Protein 6JJM (pdb70)

Nearest PDB structures (foldseek):
  6jjm-assembly1_A  TM=1.002E+00  e=6.017E-97  Mumps orthorubulavirus
  4jf7-assembly1_A  TM=9.722E-01  e=9.827E-62  Simian virus 5 (strain W3)
  1z4w-assembly1_A  TM=9.722E-01  e=1.858E-61  Mammalian orthorubulavirus 5
  4jf7-assembly1_D  TM=9.700E-01  e=2.995E-61  Simian virus 5 (strain W3)
  4jf7-assembly1_C  TM=9.678E-01  e=2.372E-60  Simian virus 5 (strain W3)

Foldseek 3Di:
DDLFADPLFLVFFLAQQDAPLDAWFWDWFAFDDDPFPFDFDPFAAKDKDQKAKDQHSGKIKIKTKTGRHHPVDQQFIKMKIWMFYWDADPVGGTDTDTDDIDIGGDRFRWPLKAWEDDPQFIKIKTFGDDDDLLVLLVAQAEGWIKIWTAGNVGDIDMDTFDAAPRPQFFSYKGWQSYYWYDADQKTKTKMKGFTDCPGPVNVVQVQFAAADADPVDGDDDDPVVLSVLRSQLQQAVSSVGTRIFMWMFMDRNVCNVPDNTHIAGARNNAPGGQHRWYWGAHPNWIKIWGFPQFQAFWTWMWGKDWDDDDPRPIYMDIHTDQAAEFGFAWADCRFRVGSGRHHGRTGAAWHKAWSYDQQDPVGGSQQTKIWAWGQPGRHAQFFIWTFIAGRHYTNDIGTDDDGGWGWGHWDKGWTARNVVRWIKMWIFIFTQDSGGHRGDGGTGIITMDMRD/DDLFADPLFLVWFLAQLDAPLDAWFKDWFAFDDDPFPFDFFPFAAKDKDQKEKDQHSGKIKIKTKTGRGHPVDQQFIKMKIWMFYWDDDPVGGTDTDTLDIDIGHDRFRWPLKAWEDDVQFIKIKTFGDDDDLLVLLQAQAEGWIKIWTAGSVGDIDMDTFDAAPRPQFFSYKGWQSYYWYCAPQKTKTKMKGFTDCPGPVNVVQLLFAAADADPVDGDDDDPVVLSVLRSQQQQAVSSVGTRIFMWMFIDRNVCNVPDRTHTAGARNNAPGGQHRWYWGAHPNWIKIWGFPQFQAFWTWMWGKDWDDPPPSNIYMDTHTDQAAAFGFAWADCRFRVGSGRHHGRTGAAWHKAWSYDQQDPVGGSQQTKIWAWGQPGRHAQFFIWTFIAGRHYTNDIGTDDDGGWGWGHWDKGWTARNVVRWIKMWIFIFTQDSGGHRGDGGTGIITMDMRD

InterPro domains:
  IPR000665 Haemagglutinin/haemagglutinin-neuraminidase, paramyxovirus [PF00423] (28-579)
  IPR016285 Haemagglutinin-neuraminidase [PIRSF001072] (3-581)
  IPR016285 Haemagglutinin-neuraminidase [cd15469] (166-578)
  IPR036278 Sialidase superfamily [SSF50939] (133-581)

Structure (mmCIF, N/CA/C/O backbone):
data_6JJM
#
_entry.id   6JJM
#
_cell.length_a   137.257
_cell.length_b   137.257
_cell.length_c   178.009
_cell.angle_alpha   90.00
_cell.angle_beta   90.00
_cell.angle_gamma   120.00
#
_symmetry.space_group_name_H-M   'P 61'
#
loop_
_entity.id
_entity.type
_entity.pdbx_description
1 polymer 'HN protein'
2 branched 2-acetamido-2-deoxy-beta-D-glucopyranose-(1-4)-2-acetamido-2-deoxy-beta-D-glucopyranose
3 branched 'N-acetyl-alpha-neuraminic acid-(2-3)-[2-acetamido-2-deoxy-beta-D-glucopyranose-(1-4)]beta-D-galactopyranose-(1-4)-beta-D-glucopyranose'
4 non-polymer 2-acetamido-2-deoxy-beta-D-glucopyranose
5 non-polymer 'SULFATE ION'
6 water water
#
loop_
_atom_site.group_PDB
_atom_site.id
_atom_site.type_symbol
_atom_site.label_atom_id
_atom_site.label_alt_id
_atom_site.label_comp_id
_atom_site.label_asym_id
_atom_site.label_entity_id
_atom_site.label_seq_id
_atom_site.pdbx_PDB_ins_code
_atom_site.Cartn_x
_atom_site.Cartn_y
_atom_site.Cartn_z
_atom_site.occupancy
_atom_site.B_iso_or_equiv
_atom_site.auth_seq_id
_atom_site.auth_comp_id
_atom_site.auth_asym_id
_atom_site.auth_atom_id
_atom_site.pdbx_PDB_model_num
ATOM 1 N N . ILE A 1 30 ? 79.926 132.232 -7.581 1.00 74.38 132 ILE A N 1
ATOM 2 C CA . ILE A 1 30 ? 80.291 133.644 -7.583 1.00 72.30 132 ILE A CA 1
ATOM 3 C C . ILE A 1 30 ? 79.848 134.295 -8.887 1.00 67.57 132 ILE A C 1
ATOM 4 O O . ILE A 1 30 ? 80.358 133.963 -9.956 1.00 61.34 132 ILE A O 1
ATOM 9 N N . PRO A 1 31 ? 78.900 135.224 -8.802 1.00 67.80 133 PRO A N 1
ATOM 10 C CA . PRO A 1 31 ? 78.441 135.911 -10.011 1.00 60.96 133 PRO A CA 1
ATOM 11 C C . PRO A 1 31 ? 79.492 136.866 -10.551 1.00 55.33 133 PRO A C 1
ATOM 12 O O . PRO A 1 31 ? 80.344 137.382 -9.822 1.00 52.48 133 PRO A O 1
ATOM 16 N N . LEU A 1 32 ? 79.429 137.080 -11.865 1.00 50.74 134 LEU A N 1
ATOM 17 C CA . LEU A 1 32 ? 80.325 138.000 -12.563 1.00 49.29 134 LEU A CA 1
ATOM 18 C C . LEU A 1 32 ? 79.761 139.417 -12.433 1.00 48.08 134 LEU A C 1
ATOM 19 O O . LEU A 1 32 ? 79.311 140.043 -13.395 1.00 44.47 134 LEU A O 1
ATOM 24 N N . VAL A 1 33 ? 79.778 139.922 -11.197 1.00 45.61 135 VAL A N 1
ATOM 25 C CA . VAL A 1 33 ? 79.155 141.204 -10.876 1.00 42.27 135 VAL A CA 1
ATOM 26 C C . VAL A 1 33 ? 80.084 142.000 -9.966 1.00 40.54 135 VAL A C 1
ATOM 27 O O . VAL A 1 33 ? 80.447 141.531 -8.880 1.00 36.95 135 VAL A O 1
ATOM 31 N N . ASN A 1 34 ? 80.450 143.208 -10.399 1.00 32.48 136 ASN A N 1
ATOM 32 C CA . ASN A 1 34 ? 81.163 144.144 -9.539 1.00 29.99 136 ASN A CA 1
ATOM 33 C C . ASN A 1 34 ? 80.395 144.378 -8.245 1.00 36.07 136 ASN A C 1
ATOM 34 O O . ASN A 1 34 ? 79.169 144.245 -8.193 1.00 34.18 136 ASN A O 1
ATOM 39 N N . ASP A 1 35 ? 81.136 144.732 -7.197 1.00 34.51 137 ASP A N 1
ATOM 40 C CA . ASP A 1 35 ? 80.531 145.273 -5.988 1.00 34.68 137 ASP A CA 1
ATOM 41 C C . ASP A 1 35 ? 79.530 146.365 -6.355 1.00 33.12 137 ASP A C 1
ATOM 42 O O . ASP A 1 35 ? 79.796 147.210 -7.216 1.00 30.03 137 ASP A O 1
ATOM 47 N N . LEU A 1 36 ? 78.363 146.326 -5.706 1.00 39.01 138 LEU A N 1
ATOM 48 C CA . LEU A 1 36 ? 77.238 147.177 -6.082 1.00 40.59 138 LEU A CA 1
ATOM 49 C C . LEU A 1 36 ? 77.553 148.667 -6.014 1.00 43.23 138 LEU A C 1
ATOM 50 O O . LEU A 1 36 ? 76.881 149.457 -6.685 1.00 43.81 138 LEU A O 1
ATOM 55 N N . ARG A 1 37 ? 78.537 149.076 -5.212 1.00 38.91 139 ARG A N 1
ATOM 56 C CA . ARG A 1 37 ? 78.820 150.501 -5.078 1.00 39.26 139 ARG A CA 1
ATOM 57 C C . ARG A 1 37 ? 79.525 151.084 -6.295 1.00 37.14 139 ARG A C 1
ATOM 58 O O . ARG A 1 37 ? 79.716 152.304 -6.352 1.00 39.21 139 ARG A O 1
ATOM 66 N N . PHE A 1 38 ? 79.912 150.253 -7.267 1.00 32.60 140 PHE A N 1
ATOM 67 C CA . PHE A 1 38 ? 80.552 150.733 -8.481 1.00 38.04 140 PHE A CA 1
ATOM 68 C C . PHE A 1 38 ? 79.676 150.619 -9.719 1.00 38.41 140 PHE A C 1
ATOM 69 O O . PHE A 1 38 ? 79.983 151.257 -10.729 1.00 35.51 140 PHE A O 1
ATOM 77 N N . ILE A 1 39 ? 78.591 149.845 -9.657 1.00 37.93 141 ILE A N 1
ATOM 78 C CA . ILE A 1 39 ? 77.832 149.514 -10.860 1.00 41.92 141 ILE A CA 1
ATOM 79 C C . ILE A 1 39 ? 77.239 150.766 -11.496 1.00 43.11 141 ILE A C 1
ATOM 80 O O . ILE A 1 39 ? 77.262 150.925 -12.723 1.00 42.15 141 ILE A O 1
ATOM 85 N N . ASN A 1 40 ? 76.715 151.677 -10.684 1.00 38.41 142 ASN A N 1
ATOM 86 C CA . ASN A 1 40 ? 76.165 152.924 -11.195 1.00 37.94 142 ASN A CA 1
ATOM 87 C C . ASN A 1 40 ? 77.187 154.054 -11.227 1.00 37.81 142 ASN A C 1
ATOM 88 O O . ASN A 1 40 ? 76.804 155.214 -11.408 1.00 41.04 142 ASN A O 1
ATOM 93 N N . GLY A 1 41 ? 78.471 153.746 -11.063 1.00 36.93 143 GLY A N 1
ATOM 94 C CA . GLY A 1 41 ? 79.504 154.758 -11.161 1.00 34.68 143 GLY A CA 1
ATOM 95 C C . GLY A 1 41 ? 80.478 154.500 -12.292 1.00 38.99 143 GLY A C 1
ATOM 96 O O . GLY A 1 41 ? 81.554 155.104 -12.339 1.00 36.64 143 GLY A O 1
ATOM 97 N N . ILE A 1 42 ? 80.103 153.616 -13.216 1.00 38.18 144 ILE A N 1
ATOM 98 C CA . ILE A 1 42 ? 80.955 153.199 -14.325 1.00 36.53 144 ILE A CA 1
ATOM 99 C C . ILE A 1 42 ? 80.394 153.766 -15.623 1.00 39.52 144 ILE A C 1
ATOM 100 O O . ILE A 1 42 ? 79.173 153.795 -15.825 1.00 33.00 144 ILE A O 1
ATOM 105 N N . ASN A 1 43 ? 81.295 154.219 -16.503 1.00 33.46 145 ASN A N 1
ATOM 106 C CA . ASN A 1 43 ? 80.924 154.818 -17.787 1.00 35.63 145 ASN A CA 1
ATOM 107 C C . ASN A 1 43 ? 79.989 156.008 -17.593 1.00 38.39 145 ASN A C 1
ATOM 108 O O . ASN A 1 43 ? 79.013 156.191 -18.326 1.00 39.99 145 ASN A O 1
ATOM 113 N N . LYS A 1 44 ? 80.297 156.826 -16.594 1.00 36.43 146 LYS A N 1
ATOM 114 C CA . LYS A 1 44 ? 79.566 158.050 -16.319 1.00 40.63 146 LYS A CA 1
ATOM 115 C C . LYS A 1 44 ? 80.507 159.239 -16.449 1.00 38.66 146 LYS A C 1
ATOM 116 O O . LYS A 1 44 ? 81.717 159.118 -16.241 1.00 39.12 146 LYS A O 1
ATOM 122 N N . PHE A 1 45 ? 79.947 160.387 -16.819 1.00 38.54 147 PHE A N 1
ATOM 123 C CA . PHE A 1 45 ? 80.683 161.640 -16.725 1.00 41.05 147 PHE A CA 1
ATOM 124 C C . PHE A 1 45 ? 80.732 162.062 -15.262 1.00 40.65 147 PHE A C 1
ATOM 125 O O . PHE A 1 45 ? 79.693 162.351 -14.659 1.00 40.89 147 PHE A O 1
ATOM 133 N N . ILE A 1 46 ? 81.938 162.107 -14.699 1.00 37.15 148 ILE A N 1
ATOM 134 C CA . ILE A 1 46 ? 82.076 162.336 -13.264 1.00 42.14 148 ILE A CA 1
ATOM 135 C C . ILE A 1 46 ? 81.826 163.798 -12.905 1.00 42.87 148 ILE A C 1
ATOM 136 O O . ILE A 1 46 ? 81.294 164.095 -11.828 1.00 44.47 148 ILE A O 1
ATOM 141 N N . ILE A 1 47 ? 82.169 164.728 -13.790 1.00 42.19 149 ILE A N 1
ATOM 142 C CA . ILE A 1 47 ? 81.973 166.153 -13.550 1.00 43.95 149 ILE A CA 1
ATOM 143 C C . ILE A 1 47 ? 80.984 166.659 -14.588 1.00 52.03 149 ILE A C 1
ATOM 144 O O . ILE A 1 47 ? 81.295 166.708 -15.785 1.00 50.89 149 ILE A O 1
ATOM 149 N N . GLU A 1 48 ? 79.796 167.045 -14.129 1.00 50.65 150 GLU A N 1
ATOM 150 C CA . GLU A 1 48 ? 78.740 167.535 -15.003 1.00 54.93 150 GLU A CA 1
ATOM 151 C C . GLU A 1 48 ? 78.374 168.978 -14.680 1.00 56.25 150 GLU A C 1
ATOM 152 O O . GLU A 1 48 ? 77.274 169.426 -15.015 1.00 54.65 150 GLU A O 1
ATOM 158 N N . ASP A 1 49 ? 79.283 169.715 -14.030 1.00 60.94 151 ASP A N 1
ATOM 159 C CA . ASP A 1 49 ? 79.024 171.099 -13.651 1.00 67.62 151 ASP A CA 1
ATOM 160 C C . ASP A 1 49 ? 79.158 172.074 -14.805 1.00 60.71 151 ASP A C 1
ATOM 161 O O . ASP A 1 49 ? 78.588 173.167 -14.736 1.00 58.01 151 ASP A O 1
ATOM 166 N N . TYR A 1 50 ? 79.902 171.709 -15.846 1.00 53.77 152 TYR A N 1
ATOM 167 C CA . TYR A 1 50 ? 80.347 172.647 -16.873 1.00 56.72 152 TYR A CA 1
ATOM 168 C C . TYR A 1 50 ? 81.137 173.800 -16.258 1.00 58.44 152 TYR A C 1
ATOM 169 O O . TYR A 1 50 ? 81.307 174.848 -16.886 1.00 58.84 152 TYR A O 1
ATOM 178 N N . ALA A 1 51 ? 81.624 173.616 -15.033 1.00 57.51 153 ALA A N 1
ATOM 179 C CA . ALA A 1 51 ? 82.322 174.637 -14.269 1.00 56.65 153 ALA A CA 1
ATOM 180 C C . ALA A 1 51 ? 83.810 174.323 -14.189 1.00 56.84 153 ALA A C 1
ATOM 181 O O . ALA A 1 51 ? 84.259 173.222 -14.514 1.00 54.18 153 ALA A O 1
ATOM 183 N N . THR A 1 52 ? 84.573 175.312 -13.734 1.00 59.20 154 THR A N 1
ATOM 184 C CA . THR A 1 52 ? 86.006 175.142 -13.558 1.00 58.44 154 THR A CA 1
ATOM 185 C C . THR A 1 52 ? 86.298 174.348 -12.290 1.00 57.06 154 THR A C 1
ATOM 186 O O . THR A 1 52 ? 85.556 174.412 -11.305 1.00 56.46 154 THR A O 1
ATOM 190 N N . HIS A 1 53 ? 87.392 173.589 -12.323 1.00 52.67 155 HIS A N 1
ATOM 191 C CA . HIS A 1 53 ? 87.758 172.740 -11.199 1.00 55.13 155 HIS A CA 1
ATOM 192 C C . HIS A 1 53 ? 89.272 172.654 -11.076 1.00 55.52 155 HIS A C 1
ATOM 193 O O . HIS A 1 53 ? 90.002 172.812 -12.057 1.00 56.76 155 HIS A O 1
ATOM 200 N N . ASP A 1 54 ? 89.729 172.396 -9.854 1.00 58.26 156 ASP A N 1
ATOM 201 C CA . ASP A 1 54 ? 91.112 172.048 -9.570 1.00 54.12 156 ASP A CA 1
ATOM 202 C C . ASP A 1 54 ? 91.192 170.578 -9.184 1.00 50.44 156 ASP A C 1
ATOM 203 O O . ASP A 1 54 ? 90.225 169.995 -8.685 1.00 47.86 156 ASP A O 1
ATOM 208 N N . PHE A 1 55 ? 92.356 169.980 -9.415 1.00 44.47 157 PHE A N 1
ATOM 209 C CA . PHE A 1 55 ? 92.504 168.540 -9.303 1.00 48.81 157 PHE A CA 1
ATOM 210 C C . PHE A 1 55 ? 93.755 168.189 -8.515 1.00 49.95 157 PHE A C 1
ATOM 211 O O . PHE A 1 55 ? 94.768 168.892 -8.572 1.00 48.28 157 PHE A O 1
ATOM 219 N N . SER A 1 56 ? 93.664 167.088 -7.775 1.00 43.76 158 SER A N 1
ATOM 220 C CA . SER A 1 56 ? 94.803 166.482 -7.104 1.00 42.29 158 SER A CA 1
ATOM 221 C C . SER A 1 56 ? 94.762 164.983 -7.352 1.00 40.09 158 SER A C 1
ATOM 222 O O . SER A 1 56 ? 93.736 164.340 -7.111 1.00 44.39 158 SER A O 1
ATOM 225 N N . ILE A 1 57 ? 95.864 164.434 -7.851 1.00 42.82 159 ILE A N 1
ATOM 226 C CA . ILE A 1 57 ? 95.975 163.002 -8.105 1.00 42.86 159 ILE A CA 1
ATOM 227 C C . ILE A 1 57 ? 96.598 162.349 -6.880 1.00 41.77 159 ILE A C 1
ATOM 228 O O . ILE A 1 57 ? 97.696 162.726 -6.458 1.00 40.67 159 ILE A O 1
ATOM 233 N N . GLY A 1 58 ? 95.901 161.364 -6.310 1.00 43.64 160 GLY A N 1
ATOM 234 C CA . GLY A 1 58 ? 96.383 160.705 -5.116 1.00 47.60 160 GLY A CA 1
ATOM 235 C C . GLY A 1 58 ? 97.519 159.732 -5.387 1.00 46.99 160 GLY A C 1
ATOM 236 O O . GLY A 1 58 ? 97.834 159.390 -6.526 1.00 34.58 160 GLY A O 1
ATOM 237 N N . HIS A 1 59 ? 98.139 159.282 -4.298 1.00 46.09 161 HIS A N 1
ATOM 238 C CA . HIS A 1 59 ? 99.228 158.324 -4.393 1.00 42.88 161 HIS A CA 1
ATOM 239 C C . HIS A 1 59 ? 98.713 156.963 -4.865 1.00 39.50 161 HIS A C 1
ATOM 240 O O . HIS A 1 59 ? 97.544 156.626 -4.657 1.00 40.16 161 HIS A O 1
ATOM 247 N N . PRO A 1 60 ? 99.565 156.171 -5.515 1.00 38.48 162 PRO A N 1
ATOM 248 C CA . PRO A 1 60 ? 99.149 154.826 -5.937 1.00 35.45 162 PRO A CA 1
ATOM 249 C C . PRO A 1 60 ? 98.666 153.998 -4.754 1.00 40.69 162 PRO A C 1
ATOM 250 O O . PRO A 1 60 ? 99.309 153.948 -3.703 1.00 38.45 162 PRO A O 1
ATOM 254 N N . LEU A 1 61 ? 97.519 153.350 -4.934 1.00 40.40 163 LEU A N 1
ATOM 255 C CA . LEU A 1 61 ? 96.927 152.512 -3.901 1.00 41.66 163 LEU A CA 1
ATOM 256 C C . LEU A 1 61 ? 97.365 151.072 -4.123 1.00 43.32 163 LEU A C 1
ATOM 257 O O . LEU A 1 61 ? 97.254 150.550 -5.238 1.00 38.63 163 LEU A O 1
ATOM 262 N N . ASN A 1 62 ? 97.860 150.430 -3.067 1.00 39.00 164 ASN A N 1
ATOM 263 C CA . ASN A 1 62 ? 98.520 149.141 -3.219 1.00 37.33 164 ASN A CA 1
ATOM 264 C C . ASN A 1 62 ? 97.531 147.985 -3.164 1.00 38.23 164 ASN A C 1
ATOM 265 O O . ASN A 1 62 ? 96.620 147.955 -2.330 1.00 38.62 164 ASN A O 1
ATOM 270 N N . MET A 1 63 ? 97.750 147.021 -4.048 1.00 35.19 165 MET A N 1
ATOM 271 C CA . MET A 1 63 ? 96.952 145.808 -4.140 1.00 36.65 165 MET A CA 1
ATOM 272 C C . MET A 1 63 ? 97.746 144.803 -4.962 1.00 37.67 165 MET A C 1
ATOM 273 O O . MET A 1 63 ? 98.747 145.165 -5.595 1.00 36.56 165 MET A O 1
ATOM 278 N N . PRO A 1 64 ? 97.340 143.533 -4.969 1.00 33.87 166 PRO A N 1
ATOM 279 C CA . PRO A 1 64 ? 97.955 142.581 -5.908 1.00 30.57 166 PRO A CA 1
ATOM 280 C C . PRO A 1 64 ? 97.528 142.898 -7.335 1.00 32.79 166 PRO A C 1
ATOM 281 O O . PRO A 1 64 ? 96.341 142.855 -7.665 1.00 36.87 166 PRO A O 1
ATOM 285 N N . SER A 1 65 ? 98.507 143.229 -8.175 1.00 27.79 167 SER A N 1
ATOM 286 C CA . SER A 1 65 ? 98.231 143.589 -9.561 1.00 32.43 167 SER A CA 1
ATOM 287 C C . SER A 1 65 ? 97.478 142.477 -10.277 1.00 34.60 167 SER A C 1
ATOM 288 O O . SER A 1 65 ? 97.798 141.295 -10.128 1.00 31.69 167 SER A O 1
ATOM 291 N N . PHE A 1 66 ? 96.462 142.862 -11.051 1.00 32.65 168 PHE A N 1
ATOM 292 C CA . PHE A 1 66 ? 95.738 141.886 -11.852 1.00 29.50 168 PHE A CA 1
ATOM 293 C C . PHE A 1 66 ? 96.405 141.614 -13.194 1.00 32.37 168 PHE A C 1
ATOM 294 O O . PHE A 1 66 ? 95.924 140.756 -13.941 1.00 31.11 168 PHE A O 1
ATOM 302 N N . ILE A 1 67 ? 97.501 142.292 -13.506 1.00 31.48 169 ILE A N 1
ATOM 303 C CA . ILE A 1 67 ? 98.172 142.172 -14.796 1.00 31.04 169 ILE A CA 1
ATOM 304 C C . ILE A 1 67 ? 99.484 141.425 -14.577 1.00 32.88 169 ILE A C 1
ATOM 305 O O . ILE A 1 67 ? 100.364 141.925 -13.864 1.00 31.93 169 ILE A O 1
ATOM 310 N N . PRO A 1 68 ? 99.655 140.235 -15.147 1.00 32.25 170 PRO A N 1
ATOM 311 C CA . PRO A 1 68 ? 100.886 139.474 -14.904 1.00 29.97 170 PRO A CA 1
ATOM 312 C C . PRO A 1 68 ? 102.064 140.055 -15.669 1.00 30.21 170 PRO A C 1
ATOM 313 O O . PRO A 1 68 ? 101.918 140.542 -16.793 1.00 31.14 170 PRO A O 1
ATOM 317 N N . THR A 1 69 ? 103.239 139.991 -15.051 1.00 28.39 171 THR A N 1
ATOM 318 C CA . THR A 1 69 ? 104.478 140.353 -15.721 1.00 31.48 171 THR A CA 1
ATOM 319 C C . THR A 1 69 ? 105.043 139.142 -16.457 1.00 34.16 171 THR A C 1
ATOM 320 O O . THR A 1 69 ? 104.533 138.024 -16.355 1.00 32.10 171 THR A O 1
ATOM 324 N N . ALA A 1 70 ? 106.107 139.379 -17.218 1.00 29.38 172 ALA A N 1
ATOM 325 C CA . ALA A 1 70 ? 106.884 138.273 -17.746 1.00 33.85 172 ALA A CA 1
ATOM 326 C C . ALA A 1 70 ? 107.553 137.512 -16.601 1.00 35.15 172 ALA A C 1
ATOM 327 O O . ALA A 1 70 ? 107.612 137.977 -15.459 1.00 37.64 172 ALA A O 1
ATOM 329 N N . THR A 1 71 ? 108.067 136.324 -16.915 1.00 37.26 173 THR A N 1
ATOM 330 C CA . THR A 1 71 ? 108.825 135.525 -15.960 1.00 36.14 173 THR A CA 1
ATOM 331 C C . THR A 1 71 ? 110.283 135.381 -16.374 1.00 37.57 173 THR A C 1
ATOM 332 O O . THR A 1 71 ? 110.992 134.506 -15.863 1.00 34.94 173 THR A O 1
ATOM 336 N N . SER A 1 72 ? 110.739 136.214 -17.301 1.00 39.57 174 SER A N 1
ATOM 337 C CA . SER A 1 72 ? 112.100 136.181 -17.805 1.00 42.70 174 SER A CA 1
ATOM 338 C C . SER A 1 72 ? 112.596 137.608 -17.983 1.00 42.86 174 SER A C 1
ATOM 339 O O . SER A 1 72 ? 111.794 138.522 -18.211 1.00 45.43 174 SER A O 1
ATOM 342 N N . PRO A 1 73 ? 113.910 137.831 -17.880 1.00 57.38 175 PRO A N 1
ATOM 343 C CA . PRO A 1 73 ? 114.427 139.203 -17.996 1.00 64.11 175 PRO A CA 1
ATOM 344 C C . PRO A 1 73 ? 114.325 139.778 -19.396 1.00 67.91 175 PRO A C 1
ATOM 345 O O . PRO A 1 73 ? 114.365 141.006 -19.544 1.00 68.98 175 PRO A O 1
ATOM 349 N N . ASN A 1 74 ? 114.188 138.939 -20.427 1.00 68.20 176 ASN A N 1
ATOM 350 C CA . ASN A 1 74 ? 114.230 139.405 -21.808 1.00 74.88 176 ASN A CA 1
ATOM 351 C C . ASN A 1 74 ? 113.048 138.895 -22.625 1.00 75.71 176 ASN A C 1
ATOM 352 O O . ASN A 1 74 ? 113.138 138.823 -23.856 1.00 83.65 176 ASN A O 1
ATOM 357 N N . GLY A 1 75 ? 111.949 138.536 -21.971 1.00 66.06 177 GLY A N 1
ATOM 358 C CA . GLY A 1 75 ? 110.724 138.211 -22.669 1.00 71.19 177 GLY A CA 1
ATOM 359 C C . GLY A 1 75 ? 109.852 139.439 -22.862 1.00 74.74 177 GLY A C 1
ATOM 360 O O . GLY A 1 75 ? 109.840 140.349 -22.038 1.00 78.69 177 GLY A O 1
ATOM 361 N N . CYS A 1 76 ? 109.115 139.456 -23.968 1.00 67.71 178 CYS A N 1
ATOM 362 C CA . CYS A 1 76 ? 108.317 140.616 -24.337 1.00 62.80 178 CYS A CA 1
ATOM 363 C C . CYS A 1 76 ? 106.891 140.473 -23.820 1.00 54.77 178 CYS A C 1
ATOM 364 O O . CYS A 1 76 ? 106.243 139.441 -24.024 1.00 60.01 178 CYS A O 1
ATOM 367 N N . THR A 1 77 ? 106.410 141.518 -23.153 1.00 44.42 179 THR A N 1
ATOM 368 C CA . THR A 1 77 ? 105.043 141.578 -22.648 1.00 43.10 179 THR A CA 1
ATOM 369 C C . THR A 1 77 ? 104.513 142.967 -22.972 1.00 43.02 179 THR A C 1
ATOM 370 O O . THR A 1 77 ? 104.961 143.950 -22.371 1.00 35.58 179 THR A O 1
ATOM 374 N N . ARG A 1 78 ? 103.573 143.065 -23.917 1.00 31.36 180 ARG A N 1
ATOM 375 C CA . ARG A 1 78 ? 103.211 144.378 -24.444 1.00 30.99 180 ARG A CA 1
ATOM 376 C C . ARG A 1 78 ? 101.749 144.432 -24.874 1.00 33.47 180 ARG A C 1
ATOM 377 O O . ARG A 1 78 ? 101.042 143.421 -24.906 1.00 33.53 180 ARG A O 1
ATOM 385 N N . ILE A 1 79 ? 101.333 145.640 -25.258 1.00 33.68 181 ILE A N 1
ATOM 386 C CA . ILE A 1 79 ? 100.074 145.956 -25.940 1.00 36.10 181 ILE A CA 1
ATOM 387 C C . ILE A 1 79 ? 98.860 145.666 -25.059 1.00 30.80 181 ILE A C 1
ATOM 388 O O . ILE A 1 79 ? 98.099 144.723 -25.334 1.00 32.80 181 ILE A O 1
ATOM 393 N N . PRO A 1 80 ? 98.626 146.450 -24.007 1.00 30.16 182 PRO A N 1
ATOM 394 C CA . PRO A 1 80 ? 97.449 146.224 -23.162 1.00 31.43 182 PRO A CA 1
ATOM 395 C C . PRO A 1 80 ? 96.174 146.766 -23.784 1.00 33.51 182 PRO A C 1
ATOM 396 O O . PRO A 1 80 ? 96.169 147.786 -24.474 1.00 32.94 182 PRO A O 1
ATOM 400 N N . SER A 1 81 ? 95.081 146.054 -23.522 1.00 28.97 183 SER A N 1
ATOM 401 C CA . SER A 1 81 ? 93.738 146.502 -23.861 1.00 30.41 183 SER A CA 1
ATOM 402 C C . SER A 1 81 ? 92.849 146.225 -22.661 1.00 32.78 183 SER A C 1
ATOM 403 O O . SER A 1 81 ? 92.854 145.108 -22.137 1.00 32.98 183 SER A O 1
ATOM 406 N N . PHE A 1 82 ? 92.103 147.236 -22.214 1.00 29.65 184 PHE A N 1
ATOM 407 C CA . PHE A 1 82 ? 91.342 147.110 -20.977 1.00 29.10 184 PHE A CA 1
ATOM 408 C C . PHE A 1 82 ? 89.989 147.793 -21.103 1.00 32.80 184 PHE A C 1
ATOM 409 O O . PHE A 1 82 ? 89.894 148.916 -21.605 1.00 34.89 184 PHE A O 1
ATOM 417 N N . SER A 1 83 ? 88.945 147.110 -20.631 1.00 33.95 185 SER A N 1
ATOM 418 C CA . SER A 1 83 ? 87.603 147.678 -20.562 1.00 32.90 185 SER A CA 1
ATOM 419 C C . SER A 1 83 ? 86.966 147.350 -19.220 1.00 32.67 185 SER A C 1
ATOM 420 O O . SER A 1 83 ? 86.888 146.177 -18.842 1.00 29.11 185 SER A O 1
ATOM 423 N N . LEU A 1 84 ? 86.483 148.376 -18.520 1.00 31.26 186 LEU A N 1
ATOM 424 C CA . LEU A 1 84 ? 85.689 148.191 -17.310 1.00 29.30 186 LEU A CA 1
ATOM 425 C C . LEU A 1 84 ? 84.221 148.381 -17.678 1.00 32.96 186 LEU A C 1
ATOM 426 O O . LEU A 1 84 ? 83.776 149.505 -17.948 1.00 33.36 186 LEU A O 1
ATOM 431 N N . GLY A 1 85 ? 83.480 147.274 -17.711 1.00 32.46 187 GLY A N 1
ATOM 432 C CA . GLY A 1 85 ? 82.048 147.315 -17.911 1.00 31.20 187 GLY A CA 1
ATOM 433 C C . GLY A 1 85 ? 81.299 147.451 -16.600 1.00 34.07 187 GLY A C 1
ATOM 434 O O . GLY A 1 85 ? 81.873 147.413 -15.512 1.00 35.11 187 GLY A O 1
ATOM 435 N N . LYS A 1 86 ? 79.975 147.594 -16.729 1.00 34.85 188 LYS A N 1
ATOM 436 C CA . LYS A 1 86 ? 79.124 147.862 -15.576 1.00 41.96 188 LYS A CA 1
ATOM 437 C C . LYS A 1 86 ? 79.173 146.728 -14.556 1.00 45.62 188 LYS A C 1
ATOM 438 O O . LYS A 1 86 ? 79.155 146.974 -13.343 1.00 41.29 188 LYS A O 1
ATOM 444 N N . THR A 1 87 ? 79.246 145.480 -15.022 1.00 36.91 189 THR A N 1
ATOM 445 C CA . THR A 1 87 ? 79.250 144.332 -14.128 1.00 41.85 189 THR A CA 1
ATOM 446 C C . THR A 1 87 ? 80.605 143.656 -13.986 1.00 38.42 189 THR A C 1
ATOM 447 O O . THR A 1 87 ? 80.817 142.948 -12.996 1.00 40.07 189 THR A O 1
ATOM 451 N N . HIS A 1 88 ? 81.523 143.858 -14.926 1.00 35.02 190 HIS A N 1
ATOM 452 C CA . HIS A 1 88 ? 82.821 143.197 -14.869 1.00 35.57 190 HIS A CA 1
ATOM 453 C C . HIS A 1 88 ? 83.773 143.891 -15.831 1.00 33.66 190 HIS A C 1
ATOM 454 O O . HIS A 1 88 ? 83.357 144.678 -16.685 1.00 31.85 190 HIS A O 1
ATOM 461 N N . TRP A 1 89 ? 85.063 143.601 -15.672 1.00 29.96 191 TRP A N 1
ATOM 462 C CA . TRP A 1 89 ? 86.096 144.108 -16.565 1.00 29.62 191 TRP A CA 1
ATOM 463 C C . TRP A 1 89 ? 86.702 142.977 -17.390 1.00 29.41 191 TRP A C 1
ATOM 464 O O . TRP A 1 89 ? 86.621 141.800 -17.030 1.00 28.63 191 TRP A O 1
ATOM 475 N N . CYS A 1 90 ? 87.308 143.367 -18.520 1.00 28.02 192 CYS A N 1
ATOM 476 C CA . CYS A 1 90 ? 87.999 142.476 -19.448 1.00 27.42 192 CYS A CA 1
ATOM 477 C C . CYS A 1 90 ? 89.372 143.054 -19.764 1.00 27.96 192 CYS A C 1
ATOM 478 O O . CYS A 1 90 ? 89.517 144.271 -19.897 1.00 29.59 192 CYS A O 1
ATOM 481 N N . TYR A 1 91 ? 90.377 142.185 -19.906 1.00 31.32 193 TYR A N 1
ATOM 482 C CA . TYR A 1 91 ? 91.746 142.643 -20.118 1.00 28.76 193 TYR A CA 1
ATOM 483 C C . TYR A 1 91 ? 92.503 141.673 -21.017 1.00 28.90 193 TYR A C 1
ATOM 484 O O . TYR A 1 91 ? 92.243 140.466 -21.008 1.00 31.77 193 TYR A O 1
ATOM 493 N N . THR A 1 92 ? 93.463 142.207 -21.779 1.00 28.59 194 THR A N 1
ATOM 494 C CA . THR A 1 92 ? 94.332 141.343 -22.571 1.00 29.32 194 THR A CA 1
ATOM 495 C C . THR A 1 92 ? 95.645 142.054 -22.891 1.00 30.84 194 THR A C 1
ATOM 496 O O . THR A 1 92 ? 95.698 143.285 -22.967 1.00 29.20 194 THR A O 1
ATOM 500 N N . HIS A 1 93 ? 96.704 141.260 -23.074 1.00 34.61 195 HIS A N 1
ATOM 501 C CA . HIS A 1 93 ? 97.969 141.764 -23.603 1.00 31.39 195 HIS A CA 1
ATOM 502 C C . HIS A 1 93 ? 98.738 140.608 -24.235 1.00 32.80 195 HIS A C 1
ATOM 503 O O . HIS A 1 93 ? 98.373 139.439 -24.092 1.00 31.53 195 HIS A O 1
ATOM 510 N N . ASN A 1 94 ? 99.821 140.952 -24.927 1.00 33.17 196 ASN A N 1
ATOM 511 C CA . ASN A 1 94 ? 100.568 140.013 -25.755 1.00 36.87 196 ASN A CA 1
ATOM 512 C C . ASN A 1 94 ? 101.847 139.583 -25.046 1.00 39.79 196 ASN A C 1
ATOM 513 O O . ASN A 1 94 ? 102.497 140.388 -24.373 1.00 37.08 196 ASN A O 1
ATOM 518 N N . VAL A 1 95 ? 102.200 138.308 -25.198 1.00 40.05 197 VAL A N 1
ATOM 519 C CA . VAL A 1 95 ? 103.366 137.719 -24.545 1.00 38.14 197 VAL A CA 1
ATOM 520 C C . VAL A 1 95 ? 104.198 137.016 -25.607 1.00 40.65 197 VAL A C 1
ATOM 521 O O . VAL A 1 95 ? 103.689 136.142 -26.319 1.00 45.36 197 VAL A O 1
ATOM 525 N N . ILE A 1 96 ? 105.472 137.392 -25.712 1.00 41.99 198 ILE A N 1
ATOM 526 C CA . ILE A 1 96 ? 106.408 136.778 -26.649 1.00 47.65 198 ILE A CA 1
ATOM 527 C C . ILE A 1 96 ? 107.569 136.199 -25.852 1.00 54.82 198 ILE A C 1
ATOM 528 O O . ILE A 1 96 ? 108.105 136.862 -24.955 1.00 51.86 198 ILE A O 1
ATOM 533 N N . ASN A 1 97 ? 107.958 134.966 -26.182 1.00 55.90 199 ASN A N 1
ATOM 534 C CA . ASN A 1 97 ? 109.045 134.321 -25.456 1.00 61.35 199 ASN A CA 1
ATOM 535 C C . ASN A 1 97 ? 110.378 135.004 -25.737 1.00 76.37 199 ASN A C 1
ATOM 536 O O . ASN A 1 97 ? 111.258 135.029 -24.871 1.00 88.20 199 ASN A O 1
ATOM 541 N N . ALA A 1 98 ? 110.541 135.563 -26.929 1.00 76.29 200 ALA A N 1
ATOM 542 C CA . ALA A 1 98 ? 111.725 136.319 -27.303 1.00 82.65 200 ALA A CA 1
ATOM 543 C C . ALA A 1 98 ? 111.438 137.816 -27.173 1.00 88.79 200 ALA A C 1
ATOM 544 O O . ALA A 1 98 ? 110.391 138.232 -26.664 1.00 86.30 200 ALA A O 1
ATOM 546 N N . ASN A 1 99 ? 112.384 138.638 -27.624 1.00 97.67 201 ASN A N 1
ATOM 547 C CA . ASN A 1 99 ? 112.230 140.086 -27.582 1.00 103.66 201 ASN A CA 1
ATOM 548 C C . ASN A 1 99 ? 111.010 140.538 -28.383 1.00 104.89 201 ASN A C 1
ATOM 549 O O . ASN A 1 99 ? 110.445 139.793 -29.188 1.00 109.48 201 ASN A O 1
ATOM 554 N N . CYS A 1 100 ? 110.604 141.786 -28.138 1.00 98.53 202 CYS A N 1
ATOM 555 C CA . CYS A 1 100 ? 109.414 142.344 -28.778 1.00 94.54 202 CYS A CA 1
ATOM 556 C C . CYS A 1 100 ? 109.536 142.360 -30.296 1.00 98.03 202 CYS A C 1
ATOM 557 O O . CYS A 1 100 ? 108.569 142.064 -31.008 1.00 99.07 202 CYS A O 1
ATOM 560 N N . LYS A 1 101 ? 110.714 142.715 -30.811 1.00 102.46 203 LYS A N 1
ATOM 561 C CA . LYS A 1 101 ? 110.867 142.920 -32.249 1.00 105.30 203 LYS A CA 1
ATOM 562 C C . LYS A 1 101 ? 110.758 141.610 -33.022 1.00 111.66 203 LYS A C 1
ATOM 563 O O . LYS A 1 101 ? 110.235 141.588 -34.142 1.00 113.50 203 LYS A O 1
ATOM 569 N N . ASP A 1 102 ? 111.238 140.510 -32.442 1.00 117.83 204 ASP A N 1
ATOM 570 C CA . ASP A 1 102 ? 111.050 139.198 -33.052 1.00 121.75 204 ASP A CA 1
ATOM 571 C C . ASP A 1 102 ? 109.566 138.855 -33.122 1.00 114.18 204 ASP A C 1
ATOM 572 O O . ASP A 1 102 ? 108.772 139.248 -32.262 1.00 108.09 204 ASP A O 1
ATOM 577 N N . HIS A 1 103 ? 109.193 138.109 -34.167 1.00 112.32 205 HIS A N 1
ATOM 578 C CA . HIS A 1 103 ? 107.777 137.874 -34.419 1.00 106.82 205 HIS A CA 1
ATOM 579 C C . HIS A 1 103 ? 107.441 136.437 -34.816 1.00 106.60 205 HIS A C 1
ATOM 580 O O . HIS A 1 103 ? 106.396 136.211 -35.438 1.00 99.49 205 HIS A O 1
ATOM 587 N N . THR A 1 104 ? 108.289 135.457 -34.488 1.00 113.19 206 THR A N 1
ATOM 588 C CA . THR A 1 104 ? 107.959 134.074 -34.823 1.00 114.97 206 THR A CA 1
ATOM 589 C C . THR A 1 104 ? 106.716 133.621 -34.065 1.00 104.56 206 THR A C 1
ATOM 590 O O . THR A 1 104 ? 105.740 133.159 -34.667 1.00 103.29 206 THR A O 1
ATOM 594 N N . SER A 1 105 ? 106.730 133.753 -32.741 1.00 93.28 207 SER A N 1
ATOM 595 C CA . SER A 1 105 ? 105.669 133.245 -31.893 1.00 84.38 207 SER A CA 1
ATOM 596 C C . SER A 1 105 ? 105.196 134.340 -30.952 1.00 77.64 207 SER A C 1
ATOM 597 O O . SER A 1 105 ? 105.956 135.239 -30.581 1.00 79.50 207 SER A O 1
ATOM 600 N N . SER A 1 106 ? 103.929 134.248 -30.565 1.00 64.63 208 SER A N 1
ATOM 601 C CA . SER A 1 106 ? 103.390 135.109 -29.528 1.00 57.75 208 SER A CA 1
ATOM 602 C C . SER A 1 106 ? 102.207 134.396 -28.898 1.00 50.24 208 SER A C 1
ATOM 603 O O . SER A 1 106 ? 101.673 133.426 -29.446 1.00 48.95 208 SER A O 1
ATOM 606 N N . ASN A 1 107 ? 101.830 134.874 -27.720 1.00 33.14 209 ASN A N 1
ATOM 607 C CA . ASN A 1 107 ? 100.706 134.345 -26.968 1.00 34.00 209 ASN A CA 1
ATOM 608 C C . ASN A 1 107 ? 99.903 135.527 -26.454 1.00 31.59 209 ASN A C 1
ATOM 609 O O . ASN A 1 107 ? 100.418 136.640 -26.336 1.00 37.58 209 ASN A O 1
ATOM 614 N N . GLN A 1 108 ? 98.629 135.286 -26.160 1.00 29.99 210 GLN A N 1
ATOM 615 C CA . GLN A 1 108 ? 97.719 136.354 -25.758 1.00 33.06 210 GLN A CA 1
ATOM 616 C C . GLN A 1 108 ? 97.087 135.978 -24.424 1.00 32.78 210 GLN A C 1
ATOM 617 O O . GLN A 1 108 ? 96.326 135.007 -24.344 1.00 31.00 210 GLN A O 1
ATOM 623 N N . TYR A 1 109 ? 97.413 136.739 -23.381 1.00 28.89 211 TYR A N 1
ATOM 624 C CA . TYR A 1 109 ? 96.797 136.570 -22.071 1.00 28.84 211 TYR A CA 1
ATOM 625 C C . TYR A 1 109 ? 95.482 137.331 -22.029 1.00 31.42 211 TYR A C 1
ATOM 626 O O . TYR A 1 109 ? 95.435 138.515 -22.373 1.00 29.21 211 TYR A O 1
ATOM 635 N N . ILE A 1 110 ? 94.413 136.652 -21.623 1.00 29.63 212 ILE A N 1
ATOM 636 C CA . ILE A 1 110 ? 93.091 137.253 -21.518 1.00 30.92 212 ILE A CA 1
ATOM 637 C C . ILE A 1 110 ? 92.542 136.954 -20.133 1.00 29.18 212 ILE A C 1
ATOM 638 O O . ILE A 1 110 ? 92.659 135.825 -19.643 1.00 33.55 212 ILE A O 1
ATOM 643 N N . SER A 1 111 ? 91.945 137.960 -19.498 1.00 29.97 213 SER A N 1
ATOM 644 C CA . SER A 1 111 ? 91.335 137.755 -18.193 1.00 32.36 213 SER A CA 1
ATOM 645 C C . SER A 1 111 ? 90.082 138.607 -18.067 1.00 30.27 213 SER A C 1
ATOM 646 O O . SER A 1 111 ? 89.908 139.610 -18.763 1.00 30.14 213 SER A O 1
ATOM 649 N N . MET A 1 112 ? 89.209 138.183 -17.159 1.00 31.03 214 MET A N 1
ATOM 650 C CA . MET A 1 112 ? 88.010 138.923 -16.806 1.00 32.03 214 MET A CA 1
ATOM 651 C C . MET A 1 112 ? 87.842 138.839 -15.296 1.00 29.22 214 MET A C 1
ATOM 652 O O . MET A 1 112 ? 88.319 137.892 -14.661 1.00 29.30 214 MET A O 1
ATOM 657 N N . GLY A 1 113 ? 87.189 139.841 -14.721 1.00 28.29 215 GLY A N 1
ATOM 658 C CA . GLY A 1 113 ? 87.030 139.847 -13.281 1.00 29.70 215 GLY A CA 1
ATOM 659 C C . GLY A 1 113 ? 86.109 140.959 -12.835 1.00 31.39 215 GLY A C 1
ATOM 660 O O . GLY A 1 113 ? 85.389 141.554 -13.637 1.00 31.20 215 GLY A O 1
ATOM 661 N N . ILE A 1 114 ? 86.148 141.238 -11.529 1.00 32.38 216 ILE A N 1
ATOM 662 C CA . ILE A 1 114 ? 85.228 142.175 -10.903 1.00 30.30 216 ILE A CA 1
ATOM 663 C C . ILE A 1 114 ? 86.002 143.126 -9.995 1.00 32.71 216 ILE A C 1
ATOM 664 O O . ILE A 1 114 ? 87.171 142.911 -9.675 1.00 31.19 216 ILE A O 1
ATOM 669 N N . LEU A 1 115 ? 85.319 144.194 -9.587 1.00 32.43 217 LEU A N 1
ATOM 670 C CA . LEU A 1 115 ? 85.813 145.110 -8.566 1.00 36.41 217 LEU A CA 1
ATOM 671 C C . LEU A 1 115 ? 85.309 144.668 -7.198 1.00 33.69 217 LEU A C 1
ATOM 672 O O . LEU A 1 115 ? 84.108 144.442 -7.019 1.00 35.54 217 LEU A O 1
ATOM 677 N N . VAL A 1 116 ? 86.226 144.548 -6.237 1.00 31.16 218 VAL A N 1
ATOM 678 C CA . VAL A 1 116 ? 85.905 144.147 -4.870 1.00 33.88 218 VAL A CA 1
ATOM 679 C C . VAL A 1 116 ? 86.538 145.147 -3.910 1.00 37.15 218 VAL A C 1
ATOM 680 O O . VAL A 1 116 ? 87.742 145.414 -3.991 1.00 36.03 218 VAL A O 1
ATOM 684 N N . GLN A 1 117 ? 85.738 145.679 -2.989 1.00 34.33 219 GLN A N 1
ATOM 685 C CA . GLN A 1 117 ? 86.256 146.620 -2.006 1.00 36.76 219 GLN A CA 1
ATOM 686 C C . GLN A 1 117 ? 87.091 145.886 -0.964 1.00 35.12 219 GLN A C 1
ATOM 687 O O . GLN A 1 117 ? 86.699 144.822 -0.474 1.00 39.37 219 GLN A O 1
ATOM 693 N N . THR A 1 118 ? 88.249 146.443 -0.635 1.00 33.25 220 THR A N 1
ATOM 694 C CA . THR A 1 118 ? 89.124 145.875 0.379 1.00 32.79 220 THR A CA 1
ATOM 695 C C . THR A 1 118 ? 88.971 146.639 1.688 1.00 34.87 220 THR A C 1
ATOM 696 O O . THR A 1 118 ? 88.410 147.736 1.736 1.00 33.51 220 THR A O 1
ATOM 700 N N . ALA A 1 119 ? 89.494 146.046 2.764 1.00 33.65 221 ALA A N 1
ATOM 701 C CA . ALA A 1 119 ? 89.498 146.730 4.051 1.00 33.89 221 ALA A CA 1
ATOM 702 C C . ALA A 1 119 ? 90.457 147.910 4.073 1.00 36.07 221 ALA A C 1
ATOM 703 O O . ALA A 1 119 ? 90.410 148.706 5.014 1.00 37.11 221 ALA A O 1
ATOM 705 N N . SER A 1 120 ? 91.317 148.045 3.061 1.00 36.51 222 SER A N 1
ATOM 706 C CA . SER A 1 120 ? 92.190 149.206 2.963 1.00 42.67 222 SER A CA 1
ATOM 707 C C . SER A 1 120 ? 91.441 150.472 2.567 1.00 43.05 222 SER A C 1
ATOM 708 O O . SER A 1 120 ? 92.029 151.556 2.614 1.00 47.34 222 SER A O 1
ATOM 711 N N . GLY A 1 121 ? 90.172 150.363 2.186 1.00 38.17 223 GLY A N 1
ATOM 712 C CA . GLY A 1 121 ? 89.358 151.516 1.865 1.00 37.95 223 GLY A CA 1
ATOM 713 C C . GLY A 1 121 ? 89.211 151.812 0.392 1.00 39.84 223 GLY A C 1
ATOM 714 O O . GLY A 1 121 ? 88.652 152.859 0.043 1.00 37.80 223 GLY A O 1
ATOM 715 N N . TYR A 1 122 ? 89.686 150.930 -0.477 1.00 34.73 224 TYR A N 1
ATOM 716 C CA . TYR A 1 122 ? 89.604 151.118 -1.916 1.00 37.53 224 TYR A CA 1
ATOM 717 C C . TYR A 1 122 ? 89.443 149.752 -2.560 1.00 36.61 224 TYR A C 1
ATOM 718 O O . TYR A 1 122 ? 89.759 148.729 -1.940 1.00 38.38 224 TYR A O 1
ATOM 727 N N . PRO A 1 123 ? 88.942 149.694 -3.790 1.00 35.20 225 PRO A N 1
ATOM 728 C CA . PRO A 1 123 ? 88.729 148.397 -4.437 1.00 37.39 225 PRO A CA 1
ATOM 729 C C . PRO A 1 123 ? 90.007 147.825 -5.032 1.00 38.52 225 PRO A C 1
ATOM 730 O O . PRO A 1 123 ? 91.014 148.512 -5.221 1.00 34.43 225 PRO A O 1
ATOM 734 N N . MET A 1 124 ? 89.947 146.528 -5.318 1.00 32.34 226 MET A N 1
ATOM 735 C CA . MET A 1 124 ? 90.976 145.844 -6.082 1.00 35.88 226 MET A CA 1
ATOM 736 C C . MET A 1 124 ? 90.307 145.113 -7.238 1.00 36.48 226 MET A C 1
ATOM 737 O O . MET A 1 124 ? 89.105 144.836 -7.210 1.00 33.61 226 MET A O 1
ATOM 742 N N . PHE A 1 125 ? 91.095 144.824 -8.272 1.00 33.51 227 PHE A N 1
ATOM 743 C CA . PHE A 1 125 ? 90.610 144.097 -9.442 1.00 30.57 227 PHE A CA 1
ATOM 744 C C . PHE A 1 125 ? 90.824 142.608 -9.192 1.00 30.88 227 PHE A C 1
ATOM 745 O O . PHE A 1 125 ? 91.967 142.140 -9.147 1.00 27.66 227 PHE A O 1
ATOM 753 N N . LYS A 1 126 ? 89.730 141.864 -9.021 1.00 30.64 228 LYS A N 1
ATOM 754 C CA . LYS A 1 126 ? 89.790 140.442 -8.693 1.00 27.23 228 LYS A CA 1
ATOM 755 C C . LYS A 1 126 ? 89.574 139.623 -9.961 1.00 29.58 228 LYS A C 1
ATOM 756 O O . LYS A 1 126 ? 88.466 139.589 -10.505 1.00 30.46 228 LYS A O 1
ATOM 762 N N . THR A 1 127 ? 90.625 138.940 -10.409 1.00 29.37 229 THR A N 1
ATOM 763 C CA . THR A 1 127 ? 90.529 138.095 -11.594 1.00 26.61 229 THR A CA 1
ATOM 764 C C . THR A 1 127 ? 89.673 136.866 -11.304 1.00 31.47 229 THR A C 1
ATOM 765 O O . THR A 1 127 ? 89.912 136.145 -10.331 1.00 32.14 229 THR A O 1
ATOM 769 N N . LEU A 1 128 ? 88.671 136.625 -12.151 1.00 30.77 230 LEU A N 1
ATOM 770 C CA . LEU A 1 128 ? 87.804 135.463 -11.995 1.00 34.50 230 LEU A CA 1
ATOM 771 C C . LEU A 1 128 ? 88.005 134.395 -13.062 1.00 36.44 230 LEU A C 1
ATOM 772 O O . LEU A 1 128 ? 87.719 133.224 -12.803 1.00 34.58 230 LEU A O 1
ATOM 777 N N . LYS A 1 129 ? 88.487 134.760 -14.248 1.00 33.70 231 LYS A N 1
ATOM 778 C CA . LYS A 1 129 ? 88.752 133.797 -15.308 1.00 30.57 231 LYS A CA 1
ATOM 779 C C . LYS A 1 129 ? 89.995 134.220 -16.074 1.00 33.81 231 LYS A C 1
ATOM 780 O O . LYS A 1 129 ? 90.221 135.412 -16.293 1.00 30.70 231 LYS A O 1
ATOM 786 N N . ILE A 1 130 ? 90.789 133.237 -16.486 1.00 32.50 232 ILE A N 1
ATOM 787 C CA . ILE A 1 130 ? 92.000 133.468 -17.261 1.00 33.57 232 ILE A CA 1
ATOM 788 C C . ILE A 1 130 ? 91.962 132.572 -18.488 1.00 34.55 232 ILE A C 1
ATOM 789 O O . ILE A 1 130 ? 91.611 131.391 -18.396 1.00 31.22 232 ILE A O 1
ATOM 794 N N . GLN A 1 131 ? 92.327 133.134 -19.636 1.00 30.73 233 GLN A N 1
ATOM 795 C CA . GLN A 1 131 ? 92.565 132.359 -20.844 1.00 35.17 233 GLN A CA 1
ATOM 796 C C . GLN A 1 131 ? 93.906 132.795 -21.416 1.00 35.90 233 GLN A C 1
ATOM 797 O O . GLN A 1 131 ? 94.143 133.992 -21.603 1.00 41.20 233 GLN A O 1
ATOM 803 N N . TYR A 1 132 ? 94.781 131.832 -21.683 1.00 34.78 234 TYR A N 1
ATOM 804 C CA . TYR A 1 132 ? 96.093 132.091 -22.274 1.00 32.83 234 TYR A CA 1
ATOM 805 C C . TYR A 1 132 ? 96.117 131.422 -23.642 1.00 34.35 234 TYR A C 1
ATOM 806 O O . TYR A 1 132 ? 96.379 130.219 -23.744 1.00 33.13 234 TYR A O 1
ATOM 815 N N . LEU A 1 133 ? 95.834 132.198 -24.686 1.00 36.41 235 LEU A N 1
ATOM 816 C CA . LEU A 1 133 ? 95.814 131.669 -26.046 1.00 35.03 235 LEU A CA 1
ATOM 817 C C . LEU A 1 133 ? 97.243 131.416 -26.505 1.00 35.44 235 LEU A C 1
ATOM 818 O O . LEU A 1 133 ? 97.994 132.357 -26.782 1.00 36.07 235 LEU A O 1
ATOM 823 N N . SER A 1 134 ? 97.623 130.140 -26.581 1.00 37.38 236 SER A N 1
ATOM 824 C CA . SER A 1 134 ? 99.000 129.731 -26.866 1.00 36.02 236 SER A CA 1
ATOM 825 C C . SER A 1 134 ? 98.919 128.526 -27.805 1.00 39.32 236 SER A C 1
ATOM 826 O O . SER A 1 134 ? 98.999 127.373 -27.378 1.00 41.88 236 SER A O 1
ATOM 829 N N . ASP A 1 135 ? 98.742 128.798 -29.101 1.00 40.37 237 ASP A N 1
ATOM 830 C CA . ASP A 1 135 ? 98.565 127.733 -30.082 1.00 42.90 237 ASP A CA 1
ATOM 831 C C . ASP A 1 135 ? 99.413 127.937 -31.334 1.00 43.49 237 ASP A C 1
ATOM 832 O O . ASP A 1 135 ? 99.157 127.295 -32.358 1.00 43.16 237 ASP A O 1
ATOM 837 N N . GLY A 1 136 ? 100.424 128.800 -31.273 1.00 45.01 238 GLY A N 1
ATOM 838 C CA . GLY A 1 136 ? 101.278 129.055 -32.414 1.00 41.19 238 GLY A CA 1
ATOM 839 C C . GLY A 1 136 ? 100.777 130.100 -33.388 1.00 43.85 238 GLY A C 1
ATOM 840 O O . GLY A 1 136 ? 101.528 130.483 -34.293 1.00 47.16 238 GLY A O 1
ATOM 841 N N . LEU A 1 137 ? 99.544 130.583 -33.239 1.00 42.91 239 LEU A N 1
ATOM 842 C CA . LEU A 1 137 ? 99.044 131.676 -34.065 1.00 43.64 239 LEU A CA 1
ATOM 843 C C . LEU A 1 137 ? 99.428 133.007 -33.436 1.00 44.75 239 LEU A C 1
ATOM 844 O O . LEU A 1 137 ? 99.145 133.249 -32.257 1.00 39.92 239 LEU A O 1
ATOM 849 N N . ASN A 1 138 ? 100.073 133.864 -34.226 1.00 42.55 240 ASN A N 1
ATOM 850 C CA . ASN A 1 138 ? 100.551 135.163 -33.752 1.00 43.24 240 ASN A CA 1
ATOM 851 C C . ASN A 1 138 ? 99.428 136.197 -33.849 1.00 42.28 240 ASN A C 1
ATOM 852 O O . ASN A 1 138 ? 99.402 137.072 -34.716 1.00 40.92 240 ASN A O 1
ATOM 857 N N . ARG A 1 139 ? 98.480 136.076 -32.921 1.00 38.21 241 ARG A N 1
ATOM 858 C CA . ARG A 1 139 ? 97.450 137.096 -32.771 1.00 36.38 241 ARG A CA 1
ATOM 859 C C . ARG A 1 139 ? 98.083 138.386 -32.264 1.00 39.98 241 ARG A C 1
ATOM 860 O O . ARG A 1 139 ? 98.835 138.375 -31.286 1.00 39.50 241 ARG A O 1
ATOM 868 N N . LYS A 1 140 ? 97.783 139.499 -32.932 1.00 34.94 242 LYS A N 1
ATOM 869 C CA . LYS A 1 140 ? 98.505 140.742 -32.706 1.00 34.00 242 LYS A CA 1
ATOM 870 C C . LYS A 1 140 ? 97.549 141.927 -32.723 1.00 32.43 242 LYS A C 1
ATOM 871 O O . LYS A 1 140 ? 96.500 141.889 -33.374 1.00 32.74 242 LYS A O 1
ATOM 877 N N . SER A 1 141 ? 97.941 142.985 -32.000 1.00 35.61 243 SER A N 1
ATOM 878 C CA . SER A 1 141 ? 97.196 144.246 -31.907 1.00 35.87 243 SER A CA 1
ATOM 879 C C . SER A 1 141 ? 95.792 144.047 -31.348 1.00 35.09 243 SER A C 1
ATOM 880 O O . SER A 1 141 ? 94.877 144.810 -31.668 1.00 35.94 243 SER A O 1
ATOM 883 N N . CYS A 1 142 ? 95.617 143.043 -30.491 1.00 34.48 244 CYS A N 1
ATOM 884 C CA . CYS A 1 142 ? 94.283 142.635 -30.071 1.00 33.61 244 CYS A CA 1
ATOM 885 C C . CYS A 1 142 ? 93.595 143.713 -29.249 1.00 33.64 244 CYS A C 1
ATOM 886 O O . CYS A 1 142 ? 94.198 144.333 -28.368 1.00 34.52 244 CYS A O 1
ATOM 889 N N . SER A 1 143 ? 92.316 143.919 -29.542 1.00 31.77 245 SER A N 1
ATOM 890 C CA . SER A 1 143 ? 91.456 144.836 -28.813 1.00 32.56 245 SER A CA 1
ATOM 891 C C . SER A 1 143 ? 90.376 144.037 -28.094 1.00 35.01 245 SER A C 1
ATOM 892 O O . SER A 1 143 ? 89.790 143.114 -28.670 1.00 35.30 245 SER A O 1
ATOM 895 N N . ILE A 1 144 ? 90.119 144.382 -26.834 1.00 35.96 246 ILE A N 1
ATOM 896 C CA . ILE A 1 144 ? 89.182 143.636 -26.001 1.00 32.69 246 ILE A CA 1
ATOM 897 C C . ILE A 1 144 ? 87.927 144.473 -25.788 1.00 31.82 246 ILE A C 1
ATOM 898 O O . ILE A 1 144 ? 87.959 145.707 -25.837 1.00 32.91 246 ILE A O 1
ATOM 903 N N . ALA A 1 145 ? 86.810 143.790 -25.553 1.00 30.38 247 ALA A N 1
ATOM 904 C CA . ALA A 1 145 ? 85.557 144.455 -25.234 1.00 33.99 247 ALA A CA 1
ATOM 905 C C . ALA A 1 145 ? 84.797 143.639 -24.199 1.00 35.68 247 ALA A C 1
ATOM 906 O O . ALA A 1 145 ? 84.833 142.404 -24.223 1.00 33.59 247 ALA A O 1
ATOM 908 N N . THR A 1 146 ? 84.115 144.334 -23.292 1.00 34.52 248 THR A N 1
ATOM 909 C CA . THR A 1 146 ? 83.272 143.694 -22.290 1.00 33.11 248 THR A CA 1
ATOM 910 C C . THR A 1 146 ? 81.895 143.432 -22.891 1.00 35.14 248 THR A C 1
ATOM 911 O O . THR A 1 146 ? 81.239 144.360 -23.374 1.00 34.98 248 THR A O 1
ATOM 915 N N . VAL A 1 147 ? 81.459 142.177 -22.850 1.00 34.14 249 VAL A N 1
ATOM 916 C CA . VAL A 1 147 ? 80.192 141.761 -23.449 1.00 35.96 249 VAL A CA 1
ATOM 917 C C . VAL A 1 147 ? 79.402 140.992 -22.395 1.00 37.15 249 VAL A C 1
ATOM 918 O O . VAL A 1 147 ? 79.965 140.641 -21.347 1.00 38.55 249 VAL A O 1
ATOM 922 N N . PRO A 1 148 ? 78.101 140.728 -22.604 1.00 39.93 250 PRO A N 1
ATOM 923 C CA . PRO A 1 148 ? 77.348 139.931 -21.623 1.00 43.35 250 PRO A CA 1
ATOM 924 C C . PRO A 1 148 ? 78.006 138.598 -21.299 1.00 41.28 250 PRO A C 1
ATOM 925 O O . PRO A 1 148 ? 78.308 137.810 -22.202 1.00 39.12 250 PRO A O 1
ATOM 929 N N . ASP A 1 149 ? 78.262 138.370 -20.009 1.00 41.37 251 ASP A N 1
ATOM 930 C CA . ASP A 1 149 ? 78.793 137.121 -19.468 1.00 39.20 251 ASP A CA 1
ATOM 931 C C . ASP A 1 149 ? 80.228 136.827 -19.892 1.00 39.90 251 ASP A C 1
ATOM 932 O O . ASP A 1 149 ? 80.675 135.680 -19.783 1.00 40.67 251 ASP A O 1
ATOM 937 N N . GLY A 1 150 ? 80.987 137.822 -20.344 1.00 39.30 252 GLY A N 1
ATOM 938 C CA . GLY A 1 150 ? 82.366 137.537 -20.717 1.00 36.36 252 GLY A CA 1
ATOM 939 C C . GLY A 1 150 ? 83.020 138.666 -21.490 1.00 36.34 252 GLY A C 1
ATOM 940 O O . GLY A 1 150 ? 82.770 139.847 -21.227 1.00 36.45 252 GLY A O 1
ATOM 941 N N . CYS A 1 151 ? 83.887 138.280 -22.431 1.00 33.88 253 CYS A N 1
ATOM 942 C CA . CYS A 1 151 ? 84.689 139.219 -23.203 1.00 36.19 253 CYS A CA 1
ATOM 943 C C . CYS A 1 151 ? 84.674 138.825 -24.672 1.00 34.43 253 CYS A C 1
ATOM 944 O O . CYS A 1 151 ? 84.456 137.664 -25.027 1.00 34.43 253 CYS A O 1
ATOM 947 N N . ALA A 1 152 ? 84.911 139.820 -25.525 1.00 29.98 254 ALA A N 1
ATOM 948 C CA . ALA A 1 152 ? 85.095 139.617 -26.954 1.00 32.27 254 ALA A CA 1
ATOM 949 C C . ALA A 1 152 ? 86.401 140.275 -27.371 1.00 35.73 254 ALA A C 1
ATOM 950 O O . ALA A 1 152 ? 86.712 141.383 -26.925 1.00 38.80 254 ALA A O 1
ATOM 952 N N . MET A 1 153 ? 87.173 139.591 -28.212 1.00 33.43 255 MET A N 1
ATOM 953 C CA . MET A 1 153 ? 88.496 140.066 -28.591 1.00 31.69 255 MET A CA 1
ATOM 954 C C . MET A 1 153 ? 88.654 140.016 -30.102 1.00 37.76 255 MET A C 1
ATOM 955 O O . MET A 1 153 ? 88.334 139.003 -30.734 1.00 38.84 255 MET A O 1
ATOM 960 N N . TYR A 1 154 ? 89.140 141.114 -30.672 1.00 33.81 256 TYR A N 1
ATOM 961 C CA . TYR A 1 154 ? 89.396 141.237 -32.100 1.00 31.65 256 TYR A CA 1
ATOM 962 C C . TYR A 1 154 ? 90.904 141.316 -32.309 1.00 36.01 256 TYR A C 1
ATOM 963 O O . TYR A 1 154 ? 91.562 142.210 -31.767 1.00 36.38 256 TYR A O 1
ATOM 972 N N . CYS A 1 155 ? 91.448 140.356 -33.058 1.00 35.33 257 CYS A N 1
ATOM 973 C CA . CYS A 1 155 ? 92.868 140.289 -33.376 1.00 34.47 257 CYS A CA 1
ATOM 974 C C . CYS A 1 155 ? 93.037 140.116 -34.879 1.00 35.50 257 CYS A C 1
ATOM 975 O O . CYS A 1 155 ? 92.097 139.755 -35.593 1.00 37.73 257 CYS A O 1
ATOM 978 N N . TYR A 1 156 ? 94.256 140.356 -35.355 1.00 34.87 258 TYR A N 1
ATOM 979 C CA . TYR A 1 156 ? 94.679 139.835 -36.646 1.00 36.41 258 TYR A CA 1
ATOM 980 C C . TYR A 1 156 ? 95.843 138.878 -36.428 1.00 37.30 258 TYR A C 1
ATOM 981 O O . TYR A 1 156 ? 96.553 138.959 -35.422 1.00 36.81 258 TYR A O 1
ATOM 990 N N . VAL A 1 157 ? 96.007 137.941 -37.357 1.00 36.76 259 VAL A N 1
ATOM 991 C CA . VAL A 1 157 ? 97.098 136.974 -37.304 1.00 39.03 259 VAL A CA 1
ATOM 992 C C . VAL A 1 157 ? 98.250 137.528 -38.133 1.00 41.90 259 VAL A C 1
ATOM 993 O O . VAL A 1 157 ? 98.143 137.648 -39.356 1.00 44.21 259 VAL A O 1
ATOM 997 N N . SER A 1 158 ? 99.347 137.882 -37.468 1.00 43.28 260 SER A N 1
ATOM 998 C CA . SER A 1 158 ? 100.499 138.468 -38.143 1.00 43.48 260 SER A CA 1
ATOM 999 C C . SER A 1 158 ? 101.462 137.374 -38.582 1.00 44.63 260 SER A C 1
ATOM 1000 O O . SER A 1 158 ? 101.861 136.527 -37.777 1.00 42.66 260 SER A O 1
ATOM 1003 N N . THR A 1 159 ? 101.837 137.401 -39.861 1.00 44.75 261 THR A N 1
ATOM 1004 C CA . THR A 1 159 ? 102.783 136.447 -40.418 1.00 47.29 261 THR A CA 1
ATOM 1005 C C . THR A 1 159 ? 104.009 137.111 -41.025 1.00 49.46 261 THR A C 1
ATOM 1006 O O . THR A 1 159 ? 104.861 136.410 -41.585 1.00 44.03 261 THR A O 1
ATOM 1010 N N . GLN A 1 160 ? 104.125 138.433 -40.934 1.00 48.77 262 GLN A N 1
ATOM 1011 C CA . GLN A 1 160 ? 105.190 139.167 -41.605 1.00 49.49 262 GLN A CA 1
ATOM 1012 C C . GLN A 1 160 ? 105.268 140.560 -40.994 1.00 42.96 262 GLN A C 1
ATOM 1013 O O . GLN A 1 160 ? 104.527 140.894 -40.066 1.00 44.39 262 GLN A O 1
ATOM 1019 N N . LEU A 1 161 ? 106.178 141.373 -41.526 1.00 42.79 263 LEU A N 1
ATOM 1020 C CA . LEU A 1 161 ? 106.326 142.746 -41.064 1.00 44.12 263 LEU A CA 1
ATOM 1021 C C . LEU A 1 161 ? 105.075 143.561 -41.380 1.00 39.51 263 LEU A C 1
ATOM 1022 O O . LEU A 1 161 ? 104.376 143.314 -42.367 1.00 43.92 263 LEU A O 1
ATOM 1027 N N . GLU A 1 162 ? 104.792 144.542 -40.517 1.00 40.64 264 GLU A N 1
ATOM 1028 C CA . GLU A 1 162 ? 103.693 145.468 -40.780 1.00 37.02 264 GLU A CA 1
ATOM 1029 C C . GLU A 1 162 ? 103.878 146.169 -42.122 1.00 38.20 264 GLU A C 1
ATOM 1030 O O . GLU A 1 162 ? 102.918 146.328 -42.893 1.00 40.83 264 GLU A O 1
ATOM 1036 N N . THR A 1 163 ? 105.112 146.582 -42.425 1.00 41.10 265 THR A N 1
ATOM 1037 C CA . THR A 1 163 ? 105.384 147.213 -43.711 1.00 43.06 265 THR A CA 1
ATOM 1038 C C . THR A 1 163 ? 105.133 146.252 -44.865 1.00 49.65 265 THR A C 1
ATOM 1039 O O . THR A 1 163 ? 104.714 146.680 -45.948 1.00 49.12 265 THR A O 1
ATOM 1043 N N . ASP A 1 164 ? 105.392 144.957 -44.660 1.00 51.81 266 ASP A N 1
ATOM 1044 C CA . ASP A 1 164 ? 105.034 143.969 -45.672 1.00 52.58 266 ASP A CA 1
ATOM 1045 C C . ASP A 1 164 ? 103.521 143.867 -45.825 1.00 47.52 266 ASP A C 1
ATOM 1046 O O . ASP A 1 164 ? 103.019 143.672 -46.938 1.00 45.31 266 ASP A O 1
ATOM 1051 N N . ASP A 1 165 ? 102.783 143.977 -44.715 1.00 43.00 267 ASP A N 1
ATOM 1052 C CA . ASP A 1 165 ? 101.326 144.032 -44.792 1.00 42.71 267 ASP A CA 1
ATOM 1053 C C . ASP A 1 165 ? 100.872 145.169 -45.695 1.00 45.81 267 ASP A C 1
ATOM 1054 O O . ASP A 1 165 ? 100.040 144.976 -46.589 1.00 49.43 267 ASP A O 1
ATOM 1059 N N . TYR A 1 166 ? 101.409 146.372 -45.471 1.00 42.30 268 TYR A N 1
ATOM 1060 C CA . TYR A 1 166 ? 100.957 147.517 -46.257 1.00 42.21 268 TYR A CA 1
ATOM 1061 C C . TYR A 1 166 ? 101.434 147.436 -47.702 1.00 49.24 268 TYR A C 1
ATOM 1062 O O . TYR A 1 166 ? 100.746 147.924 -48.606 1.00 51.77 268 TYR A O 1
ATOM 1071 N N . ALA A 1 167 ? 102.596 146.828 -47.944 1.00 51.68 269 ALA A N 1
ATOM 1072 C CA . ALA A 1 167 ? 103.064 146.676 -49.318 1.00 52.48 269 ALA A CA 1
ATOM 1073 C C . ALA A 1 167 ? 102.227 145.662 -50.085 1.00 54.66 269 ALA A C 1
ATOM 1074 O O . ALA A 1 167 ? 102.125 145.748 -51.314 1.00 57.19 269 ALA A O 1
ATOM 1076 N N . GLY A 1 168 ? 101.619 144.709 -49.387 1.00 58.21 270 GLY A N 1
ATOM 1077 C CA . GLY A 1 168 ? 100.848 143.669 -50.028 1.00 59.41 270 GLY A CA 1
ATOM 1078 C C . GLY A 1 168 ? 99.523 144.177 -50.572 1.00 56.94 270 GLY A C 1
ATOM 1079 O O . GLY A 1 168 ? 99.210 145.369 -50.565 1.00 55.18 270 GLY A O 1
ATOM 1080 N N . SER A 1 169 ? 98.726 143.226 -51.057 1.00 57.39 271 SER A N 1
ATOM 1081 C CA . SER A 1 169 ? 97.454 143.532 -51.693 1.00 62.14 271 SER A CA 1
ATOM 1082 C C . SER A 1 169 ? 96.259 142.837 -51.055 1.00 62.84 271 SER A C 1
ATOM 1083 O O . SER A 1 169 ? 95.132 143.032 -51.524 1.00 64.22 271 SER A O 1
ATOM 1086 N N . SER A 1 170 ? 96.461 142.035 -50.005 1.00 63.33 272 SER A N 1
ATOM 1087 C CA . SER A 1 170 ? 95.372 141.280 -49.391 1.00 65.82 272 SER A CA 1
ATOM 1088 C C . SER A 1 170 ? 95.511 141.314 -47.873 1.00 55.45 272 SER A C 1
ATOM 1089 O O . SER A 1 170 ? 96.610 141.062 -47.347 1.00 55.78 272 SER A O 1
ATOM 1092 N N . PRO A 1 171 ? 94.431 141.605 -47.144 1.00 51.96 273 PRO A N 1
ATOM 1093 C CA . PRO A 1 171 ? 94.557 141.805 -45.702 1.00 45.13 273 PRO A CA 1
ATOM 1094 C C . PRO A 1 171 ? 94.877 140.501 -44.992 1.00 48.46 273 PRO A C 1
ATOM 1095 O O . PRO A 1 171 ? 94.531 139.411 -45.479 1.00 48.48 273 PRO A O 1
ATOM 1099 N N . PRO A 1 172 ? 95.535 140.564 -43.837 1.00 48.52 274 PRO A N 1
ATOM 1100 C CA . PRO A 1 172 ? 95.797 139.345 -43.061 1.00 48.50 274 PRO A CA 1
ATOM 1101 C C . PRO A 1 172 ? 94.516 138.790 -42.457 1.00 46.20 274 PRO A C 1
ATOM 1102 O O . PRO A 1 172 ? 93.454 139.415 -42.478 1.00 44.57 274 PRO A O 1
ATOM 1106 N N . THR A 1 173 ? 94.640 137.592 -41.892 1.00 42.18 275 THR A N 1
ATOM 1107 C CA . THR A 1 173 ? 93.499 136.935 -41.26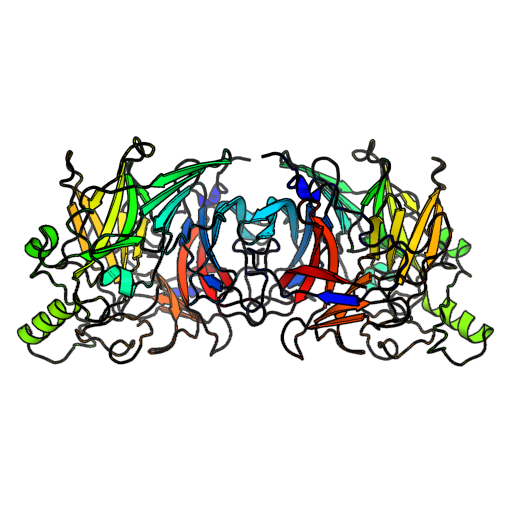8 1.00 42.48 275 THR A CA 1
ATOM 1108 C C . THR A 1 173 ? 92.963 137.766 -40.107 1.00 41.60 275 THR A C 1
ATOM 1109 O O . THR A 1 173 ? 93.721 138.210 -39.241 1.00 40.26 275 THR A O 1
ATOM 1113 N N . GLN A 1 174 ? 91.649 137.965 -40.088 1.00 39.46 276 GLN A N 1
ATOM 1114 C CA . GLN A 1 174 ? 90.968 138.682 -39.019 1.00 40.76 276 GLN A CA 1
ATOM 1115 C C . GLN A 1 174 ? 90.239 137.676 -38.138 1.00 43.69 276 GLN A C 1
ATOM 1116 O O . GLN A 1 174 ? 89.506 136.821 -38.646 1.00 40.13 276 GLN A O 1
ATOM 1122 N N . LYS A 1 175 ? 90.441 137.776 -36.824 1.00 37.28 277 LYS A N 1
ATOM 1123 C CA . LYS A 1 175 ? 89.898 136.813 -35.874 1.00 40.43 277 LYS A CA 1
ATOM 1124 C C . LYS A 1 175 ? 89.007 137.499 -34.848 1.00 39.92 277 LYS A C 1
ATOM 1125 O O . LYS A 1 175 ? 89.326 138.586 -34.355 1.00 39.03 277 LYS A O 1
ATOM 1131 N N . LEU A 1 176 ? 87.890 136.852 -34.527 1.00 41.76 278 LEU A N 1
ATOM 1132 C CA . LEU A 1 176 ? 86.999 137.285 -33.458 1.00 41.73 278 LEU A CA 1
ATOM 1133 C C . LEU A 1 176 ? 86.914 136.163 -32.434 1.00 39.86 278 LEU A C 1
ATOM 1134 O O . LEU A 1 176 ? 86.526 135.040 -32.773 1.00 37.15 278 LEU A O 1
ATOM 1139 N N . THR A 1 177 ? 87.285 136.464 -31.190 1.00 39.23 279 THR A N 1
ATOM 1140 C CA . THR A 1 177 ? 87.314 135.484 -30.111 1.00 3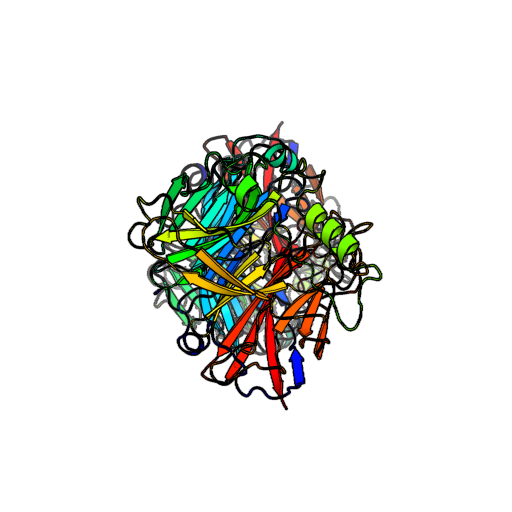7.16 279 THR A CA 1
ATOM 1141 C C . THR A 1 177 ? 86.313 135.883 -29.037 1.00 39.35 279 THR A C 1
ATOM 1142 O O . THR A 1 177 ? 86.341 137.018 -28.548 1.00 38.01 279 THR A O 1
ATOM 1146 N N . LEU A 1 178 ? 85.440 134.950 -28.669 1.00 39.58 280 LEU A N 1
ATOM 1147 C CA . LEU A 1 178 ? 84.475 135.145 -27.595 1.00 38.90 280 LEU A CA 1
ATOM 1148 C C . LEU A 1 178 ? 84.852 134.253 -26.421 1.00 42.48 280 LEU A C 1
ATOM 1149 O O . LEU A 1 178 ? 85.031 133.042 -26.589 1.00 40.45 280 LEU A O 1
ATOM 1154 N N . LEU A 1 179 ? 84.971 134.850 -25.237 1.00 39.34 281 LEU A N 1
ATOM 1155 C CA . LEU A 1 179 ? 85.348 134.126 -24.029 1.00 40.91 281 LEU A CA 1
ATOM 1156 C C . LEU A 1 179 ? 84.314 134.419 -22.955 1.00 40.64 281 LEU A C 1
ATOM 1157 O O . LEU A 1 179 ? 84.137 135.576 -22.561 1.00 40.74 281 LEU A O 1
ATOM 1162 N N . PHE A 1 180 ? 83.640 133.380 -22.479 1.00 43.52 282 PHE A N 1
ATOM 1163 C CA . PHE A 1 180 ? 82.502 133.547 -21.591 1.00 41.66 282 PHE A CA 1
ATOM 1164 C C . PHE A 1 180 ? 82.801 133.003 -20.200 1.00 43.52 282 PHE A C 1
ATOM 1165 O O . PHE A 1 180 ? 83.718 132.201 -19.998 1.00 40.69 282 PHE A O 1
ATOM 1173 N N . TYR A 1 181 ? 82.008 133.478 -19.234 1.00 45.42 283 TYR A N 1
ATOM 1174 C CA . TYR A 1 181 ? 82.215 133.114 -17.838 1.00 47.15 283 TYR A CA 1
ATOM 1175 C C . TYR A 1 181 ? 81.994 131.627 -17.588 1.00 50.07 283 TYR A C 1
ATOM 1176 O O . TYR A 1 181 ? 82.610 131.060 -16.680 1.00 48.51 283 TYR A O 1
ATOM 1185 N N . ASN A 1 182 ? 81.146 130.973 -18.377 1.00 50.34 284 ASN A N 1
ATOM 1186 C CA . ASN A 1 182 ? 80.966 129.532 -18.231 1.00 51.11 284 ASN A CA 1
ATOM 1187 C C . ASN A 1 182 ? 82.099 128.726 -18.851 1.00 50.84 284 ASN A C 1
ATOM 1188 O O . ASN A 1 182 ? 81.922 127.525 -19.086 1.00 51.93 284 ASN A O 1
ATOM 1193 N N . ASP A 1 183 ? 83.231 129.368 -19.141 1.00 46.42 285 ASP A N 1
ATOM 1194 C CA . ASP A 1 183 ? 84.447 128.732 -19.637 1.00 49.48 285 ASP A CA 1
ATOM 1195 C C . ASP A 1 183 ? 84.350 128.308 -21.101 1.00 49.42 285 ASP A C 1
ATOM 1196 O O . ASP A 1 183 ? 85.190 127.542 -21.582 1.00 50.96 285 ASP A O 1
ATOM 1201 N N . THR A 1 184 ? 83.345 128.794 -21.829 1.00 45.19 286 THR A N 1
ATOM 1202 C CA . THR A 1 184 ? 83.276 128.558 -23.264 1.00 50.03 286 THR A CA 1
ATOM 1203 C C . THR A 1 184 ? 84.155 129.573 -23.984 1.00 48.76 286 THR A C 1
ATOM 1204 O O . THR A 1 184 ? 84.128 130.765 -23.661 1.00 43.16 286 THR A O 1
ATOM 1208 N N . VAL A 1 185 ? 84.950 129.096 -24.942 1.00 46.18 287 VAL A N 1
ATOM 1209 C CA . VAL A 1 185 ? 85.776 129.945 -25.793 1.00 46.09 287 VAL A CA 1
ATOM 1210 C C . VAL A 1 185 ? 85.508 129.556 -27.239 1.00 44.66 287 VAL A C 1
ATOM 1211 O O . VAL A 1 185 ? 85.651 128.382 -27.603 1.00 43.09 287 VAL A O 1
ATOM 1215 N N . THR A 1 186 ? 85.106 130.530 -28.057 1.00 39.29 288 THR A N 1
ATOM 1216 C CA . THR A 1 186 ? 84.857 130.312 -29.477 1.00 43.06 288 THR A CA 1
ATOM 1217 C C . THR A 1 186 ? 85.594 131.374 -30.279 1.00 40.51 288 THR A C 1
ATOM 1218 O O . THR A 1 186 ? 85.560 132.558 -29.933 1.00 45.17 288 THR A O 1
ATOM 1222 N N . GLU A 1 187 ? 86.255 130.951 -31.352 1.00 40.09 289 GLU A N 1
ATOM 1223 C CA . GLU A 1 187 ? 86.998 131.862 -32.209 1.00 39.76 289 GLU A CA 1
ATOM 1224 C C . GLU A 1 187 ? 86.625 131.618 -33.663 1.00 41.11 289 GLU A C 1
ATOM 1225 O O . GLU A 1 187 ? 86.486 130.470 -34.093 1.00 40.51 289 GLU A O 1
ATOM 1231 N N . ARG A 1 188 ? 86.467 132.706 -34.418 1.00 40.51 290 ARG A N 1
ATOM 1232 C CA . ARG A 1 188 ? 86.087 132.638 -35.822 1.00 46.22 290 ARG A CA 1
ATOM 1233 C C . ARG A 1 188 ? 86.973 133.555 -36.650 1.00 45.27 290 ARG A C 1
ATOM 1234 O O . ARG A 1 188 ? 87.365 134.634 -36.197 1.00 43.95 290 ARG A O 1
ATOM 1242 N N . THR A 1 189 ? 87.273 133.123 -37.869 1.00 43.63 291 THR A N 1
ATOM 1243 C CA . THR A 1 189 ? 87.800 134.025 -38.879 1.00 47.81 291 THR A CA 1
ATOM 1244 C C . THR A 1 189 ? 86.642 134.807 -39.486 1.00 47.58 291 THR A C 1
ATOM 1245 O O . THR A 1 189 ? 85.617 134.223 -39.851 1.00 51.06 291 THR A O 1
ATOM 1249 N N . ILE A 1 190 ? 86.792 136.125 -39.578 1.00 44.07 292 ILE A N 1
ATOM 1250 C CA . ILE A 1 190 ? 85.751 136.967 -40.151 1.00 45.36 292 ILE A CA 1
ATOM 1251 C C . ILE A 1 190 ? 86.311 137.719 -41.349 1.00 47.28 292 ILE A C 1
ATOM 1252 O O . ILE A 1 190 ? 87.505 138.031 -41.415 1.00 48.36 292 ILE A O 1
ATOM 1257 N N . SER A 1 191 ? 85.427 138.010 -42.304 1.00 47.76 293 SER A N 1
ATOM 1258 C CA . SER A 1 191 ? 85.735 138.847 -43.463 1.00 49.86 293 SER A CA 1
ATOM 1259 C C . SER A 1 191 ? 84.653 139.914 -43.535 1.00 50.08 293 SER A C 1
ATOM 1260 O O . SER A 1 191 ? 83.671 139.773 -44.277 1.00 46.71 293 SER A O 1
ATOM 1263 N N . PRO A 1 192 ? 84.802 140.997 -42.773 1.00 50.21 294 PRO A N 1
ATOM 1264 C CA . PRO A 1 192 ? 83.727 141.992 -42.682 1.00 51.53 294 PRO A CA 1
ATOM 1265 C C . PRO A 1 192 ? 83.414 142.629 -44.027 1.00 56.13 294 PRO A C 1
ATOM 1266 O O . PRO A 1 192 ? 84.281 142.779 -44.891 1.00 56.65 294 PRO A O 1
ATOM 1270 N N . THR A 1 193 ? 82.142 142.990 -44.191 1.00 56.63 295 THR A N 1
ATOM 1271 C CA . THR A 1 193 ? 81.692 143.683 -45.390 1.00 59.35 295 THR A CA 1
ATOM 1272 C C . THR A 1 193 ? 82.500 144.958 -45.594 1.00 55.49 295 THR A C 1
ATOM 1273 O O . THR A 1 193 ? 82.652 145.767 -44.671 1.00 51.23 295 THR A O 1
ATOM 1277 N N . GLY A 1 194 ? 83.038 145.124 -46.802 1.00 49.63 296 GLY A N 1
ATOM 1278 C CA . GLY A 1 194 ? 83.855 146.268 -47.140 1.00 56.10 296 GLY A CA 1
ATOM 1279 C C . GLY A 1 194 ? 85.347 146.007 -47.147 1.00 57.02 296 GLY A C 1
ATOM 1280 O O . GLY A 1 194 ? 86.100 146.840 -47.666 1.00 61.94 296 GLY A O 1
ATOM 1281 N N . LEU A 1 195 ? 85.795 144.883 -46.585 1.00 56.61 297 LEU A N 1
ATOM 1282 C CA . LEU A 1 195 ? 87.226 144.608 -46.491 1.00 52.61 297 LEU A CA 1
ATOM 1283 C C . LEU A 1 195 ? 87.803 144.214 -47.847 1.00 56.45 297 LEU A C 1
ATOM 1284 O O . LEU A 1 195 ? 88.725 144.861 -48.357 1.00 55.68 297 LEU A O 1
ATOM 1289 N N . GLU A 1 196 ? 87.279 143.143 -48.440 1.00 60.04 298 GLU A N 1
ATOM 1290 C CA . GLU A 1 196 ? 87.870 142.584 -49.650 1.00 64.81 298 GLU A CA 1
ATOM 1291 C C . GLU A 1 196 ? 87.767 143.553 -50.820 1.00 58.46 298 GLU A C 1
ATOM 1292 O O . GLU A 1 196 ? 86.703 144.122 -51.083 1.00 57.50 298 GLU A O 1
ATOM 1298 N N . GLY A 1 197 ? 88.884 143.731 -51.525 1.00 56.54 299 GLY A N 1
ATOM 1299 C CA . GLY A 1 197 ? 88.958 144.607 -52.669 1.00 60.27 299 GLY A CA 1
ATOM 1300 C C . GLY A 1 197 ? 89.299 146.048 -52.358 1.00 58.81 299 GLY A C 1
ATOM 1301 O O . GLY A 1 197 ? 89.700 146.782 -53.267 1.00 59.62 299 GLY A O 1
ATOM 1302 N N . ASN A 1 198 ? 89.162 146.477 -51.103 1.00 52.02 300 ASN A N 1
ATOM 1303 C CA . ASN A 1 198 ? 89.404 147.866 -50.742 1.00 51.07 300 ASN A CA 1
ATOM 1304 C C . ASN A 1 198 ? 90.653 148.088 -49.903 1.00 49.82 300 ASN A C 1
ATOM 1305 O O . ASN A 1 198 ? 91.193 149.198 -49.922 1.00 49.77 300 ASN A O 1
ATOM 1310 N N . TRP A 1 199 ? 91.130 147.077 -49.185 1.00 51.77 301 TRP A N 1
ATOM 1311 C CA . TRP A 1 199 ? 92.189 147.251 -48.201 1.00 46.40 301 TRP A CA 1
ATOM 1312 C C . TRP A 1 199 ? 93.392 146.379 -48.527 1.00 49.90 301 TRP A C 1
ATOM 1313 O O . TRP A 1 199 ? 93.246 145.208 -48.890 1.00 49.93 301 TRP A O 1
ATOM 1324 N N . ALA A 1 200 ? 94.585 146.962 -48.384 1.00 45.89 302 ALA A N 1
ATOM 1325 C CA . ALA A 1 200 ? 95.805 146.164 -48.378 1.00 49.06 302 ALA A CA 1
ATOM 1326 C C . ALA A 1 200 ? 95.957 145.407 -47.065 1.00 50.02 302 ALA A C 1
ATOM 1327 O O . ALA A 1 200 ? 96.403 144.253 -47.052 1.00 48.84 302 ALA A O 1
ATOM 1329 N N . THR A 1 201 ? 95.594 146.039 -45.951 1.00 44.50 303 THR A N 1
ATOM 1330 C CA . THR A 1 201 ? 95.703 145.412 -44.642 1.00 43.72 303 THR A CA 1
ATOM 1331 C C . THR A 1 201 ? 94.728 146.084 -43.688 1.00 42.91 303 THR A C 1
ATOM 1332 O O . THR A 1 201 ? 94.285 147.212 -43.915 1.00 42.23 303 THR A O 1
ATOM 1336 N N . LEU A 1 202 ? 94.399 145.364 -42.618 1.00 40.53 304 LEU A N 1
ATOM 1337 C CA . LEU A 1 202 ? 93.544 145.880 -41.557 1.00 41.07 304 LEU A CA 1
ATOM 1338 C C . LEU A 1 202 ? 93.926 145.185 -40.262 1.00 39.85 304 LEU A C 1
ATOM 1339 O O . LEU A 1 202 ? 94.105 143.963 -40.245 1.00 41.86 304 LEU A O 1
ATOM 1344 N N . VAL A 1 203 ? 94.067 145.961 -39.192 1.00 35.71 305 VAL A N 1
ATOM 1345 C CA . VAL A 1 203 ? 94.390 145.421 -37.872 1.00 31.84 305 VAL A CA 1
ATOM 1346 C C . VAL A 1 203 ? 93.489 146.090 -36.846 1.00 36.04 305 VAL A C 1
ATOM 1347 O O . VAL A 1 203 ? 92.919 147.159 -37.104 1.00 36.40 305 VAL A O 1
ATOM 1351 N N . PRO A 1 204 ? 93.320 145.468 -35.677 1.00 33.21 306 PRO A N 1
ATOM 1352 C CA . PRO A 1 204 ? 92.557 146.120 -34.607 1.00 30.48 306 PRO A CA 1
ATOM 1353 C C . PRO A 1 204 ? 93.322 147.294 -34.015 1.00 34.33 306 PRO A C 1
ATOM 1354 O O . PRO A 1 204 ? 94.547 147.399 -34.119 1.00 33.06 306 PRO A O 1
ATOM 1358 N N . GLY A 1 205 ? 92.567 148.187 -33.376 1.00 30.49 307 GLY A N 1
ATOM 1359 C CA . GLY A 1 205 ? 93.079 149.435 -32.849 1.00 32.43 307 GLY A CA 1
ATOM 1360 C C . GLY A 1 205 ? 93.747 149.378 -31.494 1.00 32.73 307 GLY A C 1
ATOM 1361 O O . GLY A 1 205 ? 94.100 150.439 -30.969 1.00 32.62 307 GLY A O 1
ATOM 1362 N N . VAL A 1 206 ? 93.885 148.183 -30.904 1.00 32.87 308 VAL A N 1
ATOM 1363 C CA . VAL A 1 206 ? 94.540 147.942 -29.616 1.00 30.94 308 VAL A CA 1
ATOM 1364 C C . VAL A 1 206 ? 93.666 148.412 -28.458 1.00 35.89 308 VAL A C 1
ATOM 1365 O O . VAL A 1 206 ? 93.372 147.639 -27.540 1.00 30.99 308 VAL A O 1
ATOM 1369 N N . GLY A 1 207 ? 93.250 149.675 -28.484 1.00 33.32 309 GLY A N 1
ATOM 1370 C CA . GLY A 1 207 ? 92.352 150.162 -27.453 1.00 32.92 309 GLY A CA 1
ATOM 1371 C C . GLY A 1 207 ? 91.051 149.382 -27.432 1.00 32.40 309 GLY A C 1
ATOM 1372 O O . GLY A 1 207 ? 90.636 148.791 -28.432 1.00 31.46 309 GLY A O 1
ATOM 1373 N N . SER A 1 208 ? 90.413 149.364 -26.264 1.00 29.34 310 SER A N 1
ATOM 1374 C CA . SER A 1 208 ? 89.229 148.538 -26.069 1.00 29.49 310 SER A CA 1
ATOM 1375 C C . SER A 1 208 ? 88.088 148.968 -26.988 1.00 29.20 310 SER A C 1
ATOM 1376 O O . SER A 1 208 ? 87.953 150.141 -27.348 1.00 30.65 310 SER A O 1
ATOM 1379 N N . GLY A 1 209 ? 87.259 147.994 -27.365 1.00 27.09 311 GLY A N 1
ATOM 1380 C CA . GLY A 1 209 ? 85.997 148.256 -28.026 1.00 27.23 311 GLY A CA 1
ATOM 1381 C C . GLY A 1 209 ? 84.851 148.342 -27.032 1.00 34.07 311 GLY A C 1
ATOM 1382 O O . GLY A 1 209 ? 85.043 148.400 -25.816 1.00 32.18 311 GLY A O 1
ATOM 1383 N N . ILE A 1 210 ? 83.628 148.339 -27.566 1.00 34.47 312 ILE A N 1
ATOM 1384 C CA . ILE A 1 210 ? 82.451 148.609 -26.749 1.00 35.23 312 ILE A CA 1
ATOM 1385 C C . ILE A 1 210 ? 81.272 147.784 -27.249 1.00 38.29 312 ILE A C 1
ATOM 1386 O O . ILE A 1 210 ? 81.163 147.469 -28.438 1.00 38.05 312 ILE A O 1
ATOM 1391 N N . TYR A 1 211 ? 80.395 147.419 -26.318 1.00 39.93 313 TYR A N 1
ATOM 1392 C CA . TYR A 1 211 ? 79.116 146.781 -26.611 1.00 43.56 313 TYR A CA 1
ATOM 1393 C C . TYR A 1 211 ? 78.019 147.802 -26.354 1.00 45.78 313 TYR A C 1
ATOM 1394 O O . TYR A 1 211 ? 77.935 148.360 -25.255 1.00 48.52 313 TYR A O 1
ATOM 1403 N N . PHE A 1 212 ? 77.193 148.056 -27.365 1.00 45.16 314 PHE A N 1
ATOM 1404 C CA . PHE A 1 212 ? 76.289 149.202 -27.326 1.00 54.13 314 PHE A CA 1
ATOM 1405 C C . PHE A 1 212 ? 75.144 148.973 -28.298 1.00 53.52 314 PHE A C 1
ATOM 1406 O O . PHE A 1 212 ? 75.378 148.831 -29.502 1.00 49.57 314 PHE A O 1
ATOM 1414 N N . GLU A 1 213 ? 73.917 148.927 -27.779 1.00 60.57 315 GLU A N 1
ATOM 1415 C CA . GLU A 1 213 ? 72.704 148.818 -28.593 1.00 62.84 315 GLU A CA 1
ATOM 1416 C C . GLU A 1 213 ? 72.785 147.645 -29.571 1.00 59.92 315 GLU A C 1
ATOM 1417 O O . GLU A 1 213 ? 72.646 147.804 -30.784 1.00 63.17 315 GLU A O 1
ATOM 1423 N N . ASN A 1 214 ? 73.030 146.454 -29.020 1.00 56.49 316 ASN A N 1
ATOM 1424 C CA . ASN A 1 214 ? 73.124 145.215 -29.794 1.00 55.69 316 ASN A CA 1
ATOM 1425 C C . ASN A 1 214 ? 74.280 145.244 -30.798 1.00 48.73 316 ASN A C 1
ATOM 1426 O O . ASN A 1 214 ? 74.344 144.421 -31.717 1.00 47.60 316 ASN A O 1
ATOM 1431 N N . LYS A 1 215 ? 75.234 146.153 -30.628 1.00 46.30 317 LYS A N 1
ATOM 1432 C CA . LYS A 1 215 ? 76.391 146.222 -31.506 1.00 42.23 317 LYS A CA 1
ATOM 1433 C C . LYS A 1 215 ? 77.674 146.040 -30.711 1.00 45.40 317 LYS A C 1
ATOM 1434 O O . LYS A 1 215 ? 77.831 146.593 -29.617 1.00 38.39 317 LYS A O 1
ATOM 1440 N N . LEU A 1 216 ? 78.575 145.240 -31.264 1.00 44.88 318 LEU A N 1
ATOM 1441 C CA . LEU A 1 216 ? 79.945 145.140 -30.790 1.00 40.44 318 LEU A CA 1
ATOM 1442 C C . LEU A 1 216 ? 80.806 145.969 -31.736 1.00 44.37 318 LEU A C 1
ATOM 1443 O O . LEU A 1 216 ? 80.806 145.725 -32.949 1.00 44.05 318 LEU A O 1
ATOM 1448 N N . ILE A 1 217 ? 81.515 146.959 -31.195 1.00 37.91 319 ILE A N 1
ATOM 1449 C CA . ILE A 1 217 ? 82.228 147.943 -32.005 1.00 35.45 319 ILE A CA 1
ATOM 1450 C C . ILE A 1 217 ? 83.678 148.001 -31.546 1.00 38.16 319 ILE A C 1
ATOM 1451 O O . ILE A 1 217 ? 83.949 148.333 -30.387 1.00 36.92 319 ILE A O 1
ATOM 1456 N N . PHE A 1 218 ? 84.612 147.689 -32.458 1.00 34.25 320 PHE A N 1
ATOM 1457 C CA . PHE A 1 218 ? 86.045 147.748 -32.195 1.00 36.32 320 PHE A CA 1
ATOM 1458 C C . PHE A 1 218 ? 86.700 148.850 -33.023 1.00 37.95 320 PHE A C 1
ATOM 1459 O O . PHE A 1 218 ? 86.303 149.094 -34.167 1.00 35.81 320 PHE A O 1
ATOM 1467 N N . PRO A 1 219 ? 87.722 149.516 -32.489 1.00 32.61 321 PRO A N 1
ATOM 1468 C CA . PRO A 1 219 ? 88.556 150.370 -33.337 1.00 32.92 321 PRO A CA 1
ATOM 1469 C C . PRO A 1 219 ? 89.435 149.521 -34.240 1.00 32.04 321 PRO A C 1
ATOM 1470 O O . PRO A 1 219 ? 89.820 148.402 -33.894 1.00 36.43 321 PRO A O 1
ATOM 1474 N N . ALA A 1 220 ? 89.758 150.071 -35.407 1.00 32.57 322 ALA A N 1
ATOM 1475 C CA . ALA A 1 220 ? 90.628 149.390 -36.353 1.00 34.40 322 ALA A CA 1
ATOM 1476 C C . ALA A 1 220 ? 91.327 150.427 -37.221 1.00 36.84 322 ALA A C 1
ATOM 1477 O O . ALA A 1 220 ? 90.961 151.605 -37.234 1.00 35.99 322 ALA A O 1
ATOM 1479 N N . TYR A 1 221 ? 92.353 149.975 -37.943 1.00 32.98 323 TYR A N 1
ATOM 1480 C CA . TYR A 1 221 ? 93.035 150.826 -38.910 1.00 34.14 323 TYR A CA 1
ATOM 1481 C C . TYR A 1 221 ? 93.829 149.954 -39.873 1.00 36.15 323 TYR A C 1
ATOM 1482 O O . TYR A 1 221 ? 94.124 148.790 -39.591 1.00 38.42 323 TYR A O 1
ATOM 1491 N N . GLY A 1 222 ? 94.162 150.535 -41.017 1.00 39.49 324 GLY A N 1
ATOM 1492 C CA . GLY A 1 222 ? 94.883 149.796 -42.034 1.00 39.65 324 GLY A CA 1
ATOM 1493 C C . GLY A 1 222 ? 95.175 150.661 -43.237 1.00 43.43 324 GLY A C 1
ATOM 1494 O O . GLY A 1 222 ? 95.109 151.890 -43.170 1.00 46.02 324 GLY A O 1
ATOM 1495 N N . GLY A 1 223 ? 95.503 149.998 -44.345 1.00 40.95 325 GLY A N 1
ATOM 1496 C CA . GLY A 1 223 ? 95.808 150.681 -45.586 1.00 42.49 325 GLY A CA 1
ATOM 1497 C C . GLY A 1 223 ? 94.787 150.429 -46.677 1.00 47.93 325 GLY A C 1
ATOM 1498 O O . GLY A 1 223 ? 94.521 149.276 -47.031 1.00 48.89 325 GLY A O 1
ATOM 1499 N N . VAL A 1 224 ? 94.208 151.498 -47.215 1.00 47.14 326 VAL A N 1
ATOM 1500 C CA . VAL A 1 224 ? 93.239 151.401 -48.301 1.00 45.03 326 VAL A CA 1
ATOM 1501 C C . VAL A 1 224 ? 93.975 151.483 -49.630 1.00 52.04 326 VAL A C 1
ATOM 1502 O O . VAL A 1 224 ? 94.854 152.333 -49.813 1.00 51.75 326 VAL A O 1
ATOM 1506 N N . LEU A 1 225 ? 93.624 150.595 -50.553 1.00 51.12 327 LEU A N 1
ATOM 1507 C CA . LEU A 1 225 ? 94.205 150.620 -51.892 1.00 57.21 327 LEU A CA 1
ATOM 1508 C C . LEU A 1 225 ? 93.734 151.870 -52.623 1.00 58.86 327 LEU A C 1
ATOM 1509 O O . LEU A 1 225 ? 92.523 152.041 -52.817 1.00 55.76 327 LEU A O 1
ATOM 1514 N N . PRO A 1 226 ? 94.637 152.765 -53.033 1.00 64.08 328 PRO A N 1
ATOM 1515 C CA . PRO A 1 226 ? 94.194 154.035 -53.636 1.00 66.53 328 PRO A CA 1
ATOM 1516 C C . PRO A 1 226 ? 93.278 153.878 -54.839 1.00 63.25 328 PRO A C 1
ATOM 1517 O O . PRO A 1 226 ? 92.380 154.709 -55.026 1.00 62.49 328 PRO A O 1
ATOM 1521 N N . ASN A 1 227 ? 93.465 152.845 -55.658 1.00 64.21 329 ASN A N 1
ATOM 1522 C CA . ASN A 1 227 ? 92.670 152.677 -56.869 1.00 70.14 329 ASN A CA 1
ATOM 1523 C C . ASN A 1 227 ? 91.382 151.895 -56.645 1.00 68.73 329 ASN A C 1
ATOM 1524 O O . ASN A 1 227 ? 90.617 151.708 -57.596 1.00 69.89 329 ASN A O 1
ATOM 1529 N N . SER A 1 228 ? 91.121 151.439 -55.425 1.00 67.27 330 SER A N 1
ATOM 1530 C CA . SER A 1 228 ? 89.911 150.682 -55.147 1.00 63.76 330 SER A CA 1
ATOM 1531 C C . SER A 1 228 ? 88.697 151.608 -55.094 1.00 63.88 330 SER A C 1
ATOM 1532 O O . SER A 1 228 ? 88.807 152.832 -55.184 1.00 64.54 330 SER A O 1
ATOM 1535 N N . THR A 1 229 ? 87.520 150.994 -54.952 1.00 62.54 331 THR A N 1
ATOM 1536 C CA . THR A 1 229 ? 86.282 151.757 -54.816 1.00 64.79 331 THR A CA 1
ATOM 1537 C C . THR A 1 229 ? 86.364 152.749 -53.660 1.00 62.48 331 THR A C 1
ATOM 1538 O O . THR A 1 229 ? 86.127 153.949 -53.837 1.00 62.92 331 THR A O 1
ATOM 1542 N N . LEU A 1 230 ? 86.695 152.258 -52.463 1.00 56.20 332 LEU A N 1
ATOM 1543 C CA . LEU A 1 230 ? 86.803 153.135 -51.300 1.00 54.75 332 LEU A CA 1
ATOM 1544 C C . LEU A 1 230 ? 87.897 154.180 -51.491 1.00 54.12 332 LEU A C 1
ATOM 1545 O O . LEU A 1 230 ? 87.725 155.346 -51.114 1.00 54.26 332 LEU A O 1
ATOM 1550 N N . GLY A 1 231 ? 89.031 153.778 -52.070 1.00 54.90 333 GLY A N 1
ATOM 1551 C CA . GLY A 1 231 ? 90.123 154.717 -52.276 1.00 55.48 333 GLY A CA 1
ATOM 1552 C C . GLY A 1 231 ? 89.760 155.863 -53.201 1.00 59.96 333 GLY A C 1
ATOM 1553 O O . GLY A 1 231 ? 90.156 157.008 -52.970 1.00 61.54 333 GLY A O 1
ATOM 1554 N N . VAL A 1 232 ? 88.999 155.574 -54.259 1.00 61.43 334 VAL A N 1
ATOM 1555 C CA . VAL A 1 232 ? 88.625 156.622 -55.205 1.00 63.47 334 VAL A CA 1
ATOM 1556 C C . VAL A 1 232 ? 87.633 157.590 -54.571 1.00 63.70 334 VAL A C 1
ATOM 1557 O O . VAL A 1 232 ? 87.734 158.810 -54.755 1.00 65.12 334 VAL A O 1
ATOM 1561 N N . LYS A 1 233 ? 86.662 157.068 -53.816 1.00 63.72 335 LYS A N 1
ATOM 1562 C CA . LYS A 1 233 ? 85.647 157.927 -53.212 1.00 72.31 335 LYS A CA 1
ATOM 1563 C C . LYS A 1 233 ? 86.259 158.906 -52.217 1.00 71.95 335 LYS A C 1
ATOM 1564 O O . LYS A 1 233 ? 85.804 160.050 -52.098 1.00 76.97 335 LYS A O 1
ATOM 1570 N N . SER A 1 234 ? 87.293 158.478 -51.496 1.00 64.91 336 SER A N 1
ATOM 1571 C CA . SER A 1 234 ? 87.888 159.269 -50.429 1.00 58.23 336 SER A CA 1
ATOM 1572 C C . SER A 1 234 ? 89.203 159.922 -50.835 1.00 56.97 336 SER A C 1
ATOM 1573 O O . SER A 1 234 ? 89.945 160.384 -49.963 1.00 56.80 336 SER A O 1
ATOM 1576 N N . ALA A 1 235 ? 89.503 159.975 -52.136 1.00 57.90 337 ALA A N 1
ATOM 1577 C CA . ALA A 1 235 ? 90.835 160.375 -52.582 1.00 59.04 337 ALA A CA 1
ATOM 1578 C C . ALA A 1 235 ? 91.194 161.790 -52.145 1.00 60.28 337 ALA A C 1
ATOM 1579 O O . ALA A 1 235 ? 92.367 162.076 -51.883 1.00 63.33 337 ALA A O 1
ATOM 1581 N N . ARG A 1 236 ? 90.213 162.686 -52.063 1.00 57.16 338 ARG A N 1
ATOM 1582 C CA . ARG A 1 236 ? 90.482 164.087 -51.773 1.00 56.27 338 ARG A CA 1
ATOM 1583 C C . ARG A 1 236 ? 90.261 164.458 -50.310 1.00 54.35 338 ARG A C 1
ATOM 1584 O O . ARG A 1 236 ? 90.440 165.626 -49.951 1.00 52.17 338 ARG A O 1
ATOM 1592 N N . GLU A 1 237 ? 89.892 163.503 -49.460 1.00 49.34 339 GLU A N 1
ATOM 1593 C CA . GLU A 1 237 ? 89.515 163.806 -48.085 1.00 51.32 339 GLU A CA 1
ATOM 1594 C C . GLU A 1 237 ? 90.738 164.056 -47.211 1.00 52.21 339 GLU A C 1
ATOM 1595 O O . GLU A 1 237 ? 91.725 163.317 -47.272 1.00 52.80 339 GLU A O 1
ATOM 1601 N N . PHE A 1 238 ? 90.659 165.093 -46.377 1.00 50.18 340 PHE A N 1
ATOM 1602 C CA . PHE A 1 238 ? 91.729 165.396 -45.434 1.00 48.29 340 PHE A CA 1
ATOM 1603 C C . PHE A 1 238 ? 91.172 166.242 -44.298 1.00 47.78 340 PHE A C 1
ATOM 1604 O O . PHE A 1 238 ? 90.146 166.913 -44.440 1.00 48.28 340 PHE A O 1
ATOM 1612 N N . PHE A 1 239 ? 91.884 166.217 -43.173 1.00 42.23 341 PHE A N 1
ATOM 1613 C CA . PHE A 1 239 ? 91.541 166.993 -41.989 1.00 48.36 341 PHE A CA 1
ATOM 1614 C C . PHE A 1 239 ? 92.818 167.632 -41.470 1.00 48.76 341 PHE A C 1
ATOM 1615 O O . PHE A 1 239 ? 93.827 166.944 -41.295 1.00 51.05 341 PHE A O 1
ATOM 1623 N N . ARG A 1 240 ? 92.786 168.946 -41.253 1.00 45.03 342 ARG A N 1
ATOM 1624 C CA . ARG A 1 240 ? 93.957 169.694 -40.800 1.00 48.52 342 ARG A CA 1
ATOM 1625 C C . ARG A 1 240 ? 93.606 170.484 -39.548 1.00 48.55 342 ARG A C 1
ATOM 1626 O O . ARG A 1 240 ? 93.158 171.636 -39.628 1.00 49.37 342 ARG A O 1
ATOM 1634 N N . PRO A 1 241 ? 93.780 169.889 -38.371 1.00 44.17 343 PRO A N 1
ATOM 1635 C CA . PRO A 1 241 ? 93.590 170.645 -37.130 1.00 46.49 343 PRO A CA 1
ATOM 1636 C C . PRO A 1 241 ? 94.652 171.722 -36.980 1.00 46.29 343 PRO A C 1
ATOM 1637 O O . PRO A 1 241 ? 95.797 171.568 -37.412 1.00 43.87 343 PRO A O 1
ATOM 1641 N N . VAL A 1 242 ? 94.255 172.833 -36.366 1.00 49.73 344 VAL A N 1
ATOM 1642 C CA . VAL A 1 242 ? 95.144 173.964 -36.135 1.00 53.19 344 VAL A CA 1
ATOM 1643 C C . VAL A 1 242 ? 95.079 174.347 -34.665 1.00 54.87 344 VAL A C 1
ATOM 1644 O O . VAL A 1 242 ? 93.987 174.511 -34.109 1.00 54.56 344 VAL A O 1
ATOM 1648 N N . ASN A 1 243 ? 96.245 174.469 -34.033 1.00 49.39 345 ASN A N 1
ATOM 1649 C CA . ASN A 1 243 ? 96.331 175.023 -32.690 1.00 50.95 345 ASN A CA 1
ATOM 1650 C C . ASN A 1 243 ? 96.428 176.538 -32.823 1.00 51.99 345 ASN A C 1
ATOM 1651 O O . ASN A 1 243 ? 97.475 177.041 -33.258 1.00 51.98 345 ASN A O 1
ATOM 1656 N N . PRO A 1 244 ? 95.384 177.298 -32.475 1.00 53.86 346 PRO A N 1
ATOM 1657 C CA . PRO A 1 244 ? 95.437 178.755 -32.687 1.00 55.22 346 PRO A CA 1
ATOM 1658 C C . PRO A 1 244 ? 96.517 179.443 -31.878 1.00 57.64 346 PRO A C 1
ATOM 1659 O O . PRO A 1 244 ? 96.909 180.565 -32.219 1.00 58.94 346 PRO A O 1
ATOM 1663 N N . TYR A 1 245 ? 97.002 178.810 -30.813 1.00 58.68 347 TYR A N 1
ATOM 1664 C CA . TYR A 1 245 ? 98.105 179.359 -30.037 1.00 59.82 347 TYR A CA 1
ATOM 1665 C C . TYR A 1 245 ? 99.464 179.011 -30.629 1.00 57.63 347 TYR A C 1
ATOM 1666 O O . TYR A 1 245 ? 100.442 179.703 -30.335 1.00 65.04 347 TYR A O 1
ATOM 1675 N N . ASN A 1 246 ? 99.549 177.952 -31.434 1.00 56.35 348 ASN A N 1
ATOM 1676 C CA . ASN A 1 246 ? 100.802 177.519 -32.055 1.00 54.97 348 ASN A CA 1
ATOM 1677 C C . ASN A 1 246 ? 100.537 177.133 -33.506 1.00 52.96 348 ASN A C 1
ATOM 1678 O O . ASN A 1 246 ? 100.548 175.950 -33.863 1.00 54.62 348 ASN A O 1
ATOM 1683 N N . PRO A 1 247 ? 100.306 178.114 -34.377 1.00 51.87 349 PRO A N 1
ATOM 1684 C CA . PRO A 1 247 ? 99.955 177.798 -35.766 1.00 58.71 349 PRO A CA 1
ATOM 1685 C C . PRO A 1 247 ? 101.166 177.425 -36.605 1.00 63.68 349 PRO A C 1
ATOM 1686 O O . PRO A 1 247 ? 102.291 177.853 -36.345 1.00 61.75 349 PRO A O 1
ATOM 1690 N N . CYS A 1 248 ? 100.907 176.625 -37.638 1.00 68.76 350 CYS A N 1
ATOM 1691 C CA . CYS A 1 248 ? 101.916 176.302 -38.638 1.00 70.97 350 CYS A CA 1
ATOM 1692 C C . CYS A 1 248 ? 101.990 177.393 -39.703 1.00 69.56 350 CYS A C 1
ATOM 1693 O O . CYS A 1 248 ? 100.966 177.916 -40.152 1.00 69.09 350 CYS A O 1
ATOM 1696 N N . SER A 1 249 ? 103.214 177.739 -40.101 1.00 67.89 351 SER A N 1
ATOM 1697 C CA . SER A 1 249 ? 103.437 178.790 -41.085 1.00 64.53 351 SER A CA 1
ATOM 1698 C C . SER A 1 249 ? 103.170 178.287 -42.499 1.00 66.42 351 SER A C 1
ATOM 1699 O O . SER A 1 249 ? 103.589 177.185 -42.869 1.00 65.69 351 SER A O 1
ATOM 1702 N N . GLY A 1 250 ? 102.446 179.088 -43.280 1.00 68.09 352 GLY A N 1
ATOM 1703 C CA . GLY A 1 250 ? 102.224 178.789 -44.675 1.00 66.20 352 GLY A CA 1
ATOM 1704 C C . GLY A 1 250 ? 100.855 179.213 -45.166 1.00 64.35 352 GLY A C 1
ATOM 1705 O O . GLY A 1 250 ? 99.943 179.486 -44.379 1.00 61.42 352 GLY A O 1
ATOM 1706 N N . PRO A 1 251 ? 100.688 179.280 -46.484 1.00 67.28 353 PRO A N 1
ATOM 1707 C CA . PRO A 1 251 ? 99.365 179.581 -47.039 1.00 69.03 353 PRO A CA 1
ATOM 1708 C C . PRO A 1 251 ? 98.417 178.407 -46.852 1.00 66.45 353 PRO A C 1
ATOM 1709 O O . PRO A 1 251 ? 98.832 177.243 -46.772 1.00 68.32 353 PRO A O 1
ATOM 1713 N N . GLN A 1 252 ? 97.124 178.737 -46.770 1.00 66.56 354 GLN A N 1
ATOM 1714 C CA . GLN A 1 252 ? 96.102 177.731 -46.495 1.00 71.59 354 GLN A CA 1
ATOM 1715 C C . GLN A 1 252 ? 96.161 176.589 -47.502 1.00 67.79 354 GLN A C 1
ATOM 1716 O O . GLN A 1 252 ? 96.051 175.416 -47.127 1.00 64.79 354 GLN A O 1
ATOM 1722 N N . GLN A 1 253 ? 96.351 176.911 -48.782 1.00 63.54 355 GLN A N 1
ATOM 1723 C CA . GLN A 1 253 ? 96.306 175.888 -49.823 1.00 68.33 355 GLN A CA 1
ATOM 1724 C C . GLN A 1 253 ? 97.492 174.936 -49.718 1.00 68.75 355 GLN A C 1
ATOM 1725 O O . GLN A 1 253 ? 97.333 173.716 -49.859 1.00 68.10 355 GLN A O 1
ATOM 1731 N N . ASP A 1 254 ? 98.687 175.473 -49.462 1.00 67.64 356 ASP A N 1
ATOM 1732 C CA . ASP A 1 254 ? 99.858 174.618 -49.298 1.00 65.36 356 ASP A CA 1
ATOM 1733 C C . ASP A 1 254 ? 99.723 173.731 -48.067 1.00 57.38 356 ASP A C 1
ATOM 1734 O O . ASP A 1 254 ? 100.042 172.534 -48.118 1.00 59.62 356 ASP A O 1
ATOM 1739 N N . LEU A 1 255 ? 99.245 174.295 -46.952 1.00 57.78 357 LEU A N 1
ATOM 1740 C CA . LEU A 1 255 ? 99.057 173.481 -45.754 1.00 57.80 357 LEU A CA 1
ATOM 1741 C C . LEU A 1 255 ? 98.021 172.386 -45.988 1.00 55.11 357 LEU A C 1
ATOM 1742 O O . LEU A 1 255 ? 98.180 171.257 -45.506 1.00 48.41 357 LEU A O 1
ATOM 1747 N N . ASP A 1 256 ? 96.962 172.693 -46.742 1.00 55.56 358 ASP A N 1
ATOM 1748 C CA . ASP A 1 256 ? 95.945 171.689 -47.044 1.00 56.42 358 ASP A CA 1
ATOM 1749 C C . ASP A 1 256 ? 96.503 170.573 -47.921 1.00 55.37 358 ASP A C 1
ATOM 1750 O O . ASP A 1 256 ? 96.213 169.391 -47.692 1.00 53.51 358 ASP A O 1
ATOM 1755 N N . GLN A 1 257 ? 97.296 170.929 -48.934 1.00 55.28 359 GLN A N 1
ATOM 1756 C CA . GLN A 1 257 ? 97.906 169.911 -49.787 1.00 54.42 359 GLN A CA 1
ATOM 1757 C C . GLN A 1 257 ? 98.838 169.008 -48.985 1.00 55.77 359 GLN A C 1
ATOM 1758 O O . GLN A 1 257 ? 98.844 167.780 -49.163 1.00 54.14 359 GLN A O 1
ATOM 1764 N N . ARG A 1 258 ? 99.619 169.601 -48.080 1.00 52.62 360 ARG A N 1
ATOM 1765 C CA . ARG A 1 258 ? 100.507 168.812 -47.231 1.00 51.99 360 ARG A CA 1
ATOM 1766 C C . ARG A 1 258 ? 99.713 167.890 -46.309 1.00 51.45 360 ARG A C 1
ATOM 1767 O O . ARG A 1 258 ? 100.075 166.719 -46.123 1.00 51.90 360 ARG A O 1
ATOM 1775 N N . ALA A 1 259 ? 98.607 168.390 -45.750 1.00 45.99 361 ALA A N 1
ATOM 1776 C CA . ALA A 1 259 ? 97.780 167.565 -44.875 1.00 50.35 361 ALA A CA 1
ATOM 1777 C C . ALA A 1 259 ? 97.167 166.396 -45.632 1.00 48.14 361 ALA A C 1
ATOM 1778 O O . ALA A 1 259 ? 97.095 165.278 -45.109 1.00 51.99 361 ALA A O 1
ATOM 1780 N N . LEU A 1 260 ? 96.721 166.633 -46.867 1.00 48.74 362 LEU A N 1
ATOM 1781 C CA . LEU A 1 260 ? 96.207 165.538 -47.685 1.00 47.37 362 LEU A CA 1
ATOM 1782 C C . LEU A 1 260 ? 97.291 164.502 -47.957 1.00 47.16 362 LEU A C 1
ATOM 1783 O O . LEU A 1 260 ? 97.066 163.296 -47.798 1.00 44.37 362 LEU A O 1
ATOM 1788 N N . ARG A 1 261 ? 98.483 164.955 -48.355 1.00 49.96 363 ARG A N 1
ATOM 1789 C CA . ARG A 1 261 ? 99.554 164.007 -48.651 1.00 54.30 363 ARG A CA 1
ATOM 1790 C C . ARG A 1 261 ? 99.979 163.223 -47.413 1.00 49.36 363 ARG A C 1
ATOM 1791 O O . ARG A 1 261 ? 100.491 162.105 -47.537 1.00 51.23 363 ARG A O 1
ATOM 1799 N N . SER A 1 262 ? 99.780 163.782 -46.216 1.00 46.81 364 SER A N 1
ATOM 1800 C CA . SER A 1 262 ? 100.205 163.089 -45.002 1.00 44.81 364 SER A CA 1
ATOM 1801 C C . SER A 1 262 ? 99.457 161.779 -44.764 1.00 47.92 364 SER A C 1
ATOM 1802 O O . SER A 1 262 ? 99.896 160.982 -43.927 1.00 47.25 364 SER A O 1
ATOM 1805 N N . TYR A 1 263 ? 98.351 161.534 -45.469 1.00 50.85 365 TYR A N 1
ATOM 1806 C CA . TYR A 1 263 ? 97.611 160.286 -45.324 1.00 49.77 365 TYR A CA 1
ATOM 1807 C C . TYR A 1 263 ? 98.242 159.120 -46.074 1.00 46.53 365 TYR A C 1
ATOM 1808 O O . TYR A 1 263 ? 97.804 157.980 -45.883 1.00 46.00 365 TYR A O 1
ATOM 1817 N N . PHE A 1 264 ? 99.244 159.371 -46.920 1.00 44.59 366 PHE A N 1
ATOM 1818 C CA . PHE A 1 264 ? 99.837 158.354 -47.788 1.00 48.43 366 PHE A CA 1
ATOM 1819 C C . PHE A 1 264 ? 101.338 158.256 -47.532 1.00 49.79 366 PHE A C 1
ATOM 1820 O O . PHE A 1 264 ? 102.144 158.576 -48.417 1.00 53.18 366 PHE A O 1
ATOM 1828 N N . PRO A 1 265 ? 101.754 157.799 -46.350 1.00 49.64 367 PRO A N 1
ATOM 1829 C CA . PRO A 1 265 ? 103.192 157.744 -46.063 1.00 48.63 367 PRO A CA 1
ATOM 1830 C C . PRO A 1 265 ? 103.884 156.665 -46.879 1.00 47.00 367 PRO A C 1
ATOM 1831 O O . PRO A 1 265 ? 103.374 155.554 -47.034 1.00 43.99 367 PRO A O 1
ATOM 1835 N N . SER A 1 266 ? 105.061 157.009 -47.411 1.00 49.83 368 SER A N 1
ATOM 1836 C CA . SER A 1 266 ? 105.867 156.026 -48.127 1.00 55.25 368 SER A CA 1
ATOM 1837 C C . SER A 1 266 ? 106.294 154.874 -47.228 1.00 55.78 368 SER A C 1
ATOM 1838 O O . SER A 1 266 ? 106.594 153.786 -47.732 1.00 56.43 368 SER A O 1
ATOM 1841 N N . TYR A 1 267 ? 106.338 155.091 -45.912 1.00 54.21 369 TYR A N 1
ATOM 1842 C CA . TYR A 1 267 ? 106.650 154.003 -44.994 1.00 56.35 369 TYR A CA 1
ATOM 1843 C C . TYR A 1 267 ? 105.646 152.865 -45.120 1.00 54.50 369 TYR A C 1
ATOM 1844 O O . TYR A 1 267 ? 106.008 151.695 -44.949 1.00 51.59 369 TYR A O 1
ATOM 1853 N N . PHE A 1 268 ? 104.386 153.185 -45.409 1.00 52.04 370 PHE A N 1
ATOM 1854 C CA . PHE A 1 268 ? 103.339 152.193 -45.623 1.00 50.34 370 PHE A CA 1
ATOM 1855 C C . PHE A 1 268 ? 102.959 152.088 -47.099 1.00 50.19 370 PHE A C 1
ATOM 1856 O O . PHE A 1 268 ? 101.794 151.887 -47.446 1.00 51.00 370 PHE A O 1
ATOM 1864 N N . SER A 1 269 ? 103.949 152.242 -47.983 1.00 50.50 371 SER A N 1
ATOM 1865 C CA . SER A 1 269 ? 103.794 152.005 -49.422 1.00 55.93 371 SER A CA 1
ATOM 1866 C C . SER A 1 269 ? 102.774 152.943 -50.065 1.00 54.90 371 SER A C 1
ATOM 1867 O O . SER A 1 269 ? 102.165 152.605 -51.084 1.00 56.49 371 SER A O 1
ATOM 1870 N N . ASN A 1 270 ? 102.577 154.122 -49.473 1.00 52.62 372 ASN A N 1
ATOM 1871 C CA . ASN A 1 270 ? 101.695 155.163 -50.001 1.00 50.65 372 ASN A CA 1
ATOM 1872 C C . ASN A 1 270 ? 100.239 154.719 -50.093 1.00 49.49 372 ASN A C 1
ATOM 1873 O O . ASN A 1 270 ? 99.453 155.316 -50.836 1.00 52.68 372 ASN A O 1
ATOM 1878 N N . ARG A 1 271 ? 99.853 153.675 -49.366 1.00 50.23 373 ARG A N 1
ATOM 1879 C CA . ARG A 1 271 ? 98.436 153.418 -49.167 1.00 52.40 373 ARG A CA 1
ATOM 1880 C C . ARG A 1 271 ? 97.804 154.589 -48.420 1.00 50.41 373 ARG A C 1
ATOM 1881 O O . ARG A 1 271 ? 98.481 155.364 -47.738 1.00 48.46 373 ARG A O 1
ATOM 1889 N N . ARG A 1 272 ? 96.487 154.717 -48.546 1.00 51.63 374 ARG A N 1
ATOM 1890 C CA . ARG A 1 272 ? 95.754 155.633 -47.680 1.00 47.03 374 ARG A CA 1
ATOM 1891 C C . ARG A 1 272 ? 95.574 154.945 -46.333 1.00 46.84 374 ARG A C 1
ATOM 1892 O O . ARG A 1 272 ? 94.826 153.968 -46.225 1.00 46.61 374 ARG A O 1
ATOM 1900 N N . VAL A 1 273 ? 96.260 155.443 -45.310 1.00 43.30 375 VAL A N 1
ATOM 1901 C CA . VAL A 1 273 ? 96.184 154.844 -43.982 1.00 40.68 375 VAL A CA 1
ATOM 1902 C C . VAL A 1 273 ? 94.946 155.394 -43.287 1.00 44.59 375 VAL A C 1
ATOM 1903 O O . VAL A 1 273 ? 94.798 156.610 -43.131 1.00 42.24 375 VAL A O 1
ATOM 1907 N N . GLN A 1 274 ? 94.062 154.496 -42.855 1.00 44.01 376 GLN A N 1
ATOM 1908 C CA . GLN A 1 274 ? 92.674 154.838 -42.585 1.00 41.62 376 GLN A CA 1
ATOM 1909 C C . GLN A 1 274 ? 92.207 154.190 -41.291 1.00 42.43 376 GLN A C 1
ATOM 1910 O O . GLN A 1 274 ? 92.399 152.987 -41.095 1.00 37.98 376 GLN A O 1
ATOM 1916 N N . SER A 1 275 ? 91.598 154.986 -40.414 1.00 38.92 377 SER A N 1
ATOM 1917 C CA . SER A 1 275 ? 90.896 154.436 -39.265 1.00 36.58 377 SER A CA 1
ATOM 1918 C C . SER A 1 275 ? 89.528 153.921 -39.692 1.00 38.93 377 SER A C 1
ATOM 1919 O O . SER A 1 275 ? 88.911 154.438 -40.627 1.00 38.43 377 SER A O 1
ATOM 1922 N N . ALA A 1 276 ? 89.048 152.902 -38.988 1.00 37.39 378 ALA A N 1
ATOM 1923 C CA . ALA A 1 276 ? 87.746 152.328 -39.295 1.00 39.89 378 ALA A CA 1
ATOM 1924 C C . ALA A 1 276 ? 87.203 151.664 -38.040 1.00 39.78 378 ALA A C 1
ATOM 1925 O O . ALA A 1 276 ? 87.909 151.500 -37.042 1.00 37.92 378 ALA A O 1
ATOM 1927 N N . PHE A 1 277 ? 85.935 151.272 -38.108 1.00 36.59 379 PHE A N 1
ATOM 1928 C CA . PHE A 1 277 ? 85.251 150.638 -36.992 1.00 40.49 379 PHE A CA 1
ATOM 1929 C C . PHE A 1 277 ? 84.709 149.287 -37.430 1.00 40.32 379 PHE A C 1
ATOM 1930 O O . PHE A 1 277 ? 83.984 149.197 -38.426 1.00 39.38 379 PHE A O 1
ATOM 1938 N N . LEU A 1 278 ? 85.074 148.243 -36.694 1.00 38.68 380 LEU A N 1
ATOM 1939 C CA . LEU A 1 278 ? 84.513 146.917 -36.898 1.00 39.49 380 LEU A CA 1
ATOM 1940 C C . LEU A 1 278 ? 83.220 146.829 -36.098 1.00 41.44 380 LEU A C 1
ATOM 1941 O O . LEU A 1 278 ? 83.243 146.920 -34.868 1.00 40.09 380 LEU A O 1
ATOM 1946 N N . VAL A 1 279 ? 82.098 146.672 -36.794 1.00 41.10 381 VAL A N 1
ATOM 1947 C CA . VAL A 1 279 ? 80.778 146.669 -36.172 1.00 42.71 381 VAL A CA 1
ATOM 1948 C C . VAL A 1 279 ? 80.146 145.303 -36.396 1.00 45.33 381 VAL A C 1
ATOM 1949 O O . VAL A 1 279 ? 79.985 144.869 -37.544 1.00 39.88 381 VAL A O 1
ATOM 1953 N N . CYS A 1 280 ? 79.779 144.633 -35.303 1.00 39.35 382 CYS A N 1
ATOM 1954 C CA . CYS A 1 280 ? 79.185 143.304 -35.341 1.00 40.74 382 CYS A CA 1
ATOM 1955 C C . CYS A 1 280 ? 77.837 143.323 -34.633 1.00 43.71 382 CYS A C 1
ATOM 1956 O O . CYS A 1 280 ? 77.694 143.928 -33.565 1.00 41.89 382 CYS A O 1
ATOM 1959 N N . ALA A 1 281 ? 76.851 142.655 -35.229 1.00 42.82 383 ALA A N 1
ATOM 1960 C CA . ALA A 1 281 ? 75.555 142.464 -34.587 1.00 44.21 383 ALA A CA 1
ATOM 1961 C C . ALA A 1 281 ? 75.685 141.384 -33.520 1.00 46.58 383 ALA A C 1
ATOM 1962 O O . ALA A 1 281 ? 75.968 140.223 -33.839 1.00 45.11 383 ALA A O 1
ATOM 1964 N N . TRP A 1 282 ? 75.484 141.765 -32.254 1.00 48.46 384 TRP A N 1
ATOM 1965 C CA . TRP A 1 282 ? 75.694 140.825 -31.156 1.00 48.44 384 TRP A CA 1
ATOM 1966 C C . TRP A 1 282 ? 74.739 139.640 -31.238 1.00 51.26 384 TRP A C 1
ATOM 1967 O O . TRP A 1 282 ? 75.127 138.502 -30.951 1.00 51.24 384 TRP A O 1
ATOM 1978 N N . ASN A 1 283 ? 73.483 139.884 -31.620 1.00 58.69 385 ASN A N 1
ATOM 1979 C CA . ASN A 1 283 ? 72.513 138.799 -31.716 1.00 63.81 385 ASN A CA 1
ATOM 1980 C C . ASN A 1 283 ? 72.848 137.802 -32.817 1.00 62.32 385 ASN A C 1
ATOM 1981 O O . ASN A 1 283 ? 72.268 136.712 -32.837 1.00 64.20 385 ASN A O 1
ATOM 1986 N N . GLN A 1 284 ? 73.763 138.146 -33.726 1.00 57.55 386 GLN A N 1
ATOM 1987 C CA . GLN A 1 284 ? 74.224 137.237 -34.769 1.00 56.93 386 GLN A CA 1
ATOM 1988 C C . GLN A 1 284 ? 75.710 136.926 -34.630 1.00 50.32 386 GLN A C 1
ATOM 1989 O O . GLN A 1 284 ? 76.348 136.535 -35.612 1.00 48.19 386 GLN A O 1
ATOM 1995 N N . ILE A 1 285 ? 76.270 137.083 -33.427 1.00 45.79 387 ILE A N 1
ATOM 1996 C CA . ILE A 1 285 ? 77.723 137.092 -33.258 1.00 50.04 387 ILE A CA 1
ATOM 1997 C C . ILE A 1 285 ? 78.357 135.769 -33.676 1.00 51.16 387 ILE A C 1
ATOM 1998 O O . ILE A 1 285 ? 79.535 135.731 -34.049 1.00 50.62 387 ILE A O 1
ATOM 2003 N N . LEU A 1 286 ? 77.605 134.669 -33.625 1.00 50.94 388 LEU A N 1
ATOM 2004 C CA . LEU A 1 286 ? 78.167 133.375 -33.993 1.00 53.83 388 LEU A CA 1
ATOM 2005 C C . LEU A 1 286 ? 78.257 133.167 -35.499 1.00 55.60 388 LEU A C 1
ATOM 2006 O O . LEU A 1 286 ? 79.004 132.287 -35.941 1.00 55.94 388 LEU A O 1
ATOM 2011 N N . VAL A 1 287 ? 77.523 133.942 -36.294 1.00 55.20 389 VAL A N 1
ATOM 2012 C CA . VAL A 1 287 ? 77.491 133.725 -37.738 1.00 55.88 389 VAL A CA 1
ATOM 2013 C C . VAL A 1 287 ? 77.827 134.964 -38.549 1.00 58.61 389 VAL A C 1
ATOM 2014 O O . VAL A 1 287 ? 78.255 134.834 -39.711 1.00 61.95 389 VAL A O 1
ATOM 2018 N N . THR A 1 288 ? 77.658 136.173 -38.022 1.00 54.05 390 THR A N 1
ATOM 2019 C CA . THR A 1 288 ? 77.857 137.362 -38.835 1.00 55.41 390 THR A CA 1
ATOM 2020 C C . THR A 1 288 ? 79.329 137.538 -39.187 1.00 56.67 390 THR A C 1
ATOM 2021 O O . THR A 1 288 ? 80.227 137.117 -38.452 1.00 63.11 390 THR A O 1
ATOM 2025 N N . ASN A 1 289 ? 79.570 138.157 -40.337 1.00 57.23 391 ASN A N 1
ATOM 2026 C CA . ASN A 1 289 ? 80.918 138.536 -40.727 1.00 55.95 391 ASN A CA 1
ATOM 2027 C C . ASN A 1 289 ? 81.286 139.936 -40.270 1.00 53.44 391 ASN A C 1
ATOM 2028 O O . ASN A 1 289 ? 82.436 140.344 -40.460 1.00 54.68 391 ASN A O 1
ATOM 2033 N N . CYS A 1 290 ? 80.334 140.671 -39.687 1.00 50.50 392 CYS A N 1
ATOM 2034 C CA . CYS A 1 290 ? 80.512 142.057 -39.262 1.00 48.14 392 CYS A CA 1
ATOM 2035 C C . CYS A 1 290 ? 80.684 142.960 -40.474 1.00 48.88 392 CYS A C 1
ATOM 2036 O O . CYS A 1 290 ? 80.603 142.501 -41.620 1.00 49.41 392 CYS A O 1
ATOM 2039 N N . GLU A 1 291 ? 80.910 144.247 -40.230 1.00 42.50 393 GLU A N 1
ATOM 2040 C CA . GLU A 1 291 ? 81.026 145.209 -41.313 1.00 44.98 393 GLU A CA 1
ATOM 2041 C C . GLU A 1 291 ? 82.006 146.302 -40.910 1.00 44.75 393 GLU A C 1
ATOM 2042 O O . GLU A 1 291 ? 82.132 146.646 -39.729 1.00 42.84 393 GLU A O 1
ATOM 2048 N N . LEU A 1 292 ? 82.719 146.825 -41.904 1.00 43.33 394 LEU A N 1
ATOM 2049 C CA . LEU A 1 292 ? 83.621 147.952 -41.707 1.00 44.34 394 LEU A CA 1
ATOM 2050 C C . LEU A 1 292 ? 82.852 149.244 -41.938 1.00 47.57 394 LEU A C 1
ATOM 2051 O O . LEU A 1 292 ? 82.261 149.438 -43.005 1.00 47.41 394 LEU A O 1
ATOM 2056 N N . VAL A 1 293 ? 82.853 150.121 -40.942 1.00 46.18 395 VAL A N 1
ATOM 2057 C CA . VAL A 1 293 ? 82.279 151.454 -41.070 1.00 45.35 395 VAL A CA 1
ATOM 2058 C C . VAL A 1 293 ? 83.436 152.437 -41.104 1.00 46.14 395 VAL A C 1
ATOM 2059 O O . VAL A 1 293 ? 84.189 152.555 -40.130 1.00 42.98 395 VAL A O 1
ATOM 2063 N N . VAL A 1 294 ? 83.578 153.136 -42.221 1.00 45.70 396 VAL A N 1
ATOM 2064 C CA . VAL A 1 294 ? 84.754 153.946 -42.512 1.00 45.99 396 VAL A CA 1
ATOM 2065 C C . VAL A 1 294 ? 84.361 155.414 -42.400 1.00 48.09 396 VAL A C 1
ATOM 2066 O O . VAL A 1 294 ? 83.465 155.870 -43.124 1.00 47.22 396 VAL A O 1
ATOM 2070 N N . PRO A 1 295 ? 84.994 156.183 -41.525 1.00 43.69 397 PRO A N 1
ATOM 2071 C CA . PRO A 1 295 ? 84.677 157.606 -41.421 1.00 43.29 397 PRO A CA 1
ATOM 2072 C C . PRO A 1 295 ? 85.309 158.411 -42.545 1.00 46.21 397 PRO A C 1
ATOM 2073 O O . PRO A 1 295 ? 86.274 157.996 -43.188 1.00 51.33 397 PRO A O 1
ATOM 2077 N N . SER A 1 296 ? 84.731 159.586 -42.775 1.00 45.24 398 SER A N 1
ATOM 2078 C CA . SER A 1 296 ? 85.307 160.525 -43.726 1.00 46.87 398 SER A CA 1
ATOM 2079 C C . SER A 1 296 ? 86.616 161.075 -43.180 1.00 46.02 398 SER A C 1
ATOM 2080 O O . SER A 1 296 ? 86.699 161.469 -42.013 1.00 46.36 398 SER A O 1
ATOM 2083 N N . ASN A 1 297 ? 87.642 161.108 -44.024 1.00 44.79 399 ASN A N 1
ATOM 2084 C CA . ASN A 1 297 ? 88.908 161.693 -43.609 1.00 46.26 399 ASN A CA 1
ATOM 2085 C C . ASN A 1 297 ? 88.873 163.215 -43.589 1.00 48.34 399 ASN A C 1
ATOM 2086 O O . ASN A 1 297 ? 89.884 163.835 -43.247 1.00 45.91 399 ASN A O 1
ATOM 2091 N N . ASN A 1 298 ? 87.742 163.828 -43.950 1.00 48.71 400 ASN A N 1
ATOM 2092 C CA . ASN A 1 298 ? 87.530 165.237 -43.640 1.00 52.08 400 ASN A CA 1
ATOM 2093 C C . ASN A 1 298 ? 87.363 165.473 -42.147 1.00 48.67 400 ASN A C 1
ATOM 2094 O O . ASN A 1 298 ? 87.497 166.614 -41.692 1.00 50.58 400 ASN A O 1
ATOM 2099 N N . GLN A 1 299 ? 87.071 164.425 -41.379 1.00 45.31 401 GLN A N 1
ATOM 2100 C CA . GLN A 1 299 ? 86.787 164.550 -39.959 1.00 43.13 401 GLN A CA 1
ATOM 2101 C C . GLN A 1 299 ? 87.823 163.875 -39.072 1.00 46.77 401 GLN A C 1
ATOM 2102 O O . GLN A 1 299 ? 87.698 163.942 -37.846 1.00 44.57 401 GLN A O 1
ATOM 2108 N N . THR A 1 300 ? 88.836 163.227 -39.645 1.00 47.08 402 THR A N 1
ATOM 2109 C CA . THR A 1 300 ? 89.793 162.471 -38.849 1.00 45.38 402 THR A CA 1
ATOM 2110 C C . THR A 1 300 ? 91.149 162.459 -39.531 1.00 44.64 402 THR A C 1
ATOM 2111 O O . THR A 1 300 ? 91.266 162.645 -40.747 1.00 44.49 402 THR A O 1
ATOM 2115 N N . LEU A 1 301 ? 92.177 162.240 -38.718 1.00 39.88 403 LEU A N 1
ATOM 2116 C CA . LEU A 1 301 ? 93.544 162.194 -39.198 1.00 40.36 403 LEU A CA 1
ATOM 2117 C C . LEU A 1 301 ? 93.875 160.794 -39.699 1.00 41.02 403 LEU A C 1
ATOM 2118 O O . LEU A 1 301 ? 93.046 159.879 -39.662 1.00 39.02 403 LEU A O 1
ATOM 2123 N N . MET A 1 302 ? 95.109 160.641 -40.181 1.00 37.98 404 MET A N 1
ATOM 2124 C CA . MET A 1 302 ? 95.605 159.363 -40.672 1.00 39.05 404 MET A CA 1
ATOM 2125 C C . MET A 1 302 ? 95.284 158.234 -39.700 1.00 39.09 404 MET A C 1
ATOM 2126 O O . MET A 1 302 ? 95.372 158.397 -38.480 1.00 40.28 404 MET A O 1
ATOM 2131 N N . GLY A 1 303 ? 94.883 157.094 -40.258 1.00 37.95 405 GLY A N 1
ATOM 2132 C CA . GLY A 1 303 ? 94.537 155.923 -39.477 1.00 33.70 405 GLY A CA 1
ATOM 2133 C C . GLY A 1 303 ? 95.586 155.530 -38.459 1.00 35.75 405 GLY A C 1
ATOM 2134 O O . GLY A 1 303 ? 96.789 155.673 -38.700 1.00 38.92 405 GLY A O 1
ATOM 2135 N N . ALA A 1 304 ? 95.138 155.041 -37.310 1.00 33.68 406 ALA A N 1
ATOM 2136 C CA . ALA A 1 304 ? 96.041 154.728 -36.210 1.00 35.27 406 ALA A CA 1
ATOM 2137 C C . ALA A 1 304 ? 95.283 153.876 -35.206 1.00 34.39 406 ALA A C 1
ATOM 2138 O O . ALA A 1 304 ? 94.078 153.646 -35.344 1.00 34.58 406 ALA A O 1
ATOM 2140 N N . GLU A 1 305 ? 96.011 153.404 -34.195 1.00 34.93 407 GLU A N 1
ATOM 2141 C CA . GLU A 1 305 ? 95.392 152.772 -33.043 1.00 32.04 407 GLU A CA 1
ATOM 2142 C C . GLU A 1 305 ? 94.368 153.726 -32.429 1.00 35.03 407 GLU A C 1
ATOM 2143 O O . GLU A 1 305 ? 94.407 154.942 -32.630 1.00 31.20 407 GLU A O 1
ATOM 2149 N N . GLY A 1 306 ? 93.432 153.149 -31.686 1.00 33.47 408 GLY A N 1
ATOM 2150 C CA . GLY A 1 306 ? 92.411 153.966 -31.066 1.00 30.76 408 GLY A CA 1
ATOM 2151 C C . GLY A 1 306 ? 91.610 153.176 -30.062 1.00 29.60 408 GLY A C 1
ATOM 2152 O O . GLY A 1 306 ? 91.922 152.025 -29.765 1.00 30.01 408 GLY A O 1
ATOM 2153 N N . ARG A 1 307 ? 90.563 153.815 -29.549 1.00 29.34 409 ARG A N 1
ATOM 2154 C CA . ARG A 1 307 ? 89.714 153.232 -28.520 1.00 31.54 409 ARG A CA 1
ATOM 2155 C C . ARG A 1 307 ? 88.310 153.792 -28.680 1.00 29.53 409 ARG A C 1
ATOM 2156 O O . ARG A 1 307 ? 88.142 154.970 -29.006 1.00 33.92 409 ARG A O 1
ATOM 2164 N N . VAL A 1 308 ? 87.307 152.942 -28.472 1.00 31.39 410 VAL A N 1
ATOM 2165 C CA . VAL A 1 308 ? 85.910 153.357 -28.497 1.00 30.10 410 VAL A CA 1
ATOM 2166 C C . VAL A 1 308 ? 85.381 153.363 -27.071 1.00 34.00 410 VAL A C 1
ATOM 2167 O O . VAL A 1 308 ? 85.461 152.349 -26.365 1.00 34.60 410 VAL A O 1
ATOM 2171 N N . LEU A 1 309 ? 84.831 154.501 -26.654 1.00 33.19 411 LEU A N 1
ATOM 2172 C CA . LEU A 1 309 ? 84.273 154.674 -25.323 1.00 35.20 411 LEU A CA 1
ATOM 2173 C C . LEU A 1 309 ? 82.767 154.897 -25.401 1.00 35.89 411 LEU A C 1
ATOM 2174 O O . LEU A 1 309 ? 82.245 155.409 -26.395 1.00 37.51 411 LEU A O 1
ATOM 2179 N N . LEU A 1 310 ? 82.070 154.506 -24.335 1.00 34.85 412 LEU A N 1
ATOM 2180 C CA . LEU A 1 310 ? 80.642 154.774 -24.185 1.00 37.40 412 LEU A CA 1
ATOM 2181 C C . LEU A 1 310 ? 80.426 155.348 -22.793 1.00 40.10 412 LEU A C 1
ATOM 2182 O O . LEU A 1 310 ? 80.518 154.619 -21.801 1.00 40.82 412 LEU A O 1
ATOM 2187 N N . ILE A 1 311 ? 80.152 156.648 -22.719 1.00 41.07 413 ILE A N 1
ATOM 2188 C CA . ILE A 1 311 ? 79.972 157.348 -21.454 1.00 42.72 413 ILE A CA 1
ATOM 2189 C C . ILE A 1 311 ? 78.674 158.141 -21.522 1.00 44.14 413 ILE A C 1
ATOM 2190 O O . ILE A 1 311 ? 78.467 158.921 -22.459 1.00 41.09 413 ILE A O 1
ATOM 2195 N N . ASN A 1 312 ? 77.801 157.937 -20.530 1.00 45.25 414 ASN A N 1
ATOM 2196 C CA . ASN A 1 312 ? 76.462 158.533 -20.520 1.00 46.45 414 ASN A CA 1
ATOM 2197 C C . ASN A 1 312 ? 75.735 158.284 -21.840 1.00 47.64 414 ASN A C 1
ATOM 2198 O O . ASN A 1 312 ? 75.050 159.160 -22.369 1.00 49.36 414 ASN A O 1
ATOM 2203 N N . ASN A 1 313 ? 75.890 157.072 -22.375 1.00 52.86 415 ASN A N 1
ATOM 2204 C CA . ASN A 1 313 ? 75.283 156.681 -23.649 1.00 63.96 415 ASN A CA 1
ATOM 2205 C C . ASN A 1 313 ? 75.701 157.597 -24.794 1.00 58.53 415 ASN A C 1
ATOM 2206 O O . ASN A 1 313 ? 74.929 157.837 -25.726 1.00 60.74 415 ASN A O 1
ATOM 2211 N N . ARG A 1 314 ? 76.934 158.095 -24.738 1.00 50.24 416 ARG A N 1
ATOM 2212 C CA . ARG A 1 314 ? 77.511 158.914 -25.795 1.00 52.45 416 ARG A CA 1
ATOM 2213 C C . ARG A 1 314 ? 78.829 158.276 -26.213 1.00 43.74 416 ARG A C 1
ATOM 2214 O O . ARG A 1 314 ? 79.686 158.003 -25.365 1.00 37.09 416 ARG A O 1
ATOM 2222 N N . LEU A 1 315 ? 78.994 158.044 -27.515 1.00 43.80 417 LEU A N 1
ATOM 2223 C CA . LEU A 1 315 ? 80.160 157.332 -28.023 1.00 43.10 417 LEU A CA 1
ATOM 2224 C C . LEU A 1 315 ? 81.302 158.294 -28.324 1.00 38.54 417 LEU A C 1
ATOM 2225 O O . LEU A 1 315 ? 81.091 159.393 -28.848 1.00 40.82 417 LEU A O 1
ATOM 2230 N N . LEU A 1 316 ? 82.517 157.868 -27.985 1.00 34.23 418 LEU A N 1
ATOM 2231 C CA . LEU A 1 316 ? 83.725 158.638 -28.232 1.00 35.50 418 LEU A CA 1
ATOM 2232 C C . LEU A 1 316 ? 84.779 157.738 -28.857 1.00 38.23 418 LEU A C 1
ATOM 2233 O O . LEU A 1 316 ? 84.786 156.521 -28.646 1.00 38.22 418 LEU A O 1
ATOM 2238 N N . TYR A 1 317 ? 85.673 158.353 -29.626 1.00 37.35 419 TYR A N 1
ATOM 2239 C CA . TYR A 1 317 ? 86.776 157.650 -30.269 1.00 34.07 419 TYR A CA 1
ATOM 2240 C C . TYR A 1 317 ? 88.071 158.376 -29.947 1.00 35.02 419 TYR A C 1
ATOM 2241 O O . TYR A 1 317 ? 88.236 159.546 -30.311 1.00 38.57 419 TYR A O 1
ATOM 2250 N N . TYR A 1 318 ? 88.974 157.696 -29.246 1.00 33.50 420 TYR A N 1
ATOM 2251 C CA . TYR A 1 318 ? 90.347 158.161 -29.118 1.00 32.58 420 TYR A CA 1
ATOM 2252 C C . TYR A 1 318 ? 91.140 157.680 -30.320 1.00 31.65 420 TYR A C 1
ATOM 2253 O O . TYR A 1 318 ? 90.982 156.540 -30.758 1.00 34.13 420 TYR A O 1
ATOM 2262 N N . GLN A 1 319 ? 91.973 158.558 -30.867 1.00 32.88 421 GLN A N 1
ATOM 2263 C CA . GLN A 1 319 ? 92.836 158.215 -31.989 1.00 30.70 421 GLN A CA 1
ATOM 2264 C C . GLN A 1 319 ? 94.278 158.504 -31.600 1.00 35.66 421 GLN A C 1
ATOM 2265 O O . GLN A 1 319 ? 94.607 159.634 -31.222 1.00 37.85 421 GLN A O 1
ATOM 2271 N N . ARG A 1 320 ? 95.131 157.486 -31.676 1.00 32.40 422 ARG A N 1
ATOM 2272 C CA . ARG A 1 320 ? 96.552 157.700 -31.443 1.00 32.47 422 ARG A CA 1
ATOM 2273 C C . ARG A 1 320 ? 97.085 158.727 -32.433 1.00 31.92 422 ARG A C 1
ATOM 2274 O O . ARG A 1 320 ? 96.709 158.736 -33.608 1.00 30.25 422 ARG A O 1
ATOM 2282 N N . SER A 1 321 ? 97.957 159.610 -31.948 1.00 33.74 423 SER A N 1
ATOM 2283 C CA . SER A 1 321 ? 98.543 160.649 -32.793 1.00 34.89 423 SER A CA 1
ATOM 2284 C C . SER A 1 321 ? 99.765 160.102 -33.534 1.00 35.80 423 SER A C 1
ATOM 2285 O O . SER A 1 321 ? 100.901 160.544 -33.358 1.00 39.50 423 SER A O 1
ATOM 2288 N N . THR A 1 322 ? 99.500 159.107 -34.383 1.00 36.96 424 THR A N 1
ATOM 2289 C CA . THR A 1 322 ? 100.554 158.519 -35.197 1.00 33.55 424 THR A CA 1
ATOM 2290 C C . THR A 1 322 ? 100.997 159.464 -36.303 1.00 36.14 424 THR A C 1
ATOM 2291 O O . THR A 1 322 ? 102.133 159.360 -36.777 1.00 36.82 424 THR A O 1
ATOM 2295 N N . SER A 1 323 ? 100.150 160.416 -36.679 1.00 38.56 425 SER A N 1
ATOM 2296 C CA . SER A 1 323 ? 100.444 161.356 -37.749 1.00 41.47 425 SER A CA 1
ATOM 2297 C C . SER A 1 323 ? 101.092 162.622 -37.175 1.00 37.76 425 SER A C 1
ATOM 2298 O O . SER A 1 323 ? 101.546 162.659 -36.031 1.00 41.77 425 SER A O 1
ATOM 2301 N N . TRP A 1 324 ? 101.169 163.664 -38.005 1.00 42.30 426 TRP A N 1
ATOM 2302 C CA . TRP A 1 324 ? 101.915 164.880 -37.674 1.00 41.31 426 TRP A CA 1
ATOM 2303 C C . TRP A 1 324 ? 101.323 165.655 -36.492 1.00 42.53 426 TRP A C 1
ATOM 2304 O O . TRP A 1 324 ? 102.043 166.415 -35.833 1.00 43.80 426 TRP A O 1
ATOM 2315 N N . TRP A 1 325 ? 100.026 165.516 -36.217 1.00 38.40 427 TRP A N 1
ATOM 2316 C CA . TRP A 1 325 ? 99.396 166.314 -35.155 1.00 38.93 427 TRP A CA 1
ATOM 2317 C C . TRP A 1 325 ? 99.733 165.727 -33.786 1.00 41.84 427 TRP A C 1
ATOM 2318 O O . TRP A 1 325 ? 99.318 164.602 -33.487 1.00 38.62 427 TRP A O 1
ATOM 2329 N N . PRO A 1 326 ? 100.448 166.452 -32.924 1.00 42.69 428 PRO A N 1
ATOM 2330 C CA . PRO A 1 326 ? 100.997 165.849 -31.702 1.00 42.24 428 PRO A CA 1
ATOM 2331 C C . PRO A 1 326 ? 100.111 165.938 -30.469 1.00 40.85 428 PRO A C 1
ATOM 2332 O O . PRO A 1 326 ? 100.516 165.442 -29.413 1.00 37.10 428 PRO A O 1
ATOM 2336 N N . TYR A 1 327 ? 98.938 166.553 -30.557 1.00 41.73 429 TYR A N 1
ATOM 2337 C CA . TYR A 1 327 ? 98.089 166.728 -29.389 1.00 38.40 429 TYR A CA 1
ATOM 2338 C C . TYR A 1 327 ? 97.096 165.572 -29.266 1.00 39.25 429 TYR A C 1
ATOM 2339 O O . TYR A 1 327 ? 96.965 164.729 -30.156 1.00 35.53 429 TYR A O 1
ATOM 2348 N N . GLU A 1 328 ? 96.398 165.533 -28.132 1.00 40.50 430 GLU A N 1
ATOM 2349 C CA . GLU A 1 328 ? 95.515 164.412 -27.825 1.00 37.19 430 GLU A CA 1
ATOM 2350 C C . GLU A 1 328 ? 94.262 164.462 -28.691 1.00 38.57 430 GLU A C 1
ATOM 2351 O O . GLU A 1 328 ? 93.573 165.485 -28.746 1.00 35.12 430 GLU A O 1
ATOM 2357 N N . LEU A 1 329 ? 93.957 163.346 -29.356 1.00 35.11 431 LEU A N 1
ATOM 2358 C CA . LEU A 1 329 ? 92.853 163.262 -30.310 1.00 37.06 431 LEU A CA 1
ATOM 2359 C C . LEU A 1 329 ? 91.697 162.482 -29.692 1.00 36.89 431 LEU A C 1
ATOM 2360 O O . LEU A 1 329 ? 91.822 161.280 -29.430 1.00 33.09 431 LEU A O 1
ATOM 2365 N N . LEU A 1 330 ? 90.579 163.164 -29.458 1.00 37.79 432 LEU A N 1
ATOM 2366 C CA . LEU A 1 330 ? 89.351 162.537 -28.984 1.00 37.03 432 LEU A CA 1
ATOM 2367 C C . LEU A 1 330 ? 88.188 163.082 -29.800 1.00 37.22 432 LEU A C 1
ATOM 2368 O O . LEU A 1 330 ? 88.040 164.301 -29.926 1.00 39.32 432 LEU A O 1
ATOM 2373 N N . TYR A 1 331 ? 87.358 162.188 -30.340 1.00 35.95 433 TYR A N 1
ATOM 2374 C CA . TYR A 1 331 ? 86.241 162.566 -31.195 1.00 38.46 433 TYR A CA 1
ATOM 2375 C C . TYR A 1 331 ? 84.923 162.129 -30.571 1.00 41.04 433 TYR A C 1
ATOM 2376 O O . TYR A 1 331 ? 84.826 161.041 -29.997 1.00 38.87 433 TYR A O 1
ATOM 2385 N N . GLU A 1 332 ? 83.912 162.985 -30.692 1.00 41.35 434 GLU A N 1
ATOM 2386 C CA . GLU A 1 332 ? 82.530 162.586 -30.455 1.00 42.26 434 GLU A CA 1
ATOM 2387 C C . GLU A 1 332 ? 82.000 161.938 -31.730 1.00 41.62 434 GLU A C 1
ATOM 2388 O O . GLU A 1 332 ? 82.045 162.553 -32.800 1.00 41.52 434 GLU A O 1
ATOM 2394 N N . ILE A 1 333 ? 81.518 160.698 -31.633 1.00 41.35 435 ILE A N 1
ATOM 2395 C CA . ILE A 1 333 ? 81.139 159.936 -32.817 1.00 43.55 435 ILE A CA 1
ATOM 2396 C C . ILE A 1 333 ? 79.706 159.443 -32.677 1.00 45.56 435 ILE A C 1
ATOM 2397 O O . ILE A 1 333 ? 79.210 159.224 -31.569 1.00 48.37 435 ILE A O 1
ATOM 2402 N N . SER A 1 334 ? 79.042 159.255 -33.817 1.00 45.47 436 SER A N 1
ATOM 2403 C CA . SER A 1 334 ? 77.707 158.675 -33.835 1.00 49.66 436 SER A CA 1
ATOM 2404 C C . SER A 1 334 ? 77.530 157.884 -35.120 1.00 49.72 436 SER A C 1
ATOM 2405 O O . SER A 1 334 ? 77.980 158.308 -36.187 1.00 55.08 436 SER A O 1
ATOM 2408 N N . PHE A 1 335 ? 76.869 156.740 -35.007 1.00 44.51 437 PHE A N 1
ATOM 2409 C CA . PHE A 1 335 ? 76.644 155.853 -36.135 1.00 45.55 437 PHE A CA 1
ATOM 2410 C C . PHE A 1 335 ? 75.224 156.000 -36.660 1.00 52.65 437 PHE A C 1
ATOM 2411 O O . PHE A 1 335 ? 74.278 156.253 -35.908 1.00 54.93 437 PHE A O 1
ATOM 2419 N N . THR A 1 336 ? 75.089 155.835 -37.967 1.00 52.32 438 THR A N 1
ATOM 2420 C CA . THR A 1 336 ? 73.798 155.697 -38.625 1.00 56.90 438 THR A CA 1
ATOM 2421 C C . THR A 1 336 ? 73.777 154.291 -39.205 1.00 62.09 438 THR A C 1
ATOM 2422 O O . THR A 1 336 ? 74.482 154.009 -40.180 1.00 63.01 438 THR A O 1
ATOM 2426 N N . PHE A 1 337 ? 72.984 153.407 -38.608 1.00 72.52 439 PHE A N 1
ATOM 2427 C CA . PHE A 1 337 ? 72.886 152.031 -39.074 1.00 78.15 439 PHE A CA 1
ATOM 2428 C C . PHE A 1 337 ? 71.685 151.889 -39.998 1.00 91.44 439 PHE A C 1
ATOM 2429 O O . PHE A 1 337 ? 70.540 152.092 -39.579 1.00 92.57 439 PHE A O 1
ATOM 2437 N N . THR A 1 338 ? 71.960 151.547 -41.253 1.00 102.96 440 THR A N 1
ATOM 2438 C CA . THR A 1 338 ? 70.944 151.259 -42.252 1.00 113.77 440 THR A CA 1
ATOM 2439 C C . THR A 1 338 ? 71.049 149.785 -42.618 1.00 117.70 440 THR A C 1
ATOM 2440 O O . THR A 1 338 ? 72.151 149.232 -42.701 1.00 117.31 440 THR A O 1
ATOM 2444 N N . ASN A 1 339 ? 69.891 149.165 -42.831 1.00 117.84 441 ASN A N 1
ATOM 2445 C CA . ASN A 1 339 ? 69.696 147.727 -43.011 1.00 117.75 441 ASN A CA 1
ATOM 2446 C C . ASN A 1 339 ? 70.760 146.919 -43.759 1.00 118.74 441 ASN A C 1
ATOM 2447 O O . ASN A 1 339 ? 71.072 145.800 -43.339 1.00 117.22 441 ASN A O 1
ATOM 2452 N N . SER A 1 340 ? 71.340 147.444 -44.845 1.00 121.68 442 SER A N 1
ATOM 2453 C CA . SER A 1 340 ? 72.144 146.616 -45.756 1.00 121.76 442 SER A CA 1
ATOM 2454 C C . SER A 1 340 ? 73.551 147.184 -45.989 1.00 119.65 442 SER A C 1
ATOM 2455 O O . SER A 1 340 ? 73.872 147.637 -47.089 1.00 120.77 442 SER A O 1
ATOM 2458 N N . GLY A 1 341 ? 74.385 147.159 -44.951 1.00 115.90 443 GLY A N 1
ATOM 2459 C CA . GLY A 1 341 ? 75.780 147.537 -45.114 1.00 111.42 443 GLY A CA 1
ATOM 2460 C C . GLY A 1 341 ? 76.028 148.943 -45.602 1.00 107.69 443 GLY A C 1
ATOM 2461 O O . GLY A 1 341 ? 77.121 149.236 -46.094 1.00 108.35 443 GLY A O 1
ATOM 2462 N N . GLN A 1 342 ? 75.044 149.828 -45.476 1.00 101.78 444 GLN A N 1
ATOM 2463 C CA . GLN A 1 342 ? 75.215 151.230 -45.814 1.00 92.29 444 GLN A CA 1
ATOM 2464 C C . GLN A 1 342 ? 75.400 152.074 -44.565 1.00 81.55 444 GLN A C 1
ATOM 2465 O O . GLN A 1 342 ? 75.120 153.278 -44.580 1.00 79.07 444 GLN A O 1
ATOM 2471 N N . SER A 1 343 ? 75.864 151.452 -43.485 1.00 73.13 445 SER A N 1
ATOM 2472 C CA . SER A 1 343 ? 76.121 152.160 -42.244 1.00 67.51 445 SER A CA 1
ATOM 2473 C C . SER A 1 343 ? 77.159 153.254 -42.454 1.00 64.13 445 SER A C 1
ATOM 2474 O O . SER A 1 343 ? 78.073 153.132 -43.274 1.00 63.57 445 SER A O 1
ATOM 2477 N N . SER A 1 344 ? 77.014 154.330 -41.692 1.00 56.51 446 SER A N 1
ATOM 2478 C CA . SER A 1 344 ? 77.934 155.450 -41.742 1.00 55.44 446 SER A CA 1
ATOM 2479 C C . SER A 1 344 ? 78.286 155.848 -40.319 1.00 53.96 446 SER A C 1
ATOM 2480 O O . SER A 1 344 ? 77.616 155.458 -39.359 1.00 54.27 446 SER A O 1
ATOM 2483 N N . VAL A 1 345 ? 79.351 156.627 -40.189 1.00 50.39 447 VAL A N 1
ATOM 2484 C CA . VAL A 1 345 ? 79.746 157.183 -38.903 1.00 47.23 447 VAL A CA 1
ATOM 2485 C C . VAL A 1 345 ? 80.090 158.652 -39.105 1.00 48.39 447 VAL A C 1
ATOM 2486 O O . VAL A 1 345 ? 80.654 159.038 -40.135 1.00 48.41 447 VAL A O 1
ATOM 2490 N N . ASN A 1 346 ? 79.709 159.476 -38.138 1.00 48.52 448 ASN A N 1
ATOM 2491 C CA . ASN A 1 346 ? 80.026 160.894 -38.139 1.00 51.37 448 ASN A CA 1
ATOM 2492 C C . ASN A 1 346 ? 80.869 161.194 -36.910 1.00 50.19 448 ASN A C 1
ATOM 2493 O O . ASN A 1 346 ? 80.582 160.697 -35.818 1.00 51.84 448 ASN A O 1
ATOM 2498 N N . MET A 1 347 ? 81.920 161.989 -37.088 1.00 43.90 449 MET A N 1
ATOM 2499 C CA . MET A 1 347 ? 82.843 162.272 -36.002 1.00 47.10 449 MET A CA 1
ATOM 2500 C C . MET A 1 347 ? 83.056 163.770 -35.867 1.00 48.27 449 MET A C 1
ATOM 2501 O O . MET A 1 347 ? 83.066 164.502 -36.863 1.00 49.98 449 MET A O 1
ATOM 2506 N N . SER A 1 348 ? 83.223 164.214 -34.622 1.00 43.44 450 SER A N 1
ATOM 2507 C CA . SER A 1 348 ? 83.346 165.629 -34.288 1.00 48.39 450 SER A CA 1
ATOM 2508 C C . SER A 1 348 ? 84.525 165.797 -33.338 1.00 47.60 450 SER A C 1
ATOM 2509 O O . SER A 1 348 ? 84.441 165.426 -32.162 1.00 44.89 450 SER A O 1
ATOM 2512 N N . TRP A 1 349 ? 85.615 166.352 -33.859 1.00 4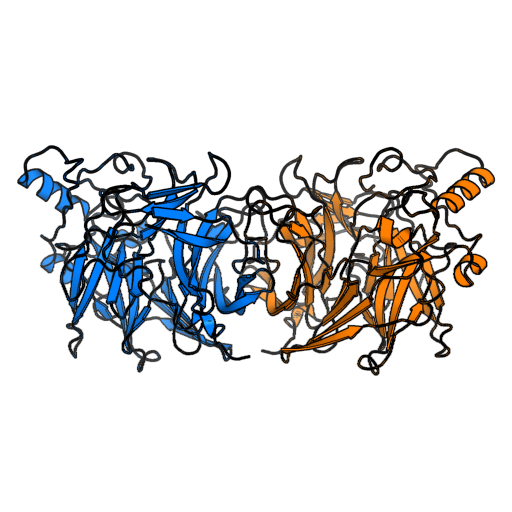5.13 451 TRP A N 1
ATOM 2513 C CA . TRP A 1 349 ? 86.834 166.557 -33.088 1.00 44.93 451 TRP A CA 1
ATOM 2514 C C . TRP A 1 349 ? 86.582 167.468 -31.890 1.00 47.10 451 TRP A C 1
ATOM 2515 O O . TRP A 1 349 ? 85.989 168.542 -32.024 1.00 49.88 451 TRP A O 1
ATOM 2526 N N . ILE A 1 350 ? 87.027 167.029 -30.716 1.00 44.62 452 ILE A N 1
ATOM 2527 C CA . ILE A 1 350 ? 87.089 167.892 -29.538 1.00 43.68 452 ILE A CA 1
ATOM 2528 C C . ILE A 1 350 ? 88.393 168.678 -29.610 1.00 43.69 452 ILE A C 1
ATOM 2529 O O . ILE A 1 350 ? 89.475 168.073 -29.633 1.00 46.19 452 ILE A O 1
ATOM 2534 N N . PRO A 1 351 ? 88.349 170.014 -29.664 1.00 45.66 453 PRO A N 1
ATOM 2535 C CA . PRO A 1 351 ? 89.582 170.780 -29.906 1.00 47.52 453 PRO A CA 1
ATOM 2536 C C . PRO A 1 351 ? 90.502 170.839 -28.692 1.00 44.72 453 PRO A C 1
ATOM 2537 O O . PRO A 1 351 ? 90.334 171.692 -27.814 1.00 44.96 453 PRO A O 1
ATOM 2541 N N . ILE A 1 352 ? 91.503 169.960 -28.659 1.00 44.50 454 ILE A N 1
ATOM 2542 C CA . ILE A 1 352 ? 92.416 169.818 -27.528 1.00 41.01 454 ILE A CA 1
ATOM 2543 C C . ILE A 1 352 ? 93.812 170.237 -27.974 1.00 41.51 454 ILE A C 1
ATOM 2544 O O . ILE A 1 352 ? 94.298 169.784 -29.018 1.00 41.21 454 ILE A O 1
ATOM 2549 N N . TYR A 1 353 ? 94.460 171.098 -27.174 1.00 45.48 455 TYR A N 1
ATOM 2550 C CA . TYR A 1 353 ? 95.768 171.657 -27.506 1.00 54.41 455 TYR A CA 1
ATOM 2551 C C . TYR A 1 353 ? 96.754 171.577 -26.344 1.00 55.94 455 TYR A C 1
ATOM 2552 O O . TYR A 1 353 ? 97.692 172.383 -26.290 1.00 60.07 455 TYR A O 1
ATOM 2561 N N . SER A 1 354 ? 96.561 170.655 -25.399 1.00 49.55 456 SER A N 1
ATOM 2562 C CA . SER A 1 354 ? 97.249 170.782 -24.111 1.00 49.80 456 SER A CA 1
ATOM 2563 C C . SER A 1 354 ? 98.691 170.281 -24.158 1.00 54.69 456 SER A C 1
ATOM 2564 O O . SER A 1 354 ? 99.632 171.077 -24.163 1.00 66.08 456 SER A O 1
ATOM 2567 N N . PHE A 1 355 ? 98.885 168.969 -24.226 1.00 47.19 457 PHE A N 1
ATOM 2568 C CA . PHE A 1 355 ? 100.214 168.377 -24.163 1.00 43.52 457 PHE A CA 1
ATOM 2569 C C . PHE A 1 355 ? 100.478 167.592 -25.440 1.00 41.05 457 PHE A C 1
ATOM 2570 O O . PHE A 1 355 ? 99.556 167.271 -26.197 1.00 41.49 457 PHE A O 1
ATOM 2578 N N . THR A 1 356 ? 101.751 167.286 -25.673 1.00 40.24 458 THR A N 1
ATOM 2579 C CA . THR A 1 356 ? 102.190 166.607 -26.882 1.00 43.33 458 THR A CA 1
ATOM 2580 C C . THR A 1 356 ? 102.755 165.230 -26.552 1.00 45.25 458 THR A C 1
ATOM 2581 O O . THR A 1 356 ? 103.244 164.986 -25.446 1.00 45.07 458 THR A O 1
ATOM 2585 N N . ARG A 1 357 ? 102.682 164.319 -27.546 1.00 41.36 459 ARG A N 1
ATOM 2586 C CA . ARG A 1 357 ? 103.247 162.989 -27.396 1.00 34.88 459 ARG A CA 1
ATOM 2587 C C . ARG A 1 357 ? 104.627 162.924 -28.044 1.00 38.44 459 ARG A C 1
ATOM 2588 O O . ARG A 1 357 ? 104.912 163.669 -28.986 1.00 40.99 459 ARG A O 1
ATOM 2596 N N . PRO A 1 358 ? 105.514 162.056 -27.561 1.00 37.49 460 PRO A N 1
ATOM 2597 C CA . PRO A 1 358 ? 106.851 161.973 -28.158 1.00 37.14 460 PRO A CA 1
ATOM 2598 C C . PRO A 1 358 ? 106.816 161.336 -29.538 1.00 38.91 460 PRO A C 1
ATOM 2599 O O . PRO A 1 358 ? 105.983 160.475 -29.836 1.00 37.77 460 PRO A O 1
ATOM 2603 N N . GLY A 1 359 ? 107.740 161.782 -30.385 1.00 43.91 461 GLY A N 1
ATOM 2604 C CA . GLY A 1 359 ? 107.886 161.252 -31.729 1.00 45.46 461 GLY A CA 1
ATOM 2605 C C . GLY A 1 359 ? 109.296 161.475 -32.228 1.00 48.01 461 GLY A C 1
ATOM 2606 O O . GLY A 1 359 ? 110.098 162.175 -31.606 1.00 48.30 461 GLY A O 1
ATOM 2607 N N . SER A 1 360 ? 109.586 160.878 -33.379 1.00 49.18 462 SER A N 1
ATOM 2608 C CA . SER A 1 360 ? 110.926 160.896 -33.946 1.00 52.48 462 SER A CA 1
ATOM 2609 C C . SER A 1 360 ? 111.014 161.863 -35.123 1.00 54.34 462 SER A C 1
ATOM 2610 O O . SER A 1 360 ? 110.045 162.067 -35.860 1.00 56.67 462 SER A O 1
ATOM 2613 N N . GLY A 1 361 ? 112.193 162.460 -35.280 1.00 56.53 463 GLY A N 1
ATOM 2614 C CA . GLY A 1 361 ? 112.515 163.224 -36.479 1.00 53.61 463 GLY A CA 1
ATOM 2615 C C . GLY A 1 361 ? 111.598 164.414 -36.693 1.00 51.86 463 GLY A C 1
ATOM 2616 O O . GLY A 1 361 ? 111.475 165.299 -35.838 1.00 53.34 463 GLY A O 1
ATOM 2617 N N . ASN A 1 362 ? 110.960 164.456 -37.864 1.00 51.89 464 ASN A N 1
ATOM 2618 C CA . ASN A 1 362 ? 110.008 165.505 -38.207 1.00 50.45 464 ASN A CA 1
ATOM 2619 C C . ASN A 1 362 ? 108.662 165.331 -37.518 1.00 47.00 464 ASN A C 1
ATOM 2620 O O . ASN A 1 362 ? 107.756 166.137 -37.753 1.00 45.27 464 ASN A O 1
ATOM 2625 N N . CYS A 1 363 ? 108.507 164.302 -36.688 1.00 41.71 465 CYS A N 1
ATOM 2626 C CA . CYS A 1 363 ? 107.223 163.961 -36.091 1.00 44.00 465 CYS A CA 1
ATOM 2627 C C . CYS A 1 363 ? 107.274 164.007 -34.568 1.00 42.95 465 CYS A C 1
ATOM 2628 O O . CYS A 1 363 ? 106.500 163.327 -33.892 1.00 37.52 465 CYS A O 1
ATOM 2631 N N . SER A 1 364 ? 108.177 164.814 -34.015 1.00 46.92 466 SER A N 1
ATOM 2632 C CA . SER A 1 364 ? 108.287 164.936 -32.571 1.00 47.90 466 SER A CA 1
ATOM 2633 C C . SER A 1 364 ? 107.104 165.731 -32.022 1.00 48.23 466 SER A C 1
ATOM 2634 O O . SER A 1 364 ? 106.257 166.244 -32.762 1.00 47.25 466 SER A O 1
ATOM 2637 N N . GLY A 1 365 ? 107.042 165.829 -30.695 1.00 45.14 467 GLY A N 1
ATOM 2638 C CA . GLY A 1 365 ? 106.004 166.619 -30.061 1.00 44.45 467 GLY A CA 1
ATOM 2639 C C . GLY A 1 365 ? 106.079 168.097 -30.374 1.00 48.05 467 GLY A C 1
ATOM 2640 O O . GLY A 1 365 ? 105.111 168.819 -30.107 1.00 47.74 467 GLY A O 1
ATOM 2641 N N . GLU A 1 366 ? 107.192 168.563 -30.936 1.00 45.50 468 GLU A N 1
ATOM 2642 C CA . GLU A 1 366 ? 107.348 169.966 -31.282 1.00 52.18 468 GLU A CA 1
ATOM 2643 C C . GLU A 1 366 ? 106.815 170.298 -32.669 1.00 49.85 468 GLU A C 1
ATOM 2644 O O . GLU A 1 366 ? 106.639 171.480 -32.981 1.00 51.35 468 GLU A O 1
ATOM 2650 N N . ASN A 1 367 ? 106.546 169.295 -33.502 1.00 51.01 469 ASN A N 1
ATOM 2651 C CA . ASN A 1 367 ? 106.026 169.525 -34.843 1.00 56.25 469 ASN A CA 1
ATOM 2652 C C . ASN A 1 367 ? 104.509 169.641 -34.798 1.00 50.72 469 ASN A C 1
ATOM 2653 O O . ASN A 1 367 ? 103.835 168.783 -34.224 1.00 49.89 469 ASN A O 1
ATOM 2658 N N . VAL A 1 368 ? 103.977 170.693 -35.417 1.00 53.10 470 VAL A N 1
ATOM 2659 C CA . VAL A 1 368 ? 102.533 170.888 -35.504 1.00 57.68 470 VAL A CA 1
ATOM 2660 C C . VAL A 1 368 ? 102.144 171.152 -36.953 1.00 51.72 470 VAL A C 1
ATOM 2661 O O . VAL A 1 368 ? 101.044 171.642 -37.233 1.00 50.71 470 VAL A O 1
ATOM 2665 N N . CYS A 1 369 ? 103.042 170.815 -37.885 1.00 51.98 471 CYS A N 1
ATOM 2666 C CA . CYS A 1 369 ? 102.856 171.081 -39.302 1.00 56.18 471 CYS A CA 1
ATOM 2667 C C . CYS A 1 369 ? 102.575 169.796 -40.069 1.00 51.28 471 CYS A C 1
ATOM 2668 O O . CYS A 1 369 ? 103.162 168.751 -39.764 1.00 51.37 471 CYS A O 1
ATOM 2671 N N . PRO A 1 370 ? 101.690 169.841 -41.063 1.00 53.72 472 PRO A N 1
ATOM 2672 C CA . PRO A 1 370 ? 101.347 168.621 -41.811 1.00 53.05 472 PRO A CA 1
ATOM 2673 C C . PRO A 1 370 ? 102.545 168.067 -42.567 1.00 51.65 472 PRO A C 1
ATOM 2674 O O . PRO A 1 370 ? 103.104 168.724 -43.448 1.00 48.48 472 PRO A O 1
ATOM 2678 N N . THR A 1 371 ? 102.925 166.836 -42.221 1.00 53.10 473 THR A N 1
ATOM 2679 C CA . THR A 1 371 ? 103.969 166.092 -42.914 1.00 56.74 473 THR A CA 1
ATOM 2680 C C . THR A 1 371 ? 103.641 164.609 -42.816 1.00 50.24 473 THR A C 1
ATOM 2681 O O . THR A 1 371 ? 102.816 164.187 -42.002 1.00 44.80 473 THR A O 1
ATOM 2685 N N . ALA A 1 372 ? 104.301 163.819 -43.659 1.00 48.45 474 ALA A N 1
ATOM 2686 C CA . ALA A 1 372 ? 104.091 162.375 -43.671 1.00 48.86 474 ALA A CA 1
ATOM 2687 C C . ALA A 1 372 ? 104.732 161.766 -42.429 1.00 46.73 474 ALA A C 1
ATOM 2688 O O . ALA A 1 372 ? 105.962 161.713 -42.319 1.00 50.48 474 ALA A O 1
ATOM 2690 N N . CYS A 1 373 ? 103.905 161.302 -41.492 1.00 42.99 475 CYS A N 1
ATOM 2691 C CA . CYS A 1 373 ? 104.377 160.797 -40.210 1.00 45.82 475 CYS A CA 1
ATOM 2692 C C . CYS A 1 373 ? 103.784 159.428 -39.913 1.00 44.98 475 CYS A C 1
ATOM 2693 O O . CYS A 1 373 ? 102.577 159.224 -40.068 1.00 42.45 475 CYS A O 1
ATOM 2696 N N . VAL A 1 374 ? 104.639 158.498 -39.497 1.00 42.36 476 VAL A N 1
ATOM 2697 C CA . VAL A 1 374 ? 104.235 157.275 -38.809 1.00 41.63 476 VAL A CA 1
ATOM 2698 C C . VAL A 1 374 ? 105.067 157.248 -37.534 1.00 43.65 476 VAL A C 1
ATOM 2699 O O . VAL A 1 374 ? 106.223 156.815 -37.547 1.00 42.41 476 VAL A O 1
ATOM 2703 N N . SER A 1 375 ? 104.485 157.696 -36.431 1.00 36.94 477 SER A N 1
ATOM 2704 C CA . SER A 1 375 ? 105.243 157.988 -35.219 1.00 41.33 477 SER A CA 1
ATOM 2705 C C . SER A 1 375 ? 104.280 157.966 -34.037 1.00 38.70 477 SER A C 1
ATOM 2706 O O . SER A 1 375 ? 103.210 157.351 -34.100 1.00 38.03 477 SER A O 1
ATOM 2709 N N . GLY A 1 376 ? 104.700 158.552 -32.928 1.00 41.99 478 GLY A N 1
ATOM 2710 C CA . GLY A 1 376 ? 103.805 158.705 -31.796 1.00 33.59 478 GLY A CA 1
ATOM 2711 C C . GLY A 1 376 ? 103.828 157.477 -30.909 1.00 39.54 478 GLY A C 1
ATOM 2712 O O . GLY A 1 376 ? 104.731 156.636 -30.970 1.00 35.22 478 GLY A O 1
ATOM 2713 N N . VAL A 1 377 ? 102.777 157.361 -30.095 1.00 36.47 479 VAL A N 1
ATOM 2714 C CA . VAL A 1 377 ? 102.646 156.295 -29.107 1.00 34.28 479 VAL A CA 1
ATOM 2715 C C . VAL A 1 377 ? 101.215 156.307 -28.583 1.00 36.03 479 VAL A C 1
ATOM 2716 O O . VAL A 1 377 ? 100.561 157.356 -28.562 1.00 33.53 479 VAL A O 1
ATOM 2720 N N . TYR A 1 378 ? 100.704 155.144 -28.177 1.00 34.84 480 TYR A N 1
ATOM 2721 C CA . TYR A 1 378 ? 99.337 155.049 -27.669 1.00 32.79 480 TYR A CA 1
ATOM 2722 C C . TYR A 1 378 ? 99.264 155.620 -26.256 1.00 36.15 480 TYR A C 1
ATOM 2723 O O . TYR A 1 378 ? 99.895 155.091 -25.333 1.00 33.68 480 TYR A O 1
ATOM 2732 N N . LEU A 1 379 ? 98.476 156.685 -26.084 1.00 32.94 481 LEU A N 1
ATOM 2733 C CA . LEU A 1 379 ? 98.259 157.307 -24.775 1.00 31.96 481 LEU A CA 1
ATOM 2734 C C . LEU A 1 379 ? 96.813 157.804 -24.758 1.00 32.82 481 LEU A C 1
ATOM 2735 O O . LEU A 1 379 ? 96.530 158.920 -25.205 1.00 33.51 481 LEU A O 1
ATOM 2740 N N . ASP A 1 380 ? 95.894 156.965 -24.217 1.00 29.55 482 ASP A N 1
ATOM 2741 C CA . ASP A 1 380 ? 94.506 157.366 -24.397 1.00 33.59 482 ASP A CA 1
ATOM 2742 C C . ASP A 1 380 ? 94.009 158.196 -23.219 1.00 36.99 482 ASP A C 1
ATOM 2743 O O . ASP A 1 380 ? 94.609 158.188 -22.141 1.00 37.10 482 ASP A O 1
ATOM 2748 N N . PRO A 1 381 ? 92.940 158.976 -23.412 1.00 33.04 483 PRO A N 1
ATOM 2749 C CA . PRO A 1 381 ? 92.426 159.800 -22.311 1.00 33.16 483 PRO A CA 1
ATOM 2750 C C . PRO A 1 381 ? 91.139 159.254 -21.716 1.00 33.85 483 PRO A C 1
ATOM 2751 O O . PRO A 1 381 ? 90.425 158.481 -22.359 1.00 39.22 483 PRO A O 1
ATOM 2755 N N . TRP A 1 382 ? 90.791 159.703 -20.521 1.00 34.49 484 TRP A N 1
ATOM 2756 C CA . TRP A 1 382 ? 89.471 159.411 -19.970 1.00 30.66 484 TRP A CA 1
ATOM 2757 C C . TRP A 1 382 ? 88.776 160.732 -19.721 1.00 33.21 484 TRP A C 1
ATOM 2758 O O . TRP A 1 382 ? 89.245 161.526 -18.885 1.00 34.81 484 TRP A O 1
ATOM 2769 N N . PRO A 1 383 ? 87.676 161.025 -20.418 1.00 34.89 485 PRO A N 1
ATOM 2770 C CA . PRO A 1 383 ? 87.005 162.315 -20.226 1.00 34.33 485 PRO A CA 1
ATOM 2771 C C . PRO A 1 383 ? 86.215 162.316 -18.927 1.00 32.68 485 PRO A C 1
ATOM 2772 O O . PRO A 1 383 ? 85.413 161.416 -18.666 1.00 34.31 485 PRO A O 1
ATOM 2776 N N . LEU A 1 384 ? 86.464 163.333 -18.107 1.00 37.41 486 LEU A N 1
ATOM 2777 C CA . LEU A 1 384 ? 85.761 163.510 -16.844 1.00 39.90 486 LEU A CA 1
ATOM 2778 C C . LEU A 1 384 ? 84.479 164.313 -16.999 1.00 42.84 486 LEU A C 1
ATOM 2779 O O . LEU A 1 384 ? 83.625 164.282 -16.107 1.00 41.05 486 LEU A O 1
ATOM 2784 N N . THR A 1 385 ? 84.336 165.023 -18.111 1.00 42.93 487 THR A N 1
ATOM 2785 C CA . THR A 1 385 ? 83.245 165.929 -18.415 1.00 43.86 487 THR A CA 1
ATOM 2786 C C . THR A 1 385 ? 82.733 165.652 -19.818 1.00 43.81 487 THR A C 1
ATOM 2787 O O . THR A 1 385 ? 83.493 165.196 -20.676 1.00 42.58 487 THR A O 1
ATOM 2791 N N . PRO A 1 386 ? 81.458 165.918 -20.085 1.00 42.09 488 PRO A N 1
ATOM 2792 C CA . PRO A 1 386 ? 81.009 165.979 -21.478 1.00 41.07 488 PRO A CA 1
ATOM 2793 C C . PRO A 1 386 ? 81.602 167.200 -22.163 1.00 44.13 488 PRO A C 1
ATOM 2794 O O . PRO A 1 386 ? 81.964 168.190 -21.523 1.00 44.85 488 PRO A O 1
ATOM 2798 N N . TYR A 1 387 ? 81.716 167.120 -23.485 1.00 45.38 489 TYR A N 1
ATOM 2799 C CA . TYR A 1 387 ? 82.076 168.297 -24.263 1.00 45.55 489 TYR A CA 1
ATOM 2800 C C . TYR A 1 387 ? 80.853 168.914 -24.924 1.00 54.42 489 TYR A C 1
ATOM 2801 O O . TYR A 1 387 ? 80.551 170.088 -24.703 1.00 60.11 489 TYR A O 1
ATOM 2810 N N . SER A 1 388 ? 80.118 168.125 -25.696 1.00 51.72 490 SER A N 1
ATOM 2811 C CA . SER A 1 388 ? 78.843 168.543 -26.251 1.00 52.22 490 SER A CA 1
ATOM 2812 C C . SER A 1 388 ? 77.731 167.970 -25.386 1.00 56.07 490 SER A C 1
ATOM 2813 O O . SER A 1 388 ? 77.731 166.773 -25.079 1.00 54.61 490 SER A O 1
ATOM 2816 N N . HIS A 1 389 ? 76.806 168.826 -24.974 1.00 57.89 491 HIS A N 1
ATOM 2817 C CA . HIS A 1 389 ? 75.655 168.393 -24.204 1.00 61.72 491 HIS A CA 1
ATOM 2818 C C . HIS A 1 389 ? 74.409 169.051 -24.775 1.00 71.03 491 HIS A C 1
ATOM 2819 O O . HIS A 1 389 ? 74.479 169.912 -25.655 1.00 74.84 491 HIS A O 1
ATOM 2826 N N . GLN A 1 390 ? 73.258 168.608 -24.268 1.00 76.22 492 GLN A N 1
ATOM 2827 C CA . GLN A 1 390 ? 71.972 169.056 -24.792 1.00 80.18 492 GLN A CA 1
ATOM 2828 C C . GLN A 1 390 ? 71.861 170.578 -24.785 1.00 80.49 492 GLN A C 1
ATOM 2829 O O . GLN A 1 390 ? 71.272 171.171 -25.696 1.00 78.94 492 GLN A O 1
ATOM 2835 N N . SER A 1 391 ? 72.435 171.227 -23.769 1.00 85.00 493 SER A N 1
ATOM 2836 C CA . SER A 1 391 ? 72.336 172.676 -23.640 1.00 87.28 493 SER A CA 1
ATOM 2837 C C . SER A 1 391 ? 73.319 173.414 -24.542 1.00 84.94 493 SER A C 1
ATOM 2838 O O . SER A 1 391 ? 73.043 174.545 -24.954 1.00 87.90 493 SER A O 1
ATOM 2841 N N . GLY A 1 392 ? 74.454 172.801 -24.866 1.00 81.12 494 GLY A N 1
ATOM 2842 C CA . GLY A 1 392 ? 75.492 173.516 -25.595 1.00 76.32 494 GLY A CA 1
ATOM 2843 C C . GLY A 1 392 ? 76.810 172.771 -25.561 1.00 70.12 494 GLY A C 1
ATOM 2844 O O . GLY A 1 392 ? 76.844 171.536 -25.583 1.00 69.66 494 GLY A O 1
ATOM 2845 N N . ILE A 1 393 ? 77.895 173.538 -25.515 1.00 63.44 495 ILE A N 1
ATOM 2846 C CA . ILE A 1 393 ? 79.248 173.002 -25.575 1.00 60.08 495 ILE A CA 1
ATOM 2847 C C . ILE A 1 393 ? 79.992 173.434 -24.320 1.00 58.75 495 ILE A C 1
ATOM 2848 O O . ILE A 1 393 ? 80.019 174.623 -23.983 1.00 57.74 495 ILE A O 1
ATOM 2853 N N . ASN A 1 394 ? 80.599 172.466 -23.634 1.00 54.34 496 ASN A N 1
ATOM 2854 C CA . ASN A 1 394 ? 81.279 172.701 -22.361 1.00 56.65 496 ASN A CA 1
ATOM 2855 C C . ASN A 1 394 ? 82.735 173.069 -22.618 1.00 54.20 496 ASN A C 1
ATOM 2856 O O . ASN A 1 394 ? 83.564 172.202 -22.902 1.00 52.37 496 ASN A O 1
ATOM 2861 N N . ARG A 1 395 ? 83.051 174.362 -22.501 1.00 55.32 497 ARG A N 1
ATOM 2862 C CA . ARG A 1 395 ? 84.439 174.814 -22.578 1.00 59.40 497 ARG A CA 1
ATOM 2863 C C . ARG A 1 395 ? 85.254 174.375 -21.373 1.00 53.46 497 ARG A C 1
ATOM 2864 O O . ARG A 1 395 ? 86.477 174.238 -21.481 1.00 50.29 497 ARG A O 1
ATOM 2872 N N . ASN A 1 396 ? 84.612 174.084 -20.244 1.00 52.16 498 ASN A N 1
ATOM 2873 C CA . ASN A 1 396 ? 85.330 173.544 -19.087 1.00 50.41 498 ASN A CA 1
ATOM 2874 C C . ASN A 1 396 ? 85.390 172.021 -19.205 1.00 51.41 498 ASN A C 1
ATOM 2875 O O . ASN A 1 396 ? 84.821 171.268 -18.415 1.00 48.27 498 ASN A O 1
ATOM 2880 N N . PHE A 1 397 ? 86.137 171.581 -20.211 1.00 48.48 499 PHE A N 1
ATOM 2881 C CA . PHE A 1 397 ? 86.322 170.169 -20.505 1.00 41.46 499 PHE A CA 1
ATOM 2882 C C . PHE A 1 397 ? 87.581 169.689 -19.802 1.00 40.16 499 PHE A C 1
ATOM 2883 O O . PHE A 1 397 ? 88.612 170.364 -19.839 1.00 46.28 499 PHE A O 1
ATOM 2891 N N . TYR A 1 398 ? 87.489 168.539 -19.143 1.00 40.57 500 TYR A N 1
ATOM 2892 C CA . TYR A 1 398 ? 88.616 167.970 -18.422 1.00 39.62 500 TYR A CA 1
ATOM 2893 C C . TYR A 1 398 ? 88.746 166.494 -18.755 1.00 38.96 500 TYR A C 1
ATOM 2894 O O . TYR A 1 398 ? 87.742 165.787 -18.892 1.00 38.19 500 TYR A O 1
ATOM 2903 N N . PHE A 1 399 ? 89.989 166.040 -18.910 1.00 39.29 501 PHE A N 1
ATOM 2904 C CA . PHE A 1 399 ? 90.277 164.628 -19.108 1.00 38.13 501 PHE A CA 1
ATOM 2905 C C . PHE A 1 399 ? 91.569 164.277 -18.380 1.00 35.80 501 PHE A C 1
ATOM 2906 O O . PHE A 1 399 ? 92.373 165.148 -18.033 1.00 36.46 501 PHE A O 1
ATOM 2914 N N . THR A 1 400 ? 91.761 162.982 -18.151 1.00 36.14 502 THR A N 1
ATOM 2915 C CA . THR A 1 400 ? 92.891 162.505 -17.372 1.00 35.43 502 THR A CA 1
ATOM 2916 C C . THR A 1 400 ? 93.487 161.273 -18.040 1.00 32.77 502 THR A C 1
ATOM 2917 O O . THR A 1 400 ? 92.814 160.560 -18.790 1.00 35.32 502 THR A O 1
ATOM 2921 N N . GLY A 1 401 ? 94.766 161.044 -17.773 1.00 34.43 503 GLY A N 1
ATOM 2922 C CA . GLY A 1 401 ? 95.443 159.882 -18.315 1.00 35.12 503 GLY A CA 1
ATOM 2923 C C . GLY A 1 401 ? 96.887 159.881 -17.879 1.00 34.51 503 GLY A C 1
ATOM 2924 O O . GLY A 1 401 ? 97.259 160.566 -16.924 1.00 33.14 503 GLY A O 1
ATOM 2925 N N . ALA A 1 402 ? 97.708 159.122 -18.600 1.00 33.02 504 ALA A N 1
ATOM 2926 C CA . ALA A 1 402 ? 99.145 159.085 -18.370 1.00 32.83 504 ALA A CA 1
ATOM 2927 C C . ALA A 1 402 ? 99.856 159.500 -19.650 1.00 35.79 504 ALA A C 1
ATOM 2928 O O . ALA A 1 402 ? 99.630 158.908 -20.710 1.00 34.24 504 ALA A O 1
ATOM 2930 N N . LEU A 1 403 ? 100.708 160.511 -19.550 1.00 36.69 505 LEU A N 1
ATOM 2931 C CA . LEU A 1 403 ? 101.478 160.990 -20.685 1.00 40.37 505 LEU A CA 1
ATOM 2932 C C . LEU A 1 403 ? 102.935 160.580 -20.525 1.00 39.47 505 LEU A C 1
ATOM 2933 O O . LEU A 1 403 ? 103.359 160.079 -19.480 1.00 35.43 505 LEU A O 1
ATOM 2938 N N . LEU A 1 404 ? 103.702 160.801 -21.586 1.00 37.87 506 LEU A N 1
ATOM 2939 C CA . LEU A 1 404 ? 105.141 160.573 -21.587 1.00 40.14 506 LEU A CA 1
ATOM 2940 C C . LEU A 1 404 ? 105.803 161.934 -21.743 1.00 41.53 506 LEU A C 1
ATOM 2941 O O . LEU A 1 404 ? 105.648 162.592 -22.779 1.00 43.57 506 LEU A O 1
ATOM 2946 N N . ASN A 1 405 ? 106.523 162.364 -20.708 1.00 34.92 507 ASN A N 1
ATOM 2947 C CA . ASN A 1 405 ? 107.014 163.739 -20.637 1.00 41.40 507 ASN A CA 1
ATOM 2948 C C . ASN A 1 405 ? 108.341 163.833 -21.384 1.00 44.40 507 ASN A C 1
ATOM 2949 O O . ASN A 1 405 ? 109.430 163.829 -20.806 1.00 43.97 507 ASN A O 1
ATOM 2954 N N . SER A 1 406 ? 108.230 163.928 -22.705 1.00 44.56 508 SER A N 1
ATOM 2955 C CA . SER A 1 406 ? 109.348 164.102 -23.622 1.00 43.37 508 SER A CA 1
ATOM 2956 C C . SER A 1 406 ? 108.773 164.364 -25.002 1.00 43.72 508 SER A C 1
ATOM 2957 O O . SER A 1 406 ? 107.731 163.810 -25.363 1.00 45.87 508 SER A O 1
ATOM 2960 N N . SER A 1 407 ? 109.454 165.207 -25.769 1.00 45.56 509 SER A N 1
ATOM 2961 C CA . SER A 1 407 ? 109.002 165.464 -27.127 1.00 47.01 509 SER A CA 1
ATOM 2962 C C . SER A 1 407 ? 109.521 164.436 -28.122 1.00 46.97 509 SER A C 1
ATOM 2963 O O . SER A 1 407 ? 108.997 164.356 -29.237 1.00 46.86 509 SER A O 1
ATOM 2966 N N . THR A 1 408 ? 110.509 163.630 -27.733 1.00 45.28 510 THR A N 1
ATOM 2967 C CA . THR A 1 408 ? 111.186 162.724 -28.651 1.00 44.31 510 THR A CA 1
ATOM 2968 C C . THR A 1 408 ? 111.259 161.282 -28.177 1.00 45.21 510 THR A C 1
ATOM 2969 O O . THR A 1 408 ? 111.469 160.396 -29.013 1.00 46.05 510 THR A O 1
ATOM 2973 N N . THR A 1 409 ? 111.098 161.013 -26.885 1.00 40.28 511 THR A N 1
ATOM 2974 C CA . THR A 1 409 ? 111.462 159.732 -26.304 1.00 40.62 511 THR A CA 1
ATOM 2975 C C . THR A 1 409 ? 110.329 159.202 -25.441 1.00 39.39 511 THR A C 1
ATOM 2976 O O . THR A 1 409 ? 109.651 159.968 -24.750 1.00 38.48 511 THR A O 1
ATOM 2980 N N . ARG A 1 410 ? 110.127 157.885 -25.489 1.00 38.85 512 ARG A N 1
ATOM 2981 C CA . ARG A 1 410 ? 109.110 157.218 -24.676 1.00 37.62 512 ARG A CA 1
ATOM 2982 C C . ARG A 1 410 ? 109.675 157.034 -23.277 1.00 39.17 512 ARG A C 1
ATOM 2983 O O . ARG A 1 410 ? 110.238 155.992 -22.935 1.00 37.80 512 ARG A O 1
ATOM 2991 N N . VAL A 1 411 ? 109.519 158.068 -22.452 1.00 41.37 513 VAL A N 1
ATOM 2992 C CA . VAL A 1 411 ? 110.164 158.118 -21.148 1.00 42.08 513 VAL A CA 1
ATOM 2993 C C . VAL A 1 411 ? 109.346 159.036 -20.250 1.00 42.94 513 VAL A C 1
ATOM 2994 O O . VAL A 1 411 ? 108.525 159.827 -20.724 1.00 42.05 513 VAL A O 1
ATOM 2998 N N . ASN A 1 412 ? 109.560 158.918 -18.935 1.00 42.39 514 ASN A N 1
ATOM 2999 C CA . ASN A 1 412 ? 108.964 159.781 -17.918 1.00 39.50 514 ASN A CA 1
ATOM 3000 C C . ASN A 1 412 ? 107.444 159.678 -17.887 1.00 39.83 514 ASN A C 1
ATOM 3001 O O . ASN A 1 412 ? 106.752 160.659 -18.200 1.00 37.72 514 ASN A O 1
ATOM 3006 N N . PRO A 1 413 ? 106.888 158.528 -17.502 1.00 36.67 515 PRO A N 1
ATOM 3007 C CA . PRO A 1 413 ? 105.428 158.421 -17.394 1.00 36.93 515 PRO A CA 1
ATOM 3008 C C . PRO A 1 413 ? 104.907 159.372 -16.326 1.00 40.21 515 PRO A C 1
ATOM 3009 O O . PRO A 1 413 ? 105.474 159.472 -15.238 1.00 35.29 515 PRO A O 1
ATOM 3013 N N . THR A 1 414 ? 103.828 160.084 -16.651 1.00 41.01 516 THR A N 1
ATOM 3014 C CA . THR A 1 414 ? 103.312 161.138 -15.787 1.00 38.98 516 THR A CA 1
ATOM 3015 C C . THR A 1 414 ? 101.793 161.117 -15.805 1.00 40.66 516 THR A C 1
ATOM 3016 O O . THR A 1 414 ? 101.184 161.240 -16.871 1.00 34.22 516 THR A O 1
ATOM 3020 N N . LEU A 1 415 ? 101.184 160.964 -14.629 1.00 40.04 517 LEU A N 1
ATOM 3021 C CA . LEU A 1 415 ? 99.737 161.095 -14.521 1.00 39.21 517 LEU A CA 1
ATOM 3022 C C . LEU A 1 415 ? 99.350 162.564 -14.626 1.00 35.23 517 LEU A C 1
ATOM 3023 O O . LEU A 1 415 ? 100.049 163.442 -14.115 1.00 34.98 517 LEU A O 1
ATOM 3028 N N . TYR A 1 416 ? 98.231 162.837 -15.292 1.00 33.40 518 TYR A N 1
ATOM 3029 C CA . TYR A 1 416 ? 97.840 164.219 -15.524 1.00 34.97 518 TYR A CA 1
ATOM 3030 C C . TYR A 1 416 ? 96.325 164.343 -15.488 1.00 35.26 518 TYR A C 1
ATOM 3031 O O . TYR A 1 416 ? 95.595 163.379 -15.735 1.00 35.13 518 TYR A O 1
ATOM 3040 N N . VAL A 1 417 ? 95.865 165.554 -15.183 1.00 34.66 519 VAL A N 1
ATOM 3041 C CA . VAL A 1 417 ? 94.537 166.019 -15.560 1.00 38.35 519 VAL A CA 1
ATOM 3042 C C . VAL A 1 417 ? 94.727 167.230 -16.462 1.00 42.93 519 VAL A C 1
ATOM 3043 O O . VAL A 1 417 ? 95.533 168.118 -16.156 1.00 40.68 519 VAL A O 1
ATOM 3047 N N . SER A 1 418 ? 94.000 167.260 -17.576 1.00 42.35 520 SER A N 1
ATOM 3048 C CA . SER A 1 418 ? 94.198 168.278 -18.595 1.00 40.87 520 SER A CA 1
ATOM 3049 C C . SER A 1 418 ? 92.892 168.994 -18.905 1.00 34.28 520 SER A C 1
ATOM 3050 O O . SER A 1 418 ? 91.817 168.386 -18.898 1.00 42.92 520 SER A O 1
ATOM 3053 N N . ALA A 1 419 ? 92.996 170.291 -19.174 1.00 38.12 521 ALA A N 1
ATOM 3054 C CA . ALA A 1 419 ? 91.912 171.056 -19.767 1.00 40.28 521 ALA A CA 1
ATOM 3055 C C . ALA A 1 419 ? 92.073 171.023 -21.289 1.00 45.11 521 ALA A C 1
ATOM 3056 O O . ALA A 1 419 ? 92.899 170.282 -21.829 1.00 41.87 521 ALA A O 1
ATOM 3058 N N . LEU A 1 420 ? 91.267 171.814 -22.003 1.00 40.16 522 LEU A N 1
ATOM 3059 C CA . LEU A 1 420 ? 91.406 171.880 -23.456 1.00 45.88 522 LEU A CA 1
ATOM 3060 C C . LEU A 1 420 ? 92.757 172.459 -23.858 1.00 46.57 522 LEU A C 1
ATOM 3061 O O . LEU A 1 420 ? 93.417 171.942 -24.768 1.00 47.61 522 LEU A O 1
ATOM 3066 N N . ASN A 1 421 ? 93.185 173.534 -23.192 1.00 45.11 523 ASN A N 1
ATOM 3067 C CA . ASN A 1 421 ? 94.357 174.296 -23.602 1.00 54.54 523 ASN A CA 1
ATOM 3068 C C . ASN A 1 421 ? 95.571 174.108 -22.704 1.00 53.93 523 ASN A C 1
ATOM 3069 O O . ASN A 1 421 ? 96.672 174.510 -23.099 1.00 53.26 523 ASN A O 1
ATOM 3074 N N . ASN A 1 422 ? 95.411 173.531 -21.515 1.00 48.49 524 ASN A N 1
ATOM 3075 C CA . ASN A 1 422 ? 96.505 173.512 -20.554 1.00 48.12 524 ASN A CA 1
ATOM 3076 C C . ASN A 1 422 ? 96.317 172.355 -19.585 1.00 45.04 524 ASN A C 1
ATOM 3077 O O . ASN A 1 422 ? 95.220 171.808 -19.441 1.00 43.63 524 ASN A O 1
ATOM 3082 N N . LEU A 1 423 ? 97.415 171.992 -18.926 1.00 45.42 525 LEU A N 1
ATOM 3083 C CA . LEU A 1 423 ? 97.413 170.930 -17.932 1.00 46.24 525 LEU A CA 1
ATOM 3084 C C . LEU A 1 423 ? 97.001 171.469 -16.567 1.00 47.83 525 LEU A C 1
ATOM 3085 O O . LEU A 1 423 ? 97.421 172.556 -16.160 1.00 48.15 525 LEU A O 1
ATOM 3090 N N . LYS A 1 424 ? 96.176 170.701 -15.854 1.00 46.70 526 LYS A N 1
ATOM 3091 C CA . LYS A 1 424 ? 95.739 171.125 -14.528 1.00 50.03 526 LYS A CA 1
ATOM 3092 C C . LYS A 1 424 ? 96.627 170.591 -13.408 1.00 45.35 526 LYS A C 1
ATOM 3093 O O . LYS A 1 424 ? 96.891 171.311 -12.439 1.00 50.13 526 LYS A O 1
ATOM 3099 N N . VAL A 1 425 ? 97.096 169.347 -13.503 1.00 40.54 527 VAL A N 1
ATOM 3100 C CA . VAL A 1 425 ? 97.960 168.786 -12.468 1.00 44.22 527 VAL A CA 1
ATOM 3101 C C . VAL A 1 425 ? 98.781 167.661 -13.081 1.00 44.83 527 VAL A C 1
ATOM 3102 O O . VAL A 1 425 ? 98.347 166.998 -14.027 1.00 40.98 527 VAL A O 1
ATOM 3106 N N . LEU A 1 426 ? 99.984 167.457 -12.543 1.00 45.41 528 LEU A N 1
ATOM 3107 C CA . LEU A 1 426 ? 100.910 166.432 -13.000 1.00 44.75 528 LEU A CA 1
ATOM 3108 C C . LEU A 1 426 ? 101.419 165.641 -11.803 1.00 45.00 528 LEU A C 1
ATOM 3109 O O . LEU A 1 426 ? 101.669 166.209 -10.735 1.00 47.93 528 LEU A O 1
ATOM 3114 N N . ALA A 1 427 ? 101.583 164.332 -11.987 1.00 42.03 529 ALA A N 1
ATOM 3115 C CA . ALA A 1 427 ? 102.126 163.458 -10.948 1.00 46.32 529 ALA A CA 1
ATOM 3116 C C . ALA A 1 427 ? 102.981 162.389 -11.613 1.00 40.25 529 ALA A C 1
ATOM 3117 O O . ALA A 1 427 ? 102.450 161.401 -12.149 1.00 40.67 529 ALA A O 1
ATOM 3119 N N . PRO A 1 428 ? 104.304 162.553 -11.611 1.00 41.39 530 PRO A N 1
ATOM 3120 C CA . PRO A 1 428 ? 105.172 161.542 -12.226 1.00 48.37 530 PRO A CA 1
ATOM 3121 C C . PRO A 1 428 ? 105.031 160.195 -11.536 1.00 48.30 530 PRO A C 1
ATOM 3122 O O . PRO A 1 428 ? 104.782 160.111 -10.331 1.00 48.99 530 PRO A O 1
ATOM 3126 N N . TYR A 1 429 ? 105.188 159.129 -12.315 1.00 40.26 531 TYR A N 1
ATOM 3127 C CA . TYR A 1 429 ? 105.372 157.799 -11.755 1.00 43.89 531 TYR A CA 1
ATOM 3128 C C . TYR A 1 429 ? 106.842 157.423 -11.880 1.00 48.81 531 TYR A C 1
ATOM 3129 O O . TYR A 1 429 ? 107.393 157.411 -12.987 1.00 45.72 531 TYR A O 1
ATOM 3138 N N . GLY A 1 430 ? 107.470 157.121 -10.748 1.00 47.87 532 GLY A N 1
ATOM 3139 C CA . GLY A 1 430 ? 108.854 156.709 -10.740 1.00 45.43 532 GLY A CA 1
ATOM 3140 C C . GLY A 1 430 ? 109.804 157.879 -10.894 1.00 48.24 532 GLY A C 1
ATOM 3141 O O . GLY A 1 430 ? 109.437 159.052 -10.780 1.00 49.38 532 GLY A O 1
ATOM 3142 N N . ASN A 1 431 ? 111.056 157.538 -11.171 1.00 50.22 533 ASN A N 1
ATOM 3143 C CA . ASN A 1 431 ? 112.117 158.524 -11.272 1.00 56.26 533 ASN A CA 1
ATOM 3144 C C . ASN A 1 431 ? 112.202 159.077 -12.687 1.00 53.45 533 ASN A C 1
ATOM 3145 O O . ASN A 1 431 ? 111.748 158.459 -13.653 1.00 46.65 533 ASN A O 1
ATOM 3150 N N . GLN A 1 432 ? 112.793 160.264 -12.797 1.00 54.58 534 GLN A N 1
ATOM 3151 C CA . GLN A 1 432 ? 113.082 160.827 -14.107 1.00 54.89 534 GLN A CA 1
ATOM 3152 C C . GLN A 1 432 ? 113.999 159.885 -14.878 1.00 50.11 534 GLN A C 1
ATOM 3153 O O . GLN A 1 432 ? 114.954 159.331 -14.327 1.00 48.94 534 GLN A O 1
ATOM 3159 N N . GLY A 1 433 ? 113.693 159.685 -16.157 1.00 49.48 535 GLY A N 1
ATOM 3160 C CA . GLY A 1 433 ? 114.439 158.763 -16.985 1.00 46.47 535 GLY A CA 1
ATOM 3161 C C . GLY A 1 433 ? 113.849 157.372 -17.096 1.00 43.49 535 GLY A C 1
ATOM 3162 O O . GLY A 1 433 ? 114.391 156.548 -17.844 1.00 44.66 535 GLY A O 1
ATOM 3163 N N . LEU A 1 434 ? 112.761 157.083 -16.385 1.00 39.43 536 LEU A N 1
ATOM 3164 C CA . LEU A 1 434 ? 112.099 155.787 -16.494 1.00 38.48 536 LEU A CA 1
ATOM 3165 C C . LEU A 1 434 ? 111.450 155.639 -17.868 1.00 41.13 536 LEU A C 1
ATOM 3166 O O . LEU A 1 434 ? 110.611 156.457 -18.256 1.00 41.27 536 LEU A O 1
ATOM 3171 N N . PHE A 1 435 ? 111.836 154.598 -18.603 1.00 38.59 537 PHE A N 1
ATOM 3172 C CA . PHE A 1 435 ? 111.222 154.333 -19.898 1.00 37.70 537 PHE A CA 1
ATOM 3173 C C . PHE A 1 435 ? 109.820 153.760 -19.719 1.00 37.70 537 PHE A C 1
ATOM 3174 O O . PHE A 1 435 ? 109.561 152.982 -18.797 1.00 39.16 537 PHE A O 1
ATOM 3182 N N . ALA A 1 436 ? 108.911 154.168 -20.602 1.00 36.51 538 ALA A N 1
ATOM 3183 C CA . ALA A 1 436 ? 107.523 153.724 -20.573 1.00 35.14 538 ALA A CA 1
ATOM 3184 C C . ALA A 1 436 ? 106.930 153.910 -21.963 1.00 38.12 538 ALA A C 1
ATOM 3185 O O . ALA A 1 436 ? 107.453 154.674 -22.774 1.00 41.13 538 ALA A O 1
ATOM 3187 N N . SER A 1 437 ? 105.831 153.201 -22.235 1.00 36.73 539 SER A N 1
ATOM 3188 C CA . SER A 1 437 ? 105.208 153.312 -23.554 1.00 32.53 539 SER A CA 1
ATOM 3189 C C . SER A 1 437 ? 103.694 153.476 -23.494 1.00 33.23 539 SER A C 1
ATOM 3190 O O . SER A 1 437 ? 103.204 154.528 -23.071 1.00 36.25 539 SER A O 1
ATOM 3193 N N . TYR A 1 438 ? 102.944 152.458 -23.928 1.00 28.96 540 TYR A N 1
ATOM 3194 C CA . TYR A 1 438 ? 101.491 152.584 -24.033 1.00 33.30 540 TYR A CA 1
ATOM 3195 C C . TYR A 1 438 ? 100.861 152.820 -22.667 1.00 33.78 540 TYR A C 1
ATOM 3196 O O . TYR A 1 438 ? 101.273 152.233 -21.664 1.00 31.10 540 TYR A O 1
ATOM 3205 N N . THR A 1 439 ? 99.839 153.676 -22.636 1.00 30.47 541 THR A N 1
ATOM 3206 C CA . THR A 1 439 ? 99.045 153.898 -21.435 1.00 30.32 541 THR A CA 1
ATOM 3207 C C . THR A 1 439 ? 97.572 153.927 -21.811 1.00 31.56 541 THR A C 1
ATOM 3208 O O . THR A 1 439 ? 97.201 154.491 -22.845 1.00 32.02 541 THR A O 1
ATOM 3212 N N . THR A 1 440 ? 96.740 153.305 -20.975 1.00 26.22 542 THR A N 1
ATOM 3213 C CA . THR A 1 440 ? 95.291 153.366 -21.119 1.00 29.64 542 THR A CA 1
ATOM 3214 C C . THR A 1 440 ? 94.667 153.619 -19.749 1.00 33.52 542 THR A C 1
ATOM 3215 O O . THR A 1 440 ? 95.038 152.978 -18.760 1.00 30.45 542 THR A O 1
ATOM 3219 N N . THR A 1 441 ? 93.730 154.563 -19.690 1.00 30.44 543 THR A N 1
ATOM 3220 C CA . THR A 1 441 ? 93.187 155.055 -18.432 1.00 31.02 543 THR A CA 1
ATOM 3221 C C . THR A 1 441 ? 91.673 154.892 -18.406 1.00 32.56 543 THR A C 1
ATOM 3222 O O . THR A 1 441 ? 90.994 155.129 -19.411 1.00 29.44 543 THR A O 1
ATOM 3226 N N . THR A 1 442 ? 91.153 154.484 -17.248 1.00 29.16 544 THR A N 1
ATOM 3227 C CA . THR A 1 442 ? 89.720 154.388 -17.001 1.00 30.36 544 THR A CA 1
ATOM 3228 C C . THR A 1 442 ? 89.424 154.926 -15.610 1.00 32.49 544 THR A C 1
ATOM 3229 O O . THR A 1 442 ? 90.110 154.563 -14.650 1.00 32.96 544 THR A O 1
ATOM 3233 N N . CYS A 1 443 ? 88.404 155.776 -15.495 1.00 29.60 545 CYS A N 1
ATOM 3234 C CA . CYS A 1 443 ? 87.969 156.278 -14.202 1.00 31.90 545 CYS A CA 1
ATOM 3235 C C . CYS A 1 443 ? 86.539 155.838 -13.924 1.00 34.57 545 CYS A C 1
ATOM 3236 O O . CYS A 1 443 ? 85.737 155.644 -14.844 1.00 36.22 545 CYS A O 1
ATOM 3239 N N . PHE A 1 444 ? 86.231 155.689 -12.637 1.00 31.17 546 PHE A N 1
ATOM 3240 C CA . PHE A 1 444 ? 84.912 155.267 -12.190 1.00 34.13 546 PHE A CA 1
ATOM 3241 C C . PHE A 1 444 ? 84.698 155.802 -10.781 1.00 35.45 546 PHE A C 1
ATOM 3242 O O . PHE A 1 444 ? 85.649 156.189 -10.097 1.00 37.01 546 PHE A O 1
ATOM 3250 N N . GLN A 1 445 ? 83.444 155.805 -10.339 1.00 33.81 547 GLN A N 1
ATOM 3251 C CA . GLN A 1 445 ? 83.098 156.400 -9.056 1.00 37.55 547 GLN A CA 1
ATOM 3252 C C . GLN A 1 445 ? 82.477 155.371 -8.123 1.00 36.48 547 GLN A C 1
ATOM 3253 O O . GLN A 1 445 ? 81.659 154.544 -8.540 1.00 38.62 547 GLN A O 1
ATOM 3259 N N . ASP A 1 446 ? 82.891 155.430 -6.860 1.00 35.39 548 ASP A N 1
ATOM 3260 C CA . ASP A 1 446 ? 82.249 154.705 -5.770 1.00 36.99 548 ASP A CA 1
ATOM 3261 C C . ASP A 1 446 ? 81.023 155.501 -5.337 1.00 39.21 548 ASP A C 1
ATOM 3262 O O . ASP A 1 446 ? 81.153 156.549 -4.699 1.00 42.20 548 ASP A O 1
ATOM 3267 N N . THR A 1 447 ? 79.831 155.011 -5.664 1.00 36.81 549 THR A N 1
ATOM 3268 C CA . THR A 1 447 ? 78.626 155.735 -5.285 1.00 38.81 549 THR A CA 1
ATOM 3269 C C . THR A 1 447 ? 78.255 155.531 -3.822 1.00 43.98 549 THR A C 1
ATOM 3270 O O . THR A 1 447 ? 77.198 156.005 -3.399 1.00 45.84 549 THR A O 1
ATOM 3274 N N . GLY A 1 448 ? 79.081 154.827 -3.051 1.00 46.35 550 GLY A N 1
ATOM 3275 C CA . GLY A 1 448 ? 78.863 154.708 -1.622 1.00 45.39 550 GLY A CA 1
ATOM 3276 C C . GLY A 1 448 ? 79.500 155.842 -0.843 1.00 42.04 550 GLY A C 1
ATOM 3277 O O . GLY A 1 448 ? 78.855 156.443 0.020 1.00 44.05 550 GLY A O 1
ATOM 3278 N N . ASP A 1 449 ? 80.768 156.144 -1.140 1.00 43.03 551 ASP A N 1
ATOM 3279 C CA . ASP A 1 449 ? 81.490 157.208 -0.454 1.00 45.72 551 ASP A CA 1
ATOM 3280 C C . ASP A 1 449 ? 81.884 158.367 -1.363 1.00 45.64 551 ASP A C 1
ATOM 3281 O O . ASP A 1 449 ? 82.598 159.270 -0.910 1.00 43.71 551 ASP A O 1
ATOM 3286 N N . ALA A 1 450 ? 81.465 158.353 -2.631 1.00 44.35 552 ALA A N 1
ATOM 3287 C CA . ALA A 1 450 ? 81.730 159.379 -3.641 1.00 42.72 552 ALA A CA 1
ATOM 3288 C C . ALA A 1 450 ? 83.188 159.434 -4.083 1.00 38.17 552 ALA A C 1
ATOM 3289 O O . ALA A 1 450 ? 83.575 160.375 -4.792 1.00 42.03 552 ALA A O 1
ATOM 3291 N N . SER A 1 451 ? 84.007 158.454 -3.707 1.00 36.45 553 SER A N 1
ATOM 3292 C CA . SER A 1 451 ? 85.391 158.439 -4.163 1.00 37.32 553 SER A CA 1
ATOM 3293 C C . SER A 1 451 ? 85.455 158.279 -5.674 1.00 38.35 553 SER A C 1
ATOM 3294 O O . SER A 1 451 ? 84.733 157.471 -6.261 1.00 40.62 553 SER A O 1
ATOM 3297 N N . VAL A 1 452 ? 86.326 159.061 -6.304 1.00 36.56 554 VAL A N 1
ATOM 3298 C CA . VAL A 1 452 ? 86.573 158.968 -7.736 1.00 33.59 554 VAL A CA 1
ATOM 3299 C C . VAL A 1 452 ? 87.905 158.262 -7.934 1.00 35.37 554 VAL A C 1
ATOM 3300 O O . VAL A 1 452 ? 88.947 158.741 -7.469 1.00 37.55 554 VAL A O 1
ATOM 3304 N N . TYR A 1 453 ? 87.876 157.124 -8.622 1.00 31.39 555 TYR A N 1
ATOM 3305 C CA . TYR A 1 453 ? 89.064 156.323 -8.862 1.00 35.88 555 TYR A CA 1
ATOM 3306 C C . TYR A 1 453 ? 89.414 156.345 -10.340 1.00 36.85 555 TYR A C 1
ATOM 3307 O O . TYR A 1 453 ? 88.534 156.236 -11.198 1.00 35.07 555 TYR A O 1
ATOM 3316 N N . CYS A 1 454 ? 90.705 156.477 -10.627 1.00 36.51 556 CYS A N 1
ATOM 3317 C CA . CYS A 1 454 ? 91.232 156.341 -11.975 1.00 36.14 556 CYS A CA 1
ATOM 3318 C C . CYS A 1 454 ? 92.337 155.302 -11.944 1.00 36.89 556 CYS A C 1
ATOM 3319 O O . CYS A 1 454 ? 93.236 155.377 -11.099 1.00 32.80 556 CYS A O 1
ATOM 3322 N N . VAL A 1 455 ? 92.266 154.333 -12.849 1.00 32.76 557 VAL A N 1
ATOM 3323 C CA . VAL A 1 455 ? 93.331 153.355 -13.019 1.00 29.47 557 VAL A CA 1
ATOM 3324 C C . VAL A 1 455 ? 94.114 153.718 -14.273 1.00 32.07 557 VAL A C 1
ATOM 3325 O O . VAL A 1 455 ? 93.545 153.852 -15.364 1.00 31.99 557 VAL A O 1
ATOM 3329 N N . TYR A 1 456 ? 95.416 153.923 -14.102 1.00 31.47 558 TYR A N 1
ATOM 3330 C CA . TYR A 1 456 ? 96.333 154.257 -15.185 1.00 32.12 558 TYR A CA 1
ATOM 3331 C C . TYR A 1 456 ? 97.161 153.010 -15.474 1.00 31.82 558 TYR A C 1
ATOM 3332 O O . TYR A 1 456 ? 98.064 152.661 -14.709 1.00 30.51 558 TYR A O 1
ATOM 3341 N N . ILE A 1 457 ? 96.844 152.338 -16.573 1.00 29.60 559 ILE A N 1
ATOM 3342 C CA . ILE A 1 457 ? 97.535 151.118 -16.969 1.00 29.55 559 ILE A CA 1
ATOM 3343 C C . ILE A 1 457 ? 98.662 151.506 -17.920 1.00 33.92 559 ILE A C 1
ATOM 3344 O O . ILE A 1 457 ? 98.409 152.053 -18.999 1.00 31.32 559 ILE A O 1
ATOM 3349 N N . MET A 1 458 ? 99.907 151.246 -17.514 1.00 29.44 560 MET A N 1
ATOM 3350 C CA . MET A 1 458 ? 101.081 151.779 -18.198 1.00 30.75 560 MET A CA 1
ATOM 3351 C C . MET A 1 458 ? 102.099 150.682 -18.475 1.00 32.46 560 MET A C 1
ATOM 3352 O O . MET A 1 458 ? 102.417 149.885 -17.587 1.00 33.38 560 MET A O 1
ATOM 3357 N N . GLU A 1 459 ? 102.612 150.645 -19.706 1.00 28.04 561 GLU A N 1
ATOM 3358 C CA . GLU A 1 459 ? 103.793 149.842 -20.020 1.00 35.36 561 GLU A CA 1
ATOM 3359 C C . GLU A 1 459 ? 105.021 150.510 -19.412 1.00 36.49 561 GLU A C 1
ATOM 3360 O O . GLU A 1 459 ? 105.438 151.577 -19.870 1.00 37.40 561 GLU A O 1
ATOM 3366 N N . LEU A 1 460 ? 105.616 149.886 -18.397 1.00 31.44 562 LEU A N 1
ATOM 3367 C CA . LEU A 1 460 ? 106.775 150.439 -17.707 1.00 32.35 562 LEU A CA 1
ATOM 3368 C C . LEU A 1 460 ? 107.972 149.510 -17.843 1.00 35.31 562 LEU A C 1
ATOM 3369 O O . LEU A 1 460 ? 107.838 148.288 -17.723 1.00 30.05 562 LEU A O 1
ATOM 3374 N N . ALA A 1 461 ? 109.151 150.095 -18.047 1.00 33.14 563 ALA A N 1
ATOM 3375 C CA . ALA A 1 461 ? 110.380 149.317 -18.167 1.00 35.81 563 ALA A CA 1
ATOM 3376 C C . ALA A 1 461 ? 110.831 148.858 -16.786 1.00 40.03 563 ALA A C 1
ATOM 3377 O O . ALA A 1 461 ? 111.019 149.679 -15.881 1.00 44.46 563 ALA A O 1
ATOM 3379 N N . SER A 1 462 ? 111.009 147.550 -16.626 1.00 39.44 564 SER A N 1
ATOM 3380 C CA . SER A 1 462 ? 111.402 146.950 -15.361 1.00 36.93 564 SER A CA 1
ATOM 3381 C C . SER A 1 462 ? 112.838 146.448 -15.431 1.00 39.31 564 SER A C 1
ATOM 3382 O O . SER A 1 462 ? 113.293 145.964 -16.469 1.00 40.42 564 SER A O 1
ATOM 3385 N N . ASN A 1 463 ? 113.541 146.555 -14.297 1.00 38.07 565 ASN A N 1
ATOM 3386 C CA . ASN A 1 463 ? 114.918 146.082 -14.210 1.00 40.52 565 ASN A CA 1
ATOM 3387 C C . ASN A 1 463 ? 115.023 144.562 -14.149 1.00 42.59 565 ASN A C 1
ATOM 3388 O O . ASN A 1 463 ? 116.104 144.024 -14.412 1.00 44.93 565 ASN A O 1
ATOM 3393 N N . ILE A 1 464 ? 113.948 143.853 -13.802 1.00 40.81 566 ILE A N 1
ATOM 3394 C CA . ILE A 1 464 ? 114.060 142.415 -13.579 1.00 45.05 566 ILE A CA 1
ATOM 3395 C C . ILE A 1 464 ? 113.241 141.609 -14.581 1.00 39.13 566 ILE A C 1
ATOM 3396 O O . ILE A 1 464 ? 113.596 140.470 -14.903 1.00 44.63 566 ILE A O 1
ATOM 3401 N N . VAL A 1 465 ? 112.139 142.166 -15.074 1.00 31.84 567 VAL A N 1
ATOM 3402 C CA . VAL A 1 465 ? 111.393 141.458 -16.108 1.00 47.95 567 VAL A CA 1
ATOM 3403 C C . VAL A 1 465 ? 111.549 142.200 -17.428 1.00 54.86 567 VAL A C 1
ATOM 3404 O O . VAL A 1 465 ? 112.163 143.274 -17.482 1.00 48.48 567 VAL A O 1
ATOM 3408 N N . GLY A 1 466 ? 110.971 141.650 -18.490 1.00 70.69 568 GLY A N 1
ATOM 3409 C CA . GLY A 1 466 ? 111.298 142.083 -19.832 1.00 73.83 568 GLY A CA 1
ATOM 3410 C C . GLY A 1 466 ? 110.808 143.472 -20.178 1.00 73.94 568 GLY A C 1
ATOM 3411 O O . GLY A 1 466 ? 110.506 144.275 -19.287 1.00 81.98 568 GLY A O 1
ATOM 3412 N N . GLU A 1 467 ? 110.735 143.776 -21.470 1.00 65.71 569 GLU A N 1
ATOM 3413 C CA . GLU A 1 467 ? 110.251 145.086 -21.872 1.00 58.18 569 GLU A CA 1
ATOM 3414 C C . GLU A 1 467 ? 108.796 145.206 -21.450 1.00 64.96 569 GLU A C 1
ATOM 3415 O O . GLU A 1 467 ? 107.915 144.526 -21.989 1.00 59.58 569 GLU A O 1
ATOM 3421 N N . PHE A 1 468 ? 108.577 146.033 -20.431 1.00 62.58 570 PHE A N 1
ATOM 3422 C CA . PHE A 1 468 ? 107.278 146.493 -19.952 1.00 52.56 570 PHE A CA 1
ATOM 3423 C C . PHE A 1 468 ? 106.575 145.506 -19.030 1.00 46.75 570 PHE A C 1
ATOM 3424 O O . PHE A 1 468 ? 105.925 144.545 -19.452 1.00 42.18 570 PHE A O 1
ATOM 3432 N N . GLN A 1 469 ? 106.731 145.754 -17.738 1.00 35.23 571 GLN A N 1
ATOM 3433 C CA . GLN A 1 469 ? 105.722 145.365 -16.767 1.00 32.82 571 GLN A CA 1
ATOM 3434 C C . GLN A 1 469 ? 104.554 146.302 -16.970 1.00 35.76 571 GLN A C 1
ATOM 3435 O O . GLN A 1 469 ? 104.690 147.511 -16.778 1.00 39.09 571 GLN A O 1
ATOM 3441 N N . ILE A 1 470 ? 103.429 145.761 -17.416 1.00 30.16 572 ILE A N 1
ATOM 3442 C CA . ILE A 1 470 ? 102.221 146.555 -17.593 1.00 31.97 572 ILE A CA 1
ATOM 3443 C C . ILE A 1 470 ? 101.586 146.702 -16.216 1.00 33.00 572 ILE A C 1
ATOM 3444 O O . ILE A 1 470 ? 101.067 145.735 -15.656 1.00 33.47 572 ILE A O 1
ATOM 3449 N N . LEU A 1 471 ? 101.657 147.907 -15.651 1.00 30.91 573 LEU A N 1
ATOM 3450 C CA . LEU A 1 471 ? 101.263 148.129 -14.263 1.00 35.61 573 LEU A CA 1
ATOM 3451 C C . LEU A 1 471 ? 99.944 148.883 -14.191 1.00 34.92 573 LEU A C 1
ATOM 3452 O O . LEU A 1 471 ? 99.825 149.981 -14.758 1.00 35.41 573 LEU A O 1
ATOM 3457 N N . PRO A 1 472 ? 98.936 148.345 -13.493 1.00 29.59 574 PRO A N 1
ATOM 3458 C CA . PRO A 1 472 ? 97.699 149.104 -13.272 1.00 27.65 574 PRO A CA 1
ATOM 3459 C C . PRO A 1 472 ? 97.783 149.947 -12.009 1.00 32.71 574 PRO A C 1
ATOM 3460 O O . PRO A 1 472 ? 97.719 149.420 -10.893 1.00 32.08 574 PRO A O 1
ATOM 3464 N N . VAL A 1 473 ? 97.935 151.255 -12.168 1.00 30.90 575 VAL A N 1
ATOM 3465 C CA . VAL A 1 473 ? 98.105 152.168 -11.042 1.00 29.26 575 VAL A CA 1
ATOM 3466 C C . VAL A 1 473 ? 96.745 152.772 -10.717 1.00 31.27 575 VAL A C 1
ATOM 3467 O O . VAL A 1 473 ? 96.194 153.545 -11.507 1.00 32.59 575 VAL A O 1
ATOM 3471 N N . LEU A 1 474 ? 96.196 152.415 -9.559 1.00 29.49 576 LEU A N 1
ATOM 3472 C CA . LEU A 1 474 ? 94.917 152.942 -9.103 1.00 30.18 576 LEU A CA 1
ATOM 3473 C C . LEU A 1 474 ? 95.158 154.118 -8.169 1.00 36.29 576 LEU A C 1
ATOM 3474 O O . LEU A 1 474 ? 95.922 154.005 -7.204 1.00 33.28 576 LEU A O 1
ATOM 3479 N N . THR A 1 475 ? 94.512 155.243 -8.462 1.00 35.77 577 THR A N 1
ATOM 3480 C CA . THR A 1 475 ? 94.590 156.424 -7.620 1.00 34.34 577 THR A CA 1
ATOM 3481 C C . THR A 1 475 ? 93.188 156.943 -7.354 1.00 31.27 577 THR A C 1
ATOM 3482 O O . THR A 1 475 ? 92.240 156.637 -8.080 1.00 35.66 577 THR A O 1
ATOM 3486 N N . ARG A 1 476 ? 93.071 157.733 -6.293 1.00 34.23 578 ARG A N 1
ATOM 3487 C CA . ARG A 1 476 ? 91.866 158.494 -6.007 1.00 36.84 578 ARG A CA 1
ATOM 3488 C C . ARG A 1 476 ? 92.066 159.904 -6.548 1.00 40.21 578 ARG A C 1
ATOM 3489 O O . ARG A 1 476 ? 93.121 160.510 -6.332 1.00 38.65 578 ARG A O 1
ATOM 3497 N N . LEU A 1 477 ? 91.068 160.414 -7.261 1.00 39.21 579 LEU A N 1
ATOM 3498 C CA . LEU A 1 477 ? 91.126 161.752 -7.835 1.00 38.42 579 LEU A CA 1
ATOM 3499 C C . LEU A 1 477 ? 90.294 162.698 -6.978 1.00 39.94 579 LEU A C 1
ATOM 3500 O O . LEU A 1 477 ? 89.094 162.471 -6.788 1.00 43.06 579 LEU A O 1
ATOM 3505 N N . THR A 1 478 ? 90.927 163.753 -6.469 1.00 41.45 580 THR A N 1
ATOM 3506 C CA . THR A 1 478 ? 90.247 164.766 -5.669 1.00 44.48 580 THR A CA 1
ATOM 3507 C C . THR A 1 478 ? 89.922 165.969 -6.546 1.00 50.67 580 THR A C 1
ATOM 3508 O O . THR A 1 478 ? 90.815 166.545 -7.178 1.00 48.68 580 THR A O 1
ATOM 3512 N N . ILE A 1 479 ? 88.647 166.349 -6.572 1.00 49.22 581 ILE A N 1
ATOM 3513 C CA . ILE A 1 479 ? 88.150 167.413 -7.435 1.00 52.39 581 ILE A CA 1
ATOM 3514 C C . ILE A 1 479 ? 87.572 168.511 -6.554 1.00 54.26 581 ILE A C 1
ATOM 3515 O O . ILE A 1 479 ? 86.724 168.243 -5.696 1.00 53.20 581 ILE A O 1
ATOM 3520 N N . THR A 1 480 ? 88.025 169.743 -6.773 1.00 54.86 582 THR A N 1
ATOM 3521 C CA . THR A 1 480 ? 87.614 170.898 -5.983 1.00 59.45 582 THR A CA 1
ATOM 3522 C C . THR A 1 480 ? 87.272 172.053 -6.916 1.00 61.26 582 THR A C 1
ATOM 3523 O O . THR A 1 480 ? 87.376 171.946 -8.141 1.00 55.91 582 THR A O 1
ATOM 3527 N N . GLY A 1 481 ? 86.852 173.166 -6.322 1.00 64.91 583 GLY A N 1
ATOM 3528 C CA . GLY A 1 481 ? 86.590 174.384 -7.067 1.00 67.81 583 GLY A CA 1
ATOM 3529 C C . GLY A 1 481 ? 87.804 175.288 -7.157 1.00 69.11 583 GLY A C 1
ATOM 3530 O O . GLY A 1 481 ? 87.811 176.263 -7.909 1.00 76.09 583 GLY A O 1
ATOM 3531 N N . ILE B 1 30 ? 85.761 123.386 -15.568 1.00 71.81 132 ILE B N 1
ATOM 3532 C CA . ILE B 1 30 ? 87.193 123.108 -15.525 1.00 70.07 132 ILE B CA 1
ATOM 3533 C C . ILE B 1 30 ? 87.564 122.372 -14.245 1.00 65.94 132 ILE B C 1
ATOM 3534 O O . ILE B 1 30 ? 87.454 122.927 -13.153 1.00 59.97 132 ILE B O 1
ATOM 3539 N N . PRO B 1 31 ? 88.004 121.123 -14.376 1.00 69.62 133 PRO B N 1
ATOM 3540 C CA . PRO B 1 31 ? 88.433 120.374 -13.193 1.00 64.48 133 PRO B CA 1
ATOM 3541 C C . PRO B 1 31 ? 89.746 120.913 -12.653 1.00 58.81 133 PRO B C 1
ATOM 3542 O O . PRO B 1 31 ? 90.569 121.474 -13.383 1.00 53.42 133 PRO B O 1
ATOM 3546 N N . LEU B 1 32 ? 89.928 120.746 -11.344 1.00 55.57 134 LEU B N 1
ATOM 3547 C CA . LEU B 1 32 ? 91.144 121.176 -10.653 1.00 51.00 134 LEU B CA 1
ATOM 3548 C C . LEU B 1 32 ? 92.206 120.082 -10.793 1.00 48.23 134 LEU B C 1
ATOM 3549 O O . LEU B 1 32 ? 92.590 119.403 -9.838 1.00 46.74 134 LEU B O 1
ATOM 3554 N N . VAL B 1 33 ? 92.667 119.895 -12.033 1.00 48.17 135 VAL B N 1
ATOM 3555 C CA . VAL B 1 33 ? 93.586 118.808 -12.362 1.00 44.41 135 VAL B CA 1
ATOM 3556 C C . VAL B 1 33 ? 94.671 119.324 -13.301 1.00 41.81 135 VAL B C 1
ATOM 3557 O O . VAL B 1 33 ? 94.367 119.840 -14.384 1.00 34.51 135 VAL B O 1
ATOM 3561 N N . ASN B 1 34 ? 95.932 119.168 -12.893 1.00 33.93 136 ASN B N 1
ATOM 3562 C CA . ASN B 1 34 ? 97.068 119.419 -13.772 1.00 35.23 136 ASN B CA 1
ATOM 3563 C C . ASN B 1 34 ? 96.952 118.612 -15.058 1.00 35.91 136 ASN B C 1
ATOM 3564 O O . ASN B 1 34 ? 96.320 117.552 -15.095 1.00 31.80 136 ASN B O 1
ATOM 3569 N N . ASP B 1 35 ? 97.578 119.126 -16.116 1.00 32.33 137 ASP B N 1
ATOM 3570 C CA . ASP B 1 35 ? 97.804 118.336 -17.321 1.00 36.53 137 ASP B CA 1
ATOM 3571 C C . ASP B 1 35 ? 98.380 116.974 -16.948 1.00 32.86 137 ASP B C 1
ATOM 3572 O O . ASP B 1 35 ? 99.292 116.877 -16.123 1.00 31.54 137 ASP B O 1
ATOM 3577 N N . LEU B 1 36 ? 97.835 115.923 -17.565 1.00 33.52 138 LEU B N 1
ATOM 3578 C CA . LEU B 1 36 ? 98.139 114.549 -17.170 1.00 38.58 138 LEU B CA 1
ATOM 3579 C C . LEU B 1 36 ? 99.621 114.206 -17.265 1.00 41.34 138 LEU B C 1
ATOM 3580 O O . LEU B 1 36 ? 100.073 113.279 -16.583 1.00 42.89 138 LEU B O 1
ATOM 3585 N N . ARG B 1 37 ? 100.386 114.915 -18.099 1.00 36.97 139 ARG B N 1
ATOM 3586 C CA . ARG B 1 37 ? 101.795 114.585 -18.280 1.00 37.93 139 ARG B CA 1
ATOM 3587 C C . ARG B 1 37 ? 102.661 115.008 -17.098 1.00 33.81 139 ARG B C 1
ATOM 3588 O O . ARG B 1 37 ? 103.857 114.695 -17.088 1.00 37.75 139 ARG B O 1
ATOM 3596 N N . PHE B 1 38 ? 102.097 115.709 -16.112 1.00 29.04 140 PHE B N 1
ATOM 3597 C CA . PHE B 1 38 ? 102.831 116.105 -14.918 1.00 38.20 140 PHE B CA 1
ATOM 3598 C C . PHE B 1 38 ? 102.402 115.360 -13.664 1.00 38.46 140 PHE B C 1
ATOM 3599 O O . PHE B 1 38 ? 103.131 115.395 -12.668 1.00 35.29 140 PHE B O 1
ATOM 3607 N N . ILE B 1 39 ? 101.251 114.685 -13.692 1.00 36.32 141 ILE B N 1
ATOM 3608 C CA . ILE B 1 39 ? 100.679 114.121 -12.472 1.00 39.68 141 ILE B CA 1
ATOM 3609 C C . ILE B 1 39 ? 101.597 113.058 -11.882 1.00 42.56 141 ILE B C 1
ATOM 3610 O O . ILE B 1 39 ? 101.781 112.987 -10.660 1.00 38.35 141 ILE B O 1
ATOM 3615 N N . ASN B 1 40 ? 102.192 112.220 -12.728 1.00 36.50 142 ASN B N 1
ATOM 3616 C CA . ASN B 1 40 ? 103.115 111.198 -12.256 1.00 36.25 142 ASN B CA 1
ATOM 3617 C C . ASN B 1 40 ? 104.560 111.675 -12.233 1.00 36.69 142 ASN B C 1
ATOM 3618 O O . ASN B 1 40 ? 105.467 110.857 -12.056 1.00 39.39 142 ASN B O 1
ATOM 3623 N N . GLY B 1 41 ? 104.791 112.975 -12.390 1.00 37.75 143 GLY B N 1
ATOM 3624 C CA . GLY B 1 41 ? 106.127 113.528 -12.301 1.00 37.32 143 GLY B CA 1
ATOM 3625 C C . GLY B 1 41 ? 106.279 114.531 -11.175 1.00 37.57 143 GLY B C 1
ATOM 3626 O O . GLY B 1 41 ? 107.236 115.310 -11.159 1.00 38.42 143 GLY B O 1
ATOM 3627 N N . ILE B 1 42 ? 105.333 114.533 -10.238 1.00 33.07 144 ILE B N 1
ATOM 3628 C CA . ILE B 1 42 ? 105.309 115.486 -9.133 1.00 32.95 144 ILE B CA 1
ATOM 3629 C C . ILE B 1 42 ? 105.625 114.747 -7.840 1.00 34.67 144 ILE B C 1
ATOM 3630 O O . ILE B 1 42 ? 105.179 113.610 -7.637 1.00 36.85 144 ILE B O 1
ATOM 3635 N N . ASN B 1 43 ? 106.420 115.389 -6.976 1.00 31.91 145 ASN B N 1
ATOM 3636 C CA . ASN B 1 43 ? 106.835 114.813 -5.694 1.00 32.10 145 ASN B CA 1
ATOM 3637 C C . ASN B 1 43 ? 107.519 113.464 -5.884 1.00 35.64 145 ASN B C 1
ATOM 3638 O O . ASN B 1 43 ? 107.292 112.514 -5.130 1.00 39.94 145 ASN B O 1
ATOM 3643 N N . LYS B 1 44 ? 108.363 113.381 -6.906 1.00 33.57 146 LYS B N 1
ATOM 3644 C CA . LYS B 1 44 ? 109.175 112.208 -7.172 1.00 40.81 146 LYS B CA 1
ATOM 3645 C C . LYS B 1 44 ? 110.645 112.594 -7.094 1.00 40.17 146 LYS B C 1
ATOM 3646 O O . LYS B 1 44 ? 111.016 113.742 -7.357 1.00 40.46 146 LYS B O 1
ATOM 3652 N N . PHE B 1 45 ? 111.482 111.630 -6.719 1.00 37.48 147 PHE B N 1
ATOM 3653 C CA . PHE B 1 45 ? 112.919 111.809 -6.863 1.00 41.72 147 PHE B CA 1
ATOM 3654 C C . PHE B 1 45 ? 113.287 111.662 -8.335 1.00 42.97 147 PHE B C 1
ATOM 3655 O O . PHE B 1 45 ? 113.076 110.602 -8.934 1.00 40.54 147 PHE B O 1
ATOM 3663 N N . ILE B 1 46 ? 113.823 112.734 -8.922 1.00 39.88 148 ILE B N 1
ATOM 3664 C CA . ILE B 1 46 ? 114.059 112.756 -10.361 1.00 42.05 148 ILE B CA 1
ATOM 3665 C C . ILE B 1 46 ? 115.263 111.901 -10.744 1.00 44.08 148 ILE B C 1
ATOM 3666 O O . ILE B 1 46 ? 115.282 111.292 -11.820 1.00 45.44 148 ILE B O 1
ATOM 3671 N N . ILE B 1 47 ? 116.267 111.812 -9.877 1.00 43.61 149 ILE B N 1
ATOM 3672 C CA . ILE B 1 47 ? 117.470 111.026 -10.138 1.00 43.94 149 ILE B CA 1
ATOM 3673 C C . ILE B 1 47 ? 117.535 109.918 -9.096 1.00 47.03 149 ILE B C 1
ATOM 3674 O O . ILE B 1 47 ? 117.741 110.191 -7.906 1.00 45.93 149 ILE B O 1
ATOM 3679 N N . GLU B 1 48 ? 117.363 108.667 -9.533 1.00 46.32 150 GLU B N 1
ATOM 3680 C CA . GLU B 1 48 ? 117.370 107.540 -8.609 1.00 50.09 150 GLU B CA 1
ATOM 3681 C C . GLU B 1 48 ? 118.459 106.515 -8.916 1.00 51.63 150 GLU B C 1
ATOM 3682 O O . GLU B 1 48 ? 118.397 105.394 -8.403 1.00 55.21 150 GLU B O 1
ATOM 3688 N N . ASP B 1 49 ? 119.460 106.862 -9.731 1.00 50.03 151 ASP B N 1
ATOM 3689 C CA . ASP B 1 49 ? 120.516 105.903 -10.054 1.00 52.26 151 ASP B CA 1
ATOM 3690 C C . ASP B 1 49 ? 121.615 105.838 -8.997 1.00 55.15 151 ASP B C 1
ATOM 3691 O O . ASP B 1 49 ? 122.432 104.913 -9.045 1.00 59.31 151 ASP B O 1
ATOM 3696 N N . TYR B 1 50 ? 121.676 106.808 -8.079 1.00 49.96 152 TYR B N 1
ATOM 3697 C CA . TYR B 1 50 ? 122.767 106.964 -7.112 1.00 53.24 152 TYR B CA 1
ATOM 3698 C C . TYR B 1 50 ? 124.117 107.218 -7.772 1.00 57.76 152 TYR B C 1
ATOM 3699 O O . TYR B 1 50 ? 125.163 106.970 -7.162 1.00 58.75 152 TYR B O 1
ATOM 3708 N N . ALA B 1 51 ? 124.128 107.706 -9.006 1.00 55.94 153 ALA B N 1
ATOM 3709 C CA . ALA B 1 51 ? 125.363 107.924 -9.744 1.00 55.00 153 ALA B CA 1
ATOM 3710 C C . ALA B 1 51 ? 125.682 109.412 -9.796 1.00 52.11 153 ALA B C 1
ATOM 3711 O O . ALA B 1 51 ? 124.869 110.262 -9.423 1.00 49.97 153 ALA B O 1
ATOM 3713 N N . THR B 1 52 ? 126.897 109.718 -10.241 1.00 53.72 154 THR B N 1
ATOM 3714 C CA . THR B 1 52 ? 127.313 111.102 -10.400 1.00 56.77 154 THR B CA 1
ATOM 3715 C C . THR B 1 52 ? 126.691 111.694 -11.660 1.00 56.11 154 THR B C 1
ATOM 3716 O O . THR B 1 52 ? 126.432 110.990 -12.640 1.00 56.49 154 THR B O 1
ATOM 3720 N N . HIS B 1 53 ? 126.442 113.000 -11.626 1.00 49.47 155 HIS B N 1
ATOM 3721 C CA . HIS B 1 53 ? 125.782 113.657 -12.742 1.00 52.44 155 HIS B CA 1
ATOM 3722 C C . HIS B 1 53 ? 126.327 115.064 -12.913 1.00 57.96 155 HIS B C 1
ATOM 3723 O O . HIS B 1 53 ? 126.814 115.682 -11.963 1.00 58.23 155 HIS B O 1
ATOM 3730 N N . ASP B 1 54 ? 126.238 115.559 -14.142 1.00 59.00 156 ASP B N 1
ATOM 3731 C CA . ASP B 1 54 ? 126.483 116.956 -14.451 1.00 56.65 156 ASP B CA 1
ATOM 3732 C C . ASP B 1 54 ? 125.161 117.623 -14.804 1.00 50.29 156 ASP B C 1
ATOM 3733 O O . ASP B 1 54 ? 124.225 116.973 -15.283 1.00 48.17 156 ASP B O 1
ATOM 3738 N N . PHE B 1 55 ? 125.094 118.929 -14.573 1.00 45.72 157 PHE B N 1
ATOM 3739 C CA . PHE B 1 55 ? 123.837 119.652 -14.653 1.00 42.99 157 PHE B CA 1
ATOM 3740 C C . PHE B 1 55 ? 124.015 120.932 -15.450 1.00 43.19 157 PHE B C 1
ATOM 3741 O O . PHE B 1 55 ? 125.063 121.581 -15.398 1.00 46.74 157 PHE B O 1
ATOM 3749 N N . SER B 1 56 ? 122.964 121.293 -16.177 1.00 40.04 158 SER B N 1
ATOM 3750 C CA . SER B 1 56 ? 122.888 122.580 -16.849 1.00 47.13 158 SER B CA 1
ATOM 3751 C C . SER B 1 56 ? 121.519 123.181 -16.582 1.00 41.68 158 SER B C 1
ATOM 3752 O O . SER B 1 56 ? 120.493 122.538 -16.831 1.00 43.06 158 SER B O 1
ATOM 3755 N N . ILE B 1 57 ? 121.503 124.408 -16.071 1.00 42.01 159 ILE B N 1
ATOM 3756 C CA . ILE B 1 57 ? 120.258 125.115 -15.796 1.00 43.31 159 ILE B CA 1
ATOM 3757 C C . ILE B 1 57 ? 119.910 125.957 -17.016 1.00 42.92 159 ILE B C 1
ATOM 3758 O O . ILE B 1 57 ? 120.710 126.790 -17.455 1.00 42.71 159 ILE B O 1
ATOM 3763 N N . GLY B 1 58 ? 118.713 125.742 -17.561 1.00 42.16 160 GLY B N 1
ATOM 3764 C CA . GLY B 1 58 ? 118.290 126.454 -18.747 1.00 40.44 160 GLY B CA 1
ATOM 3765 C C . GLY B 1 58 ? 117.898 127.889 -18.463 1.00 44.15 160 GLY B C 1
ATOM 3766 O O . GLY B 1 58 ? 117.764 128.317 -17.315 1.00 40.77 160 GLY B O 1
ATOM 3767 N N . HIS B 1 59 ? 117.721 128.642 -19.546 1.00 37.47 161 HIS B N 1
ATOM 3768 C CA . HIS B 1 59 ? 117.305 130.029 -19.431 1.00 36.81 161 HIS B CA 1
ATOM 3769 C C . HIS B 1 59 ? 115.871 130.112 -18.911 1.00 36.82 161 HIS B C 1
ATOM 3770 O O . HIS B 1 59 ? 115.082 129.180 -19.091 1.00 42.35 161 HIS B O 1
ATOM 3777 N N . PRO B 1 60 ? 115.517 131.206 -18.237 1.00 37.99 162 PRO B N 1
ATOM 3778 C CA . PRO B 1 60 ? 114.129 131.374 -17.787 1.00 33.56 162 PRO B CA 1
ATOM 3779 C C . PRO B 1 60 ? 113.162 131.304 -18.961 1.00 40.26 162 PRO B C 1
ATOM 3780 O O . PRO B 1 60 ? 113.387 131.912 -20.012 1.00 36.46 162 PRO B O 1
ATOM 3784 N N . LEU B 1 61 ? 112.092 130.535 -18.778 1.00 36.93 163 LEU B N 1
ATOM 3785 C CA . LEU B 1 61 ? 111.058 130.353 -19.788 1.00 38.65 163 LEU B CA 1
ATOM 3786 C C . LEU B 1 61 ? 109.930 131.344 -19.536 1.00 41.18 163 LEU B C 1
ATOM 3787 O O . LEU B 1 61 ? 109.444 131.459 -18.406 1.00 39.94 163 LEU B O 1
ATOM 3792 N N . ASN B 1 62 ? 109.517 132.056 -20.582 1.00 34.87 164 ASN B N 1
ATOM 3793 C CA . ASN B 1 62 ? 108.600 133.175 -20.415 1.00 38.33 164 ASN B CA 1
ATOM 3794 C C . ASN B 1 62 ? 107.145 132.726 -20.439 1.00 36.31 164 ASN B C 1
ATOM 3795 O O . ASN B 1 62 ? 106.742 131.887 -21.251 1.00 38.06 164 ASN B O 1
ATOM 3800 N N . MET B 1 63 ? 106.364 133.317 -19.546 1.00 33.68 165 MET B N 1
ATOM 3801 C CA . MET B 1 63 ? 104.936 133.073 -19.424 1.00 34.47 165 MET B CA 1
ATOM 3802 C C . MET B 1 63 ? 104.353 134.213 -18.605 1.00 35.33 165 MET B C 1
ATOM 3803 O O . MET B 1 63 ? 105.100 135.002 -18.011 1.00 32.68 165 MET B O 1
ATOM 3808 N N . PRO B 1 64 ? 103.027 134.348 -18.566 1.00 30.72 166 PRO B N 1
ATOM 3809 C CA . PRO B 1 64 ? 102.426 135.308 -17.625 1.00 31.99 166 PRO B CA 1
ATOM 3810 C C . PRO B 1 64 ? 102.588 134.806 -16.198 1.00 31.17 166 PRO B C 1
ATOM 3811 O O . PRO B 1 64 ? 102.091 133.735 -15.844 1.00 36.02 166 PRO B O 1
ATOM 3815 N N . SER B 1 65 ? 103.311 135.576 -15.386 1.00 27.02 167 SER B N 1
ATOM 3816 C CA . SER B 1 65 ? 103.567 135.187 -14.005 1.00 30.84 167 SER B CA 1
ATOM 3817 C C . SER B 1 65 ? 102.261 134.965 -13.257 1.00 31.12 167 SER B C 1
ATOM 3818 O O . SER B 1 65 ? 101.320 135.754 -13.371 1.00 30.15 167 SER B O 1
ATOM 3821 N N . PHE B 1 66 ? 102.201 133.878 -12.487 1.00 32.25 168 PHE B N 1
ATOM 3822 C CA . PHE B 1 66 ? 101.024 133.638 -11.665 1.00 31.17 168 PHE B CA 1
ATOM 3823 C C . PHE B 1 66 ? 101.085 134.372 -10.333 1.00 29.10 168 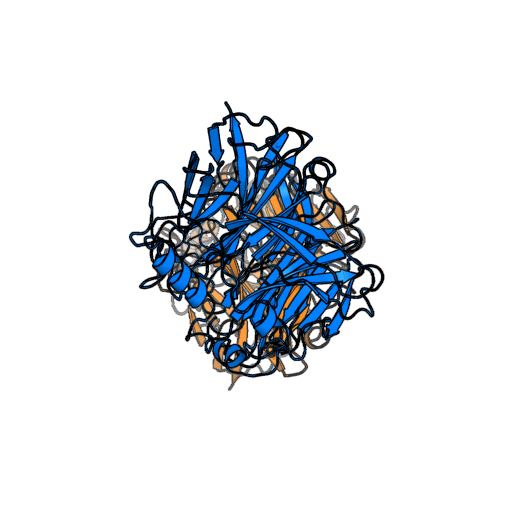PHE B C 1
ATOM 3824 O O . PHE B 1 66 ? 100.113 134.327 -9.571 1.00 33.65 168 PHE B O 1
ATOM 3832 N N . ILE B 1 67 ? 102.177 135.075 -10.051 1.00 27.12 169 ILE B N 1
ATOM 3833 C CA . ILE B 1 67 ? 102.369 135.746 -8.772 1.00 27.38 169 ILE B CA 1
ATOM 3834 C C . ILE B 1 67 ? 102.236 137.248 -9.013 1.00 34.41 169 ILE B C 1
ATOM 3835 O O . ILE B 1 67 ? 103.051 137.833 -9.743 1.00 31.22 169 ILE B O 1
ATOM 3840 N N . PRO B 1 68 ? 101.229 137.904 -8.445 1.00 33.42 170 PRO B N 1
ATOM 3841 C CA . PRO B 1 68 ? 101.042 139.333 -8.702 1.00 29.76 170 PRO B CA 1
ATOM 3842 C C . PRO B 1 68 ? 102.055 140.174 -7.944 1.00 30.67 170 PRO B C 1
ATOM 3843 O O . PRO B 1 68 ? 102.440 139.859 -6.814 1.00 33.68 170 PRO B O 1
ATOM 3847 N N . THR B 1 69 ? 102.472 141.269 -8.573 1.00 29.70 171 THR B N 1
ATOM 3848 C CA . THR B 1 69 ? 103.307 142.251 -7.903 1.00 28.52 171 THR B CA 1
ATOM 3849 C C . THR B 1 69 ? 102.430 143.268 -7.180 1.00 29.69 171 THR B C 1
ATOM 3850 O O . THR B 1 69 ? 101.204 143.277 -7.308 1.00 32.07 171 THR B O 1
ATOM 3854 N N . ALA B 1 70 ? 103.078 144.135 -6.409 1.00 30.67 172 ALA B N 1
ATOM 3855 C CA . ALA B 1 70 ? 102.408 145.307 -5.879 1.00 34.68 172 ALA B CA 1
ATOM 3856 C C . ALA B 1 70 ? 102.005 146.242 -7.023 1.00 35.23 172 ALA B C 1
ATOM 3857 O O . ALA B 1 70 ? 102.446 146.095 -8.167 1.00 37.45 172 ALA B O 1
ATOM 3859 N N . THR B 1 71 ? 101.151 147.217 -6.707 1.00 35.69 173 THR B N 1
ATOM 3860 C CA . THR B 1 71 ? 100.744 148.237 -7.668 1.00 33.35 173 THR B CA 1
ATOM 3861 C C . THR B 1 71 ? 101.223 149.630 -7.272 1.00 37.07 173 THR B C 1
ATOM 3862 O O . THR B 1 71 ? 100.739 150.627 -7.818 1.00 38.60 173 THR B O 1
ATOM 3866 N N . SER B 1 72 ? 102.171 149.720 -6.346 1.00 38.93 174 SER B N 1
ATOM 3867 C CA . SER B 1 72 ? 102.706 150.988 -5.874 1.00 47.75 174 SER B CA 1
ATOM 3868 C C . SER B 1 72 ? 104.212 150.853 -5.718 1.00 47.67 174 SER B C 1
ATOM 3869 O O . SER B 1 72 ? 104.718 149.746 -5.496 1.00 50.24 174 SER B O 1
ATOM 3872 N N . PRO B 1 73 ? 104.957 151.956 -5.836 1.00 66.04 175 PRO B N 1
ATOM 3873 C CA . PRO B 1 73 ? 106.422 151.851 -5.753 1.00 69.32 175 PRO B CA 1
ATOM 3874 C C . PRO B 1 73 ? 106.927 151.488 -4.369 1.00 71.35 175 PRO B C 1
ATOM 3875 O O . PRO B 1 73 ? 108.052 150.985 -4.254 1.00 71.30 175 PRO B O 1
ATOM 3879 N N . ASN B 1 74 ? 106.131 151.701 -3.319 1.00 72.75 176 ASN B N 1
ATOM 3880 C CA . ASN B 1 74 ? 106.598 151.505 -1.953 1.00 77.66 176 ASN B CA 1
ATOM 3881 C C . ASN B 1 74 ? 105.642 150.646 -1.134 1.00 79.62 176 ASN B C 1
ATOM 3882 O O . ASN B 1 74 ? 105.635 150.738 0.097 1.00 85.65 176 ASN B O 1
ATOM 3887 N N . GLY B 1 75 ? 104.834 149.818 -1.786 1.00 76.88 177 GLY B N 1
ATOM 3888 C CA . GLY B 1 75 ? 104.033 148.843 -1.081 1.00 77.75 177 GLY B CA 1
ATOM 3889 C C . GLY B 1 75 ? 104.798 147.544 -0.911 1.00 79.43 177 GLY B C 1
ATOM 3890 O O . GLY B 1 75 ? 105.592 147.155 -1.761 1.00 85.26 177 GLY B O 1
ATOM 3891 N N . CYS B 1 76 ? 104.547 146.870 0.204 1.00 71.71 178 CYS B N 1
ATOM 3892 C CA . CYS B 1 76 ? 105.299 145.674 0.553 1.00 63.34 178 CYS B CA 1
ATOM 3893 C C . CYS B 1 76 ? 104.583 144.421 0.068 1.00 56.02 178 CYS B C 1
ATOM 3894 O O . CYS B 1 76 ? 103.379 144.260 0.278 1.00 58.80 178 CYS B O 1
ATOM 3897 N N . THR B 1 77 ? 105.332 143.546 -0.595 1.00 39.94 179 THR B N 1
ATOM 3898 C CA . THR B 1 77 ? 104.827 142.260 -1.065 1.00 41.40 179 THR B CA 1
ATOM 3899 C C . THR B 1 77 ? 105.891 141.225 -0.728 1.00 38.58 179 THR B C 1
ATOM 3900 O O . THR B 1 77 ? 106.978 141.248 -1.318 1.00 35.97 179 THR B O 1
ATOM 3904 N N . ARG B 1 78 ? 105.604 140.335 0.226 1.00 30.69 180 ARG B N 1
ATOM 3905 C CA . ARG B 1 78 ? 106.663 139.487 0.770 1.00 33.62 180 ARG B CA 1
ATOM 3906 C C . ARG B 1 78 ? 106.132 138.127 1.208 1.00 32.13 180 ARG B C 1
ATOM 3907 O O . ARG B 1 78 ? 104.929 137.861 1.192 1.00 35.37 180 ARG B O 1
ATOM 3915 N N . ILE B 1 79 ? 107.067 137.269 1.613 1.00 30.46 181 ILE B N 1
ATOM 3916 C CA . ILE B 1 79 ? 106.818 135.999 2.301 1.00 32.90 181 ILE B CA 1
ATOM 3917 C C . ILE B 1 79 ? 106.033 135.029 1.422 1.00 33.44 181 ILE B C 1
ATOM 3918 O O . ILE B 1 79 ? 104.863 134.731 1.718 1.00 32.43 181 ILE B O 1
ATOM 3923 N N . PRO B 1 80 ? 106.627 134.491 0.359 1.00 30.99 182 PRO B N 1
ATOM 3924 C CA . PRO B 1 80 ? 105.903 133.527 -0.475 1.00 29.70 182 PRO B CA 1
ATOM 3925 C C . PRO B 1 80 ? 105.874 132.145 0.155 1.00 29.68 182 PRO B C 1
ATOM 3926 O O . PRO B 1 80 ? 106.808 131.727 0.842 1.00 31.67 182 PRO B O 1
ATOM 3930 N N . SER B 1 81 ? 104.763 131.446 -0.074 1.00 29.89 183 SER B N 1
ATOM 3931 C CA . SER B 1 81 ? 104.628 130.037 0.271 1.00 30.96 183 SER B CA 1
ATOM 3932 C C . SER B 1 81 ? 103.951 129.332 -0.893 1.00 32.81 183 SER B C 1
ATOM 3933 O O . SER B 1 81 ? 102.894 129.777 -1.352 1.00 30.81 183 SER B O 1
ATOM 3936 N N . PHE B 1 82 ? 104.548 128.232 -1.358 1.00 30.93 184 PHE B N 1
ATOM 3937 C CA . PHE B 1 82 ? 104.097 127.570 -2.577 1.00 29.73 184 PHE B CA 1
ATOM 3938 C C . PHE B 1 82 ? 104.163 126.058 -2.431 1.00 31.08 184 PHE B C 1
ATOM 3939 O O . PHE B 1 82 ? 105.164 125.516 -1.954 1.00 31.63 184 PHE B O 1
ATOM 3947 N N . SER B 1 83 ? 103.105 125.379 -2.878 1.00 31.80 185 SER B N 1
ATOM 3948 C CA . SER B 1 83 ? 103.077 123.922 -2.928 1.00 31.50 185 SER B CA 1
ATOM 3949 C C . SER B 1 83 ? 102.510 123.465 -4.265 1.00 30.26 185 SER B C 1
ATOM 3950 O O . SER B 1 83 ? 101.430 123.904 -4.666 1.00 30.78 185 SER B O 1
ATOM 3953 N N . LEU B 1 84 ? 103.234 122.588 -4.953 1.00 28.62 186 LEU B N 1
ATOM 3954 C CA . LEU B 1 84 ? 102.726 121.924 -6.149 1.00 31.18 186 LEU B CA 1
ATOM 3955 C C . LEU B 1 84 ? 102.302 120.510 -5.768 1.00 32.04 186 LEU B C 1
ATOM 3956 O O . LEU B 1 84 ? 103.148 119.645 -5.520 1.00 31.00 186 LEU B O 1
ATOM 3961 N N . GLY B 1 85 ? 100.989 120.280 -5.713 1.00 31.12 187 GLY B N 1
ATOM 3962 C CA . GLY B 1 85 ? 100.477 118.943 -5.515 1.00 32.77 187 GLY B CA 1
ATOM 3963 C C . GLY B 1 85 ? 100.278 118.226 -6.836 1.00 36.62 187 GLY B C 1
ATOM 3964 O O . GLY B 1 85 ? 100.426 118.805 -7.911 1.00 34.13 187 GLY B O 1
ATOM 3965 N N . LYS B 1 86 ? 99.932 116.943 -6.738 1.00 37.31 188 LYS B N 1
ATOM 3966 C CA . LYS B 1 86 ? 99.821 116.111 -7.935 1.00 40.93 188 LYS B CA 1
ATOM 3967 C C . LYS B 1 86 ? 98.736 116.606 -8.884 1.00 42.11 188 LYS B C 1
ATOM 3968 O O . LYS B 1 86 ? 98.885 116.482 -10.106 1.00 43.97 188 LYS B O 1
ATOM 3974 N N . THR B 1 87 ? 97.638 117.153 -8.358 1.00 41.51 189 THR B N 1
ATOM 3975 C CA . THR B 1 87 ? 96.550 117.619 -9.208 1.00 50.68 189 THR B CA 1
ATOM 3976 C C . THR B 1 87 ? 96.470 119.132 -9.335 1.00 39.49 189 THR B C 1
ATOM 3977 O O . THR B 1 87 ? 95.873 119.616 -10.299 1.00 42.62 189 THR B O 1
ATOM 3981 N N . HIS B 1 88 ? 97.049 119.885 -8.406 1.00 35.75 190 HIS B N 1
ATOM 3982 C CA . HIS B 1 88 ? 96.968 121.338 -8.464 1.00 33.58 190 HIS B CA 1
ATOM 3983 C C . HIS B 1 88 ? 98.007 121.926 -7.524 1.00 34.91 190 HIS B C 1
ATOM 3984 O O . HIS B 1 88 ? 98.574 121.221 -6.683 1.00 36.98 190 HIS B O 1
ATOM 3991 N N . TRP B 1 89 ? 98.270 123.221 -7.699 1.00 27.65 191 TRP B N 1
ATOM 3992 C CA . TRP B 1 89 ? 99.170 123.976 -6.840 1.00 26.23 191 TRP B CA 1
ATOM 3993 C C . TRP B 1 89 ? 98.403 125.025 -6.042 1.00 28.11 191 TRP B C 1
ATOM 3994 O O . TRP B 1 89 ? 97.316 125.477 -6.428 1.00 30.39 191 TRP B O 1
ATOM 4005 N N . CYS B 1 90 ? 99.028 125.426 -4.933 1.00 29.43 192 CYS B N 1
ATOM 4006 C CA . CYS B 1 90 ? 98.540 126.430 -3.998 1.00 29.51 192 CYS B CA 1
ATOM 4007 C C . CYS B 1 90 ? 99.654 127.431 -3.716 1.00 31.88 192 CYS B C 1
ATOM 4008 O O . CYS B 1 90 ? 100.828 127.053 -3.631 1.00 32.79 192 CYS B O 1
ATOM 4011 N N . TYR B 1 91 ? 99.285 128.704 -3.565 1.00 29.26 193 TYR B N 1
ATOM 4012 C CA . TYR B 1 91 ? 100.263 129.767 -3.368 1.00 28.79 193 TYR B CA 1
ATOM 4013 C C . TYR B 1 91 ? 99.684 130.853 -2.471 1.00 31.16 193 TYR B C 1
ATOM 4014 O O . TYR B 1 91 ? 98.478 131.110 -2.487 1.00 29.42 193 TYR B O 1
ATOM 4023 N N . THR B 1 92 ? 100.561 131.517 -1.717 1.00 32.15 194 THR B N 1
ATOM 4024 C CA . THR B 1 92 ? 100.131 132.670 -0.932 1.00 32.38 194 THR B CA 1
ATOM 4025 C C . THR B 1 92 ? 101.316 133.587 -0.653 1.00 33.68 194 THR B C 1
ATOM 4026 O O . THR B 1 92 ? 102.470 133.145 -0.634 1.00 30.08 194 THR B O 1
ATOM 4030 N N . HIS B 1 93 ? 101.015 134.875 -0.468 1.00 33.31 195 HIS B N 1
ATOM 4031 C CA . HIS B 1 93 ? 102.000 135.823 0.055 1.00 32.39 195 HIS B CA 1
ATOM 4032 C C . HIS B 1 93 ? 101.282 137.005 0.700 1.00 34.00 195 HIS B C 1
ATOM 4033 O O . HIS B 1 93 ? 100.058 137.134 0.623 1.00 31.88 195 HIS B O 1
ATOM 4040 N N . ASN B 1 94 ? 102.068 137.858 1.364 1.00 30.56 196 ASN B N 1
ATOM 4041 C CA . ASN B 1 94 ? 101.572 138.945 2.203 1.00 35.03 196 ASN B CA 1
ATOM 4042 C C . ASN B 1 94 ? 101.722 140.285 1.488 1.00 39.26 196 ASN B C 1
ATOM 4043 O O . ASN B 1 94 ? 102.735 140.532 0.823 1.00 36.78 196 ASN B O 1
ATOM 4048 N N . VAL B 1 95 ? 100.722 141.157 1.654 1.00 37.92 197 VAL B N 1
ATOM 4049 C CA . VAL B 1 95 ? 100.661 142.467 1.003 1.00 35.52 197 VAL B CA 1
ATOM 4050 C C . VAL B 1 95 ? 100.378 143.530 2.060 1.00 39.70 197 VAL B C 1
ATOM 4051 O O . VAL B 1 95 ? 99.356 143.464 2.750 1.00 45.21 197 VAL B O 1
ATOM 4055 N N . ILE B 1 96 ? 101.256 144.525 2.162 1.00 42.49 198 ILE B N 1
ATOM 4056 C CA . ILE B 1 96 ? 101.103 145.645 3.088 1.00 47.31 198 ILE B CA 1
ATOM 4057 C C . ILE B 1 96 ? 101.095 146.940 2.287 1.00 54.00 198 ILE B C 1
ATOM 4058 O O . ILE B 1 96 ? 101.887 147.103 1.352 1.00 49.52 198 ILE B O 1
ATOM 4063 N N . ASN B 1 97 ? 100.187 147.855 2.647 1.00 53.57 199 ASN B N 1
ATOM 4064 C CA . ASN B 1 97 ? 100.076 149.116 1.917 1.00 64.78 199 ASN B CA 1
ATOM 4065 C C . ASN B 1 97 ? 101.298 150.004 2.108 1.00 76.31 199 ASN B C 1
ATOM 4066 O O . ASN B 1 97 ? 101.655 150.764 1.201 1.00 84.34 199 ASN B O 1
ATOM 4071 N N . ALA B 1 98 ? 101.942 149.941 3.265 1.00 78.69 200 ALA B N 1
ATOM 4072 C CA . ALA B 1 98 ? 103.155 150.702 3.513 1.00 86.55 200 ALA B CA 1
ATOM 4073 C C . ALA B 1 98 ? 104.372 149.800 3.314 1.00 89.40 200 ALA B C 1
ATOM 4074 O O . ALA B 1 98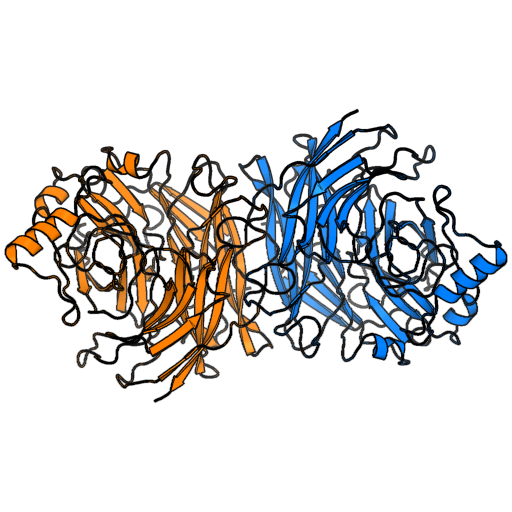 ? 104.257 148.650 2.884 1.00 83.53 200 ALA B O 1
ATOM 4076 N N . ASN B 1 99 ? 105.555 150.336 3.611 1.00 99.04 201 ASN B N 1
ATOM 4077 C CA . ASN B 1 99 ? 106.778 149.554 3.481 1.00 101.21 201 ASN B CA 1
ATOM 4078 C C . ASN B 1 99 ? 106.723 148.319 4.383 1.00 101.77 201 ASN B C 1
ATOM 4079 O O . ASN B 1 99 ? 105.886 148.205 5.282 1.00 103.46 201 ASN B O 1
ATOM 4084 N N . CYS B 1 100 ? 107.639 147.382 4.121 1.00 99.38 202 CYS B N 1
ATOM 4085 C CA . CYS B 1 100 ? 107.639 146.098 4.821 1.00 99.26 202 CYS B CA 1
ATOM 4086 C C . CYS B 1 100 ? 107.774 146.259 6.332 1.00 103.89 202 CYS B C 1
ATOM 4087 O O . CYS B 1 100 ? 107.076 145.581 7.095 1.00 102.00 202 CYS B O 1
ATOM 4090 N N . LYS B 1 101 ? 108.667 147.143 6.793 1.00 111.82 203 LYS B N 1
ATOM 4091 C CA . LYS B 1 101 ? 108.873 147.263 8.238 1.00 118.02 203 LYS B CA 1
ATOM 4092 C C . LYS B 1 101 ? 107.647 147.839 8.932 1.00 124.91 203 LYS B C 1
ATOM 4093 O O . LYS B 1 101 ? 107.439 147.581 10.123 1.00 129.55 203 LYS B O 1
ATOM 4099 N N . ASP B 1 102 ? 106.855 148.648 8.232 1.00 123.05 204 ASP B N 1
ATOM 4100 C CA . ASP B 1 102 ? 105.577 149.068 8.789 1.00 120.71 204 ASP B CA 1
ATOM 4101 C C . ASP B 1 102 ? 104.719 147.834 9.050 1.00 111.17 204 ASP B C 1
ATOM 4102 O O . ASP B 1 102 ? 104.743 146.867 8.282 1.00 96.79 204 ASP B O 1
ATOM 4107 N N . HIS B 1 103 ? 103.943 147.873 10.142 1.00 116.17 205 HIS B N 1
ATOM 4108 C CA . HIS B 1 103 ? 103.240 146.676 10.592 1.00 112.11 205 HIS B CA 1
ATOM 4109 C C . HIS B 1 103 ? 101.800 146.938 11.028 1.00 112.03 205 HIS B C 1
ATOM 4110 O O . HIS B 1 103 ? 101.233 146.116 11.758 1.00 109.64 205 HIS B O 1
ATOM 4117 N N . THR B 1 104 ? 101.185 148.048 10.613 1.00 113.96 206 THR B N 1
ATOM 4118 C CA . THR B 1 104 ? 99.811 148.311 11.036 1.00 113.34 206 THR B CA 1
ATOM 4119 C C . THR B 1 104 ? 98.843 147.288 10.449 1.00 100.28 206 THR B C 1
ATOM 4120 O O . THR B 1 104 ? 98.129 146.595 11.182 1.00 97.94 206 THR B O 1
ATOM 4124 N N . SER B 1 105 ? 98.813 147.172 9.125 1.00 89.75 207 SER B N 1
ATOM 4125 C CA . SER B 1 105 ? 97.830 146.359 8.432 1.00 82.69 207 SER B CA 1
ATOM 4126 C C . SER B 1 105 ? 98.518 145.464 7.416 1.00 77.52 207 SER B C 1
ATOM 4127 O O . SER B 1 105 ? 99.607 145.775 6.927 1.00 83.17 207 SER B O 1
ATOM 4130 N N . SER B 1 106 ? 97.870 144.343 7.106 1.00 63.94 208 SER B N 1
ATOM 4131 C CA . SER B 1 106 ? 98.327 143.489 6.023 1.00 54.89 208 SER B CA 1
ATOM 4132 C C . SER B 1 106 ? 97.141 142.712 5.471 1.00 48.91 208 SER B C 1
ATOM 4133 O O . SER B 1 106 ? 96.075 142.628 6.087 1.00 48.23 208 SER B O 1
ATOM 4136 N N . ASN B 1 107 ? 97.346 142.172 4.277 1.00 32.59 209 ASN B N 1
ATOM 4137 C CA . ASN B 1 107 ? 96.380 141.375 3.543 1.00 32.99 209 ASN B CA 1
ATOM 4138 C C . ASN B 1 107 ? 97.115 140.156 3.011 1.00 31.74 209 ASN B C 1
ATOM 4139 O O . ASN B 1 107 ? 98.338 140.168 2.874 1.00 35.12 209 ASN B O 1
ATOM 4144 N N . GLN B 1 108 ? 96.376 139.096 2.711 1.00 32.98 210 GLN B N 1
ATOM 4145 C CA . GLN B 1 108 ? 96.998 137.843 2.288 1.00 36.96 210 GLN B CA 1
ATOM 4146 C C . GLN B 1 108 ? 96.419 137.415 0.945 1.00 35.23 210 GLN B C 1
ATOM 4147 O O . GLN B 1 108 ? 95.218 137.146 0.840 1.00 32.81 210 GLN B O 1
ATOM 4153 N N . TYR B 1 109 ? 97.264 137.397 -0.090 1.00 32.40 211 TYR B N 1
ATOM 4154 C CA . TYR B 1 109 ? 96.865 136.885 -1.395 1.00 30.78 211 TYR B CA 1
ATOM 4155 C C . TYR B 1 109 ? 97.044 135.374 -1.410 1.00 30.24 211 TYR B C 1
ATOM 4156 O O . TYR B 1 109 ? 98.122 134.867 -1.078 1.00 32.30 211 TYR B O 1
ATOM 4165 N N . ILE B 1 110 ? 95.987 134.661 -1.796 1.00 25.68 212 ILE B N 1
ATOM 4166 C CA . ILE B 1 110 ? 95.970 133.209 -1.882 1.00 30.40 212 ILE B CA 1
ATOM 4167 C C . ILE B 1 110 ? 95.448 132.837 -3.258 1.00 33.37 212 ILE B C 1
ATOM 4168 O O . ILE B 1 110 ? 94.467 133.418 -3.731 1.00 32.61 212 ILE B O 1
ATOM 4173 N N . SER B 1 111 ? 96.088 131.870 -3.902 1.00 29.98 213 SER B N 1
ATOM 4174 C CA . SER B 1 111 ? 95.603 131.411 -5.192 1.00 30.83 213 SER B CA 1
ATOM 4175 C C . SER B 1 111 ? 95.828 129.915 -5.320 1.00 33.01 213 SER B C 1
ATOM 4176 O O . SER B 1 111 ? 96.668 129.324 -4.637 1.00 30.73 213 SER B O 1
ATOM 4179 N N . MET B 1 112 ? 95.044 129.312 -6.206 1.00 29.73 214 MET B N 1
ATOM 4180 C CA . MET B 1 112 ? 95.216 127.912 -6.554 1.00 31.38 214 MET B CA 1
ATOM 4181 C C . MET B 1 112 ? 95.039 127.762 -8.055 1.00 26.69 214 MET B C 1
ATOM 4182 O O . MET B 1 112 ? 94.299 128.528 -8.688 1.00 31.76 214 MET B O 1
ATOM 4187 N N . GLY B 1 113 ? 95.706 126.759 -8.611 1.00 29.99 215 GLY B N 1
ATOM 4188 C CA . GLY B 1 113 ? 95.630 126.571 -10.047 1.00 30.35 215 GLY B CA 1
ATOM 4189 C C . GLY B 1 113 ? 96.271 125.277 -10.492 1.00 33.15 215 GLY B C 1
ATOM 4190 O O . GLY B 1 113 ? 96.545 124.387 -9.686 1.00 31.76 215 GLY B O 1
ATOM 4191 N N . ILE B 1 114 ? 96.510 125.184 -11.803 1.00 34.72 216 ILE B N 1
ATOM 4192 C CA . ILE B 1 114 ? 96.970 123.953 -12.432 1.00 32.97 216 ILE B CA 1
ATOM 4193 C C . ILE B 1 114 ? 98.129 124.256 -13.374 1.00 32.24 216 ILE B C 1
ATOM 4194 O O . ILE B 1 114 ? 98.407 125.406 -13.713 1.00 29.08 216 ILE B O 1
ATOM 4199 N N . LEU B 1 115 ? 98.808 123.189 -13.790 1.00 30.59 217 LEU B N 1
ATOM 4200 C CA . LEU B 1 115 ? 99.821 123.250 -14.837 1.00 33.64 217 LEU B CA 1
ATOM 4201 C C . LEU B 1 115 ? 99.181 122.969 -16.191 1.00 36.64 217 LEU B C 1
ATOM 4202 O O . LEU B 1 115 ? 98.465 121.975 -16.349 1.00 35.32 217 LEU B O 1
ATOM 4207 N N . VAL B 1 116 ? 99.440 123.845 -17.162 1.00 35.90 218 VAL B N 1
ATOM 4208 C CA . VAL B 1 116 ? 98.919 123.713 -18.520 1.00 36.36 218 VAL B CA 1
ATOM 4209 C C . VAL B 1 116 ? 100.079 123.861 -19.495 1.00 35.44 218 VAL B C 1
ATOM 4210 O O . VAL B 1 116 ? 100.855 124.817 -19.398 1.00 33.83 218 VAL B O 1
ATOM 4214 N N . GLN B 1 117 ? 100.200 122.917 -20.426 1.00 36.48 219 GLN B N 1
ATOM 4215 C CA . GLN B 1 117 ? 101.251 122.987 -21.433 1.00 35.68 219 GLN B CA 1
ATOM 4216 C C . GLN B 1 117 ? 100.912 124.042 -22.482 1.00 37.60 219 GLN B C 1
ATOM 4217 O O . GLN B 1 117 ? 99.775 124.122 -22.955 1.00 37.94 219 GLN B O 1
ATOM 4223 N N . THR B 1 118 ? 101.898 124.859 -22.837 1.00 36.31 220 THR B N 1
ATOM 4224 C CA . THR B 1 118 ? 101.743 125.873 -23.869 1.00 37.73 220 THR B CA 1
ATOM 4225 C C . THR B 1 118 ? 102.374 125.402 -25.175 1.00 36.91 220 THR B C 1
ATOM 4226 O O . THR B 1 118 ? 103.149 124.446 -25.212 1.00 37.21 220 THR B O 1
ATOM 4230 N N . ALA B 1 119 ? 102.048 126.112 -26.258 1.00 37.96 221 ALA B N 1
ATOM 4231 C CA . ALA B 1 119 ? 102.665 125.834 -27.548 1.00 36.23 221 ALA B CA 1
ATOM 4232 C C . ALA B 1 119 ? 104.135 126.224 -27.583 1.00 38.89 221 ALA B C 1
ATOM 4233 O O . ALA B 1 119 ? 104.831 125.866 -28.538 1.00 43.33 221 ALA B O 1
ATOM 4235 N N . SER B 1 120 ? 104.618 126.956 -26.578 1.00 38.93 222 SER B N 1
ATOM 4236 C CA . SER B 1 120 ? 106.036 127.275 -26.483 1.00 45.74 222 SER B CA 1
ATOM 4237 C C . SER B 1 120 ? 106.885 126.075 -26.081 1.00 43.93 222 SER B C 1
ATOM 4238 O O . SER B 1 120 ? 108.116 126.169 -26.118 1.00 49.40 222 SER B O 1
ATOM 4241 N N . GLY B 1 121 ? 106.266 124.964 -25.694 1.00 42.82 223 GLY B N 1
ATOM 4242 C CA . GLY B 1 121 ? 106.989 123.753 -25.367 1.00 43.24 223 GLY B CA 1
ATOM 4243 C C . GLY B 1 121 ? 107.213 123.509 -23.893 1.00 40.37 223 GLY B C 1
ATOM 4244 O O . GLY B 1 121 ? 107.941 122.572 -23.543 1.00 37.91 223 GLY B O 1
ATOM 4245 N N . TYR B 1 122 ? 106.611 124.309 -23.023 1.00 37.77 224 TYR B N 1
ATOM 4246 C CA . TYR B 1 122 ? 106.769 124.165 -21.584 1.00 36.85 224 TYR B CA 1
ATOM 4247 C C . TYR B 1 122 ? 105.465 124.574 -20.922 1.00 35.71 224 TYR B C 1
ATOM 4248 O O . TYR B 1 122 ? 104.649 125.275 -21.532 1.00 38.26 224 TYR B O 1
ATOM 4257 N N . PRO B 1 123 ? 105.229 124.147 -19.685 1.00 31.85 225 PRO B N 1
ATOM 4258 C CA . PRO B 1 123 ? 103.976 124.498 -19.016 1.00 35.59 225 PRO B CA 1
ATOM 4259 C C . PRO B 1 123 ? 104.005 125.904 -18.435 1.00 37.55 225 PRO B C 1
ATOM 4260 O O . PRO B 1 123 ? 105.055 126.522 -18.255 1.00 34.65 225 PRO B O 1
ATOM 4264 N N . MET B 1 124 ? 102.809 126.398 -18.142 1.00 33.37 226 MET B N 1
ATOM 4265 C CA . MET B 1 124 ? 102.621 127.624 -17.387 1.00 35.52 226 MET B CA 1
ATOM 4266 C C . MET B 1 124 ? 101.682 127.335 -16.225 1.00 35.30 226 MET B C 1
ATOM 4267 O O . MET B 1 124 ? 100.922 126.363 -16.243 1.00 36.56 226 MET B O 1
ATOM 4272 N N . PHE B 1 125 ? 101.753 128.182 -15.202 1.00 31.18 227 PHE B N 1
ATOM 4273 C CA . PHE B 1 125 ? 100.896 128.056 -14.027 1.00 33.79 227 PHE B CA 1
ATOM 4274 C C . PHE B 1 125 ? 99.624 128.860 -14.271 1.00 30.95 227 PHE B C 1
ATOM 4275 O O . PHE B 1 125 ? 99.666 130.093 -14.348 1.00 33.27 227 PHE B O 1
ATOM 4283 N N . LYS B 1 126 ? 98.495 128.162 -14.403 1.00 28.06 228 LYS B N 1
ATOM 4284 C CA . LYS B 1 126 ? 97.209 128.782 -14.704 1.00 29.62 228 LYS B CA 1
ATOM 4285 C C . LYS B 1 126 ? 96.411 128.928 -13.413 1.00 30.18 228 LYS B C 1
ATOM 4286 O O . LYS B 1 126 ? 95.959 127.933 -12.839 1.00 31.94 228 LYS B O 1
ATOM 4292 N N . THR B 1 127 ? 96.223 130.170 -12.975 1.00 31.35 229 THR B N 1
ATOM 4293 C CA . THR B 1 127 ? 95.446 130.441 -11.772 1.00 29.66 229 THR B CA 1
ATOM 4294 C C . THR B 1 127 ? 93.968 130.157 -12.019 1.00 31.06 229 THR B C 1
ATOM 4295 O O . THR B 1 127 ? 93.380 130.660 -12.982 1.00 31.40 229 THR B O 1
ATOM 4299 N N . LEU B 1 128 ? 93.367 129.348 -11.147 1.00 28.26 230 LEU B N 1
ATOM 4300 C CA . LEU B 1 128 ? 91.946 129.042 -11.243 1.00 32.50 230 LEU B CA 1
ATOM 4301 C C . LEU B 1 128 ? 91.107 129.678 -10.148 1.00 35.84 230 LEU B C 1
ATOM 4302 O O . LEU B 1 128 ? 89.922 129.933 -10.374 1.00 34.23 230 LEU B O 1
ATOM 4307 N N . LYS B 1 129 ? 91.679 129.958 -8.977 1.00 33.10 231 LYS B N 1
ATOM 4308 C CA . LYS B 1 129 ? 90.918 130.620 -7.922 1.00 32.42 231 LYS B CA 1
ATOM 4309 C C . LYS B 1 129 ? 91.813 131.589 -7.165 1.00 30.46 231 LYS B C 1
ATOM 4310 O O . LYS B 1 129 ? 92.985 131.295 -6.917 1.00 31.73 231 LYS B O 1
ATOM 4316 N N . ILE B 1 130 ? 91.235 132.728 -6.777 1.00 33.03 232 ILE B N 1
ATOM 4317 C CA . ILE B 1 130 ? 91.927 133.768 -6.026 1.00 32.90 232 ILE B CA 1
ATOM 4318 C C . ILE B 1 130 ? 91.090 134.137 -4.809 1.00 30.13 232 ILE B C 1
ATOM 4319 O O . ILE B 1 130 ? 89.863 134.262 -4.897 1.00 29.12 232 ILE B O 1
ATOM 4324 N N . GLN B 1 131 ? 91.759 134.305 -3.673 1.00 31.96 233 GLN B N 1
ATOM 4325 C CA . GLN B 1 131 ? 91.178 134.881 -2.469 1.00 34.05 233 GLN B CA 1
ATOM 4326 C C . GLN B 1 131 ? 92.125 135.959 -1.966 1.00 36.63 233 GLN B C 1
ATOM 4327 O O . GLN B 1 131 ? 93.330 135.724 -1.848 1.00 38.74 233 GLN B O 1
ATOM 4333 N N . TYR B 1 132 ? 91.595 137.142 -1.693 1.00 34.87 234 TYR B N 1
ATOM 4334 C CA . TYR B 1 132 ? 92.392 138.230 -1.135 1.00 37.03 234 TYR B CA 1
ATOM 4335 C C . TYR B 1 132 ? 91.834 138.511 0.253 1.00 36.70 234 TYR B C 1
ATOM 4336 O O . TYR B 1 132 ? 90.848 139.240 0.392 1.00 36.39 234 TYR B O 1
ATOM 4345 N N . LEU B 1 133 ? 92.448 137.912 1.276 1.00 38.29 235 LEU B N 1
ATOM 4346 C CA . LEU B 1 133 ? 91.998 138.098 2.652 1.00 36.44 235 LEU B CA 1
ATOM 4347 C C . LEU B 1 133 ? 92.396 139.494 3.106 1.00 37.11 235 LEU B C 1
ATOM 4348 O O . LEU B 1 133 ? 93.584 139.783 3.288 1.00 36.04 235 LEU B O 1
ATOM 4353 N N . SER B 1 134 ? 91.398 140.369 3.241 1.00 34.31 236 SER B N 1
ATOM 4354 C CA . SER B 1 134 ? 91.583 141.795 3.507 1.00 36.95 236 SER B CA 1
ATOM 4355 C C . SER B 1 134 ? 90.480 142.215 4.483 1.00 40.01 236 SER B C 1
ATOM 4356 O O . SER B 1 134 ? 89.434 142.724 4.076 1.00 44.08 236 SER B O 1
ATOM 4359 N N . ASP B 1 135 ? 90.704 141.971 5.779 1.00 42.74 237 ASP B N 1
ATOM 4360 C CA . ASP B 1 135 ? 89.688 142.257 6.787 1.00 42.83 237 ASP B CA 1
ATOM 4361 C C . ASP B 1 135 ? 90.260 142.966 8.011 1.00 45.49 237 ASP B C 1
ATOM 4362 O O . ASP B 1 135 ? 89.611 142.994 9.061 1.00 44.17 237 ASP B O 1
ATOM 4367 N N . GLY B 1 136 ? 91.460 143.532 7.906 1.00 44.51 238 GLY B N 1
ATOM 4368 C CA . GLY B 1 136 ? 92.073 144.222 9.021 1.00 43.03 238 GLY B CA 1
ATOM 4369 C C . GLY B 1 136 ? 92.833 143.346 9.993 1.00 42.19 238 GLY B C 1
ATOM 4370 O O . GLY B 1 136 ? 93.496 143.882 10.891 1.00 44.77 238 GLY B O 1
ATOM 4371 N N . LEU B 1 137 ? 92.755 142.024 9.860 1.00 43.11 239 LEU B N 1
ATOM 4372 C CA . LEU B 1 137 ? 93.539 141.113 10.684 1.00 42.28 239 LEU B CA 1
ATOM 4373 C C . LEU B 1 137 ? 94.895 140.880 10.033 1.00 41.96 239 LEU B C 1
ATOM 4374 O O . LEU B 1 137 ? 94.969 140.505 8.858 1.00 37.35 239 LEU B O 1
ATOM 4379 N N . ASN B 1 138 ? 95.963 141.102 10.801 1.00 39.88 240 ASN B N 1
ATOM 4380 C CA . ASN B 1 138 ? 97.333 140.987 10.292 1.00 43.34 240 ASN B CA 1
ATOM 4381 C C . ASN B 1 138 ? 97.813 139.536 10.379 1.00 40.88 240 ASN B C 1
ATOM 4382 O O . ASN B 1 138 ? 98.624 139.155 11.227 1.00 38.48 240 ASN B O 1
ATOM 4387 N N . ARG B 1 139 ? 97.292 138.718 9.465 1.00 35.89 241 ARG B N 1
ATOM 4388 C CA . ARG B 1 139 ? 97.790 137.358 9.305 1.00 34.98 241 ARG B CA 1
ATOM 4389 C C . ARG B 1 139 ? 99.215 137.390 8.764 1.00 40.28 241 ARG B C 1
ATOM 4390 O O . ARG B 1 139 ? 99.495 138.059 7.764 1.00 39.90 241 ARG B O 1
ATOM 4398 N N . LYS B 1 140 ? 100.119 136.661 9.418 1.00 37.56 242 LYS B N 1
ATOM 4399 C CA . LYS B 1 140 ? 101.542 136.814 9.154 1.00 40.38 242 LYS B CA 1
ATOM 4400 C C . LYS B 1 140 ? 102.235 135.457 9.168 1.00 37.69 242 LYS B C 1
ATOM 4401 O O . LYS B 1 140 ? 101.778 134.516 9.823 1.00 34.95 242 LYS B O 1
ATOM 4407 N N . SER B 1 141 ? 103.344 135.371 8.418 1.00 33.00 243 SER B N 1
ATOM 4408 C CA . SER B 1 141 ? 104.185 134.171 8.322 1.00 34.60 243 SER B CA 1
ATOM 4409 C C . SER B 1 141 ? 103.417 132.964 7.795 1.00 35.46 243 SER B C 1
ATOM 4410 O O . SER B 1 141 ? 103.749 131.823 8.123 1.00 33.16 243 SER B O 1
ATOM 4413 N N . CYS B 1 142 ? 102.412 133.206 6.957 1.00 34.46 244 CYS B N 1
ATOM 4414 C CA . CYS B 1 142 ? 101.481 132.158 6.561 1.00 36.24 244 CYS B CA 1
ATOM 4415 C C . CYS B 1 142 ? 102.163 131.074 5.733 1.00 37.85 244 CYS B C 1
ATOM 4416 O O . CYS B 1 142 ? 102.963 131.358 4.838 1.00 36.80 244 CYS B O 1
ATOM 4419 N N . SER B 1 143 ? 101.823 129.824 6.040 1.00 36.48 245 SER B N 1
ATOM 4420 C CA . SER B 1 143 ? 102.293 128.648 5.323 1.00 32.20 245 SER B CA 1
ATOM 4421 C C . SER B 1 143 ? 101.119 127.979 4.616 1.00 33.11 245 SER B C 1
ATOM 4422 O O . SER B 1 143 ? 100.045 127.816 5.203 1.00 32.33 245 SER B O 1
ATOM 4425 N N . ILE B 1 144 ? 101.323 127.590 3.358 1.00 33.70 246 ILE B N 1
ATOM 4426 C CA . ILE B 1 144 ? 100.255 127.028 2.537 1.00 32.93 246 ILE B CA 1
ATOM 4427 C C . ILE B 1 144 ? 100.506 125.537 2.338 1.00 31.45 246 ILE B C 1
ATOM 4428 O O . ILE B 1 144 ? 101.642 125.058 2.417 1.00 31.19 246 ILE B O 1
ATOM 4433 N N . ALA B 1 145 ? 99.425 124.793 2.115 1.00 31.43 247 ALA B N 1
ATOM 4434 C CA . ALA B 1 145 ? 99.494 123.372 1.810 1.00 34.08 247 ALA B CA 1
ATOM 4435 C C . ALA B 1 145 ? 98.403 123.024 0.811 1.00 34.33 247 ALA B C 1
ATOM 4436 O O . ALA B 1 145 ? 97.291 123.555 0.884 1.00 35.79 247 ALA B O 1
ATOM 4438 N N . THR B 1 146 ? 98.721 122.119 -0.107 1.00 32.16 248 THR B N 1
ATOM 4439 C CA . THR B 1 146 ? 97.744 121.628 -1.069 1.00 33.75 248 THR B CA 1
ATOM 4440 C C . THR B 1 146 ? 96.942 120.494 -0.446 1.00 35.24 248 THR B C 1
ATOM 4441 O O . THR B 1 146 ? 97.519 119.520 0.048 1.00 35.39 248 THR B O 1
ATOM 4445 N N . VAL B 1 147 ? 95.618 120.621 -0.454 1.00 35.45 249 VAL B N 1
ATOM 4446 C CA . VAL B 1 147 ? 94.752 119.634 0.185 1.00 38.49 249 VAL B CA 1
ATOM 4447 C C . VAL B 1 147 ? 93.687 119.209 -0.820 1.00 42.56 249 VAL B C 1
ATOM 4448 O O . VAL B 1 147 ? 93.508 119.885 -1.847 1.00 40.70 249 VAL B O 1
ATOM 4452 N N . PRO B 1 148 ? 92.951 118.108 -0.572 1.00 42.38 250 PRO B N 1
ATOM 4453 C CA . PRO B 1 148 ? 91.887 117.716 -1.506 1.00 45.07 250 PRO B CA 1
ATOM 4454 C C . PRO B 1 148 ? 90.927 118.858 -1.797 1.00 46.12 250 PRO B C 1
ATOM 4455 O O . PRO B 1 148 ? 90.366 119.470 -0.882 1.00 44.25 250 PRO B O 1
ATOM 4459 N N . ASP B 1 149 ? 90.781 119.166 -3.085 1.00 43.19 251 ASP B N 1
ATOM 4460 C CA . ASP B 1 149 ? 89.865 120.175 -3.604 1.00 42.51 251 ASP B CA 1
ATOM 4461 C C . ASP B 1 149 ? 90.251 121.595 -3.214 1.00 40.08 251 ASP B C 1
ATOM 4462 O O . ASP B 1 149 ? 89.414 122.499 -3.306 1.00 41.60 251 ASP B O 1
ATOM 4467 N N . GLY B 1 150 ? 91.494 121.845 -2.801 1.00 34.51 252 GLY B N 1
ATOM 4468 C CA . GLY B 1 150 ? 91.836 123.225 -2.483 1.00 31.00 252 GLY B CA 1
ATOM 4469 C C . GLY B 1 150 ? 93.142 123.376 -1.732 1.00 35.16 252 GLY B C 1
ATOM 4470 O O . GLY B 1 150 ? 94.102 122.625 -1.954 1.00 33.33 252 GLY B O 1
ATOM 4471 N N . CYS B 1 151 ? 93.160 124.362 -0.831 1.00 34.13 253 CYS B N 1
ATOM 4472 C CA . CYS B 1 151 ? 94.351 124.746 -0.092 1.00 34.20 253 CYS B CA 1
ATOM 4473 C C . CYS B 1 151 ? 94.010 124.936 1.378 1.00 31.87 253 CYS B C 1
ATOM 4474 O O . CYS B 1 151 ? 92.872 125.251 1.737 1.00 32.70 253 CYS B O 1
ATOM 4477 N N . ALA B 1 152 ? 95.021 124.752 2.224 1.00 35.04 254 ALA B N 1
ATOM 4478 C CA . ALA B 1 152 ? 94.933 125.027 3.651 1.00 36.71 254 ALA B CA 1
ATOM 4479 C C . ALA B 1 152 ? 96.084 125.940 4.040 1.00 36.40 254 ALA B C 1
ATOM 4480 O O . ALA B 1 152 ? 97.217 125.738 3.608 1.00 37.05 254 ALA B O 1
ATOM 4482 N N . MET B 1 153 ? 95.799 126.942 4.861 1.00 35.05 255 MET B N 1
ATOM 4483 C CA . MET B 1 153 ? 96.786 127.953 5.207 1.00 32.54 255 MET B CA 1
ATOM 4484 C C . MET B 1 153 ? 96.831 128.124 6.715 1.00 35.56 255 MET B C 1
ATOM 4485 O O . MET B 1 153 ? 95.792 128.282 7.361 1.00 33.76 255 MET B O 1
ATOM 4490 N N . TYR B 1 154 ? 98.038 128.104 7.262 1.00 34.03 256 TYR B N 1
ATOM 4491 C CA . TYR B 1 154 ? 98.275 128.282 8.685 1.00 35.20 256 TYR B CA 1
ATOM 4492 C C . TYR B 1 154 ? 98.945 129.636 8.874 1.00 36.13 256 TYR B C 1
ATOM 4493 O O . TYR B 1 154 ? 100.019 129.884 8.312 1.00 34.81 256 TYR B O 1
ATOM 4502 N N . CYS B 1 155 ? 98.287 130.520 9.627 1.00 31.88 257 CYS B N 1
ATOM 4503 C CA . CYS B 1 155 ? 98.799 131.852 9.918 1.00 35.46 257 CYS B CA 1
ATOM 4504 C C . CYS B 1 155 ? 98.752 132.087 11.420 1.00 37.90 257 CYS B C 1
ATOM 4505 O O . CYS B 1 155 ? 98.090 131.359 12.161 1.00 36.62 257 CYS B O 1
ATOM 4508 N N . TYR B 1 156 ? 99.471 133.110 11.869 1.00 37.30 258 TYR B N 1
ATOM 4509 C CA . TYR B 1 156 ? 99.198 133.712 13.164 1.00 38.30 258 TYR B CA 1
ATOM 4510 C C . TYR B 1 156 ? 98.795 135.164 12.950 1.00 41.32 258 TYR B C 1
ATOM 4511 O O . TYR B 1 156 ? 99.149 135.780 11.939 1.00 40.66 258 TYR B O 1
ATOM 4520 N N . VAL B 1 157 ? 98.023 135.694 13.894 1.00 38.04 259 VAL B N 1
ATOM 4521 C CA . VAL B 1 157 ? 97.571 137.080 13.839 1.00 38.59 259 VAL B CA 1
ATOM 4522 C C . VAL B 1 157 ? 98.562 137.921 14.635 1.00 42.92 259 VAL B C 1
ATOM 4523 O O . VAL B 1 157 ? 98.652 137.800 15.860 1.00 46.28 259 VAL B O 1
ATOM 4527 N N . SER B 1 158 ? 99.312 138.769 13.938 1.00 43.20 260 SER B N 1
ATOM 4528 C CA . SER B 1 158 ? 100.335 139.592 14.569 1.00 41.81 260 SER B CA 1
ATOM 4529 C C . SER B 1 158 ? 99.741 140.923 15.009 1.00 46.49 260 SER B C 1
ATOM 4530 O O . SER B 1 158 ? 99.111 141.625 14.213 1.00 47.62 260 SER B O 1
ATOM 4533 N N . THR B 1 159 ? 99.950 141.267 16.279 1.00 43.83 261 THR B N 1
ATOM 4534 C CA . THR B 1 159 ? 99.481 142.529 16.829 1.00 47.33 261 THR B CA 1
ATOM 4535 C C . THR B 1 159 ? 100.607 143.376 17.400 1.00 50.96 261 THR B C 1
ATOM 4536 O O . THR B 1 159 ? 100.338 144.454 17.941 1.00 48.30 261 THR B O 1
ATOM 4540 N N . GLN B 1 160 ? 101.853 142.928 17.289 1.00 50.85 262 GLN B N 1
ATOM 4541 C CA . GLN B 1 160 ? 102.981 143.599 17.918 1.00 47.87 262 GLN B CA 1
ATOM 4542 C C . GLN B 1 160 ? 104.260 143.072 17.281 1.00 40.65 262 GLN B C 1
ATOM 4543 O O . GLN B 1 160 ? 104.226 142.236 16.376 1.00 43.38 262 GLN B O 1
ATOM 4549 N N . LEU B 1 161 ? 105.393 143.568 17.770 1.00 47.36 263 LEU B N 1
ATOM 4550 C CA . LEU B 1 161 ? 106.694 143.124 17.290 1.00 50.40 263 LEU B CA 1
ATOM 4551 C C . LEU B 1 161 ? 106.929 141.656 17.633 1.00 45.49 263 LEU B C 1
ATOM 4552 O O . LEU B 1 161 ? 106.425 141.140 18.634 1.00 49.77 263 LEU B O 1
ATOM 4557 N N . GLU B 1 162 ? 107.701 140.979 16.778 1.00 43.56 264 GLU B N 1
ATOM 4558 C CA . GLU B 1 162 ? 108.094 139.599 17.055 1.00 42.96 264 GLU B CA 1
ATOM 4559 C C . GLU B 1 162 ? 108.817 139.488 18.396 1.00 45.47 264 GLU B C 1
ATOM 4560 O O . GLU B 1 162 ? 108.580 138.547 19.170 1.00 51.41 264 GLU B O 1
ATOM 4566 N N . THR B 1 163 ? 109.701 140.447 18.690 1.00 49.86 265 THR B N 1
ATOM 4567 C CA . THR B 1 163 ? 110.398 140.440 19.971 1.00 51.76 265 THR B CA 1
ATOM 4568 C C . THR B 1 163 ? 109.430 140.612 21.134 1.00 55.07 265 THR B C 1
ATOM 4569 O O . THR B 1 163 ? 109.650 140.046 22.210 1.00 58.66 265 THR B O 1
ATOM 4573 N N . ASP B 1 164 ? 108.360 141.388 20.939 1.00 56.45 266 ASP B N 1
ATOM 4574 C CA . ASP B 1 164 ? 107.322 141.479 21.962 1.00 56.08 266 ASP B CA 1
ATOM 4575 C C . ASP B 1 164 ? 106.604 140.147 22.132 1.00 52.05 266 ASP B C 1
ATOM 4576 O O . ASP B 1 164 ? 106.224 139.781 23.250 1.00 51.76 266 ASP B O 1
ATOM 4581 N N . ASP B 1 165 ? 106.391 139.420 21.030 1.00 47.76 267 ASP B N 1
ATOM 4582 C CA . ASP B 1 165 ? 105.840 138.072 21.127 1.00 44.17 267 ASP B CA 1
ATOM 4583 C C . ASP B 1 165 ? 106.698 137.204 22.037 1.00 46.34 267 ASP B C 1
ATOM 4584 O O . ASP B 1 165 ? 106.189 136.546 22.952 1.00 49.25 267 ASP B O 1
ATOM 4589 N N . TYR B 1 166 ? 108.014 137.193 21.798 1.00 46.24 268 TYR B N 1
ATOM 4590 C CA . TYR B 1 166 ? 108.881 136.311 22.580 1.00 44.54 268 TYR B CA 1
ATOM 4591 C C . TYR B 1 166 ? 109.038 136.787 24.019 1.00 51.50 268 TYR B C 1
ATOM 4592 O O . TYR B 1 166 ? 109.202 135.963 24.927 1.00 52.72 268 TYR B O 1
ATOM 4601 N N . ALA B 1 167 ? 108.982 138.100 24.255 1.00 54.48 269 ALA B N 1
ATOM 4602 C CA . ALA B 1 167 ? 109.088 138.600 25.621 1.00 57.45 269 ALA B CA 1
ATOM 4603 C C . ALA B 1 167 ? 107.851 138.263 26.443 1.00 58.82 269 ALA B C 1
ATOM 4604 O O . ALA B 1 167 ? 107.936 138.156 27.672 1.00 58.86 269 ALA B O 1
ATOM 4606 N N . GLY B 1 168 ? 106.705 138.098 25.793 1.00 58.92 270 GLY B N 1
ATOM 4607 C CA . GLY B 1 168 ? 105.469 137.820 26.488 1.00 59.78 270 GLY B CA 1
ATOM 4608 C C . GLY B 1 168 ? 105.412 136.397 27.021 1.00 60.71 270 GLY B C 1
ATOM 4609 O O . GLY B 1 168 ? 106.362 135.617 26.950 1.00 60.03 270 GLY B O 1
ATOM 4610 N N . SER B 1 169 ? 104.241 136.061 27.562 1.00 61.61 271 SER B N 1
ATOM 4611 C CA . SER B 1 169 ? 104.010 134.766 28.183 1.00 63.91 271 SER B CA 1
ATOM 4612 C C . SER B 1 169 ? 102.852 134.000 27.561 1.00 62.13 271 SER B C 1
ATOM 4613 O O . SER B 1 169 ? 102.546 132.894 28.021 1.00 64.78 271 SER B O 1
ATOM 4616 N N . SER B 1 170 ? 102.196 134.548 26.533 1.00 58.46 272 SER B N 1
ATOM 4617 C CA . SER B 1 170 ? 101.034 133.906 25.934 1.00 64.50 272 SER B CA 1
ATOM 4618 C C . SER B 1 170 ? 101.115 134.022 24.414 1.00 57.86 272 SER B C 1
ATOM 4619 O O . SER B 1 170 ? 101.361 135.123 23.887 1.00 61.21 272 SER B O 1
ATOM 4622 N N . PRO B 1 171 ? 100.920 132.921 23.686 1.00 51.11 273 PRO B N 1
ATOM 4623 C CA . PRO B 1 171 ? 101.143 132.954 22.244 1.00 45.05 273 PRO B CA 1
ATOM 4624 C C . PRO B 1 171 ? 100.062 133.748 21.538 1.00 46.32 273 PRO B C 1
ATOM 4625 O O . PRO B 1 171 ? 98.930 133.870 22.039 1.00 45.62 273 PRO B O 1
ATOM 4629 N N . PRO B 1 172 ? 100.358 134.307 20.368 1.00 44.00 274 PRO B N 1
ATOM 4630 C CA . PRO B 1 172 ? 99.328 135.007 19.592 1.00 46.04 274 PRO B CA 1
ATOM 4631 C C . PRO B 1 172 ? 98.301 134.034 19.027 1.00 44.93 274 PRO B C 1
ATOM 4632 O O . PRO B 1 172 ? 98.443 132.811 19.096 1.00 43.32 274 PRO B O 1
ATOM 4636 N N . THR B 1 173 ? 97.242 134.612 18.462 1.00 47.19 275 THR B N 1
ATOM 4637 C CA . THR B 1 173 ? 96.173 133.820 17.865 1.00 45.68 275 THR B CA 1
ATOM 4638 C C . THR B 1 173 ? 96.690 132.995 16.690 1.00 43.71 275 THR B C 1
ATOM 4639 O O . THR B 1 173 ? 97.399 133.506 15.819 1.00 44.03 275 THR B O 1
ATOM 4643 N N . GLN B 1 174 ? 96.329 131.713 16.671 1.00 44.14 276 GLN B N 1
ATOM 4644 C CA . GLN B 1 174 ? 96.683 130.794 15.596 1.00 40.32 276 GLN B CA 1
ATOM 4645 C C . GLN B 1 174 ? 95.452 130.536 14.734 1.00 42.39 276 GLN B C 1
ATOM 4646 O O . GLN B 1 174 ? 94.390 130.184 15.261 1.00 42.92 276 GLN B O 1
ATOM 4652 N N . LYS B 1 175 ? 95.601 130.684 13.415 1.00 37.07 277 LYS B N 1
ATOM 4653 C CA . LYS B 1 175 ? 94.496 130.594 12.470 1.00 42.09 277 LYS B CA 1
ATOM 4654 C C . LYS B 1 175 ? 94.751 129.509 11.430 1.00 41.40 277 LYS B C 1
ATOM 4655 O O . LYS B 1 175 ? 95.868 129.377 10.910 1.00 40.47 277 LYS B O 1
ATOM 4661 N N . LEU B 1 176 ? 93.696 128.752 11.121 1.00 40.70 278 LEU B N 1
ATOM 4662 C CA . LEU B 1 176 ? 93.688 127.770 10.042 1.00 40.60 278 LEU B CA 1
ATOM 4663 C C . LEU B 1 176 ? 92.578 128.133 9.063 1.00 44.54 278 LEU B C 1
ATOM 4664 O O . LEU B 1 176 ? 91.406 128.214 9.452 1.00 41.90 278 LEU B O 1
ATOM 4669 N N . THR B 1 177 ? 92.949 128.350 7.801 1.00 40.80 279 THR B N 1
ATOM 4670 C CA . THR B 1 177 ? 92.033 128.758 6.744 1.00 41.91 279 THR B CA 1
ATOM 4671 C C . THR B 1 177 ? 91.981 127.675 5.676 1.00 39.22 279 THR B C 1
ATOM 4672 O O . THR B 1 177 ? 93.019 127.264 5.158 1.00 38.56 279 THR B O 1
ATOM 4676 N N . LEU B 1 178 ? 90.780 127.229 5.335 1.00 35.98 280 LEU B N 1
ATOM 4677 C CA . LEU B 1 178 ? 90.555 126.263 4.272 1.00 36.81 280 LEU B CA 1
ATOM 4678 C C . LEU B 1 178 ? 89.865 126.974 3.118 1.00 40.87 280 LEU B C 1
ATOM 4679 O O . LEU B 1 178 ? 88.841 127.636 3.320 1.00 42.74 280 LEU B O 1
ATOM 4684 N N . LEU B 1 179 ? 90.427 126.847 1.918 1.00 32.87 281 LEU B N 1
ATOM 4685 C CA . LEU B 1 179 ? 89.882 127.492 0.729 1.00 41.51 281 LEU B CA 1
ATOM 4686 C C . LEU B 1 179 ? 89.696 126.427 -0.337 1.00 41.06 281 LEU B C 1
ATOM 4687 O O . LEU B 1 179 ? 90.669 125.797 -0.761 1.00 39.47 281 LEU B O 1
ATOM 4692 N N . PHE B 1 180 ? 88.460 126.230 -0.775 1.00 39.64 282 PHE B N 1
ATOM 4693 C CA . PHE B 1 180 ? 88.132 125.114 -1.645 1.00 41.48 282 PHE B CA 1
ATOM 4694 C C . PHE B 1 180 ? 87.742 125.599 -3.035 1.00 46.38 282 PHE B C 1
ATOM 4695 O O . PHE B 1 180 ? 87.387 126.763 -3.243 1.00 45.11 282 PHE B O 1
ATOM 4703 N N . TYR B 1 181 ? 87.839 124.676 -3.997 1.00 46.29 283 TYR B N 1
ATOM 4704 C CA . TYR B 1 181 ? 87.572 125.012 -5.391 1.00 46.89 283 TYR B CA 1
ATOM 4705 C C . TYR B 1 181 ? 86.125 125.435 -5.609 1.00 48.85 283 TYR B C 1
ATOM 4706 O O . TYR B 1 181 ? 85.836 126.185 -6.548 1.00 50.25 283 TYR B O 1
ATOM 4715 N N . ASN B 1 182 ? 85.199 124.964 -4.767 1.00 45.37 284 ASN B N 1
ATOM 4716 C CA . ASN B 1 182 ? 83.800 125.374 -4.861 1.00 48.55 284 ASN B CA 1
ATOM 4717 C C . ASN B 1 182 ? 83.539 126.749 -4.259 1.00 48.05 284 ASN B C 1
ATOM 4718 O O . ASN B 1 182 ? 82.377 127.075 -3.977 1.00 53.27 284 ASN B O 1
ATOM 4723 N N . ASP B 1 183 ? 84.596 127.527 -4.025 1.00 47.63 285 ASP B N 1
ATOM 4724 C CA . ASP B 1 183 ? 84.558 128.906 -3.550 1.00 49.41 285 ASP B CA 1
ATOM 4725 C C . ASP B 1 183 ? 84.183 129.021 -2.078 1.00 54.69 285 ASP B C 1
ATOM 4726 O O . ASP B 1 183 ? 83.881 130.125 -1.609 1.00 58.78 285 ASP B O 1
ATOM 4731 N N . THR B 1 184 ? 84.206 127.920 -1.332 1.00 49.37 286 THR B N 1
ATOM 4732 C CA . THR B 1 184 ? 83.993 127.978 0.107 1.00 47.97 286 THR B CA 1
ATOM 4733 C C . THR B 1 184 ? 85.295 128.342 0.811 1.00 47.77 286 THR B C 1
ATOM 4734 O O . THR B 1 184 ? 86.364 127.823 0.476 1.00 50.11 286 THR B O 1
ATOM 4738 N N . VAL B 1 185 ? 85.203 129.258 1.773 1.00 42.71 287 VAL B N 1
ATOM 4739 C CA . VAL B 1 185 ? 86.329 129.650 2.612 1.00 42.63 287 VAL B CA 1
ATOM 4740 C C . VAL B 1 185 ? 85.896 129.550 4.066 1.00 44.93 287 VAL B C 1
ATOM 4741 O O . VAL B 1 185 ? 84.881 130.136 4.459 1.00 47.60 287 VAL B O 1
ATOM 4745 N N . THR B 1 186 ? 86.659 128.803 4.860 1.00 38.63 288 THR B N 1
ATOM 4746 C CA . THR B 1 186 ? 86.375 128.623 6.279 1.00 42.64 288 THR B CA 1
ATOM 4747 C C . THR B 1 186 ? 87.630 128.939 7.074 1.00 40.26 288 THR B C 1
ATOM 4748 O O . THR B 1 186 ? 88.720 128.502 6.708 1.00 43.10 288 THR B O 1
ATOM 4752 N N . GLU B 1 187 ? 87.494 129.700 8.151 1.00 41.42 289 GLU B N 1
ATOM 4753 C CA . GLU B 1 187 ? 88.650 130.020 8.973 1.00 42.93 289 GLU B CA 1
ATOM 4754 C C . GLU B 1 187 ? 88.314 129.784 10.436 1.00 41.00 289 GLU B C 1
ATOM 4755 O O . GLU B 1 187 ? 87.219 130.122 10.891 1.00 44.07 289 GLU B O 1
ATOM 4761 N N . ARG B 1 188 ? 89.260 129.193 11.164 1.00 43.55 290 ARG B N 1
ATOM 4762 C CA . ARG B 1 188 ? 89.088 128.877 12.574 1.00 48.55 290 ARG B CA 1
ATOM 4763 C C . ARG B 1 188 ? 90.318 129.290 13.368 1.00 47.40 290 ARG B C 1
ATOM 4764 O O . ARG B 1 188 ? 91.450 129.216 12.883 1.00 48.85 290 ARG B O 1
ATOM 4772 N N . THR B 1 189 ? 90.081 129.725 14.601 1.00 45.89 291 THR B N 1
ATOM 4773 C CA . THR B 1 189 ? 91.148 129.822 15.586 1.00 49.47 291 THR B CA 1
ATOM 4774 C C . THR B 1 189 ? 91.405 128.442 16.180 1.00 50.54 291 THR B C 1
ATOM 4775 O O . THR B 1 189 ? 90.466 127.748 16.582 1.00 50.56 291 THR B O 1
ATOM 4779 N N . ILE B 1 190 ? 92.672 128.042 16.233 1.00 45.36 292 ILE B N 1
ATOM 4780 C CA . ILE B 1 190 ? 93.035 126.745 16.788 1.00 47.82 292 ILE B CA 1
ATOM 4781 C C . ILE B 1 190 ? 93.973 126.941 17.970 1.00 50.16 292 ILE B C 1
ATOM 4782 O O . ILE B 1 190 ? 94.744 127.905 18.034 1.00 47.26 292 ILE B O 1
ATOM 4787 N N . SER B 1 191 ? 93.898 126.002 18.914 1.00 50.04 293 SER B N 1
ATOM 4788 C CA . SER B 1 191 ? 94.797 125.934 20.065 1.00 53.27 293 SER B CA 1
ATOM 4789 C C . SER B 1 191 ? 95.353 124.518 20.125 1.00 51.45 293 SER B C 1
ATOM 4790 O O . SER B 1 191 ? 94.813 123.656 20.831 1.00 47.25 293 SER B O 1
ATOM 4793 N N . PRO B 1 192 ? 96.421 124.238 19.378 1.00 47.07 294 PRO B N 1
ATOM 4794 C CA . PRO B 1 192 ? 96.920 122.860 19.292 1.00 48.11 294 PRO B CA 1
ATOM 4795 C C . PRO B 1 192 ? 97.357 122.321 20.645 1.00 53.16 294 PRO B C 1
ATOM 4796 O O . PRO B 1 192 ? 97.807 123.064 21.521 1.00 54.55 294 PRO B O 1
ATOM 4800 N N . THR B 1 193 ? 97.192 121.009 20.810 1.00 57.37 295 THR B N 1
ATOM 4801 C CA . THR B 1 193 ? 97.643 120.336 22.021 1.00 57.67 295 THR B CA 1
ATOM 4802 C C . THR B 1 193 ? 99.134 120.567 22.230 1.00 55.81 295 THR B C 1
ATOM 4803 O O . THR B 1 193 ? 99.945 120.343 21.325 1.00 50.61 295 THR B O 1
ATOM 4807 N N . GLY B 1 194 ? 99.492 121.020 23.429 1.00 51.70 296 GLY B N 1
ATOM 4808 C CA . GLY B 1 194 ? 100.866 121.314 23.771 1.00 53.99 296 GLY B CA 1
ATOM 4809 C C . GLY B 1 194 ? 101.226 122.784 23.745 1.00 58.41 296 GLY B C 1
ATOM 4810 O O . GLY B 1 194 ? 102.275 123.156 24.288 1.00 61.57 296 GLY B O 1
ATOM 4811 N N . LEU B 1 195 ? 100.383 123.629 23.147 1.00 55.14 297 LEU B N 1
ATOM 4812 C CA . LEU B 1 195 ? 100.712 125.045 23.012 1.00 52.99 297 LEU B CA 1
ATOM 4813 C C . LEU B 1 195 ? 100.591 125.781 24.340 1.00 57.65 297 LEU B C 1
ATOM 4814 O O . LEU B 1 195 ? 101.570 126.339 24.849 1.00 56.26 297 LEU B O 1
ATOM 4819 N N . GLU B 1 196 ? 99.390 125.798 24.914 1.00 57.35 298 GLU B N 1
ATOM 4820 C CA . GLU B 1 196 ? 99.121 126.659 26.057 1.00 64.27 298 GLU B CA 1
ATOM 4821 C C . GLU B 1 196 ? 99.924 126.199 27.269 1.00 63.01 298 GLU B C 1
ATOM 4822 O O . GLU B 1 196 ? 99.950 125.008 27.597 1.00 60.93 298 GLU B O 1
ATOM 4828 N N . GLY B 1 197 ? 100.581 127.150 27.935 1.00 61.50 299 GLY B N 1
ATOM 4829 C CA . GLY B 1 197 ? 101.400 126.865 29.090 1.00 59.52 299 GLY B CA 1
ATOM 4830 C C . GLY B 1 197 ? 102.845 126.525 28.785 1.00 58.51 299 GLY B C 1
ATOM 4831 O O . GLY B 1 197 ? 103.684 126.584 29.690 1.00 62.75 299 GLY B O 1
ATOM 4832 N N . ASN B 1 198 ? 103.164 126.180 27.535 1.00 54.25 300 ASN B N 1
ATOM 4833 C CA . ASN B 1 198 ? 104.513 125.784 27.159 1.00 57.59 300 ASN B CA 1
ATOM 4834 C C . ASN B 1 198 ? 105.241 126.802 26.295 1.00 54.30 300 ASN B C 1
ATOM 4835 O O . ASN B 1 198 ? 106.476 126.799 26.278 1.00 52.25 300 ASN B O 1
ATOM 4840 N N . TRP B 1 199 ? 104.523 127.664 25.581 1.00 54.93 301 TRP B N 1
ATOM 4841 C CA . TRP B 1 199 ? 105.124 128.546 24.593 1.00 50.44 301 TRP B CA 1
ATOM 4842 C C . TRP B 1 199 ? 104.832 130.003 24.923 1.00 51.55 301 TRP B C 1
ATOM 4843 O O . TRP B 1 199 ? 103.708 130.355 25.297 1.00 49.54 301 TRP B O 1
ATOM 4854 N N . ALA B 1 200 ? 105.855 130.847 24.780 1.00 51.27 302 ALA B N 1
ATOM 4855 C CA . ALA B 1 200 ? 105.626 132.286 24.784 1.00 49.12 302 ALA B CA 1
ATOM 4856 C C . ALA B 1 200 ? 104.978 132.729 23.480 1.00 49.63 302 ALA B C 1
ATOM 4857 O O . ALA B 1 200 ? 104.110 133.610 23.476 1.00 50.77 302 ALA B O 1
ATOM 4859 N N . THR B 1 201 ? 105.389 132.129 22.364 1.00 46.66 303 THR B N 1
ATOM 4860 C CA . THR B 1 201 ? 104.841 132.468 21.059 1.00 46.90 303 THR B CA 1
ATOM 4861 C C . THR B 1 201 ? 105.062 131.293 20.120 1.00 44.60 303 THR B C 1
ATOM 4862 O O . THR B 1 201 ? 105.929 130.444 20.349 1.00 43.29 303 THR B O 1
ATOM 4866 N N . LEU B 1 202 ? 104.257 131.255 19.061 1.00 42.63 304 LEU B N 1
ATOM 4867 C CA . LEU B 1 202 ? 104.391 130.253 18.012 1.00 39.34 304 LEU B CA 1
ATOM 4868 C C . LEU B 1 202 ? 103.877 130.862 16.718 1.00 42.49 304 LEU B C 1
ATOM 4869 O O . LEU B 1 202 ? 102.822 131.503 16.713 1.00 45.89 304 LEU B O 1
ATOM 4874 N N . VAL B 1 203 ? 104.624 130.675 15.634 1.00 37.71 305 VAL B N 1
ATOM 4875 C CA . VAL B 1 203 ? 104.230 131.196 14.327 1.00 34.25 305 VAL B CA 1
ATOM 4876 C C . VAL B 1 203 ? 104.439 130.097 13.294 1.00 38.70 305 VAL B C 1
ATOM 4877 O O . VAL B 1 203 ? 105.192 129.138 13.528 1.00 37.33 305 VAL B O 1
ATOM 4881 N N . PRO B 1 204 ? 103.775 130.195 12.144 1.00 36.81 306 PRO B N 1
ATOM 4882 C CA . PRO B 1 204 ? 104.027 129.229 11.068 1.00 34.90 306 PRO B CA 1
ATOM 4883 C C . PRO B 1 204 ? 105.401 129.426 10.444 1.00 35.12 306 PRO B C 1
ATOM 4884 O O . PRO B 1 204 ? 106.007 130.496 10.516 1.00 32.95 306 PRO B O 1
ATOM 4888 N N . GLY B 1 205 ? 105.883 128.363 9.804 1.00 33.43 307 GLY B N 1
ATOM 4889 C CA . GLY B 1 205 ? 107.226 128.307 9.264 1.00 30.66 307 GLY B CA 1
ATOM 4890 C C . GLY B 1 205 ? 107.442 128.921 7.900 1.00 33.93 307 GLY B C 1
ATOM 4891 O O . GLY B 1 205 ? 108.547 128.792 7.365 1.00 34.18 307 GLY B O 1
ATOM 4892 N N . VAL B 1 206 ? 106.410 129.535 7.310 1.00 32.25 308 VAL B N 1
ATOM 4893 C CA . VAL B 1 206 ? 106.451 130.213 6.011 1.00 33.68 308 VAL B CA 1
ATOM 4894 C C . VAL B 1 206 ? 106.501 129.202 4.869 1.00 32.65 308 VAL B C 1
ATOM 4895 O O . VAL B 1 206 ? 105.659 129.238 3.967 1.00 33.56 308 VAL B O 1
ATOM 4899 N N . GLY B 1 207 ? 107.473 128.294 4.893 1.00 34.22 309 GLY B N 1
ATOM 4900 C CA . GLY B 1 207 ? 107.518 127.258 3.876 1.00 27.67 309 GLY B CA 1
ATOM 4901 C C . GLY B 1 207 ? 106.264 126.404 3.892 1.00 31.51 309 GLY B C 1
ATOM 4902 O O . GLY B 1 207 ? 105.575 126.289 4.907 1.00 30.73 309 GLY B O 1
ATOM 4903 N N . SER B 1 208 ? 105.956 125.814 2.739 1.00 29.79 310 SER B N 1
ATOM 4904 C CA . SER B 1 208 ? 104.709 125.079 2.579 1.00 32.34 310 SER B CA 1
ATOM 4905 C C . SER B 1 208 ? 104.641 123.859 3.496 1.00 35.24 310 SER B C 1
ATOM 4906 O O . SER B 1 208 ? 105.658 123.257 3.853 1.00 32.52 310 SER B O 1
ATOM 4909 N N . GLY B 1 209 ? 103.414 123.510 3.891 1.00 33.33 311 GLY B N 1
ATOM 4910 C CA . GLY B 1 209 ? 103.133 122.254 4.553 1.00 32.20 311 GLY B CA 1
ATOM 4911 C C . GLY B 1 209 ? 102.715 121.183 3.562 1.00 34.54 311 GLY B C 1
ATOM 4912 O O . GLY B 1 209 ? 102.817 121.343 2.344 1.00 32.95 311 GLY B O 1
ATOM 4913 N N . ILE B 1 210 ? 102.217 120.070 4.102 1.00 35.59 312 ILE B N 1
ATOM 4914 C CA . ILE B 1 210 ? 101.981 118.880 3.295 1.00 34.17 312 ILE B CA 1
ATOM 4915 C C . ILE B 1 210 ? 100.753 118.138 3.808 1.00 38.81 312 ILE B C 1
ATOM 4916 O O . ILE B 1 210 ? 100.419 118.184 4.994 1.00 35.46 312 ILE B O 1
ATOM 4921 N N . TYR B 1 211 ? 100.068 117.461 2.890 1.00 40.63 313 TYR B N 1
ATOM 4922 C CA . TYR B 1 211 ? 98.977 116.549 3.213 1.00 40.87 313 TYR B CA 1
ATOM 4923 C C . TYR B 1 211 ? 99.483 115.133 2.972 1.00 44.96 313 TYR B C 1
ATOM 4924 O O . TYR B 1 211 ? 99.953 114.820 1.874 1.00 43.62 313 TYR B O 1
ATOM 4933 N N . PHE B 1 212 ? 99.403 114.290 3.999 1.00 49.64 314 PHE B N 1
ATOM 4934 C CA . PHE B 1 212 ? 100.098 113.005 3.998 1.00 57.17 314 PHE B CA 1
ATOM 4935 C C . PHE B 1 212 ? 99.416 112.080 4.993 1.00 58.66 314 PHE B C 1
ATOM 4936 O O . PHE B 1 212 ? 99.366 112.390 6.188 1.00 57.48 314 PHE B O 1
ATOM 4944 N N . GLU B 1 213 ? 98.890 110.958 4.500 1.00 64.66 315 GLU B N 1
ATOM 4945 C CA . GLU B 1 213 ? 98.277 109.921 5.334 1.00 70.31 315 GLU B CA 1
ATOM 4946 C C . GLU B 1 213 ? 97.219 110.508 6.265 1.00 66.31 315 GLU B C 1
ATOM 4947 O O . GLU B 1 213 ? 97.260 110.332 7.485 1.00 66.72 315 GLU B O 1
ATOM 4953 N N . ASN B 1 214 ? 96.268 111.231 5.673 1.00 63.84 316 ASN B N 1
ATOM 4954 C CA . ASN B 1 214 ? 95.155 111.849 6.392 1.00 59.49 316 ASN B CA 1
ATOM 4955 C C . ASN B 1 214 ? 95.626 112.849 7.443 1.00 50.92 316 ASN B C 1
ATOM 4956 O O . ASN B 1 214 ? 94.879 113.179 8.371 1.00 47.48 316 ASN B O 1
ATOM 4961 N N . LYS B 1 215 ? 96.860 113.332 7.321 1.00 50.59 317 LYS B N 1
ATOM 4962 C CA . LYS B 1 215 ? 97.412 114.325 8.228 1.00 47.97 317 LYS B CA 1
ATOM 4963 C C . LYS B 1 215 ? 97.797 115.576 7.448 1.00 45.82 317 LYS B C 1
ATOM 4964 O O . LYS B 1 215 ? 98.403 115.492 6.379 1.00 40.94 317 LYS B O 1
ATOM 4970 N N . LEU B 1 216 ? 97.451 116.733 7.994 1.00 44.34 318 LEU B N 1
ATOM 4971 C CA . LEU B 1 216 ? 97.917 118.017 7.494 1.00 43.62 318 LEU B CA 1
ATOM 4972 C C . LEU B 1 216 ? 99.053 118.483 8.397 1.00 41.60 318 LEU B C 1
ATOM 4973 O O . LEU B 1 216 ? 98.867 118.604 9.611 1.00 42.56 318 LEU B O 1
ATOM 4978 N N . ILE B 1 217 ? 100.229 118.724 7.820 1.00 40.32 319 ILE B N 1
ATOM 4979 C CA . ILE B 1 217 ? 101.437 118.982 8.597 1.00 39.26 319 ILE B CA 1
ATOM 4980 C C . ILE B 1 217 ? 102.056 120.290 8.125 1.00 40.14 319 ILE B C 1
ATOM 4981 O O . ILE B 1 217 ? 102.444 120.410 6.957 1.00 37.35 319 ILE B O 1
ATOM 4986 N N . PHE B 1 218 ? 102.160 121.261 9.034 1.00 37.02 320 PHE B N 1
ATOM 4987 C CA . PHE B 1 218 ? 102.791 122.541 8.751 1.00 34.81 320 PHE B CA 1
ATOM 4988 C C . PHE B 1 218 ? 104.075 122.687 9.557 1.00 37.39 320 PHE B C 1
ATOM 4989 O O . PHE B 1 218 ? 104.136 122.241 10.708 1.00 39.89 320 PHE B O 1
ATOM 4997 N N . PRO B 1 219 ? 105.097 123.329 8.999 1.00 34.90 321 PRO B N 1
ATOM 4998 C CA . PRO B 1 219 ? 106.230 123.750 9.824 1.00 35.26 321 PRO B CA 1
ATOM 4999 C C . PRO B 1 219 ? 105.828 124.915 10.709 1.00 34.29 321 PRO B C 1
ATOM 5000 O O . PRO B 1 219 ? 104.940 125.701 10.372 1.00 33.35 321 PRO B O 1
ATOM 5004 N N . ALA B 1 220 ? 106.483 125.014 11.861 1.00 35.09 322 ALA B N 1
ATOM 5005 C CA . ALA B 1 220 ? 106.233 126.109 12.783 1.00 34.30 322 ALA B CA 1
ATOM 5006 C C . ALA B 1 220 ? 107.476 126.312 13.633 1.00 34.15 322 ALA B C 1
ATOM 5007 O O . ALA B 1 220 ? 108.372 125.466 13.669 1.00 35.10 322 ALA B O 1
ATOM 5009 N N . TYR B 1 221 ? 107.511 127.438 14.339 1.00 32.40 323 TYR B N 1
ATOM 5010 C CA . TYR B 1 221 ? 108.592 127.695 15.281 1.00 36.82 323 TYR B CA 1
ATOM 5011 C C . TYR B 1 221 ? 108.148 128.787 16.241 1.00 39.52 323 TYR B C 1
ATOM 5012 O O . TYR B 1 221 ? 107.206 129.536 15.969 1.00 38.75 323 TYR B O 1
ATOM 5021 N N . GLY B 1 222 ? 108.832 128.859 17.373 1.00 37.20 324 GLY B N 1
ATOM 5022 C CA . GLY B 1 222 ? 108.458 129.835 18.378 1.00 34.84 324 GLY B CA 1
ATOM 5023 C C . GLY B 1 222 ? 109.372 129.803 19.578 1.00 44.90 324 GLY B C 1
ATOM 5024 O O . GLY B 1 222 ? 110.484 129.276 19.521 1.00 44.33 324 GLY B O 1
ATOM 5025 N N . GLY B 1 223 ? 108.890 130.394 20.667 1.00 47.13 325 GLY B N 1
ATOM 5026 C CA . GLY B 1 223 ? 109.653 130.440 21.896 1.00 49.42 325 GLY B CA 1
ATOM 5027 C C . GLY B 1 223 ? 109.041 129.609 23.002 1.00 49.60 325 GLY B C 1
ATOM 5028 O O . GLY B 1 223 ? 107.888 129.821 23.391 1.00 47.62 325 GLY B O 1
ATOM 5029 N N . VAL B 1 224 ? 109.817 128.664 23.520 1.00 50.10 326 VAL B N 1
ATOM 5030 C CA . VAL B 1 224 ? 109.401 127.801 24.614 1.00 47.01 326 VAL B CA 1
ATOM 5031 C C . VAL B 1 224 ? 109.805 128.452 25.928 1.00 56.25 326 VAL B C 1
ATOM 5032 O O . VAL B 1 224 ? 110.944 128.926 26.080 1.00 54.37 326 VAL B O 1
ATOM 5036 N N . LEU B 1 225 ? 108.863 128.475 26.867 1.00 55.87 327 LEU B N 1
ATOM 5037 C CA . LEU B 1 225 ? 109.089 128.995 28.208 1.00 64.57 327 LEU B CA 1
ATOM 5038 C C . LEU B 1 225 ? 110.050 128.079 28.951 1.00 66.29 327 LEU B C 1
ATOM 5039 O O . LEU B 1 225 ? 109.735 126.898 29.147 1.00 61.54 327 LEU B O 1
ATOM 5044 N N . PRO B 1 226 ? 111.221 128.565 29.369 1.00 71.07 328 PRO B N 1
ATOM 5045 C CA . PRO B 1 226 ? 112.204 127.671 30.003 1.00 74.45 328 PRO B CA 1
ATOM 5046 C C . PRO B 1 226 ? 111.676 126.928 31.218 1.00 70.94 328 PRO B C 1
ATOM 5047 O O . PRO B 1 226 ? 112.084 125.784 31.455 1.00 73.03 328 PRO B O 1
ATOM 5051 N N . ASN B 1 227 ? 110.779 127.533 31.994 1.00 66.68 329 ASN B N 1
ATOM 5052 C CA . ASN B 1 227 ? 110.292 126.925 33.225 1.00 74.33 329 ASN B CA 1
ATOM 5053 C C . ASN B 1 227 ? 109.082 126.021 33.017 1.00 71.73 329 ASN B C 1
ATOM 5054 O O . ASN B 1 227 ? 108.603 125.422 33.987 1.00 73.53 329 ASN B O 1
ATOM 5059 N N . SER B 1 228 ? 108.578 125.903 31.793 1.00 65.44 330 SER B N 1
ATOM 5060 C CA . SER B 1 228 ? 107.425 125.055 31.537 1.00 60.26 330 SER B CA 1
ATOM 5061 C C . SER B 1 228 ? 107.833 123.582 31.528 1.00 62.11 330 SER B C 1
ATOM 5062 O O . SER B 1 228 ? 109.012 123.233 31.604 1.00 62.53 330 SER B O 1
ATOM 5065 N N . THR B 1 229 ? 106.825 122.710 31.435 1.00 65.04 331 THR B N 1
ATOM 5066 C CA . THR B 1 229 ? 107.080 121.276 31.323 1.00 69.71 331 THR B CA 1
ATOM 5067 C C . THR B 1 229 ? 107.987 120.971 30.135 1.00 67.55 331 THR B C 1
ATOM 5068 O O . THR B 1 229 ? 109.021 120.306 30.277 1.00 72.23 331 THR B O 1
ATOM 5072 N N . LEU B 1 230 ? 107.603 121.445 28.947 1.00 63.80 332 LEU B N 1
ATOM 5073 C CA . LEU B 1 230 ? 108.418 121.228 27.755 1.00 58.36 332 LEU B CA 1
ATOM 5074 C C . LEU B 1 230 ? 109.792 121.873 27.901 1.00 59.44 332 LEU B C 1
ATOM 5075 O O . LEU B 1 230 ? 110.805 121.293 27.491 1.00 58.25 332 LEU B O 1
ATOM 5080 N N . GLY B 1 231 ? 109.844 123.078 28.475 1.00 56.50 333 GLY B N 1
ATOM 5081 C CA . GLY B 1 231 ? 111.123 123.743 28.656 1.00 54.33 333 GLY B CA 1
ATOM 5082 C C . GLY B 1 231 ? 112.054 122.978 29.576 1.00 58.25 333 GLY B C 1
ATOM 5083 O O . GLY B 1 231 ? 113.260 122.899 29.330 1.00 60.49 333 GLY B O 1
ATOM 5084 N N . VAL B 1 232 ? 111.508 122.404 30.650 1.00 61.51 334 VAL B N 1
ATOM 5085 C CA . VAL B 1 232 ? 112.334 121.642 31.580 1.00 64.99 334 VAL B CA 1
ATOM 5086 C C . VAL B 1 232 ? 112.782 120.331 30.947 1.00 68.55 334 VAL B C 1
ATOM 5087 O O . VAL B 1 232 ? 113.940 119.922 31.087 1.00 75.49 334 VAL B O 1
ATOM 5091 N N . LYS B 1 233 ? 111.877 119.658 30.231 1.00 67.24 335 LYS B N 1
ATOM 5092 C CA . LYS B 1 233 ? 112.199 118.351 29.669 1.00 73.25 335 LYS B CA 1
ATOM 5093 C C . LYS B 1 233 ? 113.337 118.433 28.655 1.00 67.91 335 LYS B C 1
ATOM 5094 O O . LYS B 1 233 ? 114.153 117.509 28.562 1.00 68.57 335 LYS B O 1
ATOM 5100 N N . SER B 1 234 ? 113.414 119.527 27.894 1.00 59.98 336 SER B N 1
ATOM 5101 C CA . SER B 1 234 ? 114.376 119.679 26.810 1.00 56.12 336 SER B CA 1
ATOM 5102 C C . SER B 1 234 ? 115.546 120.593 27.171 1.00 56.86 336 SER B C 1
ATOM 5103 O O . SER B 1 234 ? 116.258 121.051 26.271 1.00 58.37 336 SER B O 1
ATOM 5106 N N . ALA B 1 235 ? 115.758 120.868 28.462 1.00 56.01 337 ALA B N 1
ATOM 5107 C CA . ALA B 1 235 ? 116.688 121.924 28.866 1.00 56.18 337 ALA B CA 1
ATOM 5108 C C . ALA B 1 235 ? 118.117 121.673 28.388 1.00 58.22 337 ALA B C 1
ATOM 5109 O O . ALA B 1 235 ? 118.841 122.628 28.085 1.00 64.24 337 ALA B O 1
ATOM 5111 N N . ARG B 1 236 ? 118.546 120.414 28.315 1.00 53.00 338 ARG B N 1
ATOM 5112 C CA . ARG B 1 236 ? 119.926 120.079 27.975 1.00 57.07 338 ARG B CA 1
ATOM 5113 C C . ARG B 1 236 ? 120.128 119.711 26.510 1.00 56.26 338 ARG B C 1
ATOM 5114 O O . ARG B 1 236 ? 121.252 119.376 26.123 1.00 56.07 338 ARG B O 1
ATOM 5122 N N . GLU B 1 237 ? 119.083 119.772 25.687 1.00 54.82 339 GLU B N 1
ATOM 5123 C CA . GLU B 1 237 ? 119.177 119.307 24.310 1.00 52.95 339 GLU B CA 1
ATOM 5124 C C . GLU B 1 237 ? 119.899 120.323 23.435 1.00 51.68 339 GLU B C 1
ATOM 5125 O O . GLU B 1 237 ? 119.637 121.527 23.509 1.00 53.20 339 GLU B O 1
ATOM 5131 N N . PHE B 1 238 ? 120.801 119.827 22.591 1.00 47.63 340 PHE B N 1
ATOM 5132 C CA . PHE B 1 238 ? 121.510 120.679 21.647 1.00 50.39 340 PHE B CA 1
ATOM 5133 C C . PHE B 1 238 ? 122.045 119.819 20.512 1.00 48.38 340 PHE B C 1
ATOM 5134 O O . PHE B 1 238 ? 122.208 118.604 20.648 1.00 49.09 340 PHE B O 1
ATOM 5142 N N . PHE B 1 239 ? 122.327 120.477 19.392 1.00 43.20 341 PHE B N 1
ATOM 5143 C CA . PHE B 1 239 ? 122.904 119.843 18.215 1.00 43.65 341 PHE B CA 1
ATOM 5144 C C . PHE B 1 239 ? 124.003 120.755 17.697 1.00 43.60 341 PHE B C 1
ATOM 5145 O O . PHE B 1 239 ? 123.772 121.952 17.503 1.00 44.62 341 PHE B O 1
ATOM 5153 N N . ARG B 1 240 ? 125.199 120.204 17.497 1.00 46.31 342 ARG B N 1
ATOM 5154 C CA . ARG B 1 240 ? 126.349 120.982 17.034 1.00 45.59 342 ARG B CA 1
ATOM 5155 C C . ARG B 1 240 ? 126.922 120.321 15.790 1.00 46.20 342 ARG B C 1
ATOM 5156 O O . ARG B 1 240 ? 127.840 119.494 15.878 1.00 46.42 342 ARG B O 1
ATOM 5164 N N . PRO B 1 241 ? 126.412 120.668 14.609 1.00 46.71 343 PRO B N 1
ATOM 5165 C CA . PRO B 1 241 ? 127.005 120.149 13.373 1.00 44.35 343 PRO B CA 1
ATOM 5166 C C . PRO B 1 241 ? 128.405 120.698 13.155 1.00 48.90 343 PRO B C 1
ATOM 5167 O O . PRO B 1 241 ? 128.716 121.839 13.505 1.00 48.37 343 PRO B O 1
ATOM 5171 N N . VAL B 1 242 ? 129.255 119.863 12.563 1.00 50.57 344 VAL B N 1
ATOM 5172 C CA . VAL B 1 242 ? 130.637 120.219 12.265 1.00 53.03 344 VAL B CA 1
ATOM 5173 C C . VAL B 1 242 ? 130.890 119.939 10.791 1.00 52.18 344 VAL B C 1
ATOM 5174 O O . VAL B 1 242 ? 130.585 118.847 10.301 1.00 53.15 344 VAL B O 1
ATOM 5178 N N . ASN B 1 243 ? 131.429 120.923 10.090 1.00 47.39 345 ASN B N 1
ATOM 5179 C CA . ASN B 1 243 ? 131.866 120.733 8.715 1.00 48.37 345 ASN B CA 1
ATOM 5180 C C . ASN B 1 243 ? 133.279 120.170 8.747 1.00 49.28 345 ASN B C 1
ATOM 5181 O O . ASN B 1 243 ? 134.215 120.870 9.148 1.00 53.05 345 ASN B O 1
ATOM 5186 N N . PRO B 1 244 ? 133.471 118.908 8.354 1.00 51.90 346 PRO B N 1
ATOM 5187 C CA . PRO B 1 244 ? 134.811 118.307 8.449 1.00 51.15 346 PRO B CA 1
ATOM 5188 C C . PRO B 1 244 ? 135.846 119.017 7.598 1.00 54.70 346 PRO B C 1
ATOM 5189 O O . PRO B 1 244 ? 137.046 118.891 7.869 1.00 57.83 346 PRO B O 1
ATOM 5193 N N . TYR B 1 245 ? 135.420 119.765 6.584 1.00 56.90 347 TYR B N 1
ATOM 5194 C CA . TYR B 1 245 ? 136.337 120.576 5.793 1.00 62.15 347 TYR B CA 1
ATOM 5195 C C . TYR B 1 245 ? 136.580 121.952 6.397 1.00 63.55 347 TYR B C 1
ATOM 5196 O O . TYR B 1 245 ? 137.607 122.568 6.098 1.00 70.11 347 TYR B O 1
ATOM 5205 N N . ASN B 1 246 ? 135.654 122.457 7.209 1.00 59.74 348 ASN B N 1
ATOM 5206 C CA . ASN B 1 246 ? 135.782 123.773 7.836 1.00 56.00 348 ASN B CA 1
ATOM 5207 C C . ASN B 1 246 ? 135.297 123.695 9.278 1.00 55.69 348 ASN B C 1
ATOM 5208 O O . ASN B 1 246 ? 134.221 124.199 9.618 1.00 55.59 348 ASN B O 1
ATOM 5213 N N . PRO B 1 247 ? 136.070 123.067 10.157 1.00 58.39 349 PRO B N 1
ATOM 5214 C CA . PRO B 1 247 ? 135.623 122.896 11.542 1.00 59.56 349 PRO B CA 1
ATOM 5215 C C . PRO B 1 247 ? 135.827 124.165 12.353 1.00 59.58 349 PRO B C 1
ATOM 5216 O O . PRO B 1 247 ? 136.676 125.001 12.042 1.00 59.09 349 PRO B O 1
ATOM 5220 N N . CYS B 1 248 ? 135.025 124.300 13.406 1.00 56.21 350 CYS B N 1
ATOM 5221 C CA . CYS B 1 248 ? 135.265 125.351 14.383 1.00 54.69 350 CYS B CA 1
ATOM 5222 C C . CYS B 1 248 ? 136.329 124.883 15.367 1.00 57.32 350 CYS B C 1
ATOM 5223 O O . CYS B 1 248 ? 136.263 123.762 15.880 1.00 56.69 350 CYS B O 1
ATOM 5226 N N . SER B 1 249 ? 137.306 125.746 15.635 1.00 57.53 351 SER B N 1
ATOM 5227 C CA . SER B 1 249 ? 138.396 125.400 16.535 1.00 63.23 351 SER B CA 1
ATOM 5228 C C . SER B 1 249 ? 137.944 125.557 17.981 1.00 64.13 351 SER B C 1
ATOM 5229 O O . SER B 1 249 ? 137.344 126.573 18.347 1.00 68.50 351 SER B O 1
ATOM 5232 N N . GLY B 1 250 ? 138.249 124.561 18.808 1.00 66.61 352 GLY B N 1
ATOM 5233 C CA . GLY B 1 250 ? 137.927 124.622 20.213 1.00 69.08 352 GLY B CA 1
ATOM 5234 C C . GLY B 1 250 ? 137.640 123.261 20.816 1.00 67.11 352 GLY B C 1
ATOM 5235 O O . GLY B 1 250 ? 137.422 122.273 20.108 1.00 57.23 352 GLY B O 1
ATOM 5236 N N . PRO B 1 251 ? 137.637 123.189 22.146 1.00 59.82 353 PRO B N 1
ATOM 5237 C CA . PRO B 1 251 ? 137.353 121.917 22.817 1.00 60.25 353 PRO B CA 1
ATOM 5238 C C . PRO B 1 251 ? 135.894 121.517 22.675 1.00 57.86 353 PRO B C 1
ATOM 5239 O O . PRO B 1 251 ? 135.002 122.362 22.561 1.00 56.30 353 PRO B O 1
ATOM 5243 N N . GLN B 1 252 ? 135.662 120.200 22.679 1.00 70.27 354 GLN B N 1
ATOM 5244 C CA . GLN B 1 252 ? 134.308 119.681 22.491 1.00 68.62 354 GLN B CA 1
ATOM 5245 C C . GLN B 1 252 ? 133.346 120.218 23.542 1.00 61.53 354 GLN B C 1
ATOM 5246 O O . GLN B 1 252 ? 132.219 120.602 23.220 1.00 55.57 354 GLN B O 1
ATOM 5252 N N . GLN B 1 253 ? 133.772 120.249 24.806 1.00 61.86 355 GLN B N 1
ATOM 5253 C CA . GLN B 1 253 ? 132.857 120.608 25.884 1.00 61.63 355 GLN B CA 1
ATOM 5254 C C . GLN B 1 253 ? 132.477 122.084 25.835 1.00 60.31 355 GLN B C 1
ATOM 5255 O O . GLN B 1 253 ? 131.300 122.433 25.996 1.00 64.57 355 GLN B O 1
ATOM 5261 N N . ASP B 1 254 ? 133.451 122.965 25.593 1.00 62.39 356 ASP B N 1
ATOM 5262 C CA . ASP B 1 254 ? 133.145 124.389 25.490 1.00 64.95 356 ASP B CA 1
ATOM 5263 C C . ASP B 1 254 ? 132.270 124.682 24.277 1.00 60.08 356 ASP B C 1
ATOM 5264 O O . ASP B 1 254 ? 131.315 125.465 24.367 1.00 61.12 356 ASP B O 1
ATOM 5269 N N . LEU B 1 255 ? 132.584 124.068 23.132 1.00 56.91 357 LEU B N 1
ATOM 5270 C CA . LEU B 1 255 ? 131.762 124.264 21.942 1.00 55.78 357 LEU B CA 1
ATOM 5271 C C . LEU B 1 255 ? 130.351 123.729 22.156 1.00 52.31 357 LEU B C 1
ATOM 5272 O O . LEU B 1 255 ? 129.379 124.320 21.676 1.00 53.57 357 LEU B O 1
ATOM 5277 N N . ASP B 1 256 ? 130.219 122.612 22.876 1.00 53.78 358 ASP B N 1
ATOM 5278 C CA . ASP B 1 256 ? 128.896 122.073 23.175 1.00 55.03 358 ASP B CA 1
ATOM 5279 C C . ASP B 1 256 ? 128.108 123.020 24.068 1.00 56.86 358 ASP B C 1
ATOM 5280 O O . ASP B 1 256 ? 126.906 123.225 23.858 1.00 50.67 358 ASP B O 1
ATOM 5285 N N . GLN B 1 257 ? 128.763 123.595 25.079 1.00 58.29 359 GLN B N 1
ATOM 5286 C CA . GLN B 1 257 ? 128.078 124.567 25.924 1.00 57.68 359 GLN B CA 1
ATOM 5287 C C . GLN B 1 257 ? 127.645 125.783 25.115 1.00 58.55 359 GLN B C 1
ATOM 5288 O O . GLN B 1 257 ? 126.535 126.297 25.301 1.00 61.74 359 GLN B O 1
ATOM 5294 N N . ARG B 1 258 ? 128.499 126.250 24.199 1.00 55.28 360 ARG B N 1
ATOM 5295 C CA . ARG B 1 258 ? 128.112 127.377 23.352 1.00 51.46 360 ARG B CA 1
ATOM 5296 C C . ARG B 1 258 ? 126.937 127.018 22.448 1.00 51.71 360 ARG B C 1
ATOM 5297 O O . ARG B 1 258 ? 126.030 127.834 22.243 1.00 52.96 360 ARG B O 1
ATOM 5305 N N . ALA B 1 259 ? 126.940 125.805 21.891 1.00 49.56 361 ALA B N 1
ATOM 5306 C CA . ALA B 1 259 ? 125.836 125.381 21.035 1.00 50.81 361 ALA B CA 1
ATOM 5307 C C . ALA B 1 259 ? 124.533 125.298 21.821 1.00 51.08 361 ALA B C 1
ATOM 5308 O O . ALA B 1 259 ? 123.470 125.677 21.317 1.00 51.50 361 ALA B O 1
ATOM 5310 N N . LEU B 1 260 ? 124.596 124.802 23.059 1.00 52.09 362 LEU B N 1
ATOM 5311 C CA . LEU B 1 260 ? 123.415 124.803 23.915 1.00 55.26 362 LEU B CA 1
ATOM 5312 C C . LEU B 1 260 ? 122.942 126.227 24.183 1.00 57.22 362 LEU B C 1
ATOM 5313 O O . LEU B 1 260 ? 121.741 126.515 24.113 1.00 56.07 362 LEU B O 1
ATOM 5318 N N . ARG B 1 261 ? 123.879 127.132 24.486 1.00 52.36 363 ARG B N 1
ATOM 5319 C CA . ARG B 1 261 ? 123.539 128.530 24.738 1.00 51.99 363 ARG B CA 1
ATOM 5320 C C . ARG B 1 261 ? 122.917 129.201 23.519 1.00 52.05 363 ARG B C 1
ATOM 5321 O O . ARG B 1 261 ? 122.108 130.125 23.664 1.00 51.86 363 ARG B O 1
ATOM 5329 N N . SER B 1 262 ? 123.282 128.756 22.314 1.00 50.03 364 SER B N 1
ATOM 5330 C CA . SER B 1 262 ? 122.790 129.392 21.096 1.00 48.94 364 SER B CA 1
ATOM 5331 C C . SER B 1 262 ? 121.289 129.229 20.896 1.00 50.56 364 SER B C 1
ATOM 5332 O O . SER B 1 262 ? 120.718 129.933 20.055 1.00 48.67 364 SER B O 1
ATOM 5335 N N . TYR B 1 263 ? 120.639 128.325 21.629 1.00 50.38 365 TYR B N 1
ATOM 5336 C CA . TYR B 1 263 ? 119.197 128.158 21.515 1.00 48.04 365 TYR B CA 1
ATOM 5337 C C . TYR B 1 263 ? 118.410 129.219 22.272 1.00 48.81 365 TYR B C 1
ATOM 5338 O O . TYR B 1 263 ? 117.192 129.308 22.082 1.00 50.09 365 TYR B O 1
ATOM 5347 N N . PHE B 1 264 ? 119.066 130.030 23.106 1.00 47.82 366 PHE B N 1
ATOM 5348 C CA . PHE B 1 264 ? 118.401 131.006 23.969 1.00 49.70 366 PHE B CA 1
ATOM 5349 C C . PHE B 1 264 ? 118.933 132.405 23.675 1.00 48.56 366 PHE B C 1
ATOM 5350 O O . PHE B 1 264 ? 119.583 133.019 24.533 1.00 51.26 366 PHE B O 1
ATOM 5358 N N . PRO B 1 265 ? 118.666 132.950 22.488 1.00 48.25 367 PRO B N 1
ATOM 5359 C CA . PRO B 1 265 ? 119.204 134.276 22.169 1.00 48.13 367 PRO B CA 1
ATOM 5360 C C . PRO B 1 265 ? 118.521 135.355 22.990 1.00 50.42 367 PRO B C 1
ATOM 5361 O O . PRO B 1 265 ? 117.303 135.342 23.176 1.00 49.11 367 PRO B O 1
ATOM 5365 N N . SER B 1 266 ? 119.326 136.299 23.484 1.00 55.85 368 SER B N 1
ATOM 5366 C CA . SER B 1 266 ? 118.774 137.444 24.197 1.00 58.33 368 SER B CA 1
ATOM 5367 C C . SER B 1 266 ? 117.846 138.264 23.317 1.00 60.30 368 SER B C 1
ATOM 5368 O O . SER B 1 266 ? 116.977 138.971 23.838 1.00 60.47 368 SER B O 1
ATOM 5371 N N . TYR B 1 267 ? 118.016 138.185 21.995 1.00 60.76 369 TYR B N 1
ATOM 5372 C CA . TYR B 1 267 ? 117.116 138.874 21.078 1.00 60.30 369 TYR B CA 1
ATOM 5373 C C . TYR B 1 267 ? 115.677 138.404 21.241 1.00 56.45 369 TYR B C 1
ATOM 5374 O O . TYR B 1 267 ? 114.744 139.197 21.072 1.00 56.54 369 TYR B O 1
ATOM 5383 N N . PHE B 1 268 ? 115.475 137.128 21.559 1.00 53.23 370 PHE B N 1
ATOM 5384 C CA . PHE B 1 268 ? 114.151 136.572 21.813 1.00 51.30 370 PHE B CA 1
ATOM 5385 C C . PHE B 1 268 ? 113.938 136.305 23.301 1.00 51.57 370 PHE B C 1
ATOM 5386 O O . PHE B 1 268 ? 113.288 135.331 23.689 1.00 52.97 370 PHE B O 1
ATOM 5394 N N . SER B 1 269 ? 114.506 137.170 24.146 1.00 55.68 371 SER B N 1
ATOM 5395 C CA . SER B 1 269 ? 114.279 137.165 25.597 1.00 59.82 371 SER B CA 1
ATOM 5396 C C . SER B 1 269 ? 114.739 135.867 26.254 1.00 59.93 371 SER B C 1
ATOM 5397 O O . SER B 1 269 ? 114.227 135.482 27.308 1.00 59.74 371 SER B O 1
ATOM 5400 N N . ASN B 1 270 ? 115.705 135.187 25.635 1.00 56.19 372 ASN B N 1
ATOM 5401 C CA . ASN B 1 270 ? 116.310 133.964 26.162 1.00 55.99 372 ASN B CA 1
ATOM 5402 C C . ASN B 1 270 ? 115.304 132.827 26.319 1.00 56.05 372 ASN B C 1
ATOM 5403 O O . ASN B 1 270 ? 115.552 131.880 27.073 1.00 55.49 372 ASN B O 1
ATOM 5408 N N . ARG B 1 271 ? 114.165 132.895 25.632 1.00 52.32 373 ARG B N 1
ATOM 5409 C CA . ARG B 1 271 ? 113.332 131.711 25.478 1.00 52.01 373 ARG B CA 1
ATOM 5410 C C . ARG B 1 271 ? 114.107 130.639 24.724 1.00 51.91 373 ARG B C 1
ATOM 5411 O O . ARG B 1 271 ? 115.078 130.924 24.016 1.00 54.83 373 ARG B O 1
ATOM 5419 N N . ARG B 1 272 ? 113.674 129.390 24.863 1.00 50.77 374 ARG B N 1
ATOM 5420 C CA . ARG B 1 272 ? 114.244 128.358 24.002 1.00 49.15 374 ARG B CA 1
ATOM 5421 C C . ARG B 1 272 ? 113.568 128.459 22.640 1.00 49.31 374 ARG B C 1
ATOM 5422 O O . ARG B 1 272 ? 112.383 128.157 22.512 1.00 50.65 374 ARG B O 1
ATOM 5430 N N . VAL B 1 273 ? 114.305 128.887 21.621 1.00 46.29 375 VAL B N 1
ATOM 5431 C CA . VAL B 1 273 ? 113.718 129.054 20.295 1.00 42.83 375 VAL B CA 1
ATOM 5432 C C . VAL B 1 273 ? 113.709 127.698 19.599 1.00 43.64 375 VAL B C 1
ATOM 5433 O O . VAL B 1 273 ? 114.759 127.070 19.425 1.00 37.78 375 VAL B O 1
ATOM 5437 N N . GLN B 1 274 ? 112.521 127.255 19.191 1.00 41.87 376 GLN B N 1
ATOM 5438 C CA . GLN B 1 274 ? 112.243 125.849 18.935 1.00 42.65 376 GLN B CA 1
ATOM 5439 C C . GLN B 1 274 ? 111.404 125.681 17.678 1.00 44.40 376 GLN B C 1
ATOM 5440 O O . GLN B 1 274 ? 110.387 126.364 17.511 1.00 43.92 376 GLN B O 1
ATOM 5446 N N . SER B 1 275 ? 111.840 124.777 16.801 1.00 43.49 377 SER B N 1
ATOM 5447 C CA . SER B 1 275 ? 111.037 124.325 15.674 1.00 42.58 377 SER B CA 1
ATOM 5448 C C . SER B 1 275 ? 110.011 123.296 16.136 1.00 42.92 377 SER B C 1
ATOM 5449 O O . SER B 1 275 ? 110.222 122.574 17.114 1.00 43.49 377 SER B O 1
ATOM 5452 N N . ALA B 1 276 ? 108.888 123.236 15.425 1.00 42.10 378 ALA B N 1
ATOM 5453 C CA . ALA B 1 276 ? 107.829 122.288 15.752 1.00 41.52 378 ALA B CA 1
ATOM 5454 C C . ALA B 1 276 ? 106.994 122.035 14.504 1.00 42.92 378 ALA B C 1
ATOM 5455 O O . ALA B 1 276 ? 107.148 122.705 13.480 1.00 38.48 378 ALA B O 1
ATOM 5457 N N . PHE B 1 277 ? 106.103 121.051 14.602 1.00 43.70 379 PHE B N 1
ATOM 5458 C CA . PHE B 1 277 ? 105.218 120.678 13.510 1.00 44.81 379 PHE B CA 1
ATOM 5459 C C . PHE B 1 277 ? 103.776 120.754 13.987 1.00 42.86 379 PHE B C 1
ATOM 5460 O O . PHE B 1 277 ? 103.424 120.159 15.010 1.00 39.91 379 PHE B O 1
ATOM 5468 N N . LEU B 1 278 ? 102.953 121.499 13.259 1.00 40.36 380 LEU B N 1
ATOM 5469 C CA . LEU B 1 278 ? 101.517 121.527 13.502 1.00 39.96 380 LEU B CA 1
ATOM 5470 C C . LEU B 1 278 ? 100.882 120.374 12.733 1.00 39.62 380 LEU B C 1
ATOM 5471 O O . LEU B 1 278 ? 100.942 120.347 11.499 1.00 37.50 380 LEU B O 1
ATOM 5476 N N . VAL B 1 279 ? 100.290 119.422 13.454 1.00 36.93 381 VAL B N 1
ATOM 5477 C CA . VAL B 1 279 ? 99.729 118.212 12.861 1.00 39.96 381 VAL B CA 1
ATOM 5478 C C . VAL B 1 279 ? 98.230 118.199 13.123 1.00 43.53 381 VAL B C 1
ATOM 5479 O O . VAL B 1 279 ? 97.798 118.238 14.281 1.00 41.29 381 VAL B O 1
ATOM 5483 N N . CYS B 1 280 ? 97.442 118.125 12.052 1.00 39.98 382 CYS B N 1
ATOM 5484 C CA . CYS B 1 280 ? 95.987 118.146 12.123 1.00 41.97 382 CYS B CA 1
ATOM 5485 C C . CYS B 1 280 ? 95.416 116.905 11.451 1.00 45.70 382 CYS B C 1
ATOM 5486 O O . CYS B 1 280 ? 95.884 116.497 10.385 1.00 43.70 382 CYS B O 1
ATOM 5489 N N . ALA B 1 281 ? 94.401 116.308 12.070 1.00 42.02 383 ALA B N 1
ATOM 5490 C CA . ALA B 1 281 ? 93.677 115.205 11.447 1.00 46.68 383 ALA B CA 1
ATOM 5491 C C . ALA B 1 281 ? 92.739 115.761 10.380 1.00 48.88 383 ALA B C 1
ATOM 5492 O O . ALA B 1 281 ? 91.800 116.500 10.698 1.00 49.51 383 ALA B O 1
ATOM 5494 N N . TRP B 1 282 ? 92.995 115.410 9.114 1.00 44.02 384 TRP B N 1
ATOM 5495 C CA . TRP B 1 282 ? 92.219 115.983 8.017 1.00 47.06 384 TRP B CA 1
ATOM 5496 C C . TRP B 1 282 ? 90.747 115.589 8.097 1.00 49.97 384 TRP B C 1
ATOM 5497 O O . TRP B 1 282 ? 89.865 116.414 7.831 1.00 46.43 384 TRP B O 1
ATOM 5508 N N . ASN B 1 283 ? 90.456 114.335 8.453 1.00 52.18 385 ASN B N 1
ATOM 5509 C CA . ASN B 1 283 ? 89.059 113.917 8.533 1.00 56.08 385 ASN B CA 1
ATOM 5510 C C . ASN B 1 283 ? 88.303 114.614 9.657 1.00 54.59 385 ASN B C 1
ATOM 5511 O O . ASN B 1 283 ? 87.070 114.548 9.687 1.00 55.09 385 ASN B O 1
ATOM 5516 N N . GLN B 1 284 ? 89.010 115.271 10.578 1.00 50.03 386 GLN B N 1
ATOM 5517 C CA . GLN B 1 284 ? 88.392 116.064 11.634 1.00 53.85 386 GLN B CA 1
ATOM 5518 C C . GLN B 1 284 ? 88.757 117.539 11.516 1.00 50.37 386 GLN B C 1
ATOM 5519 O O . GLN B 1 284 ? 88.661 118.278 12.501 1.00 49.88 386 GLN B O 1
ATOM 5525 N N . ILE B 1 285 ? 89.153 117.982 10.319 1.00 47.30 387 ILE B N 1
ATOM 5526 C CA . ILE B 1 285 ? 89.753 119.301 10.140 1.00 46.33 387 ILE B CA 1
ATOM 5527 C C . ILE B 1 285 ? 88.795 120.421 10.523 1.00 48.46 387 ILE B C 1
ATOM 5528 O O . ILE B 1 285 ? 89.236 121.520 10.874 1.00 47.81 387 ILE B O 1
ATOM 5533 N N . LEU B 1 286 ? 87.486 120.169 10.471 1.00 51.84 388 LEU B N 1
ATOM 5534 C CA . LEU B 1 286 ? 86.516 121.201 10.806 1.00 56.58 388 LEU B CA 1
ATOM 5535 C C . LEU B 1 286 ? 86.376 121.412 12.308 1.00 56.65 388 LEU B C 1
ATOM 5536 O O . LEU B 1 286 ? 85.880 122.463 12.727 1.00 56.15 388 LEU B O 1
ATOM 5541 N N . VAL B 1 287 ? 86.798 120.449 13.125 1.00 53.92 389 VAL B N 1
ATOM 5542 C CA . VAL B 1 287 ? 86.603 120.546 14.569 1.00 58.24 389 VAL B CA 1
ATOM 5543 C C . VAL B 1 287 ? 87.879 120.354 15.371 1.00 56.41 389 VAL B C 1
ATOM 5544 O O . VAL B 1 287 ? 87.956 120.837 16.516 1.00 59.01 389 VAL B O 1
ATOM 5548 N N . THR B 1 288 ? 88.899 119.677 14.852 1.00 52.57 390 THR B N 1
ATOM 5549 C CA . THR B 1 288 ? 90.069 119.366 15.660 1.00 52.67 390 THR B CA 1
ATOM 5550 C C . THR B 1 288 ? 90.867 120.626 15.979 1.00 50.89 390 THR B C 1
ATOM 5551 O O . THR B 1 288 ? 90.850 121.610 15.235 1.00 56.52 390 THR B O 1
ATOM 5555 N N . ASN B 1 289 ? 91.556 120.594 17.116 1.00 53.06 391 ASN B N 1
ATOM 5556 C CA . ASN B 1 289 ? 92.464 121.666 17.492 1.00 53.92 391 ASN B CA 1
ATOM 5557 C C . ASN B 1 289 ? 93.888 121.437 17.009 1.00 51.79 391 ASN B C 1
ATOM 5558 O O . ASN B 1 289 ? 94.721 122.337 17.161 1.00 52.30 391 ASN B O 1
ATOM 5563 N N . CYS B 1 290 ? 94.174 120.266 16.435 1.00 49.25 392 CYS B N 1
ATOM 5564 C CA . CYS B 1 290 ? 95.510 119.874 15.995 1.00 48.43 392 CYS B CA 1
ATOM 5565 C C . CYS B 1 290 ? 96.430 119.681 17.195 1.00 48.22 392 CYS B C 1
ATOM 5566 O O . CYS B 1 290 ? 96.003 119.818 18.348 1.00 44.15 392 CYS B O 1
ATOM 5569 N N . GLU B 1 291 ? 97.695 119.359 16.936 1.00 46.26 393 GLU B N 1
ATOM 5570 C CA . GLU B 1 291 ? 98.646 119.110 18.007 1.00 47.38 393 GLU B CA 1
ATOM 5571 C C . GLU B 1 291 ? 100.031 119.555 17.560 1.00 48.78 393 GLU B C 1
ATOM 5572 O O . GLU B 1 291 ? 100.365 119.529 16.369 1.00 42.83 393 GLU B O 1
ATOM 5578 N N . LEU B 1 292 ? 100.823 120.001 18.530 1.00 48.98 394 LEU B N 1
ATOM 5579 C CA . LEU B 1 292 ? 102.213 120.361 18.295 1.00 49.27 394 LEU B CA 1
ATOM 5580 C C . LEU B 1 292 ? 103.083 119.131 18.517 1.00 49.85 394 LEU B C 1
ATOM 5581 O O . LEU B 1 292 ? 103.059 118.537 19.600 1.00 49.87 394 LEU B O 1
ATOM 5586 N N . VAL B 1 293 ? 103.846 118.752 17.499 1.00 42.30 395 VAL B N 1
ATOM 5587 C CA . VAL B 1 293 ? 104.832 117.686 17.603 1.00 42.55 395 VAL B CA 1
ATOM 5588 C C . VAL B 1 293 ? 106.199 118.349 17.573 1.00 45.80 395 VAL B C 1
ATOM 5589 O O . VAL B 1 293 ? 106.565 118.991 16.580 1.00 43.78 395 VAL B O 1
ATOM 5593 N N . VAL B 1 294 ? 106.940 118.216 18.663 1.00 44.62 396 VAL B N 1
ATOM 5594 C CA . VAL B 1 294 ? 108.162 118.978 18.888 1.00 44.22 396 VAL B CA 1
ATOM 5595 C C . VAL B 1 294 ? 109.345 118.028 18.744 1.00 46.35 396 VAL B C 1
ATOM 5596 O O . VAL B 1 294 ? 109.425 117.031 19.473 1.00 46.86 396 VAL B O 1
ATOM 5600 N N . PRO B 1 295 ? 110.274 118.290 17.835 1.00 42.49 397 PRO B N 1
ATOM 5601 C CA . PRO B 1 295 ? 111.443 117.421 17.704 1.00 45.09 397 PRO B CA 1
ATOM 5602 C C . PRO B 1 295 ? 112.452 117.662 18.816 1.00 53.95 397 PRO B C 1
ATOM 5603 O O . PRO B 1 295 ? 112.477 118.710 19.463 1.00 53.87 397 PRO B O 1
ATOM 5607 N N . SER B 1 296 ? 113.289 116.651 19.032 1.00 53.01 398 SER B N 1
ATOM 5608 C CA . SER B 1 296 ? 114.390 116.779 19.976 1.00 50.69 398 SER B CA 1
ATOM 5609 C C . SER B 1 296 ? 115.429 117.753 19.434 1.00 51.24 398 SER B C 1
ATOM 5610 O O . SER B 1 296 ? 115.814 117.680 18.262 1.00 47.21 398 SER B O 1
ATOM 5613 N N . ASN B 1 297 ? 115.886 118.666 20.286 1.00 48.22 399 ASN B N 1
ATOM 5614 C CA . ASN B 1 297 ? 116.940 119.582 19.874 1.00 49.43 399 ASN B CA 1
ATOM 5615 C C . ASN B 1 297 ? 118.311 118.921 19.841 1.00 50.01 399 ASN B C 1
ATOM 5616 O O . ASN B 1 297 ? 119.288 119.582 19.473 1.00 49.82 399 ASN B O 1
ATOM 5621 N N . ASN B 1 298 ? 118.405 117.637 20.200 1.00 50.44 400 ASN B N 1
ATOM 5622 C CA . ASN B 1 298 ? 119.598 116.858 19.895 1.00 50.18 400 ASN B CA 1
ATOM 5623 C C . ASN B 1 298 ? 119.746 116.608 18.402 1.00 50.55 400 ASN B C 1
ATOM 5624 O O . ASN B 1 298 ? 120.843 116.272 17.945 1.00 50.67 400 ASN B O 1
ATOM 5629 N N . GLN B 1 299 ? 118.666 116.766 17.639 1.00 48.05 401 GLN B N 1
ATOM 5630 C CA . GLN B 1 299 ? 118.654 116.464 16.217 1.00 48.90 401 GLN B CA 1
ATOM 5631 C C . GLN B 1 299 ? 118.437 117.687 15.340 1.00 48.87 401 GLN B C 1
ATOM 5632 O O . GLN B 1 299 ? 118.438 117.551 14.112 1.00 48.04 401 GLN B O 1
ATOM 5638 N N . THR B 1 300 ? 118.246 118.871 15.920 1.00 46.01 402 THR B N 1
ATOM 5639 C CA . THR B 1 300 ? 117.913 120.047 15.129 1.00 43.73 402 THR B CA 1
ATOM 5640 C C . THR B 1 300 ? 118.452 121.295 15.806 1.00 46.25 402 THR B C 1
ATOM 5641 O O . THR B 1 300 ? 118.654 121.330 17.024 1.00 47.86 402 THR B O 1
ATOM 5645 N N . LEU B 1 301 ? 118.673 122.325 14.994 1.00 44.03 403 LEU B N 1
ATOM 5646 C CA . LEU B 1 301 ? 119.210 123.589 15.463 1.00 45.55 403 LEU B CA 1
ATOM 5647 C C . LEU B 1 301 ? 118.089 124.477 15.989 1.00 46.23 403 LEU B C 1
ATOM 5648 O O . LEU B 1 301 ? 116.911 124.102 15.993 1.00 42.13 403 LEU B O 1
ATOM 5653 N N . MET B 1 302 ? 118.475 125.670 16.449 1.00 41.81 404 MET B N 1
ATOM 5654 C CA . MET B 1 302 ? 117.523 126.653 16.949 1.00 36.89 404 MET B CA 1
ATOM 5655 C C . MET B 1 302 ? 116.343 126.805 15.996 1.00 39.35 404 MET B C 1
ATOM 5656 O O . MET B 1 302 ? 116.512 126.822 14.774 1.00 39.28 404 MET B O 1
ATOM 5661 N N . GLY B 1 303 ? 115.144 126.904 16.568 1.00 39.34 405 GLY B N 1
ATOM 5662 C CA . GLY B 1 303 ? 113.920 127.039 15.802 1.00 36.52 405 GLY B CA 1
ATOM 5663 C C . GLY B 1 303 ? 113.959 128.133 14.758 1.00 36.83 405 GLY B C 1
ATOM 5664 O O . GLY B 1 303 ? 114.573 129.185 14.967 1.00 38.78 405 GLY B O 1
ATOM 5665 N N . ALA B 1 304 ? 113.301 127.898 13.628 1.00 35.71 406 ALA B N 1
ATOM 5666 C CA . ALA B 1 304 ? 113.363 128.825 12.507 1.00 35.15 406 ALA B CA 1
ATOM 5667 C C . ALA B 1 304 ? 112.255 128.474 11.525 1.00 35.16 406 ALA B C 1
ATOM 5668 O O . ALA B 1 304 ? 111.538 127.484 11.693 1.00 34.50 406 ALA B O 1
ATOM 5670 N N . GLU B 1 305 ? 112.121 129.312 10.500 1.00 36.22 407 GLU B N 1
ATOM 5671 C CA . GLU B 1 305 ? 111.272 128.984 9.367 1.00 33.38 407 GLU B CA 1
ATOM 5672 C C . GLU B 1 305 ? 111.708 127.655 8.759 1.00 33.63 407 GLU B C 1
ATOM 5673 O O . GLU B 1 305 ? 112.843 127.204 8.932 1.00 32.25 407 GLU B O 1
ATOM 5679 N N . GLY B 1 306 ? 110.794 127.024 8.036 1.00 32.07 408 GLY B N 1
ATOM 5680 C CA . GLY B 1 306 ? 111.115 125.750 7.432 1.00 29.62 408 GLY B CA 1
ATOM 5681 C C . GLY B 1 306 ? 110.053 125.337 6.442 1.00 30.01 408 GLY B C 1
ATOM 5682 O O . GLY B 1 306 ? 109.132 126.094 6.137 1.00 29.42 408 GLY B O 1
ATOM 5683 N N . ARG B 1 307 ? 110.203 124.116 5.943 1.00 30.57 409 ARG B N 1
ATOM 5684 C CA . ARG B 1 307 ? 109.300 123.587 4.929 1.00 32.16 409 ARG B CA 1
ATOM 5685 C C . ARG B 1 307 ? 109.200 122.079 5.095 1.00 36.22 409 ARG B C 1
ATOM 5686 O O . ARG B 1 307 ? 110.198 121.417 5.387 1.00 37.02 409 ARG B O 1
ATOM 5694 N N . VAL B 1 308 ? 108.000 121.539 4.906 1.00 32.74 410 VAL B N 1
ATOM 5695 C CA . VAL B 1 308 ? 107.780 120.098 4.944 1.00 31.97 410 VAL B CA 1
ATOM 5696 C C . VAL B 1 308 ? 107.544 119.607 3.523 1.00 34.54 410 VAL B C 1
ATOM 5697 O O . VAL B 1 308 ? 106.667 120.123 2.818 1.00 35.03 410 VAL B O 1
ATOM 5701 N N . LEU B 1 309 ? 108.336 118.623 3.103 1.00 35.10 411 LEU B N 1
ATOM 5702 C CA . LEU B 1 309 ? 108.236 118.024 1.781 1.00 33.26 411 LEU B CA 1
ATOM 5703 C C . LEU B 1 309 ? 107.834 116.560 1.896 1.00 39.38 411 LEU B C 1
ATOM 5704 O O . LEU B 1 309 ? 108.142 115.888 2.884 1.00 39.70 411 LEU B O 1
ATOM 5709 N N . LEU B 1 310 ? 107.166 116.066 0.855 1.00 36.41 412 LEU B N 1
ATOM 5710 C CA . LEU B 1 310 ? 106.825 114.652 0.725 1.00 37.44 412 LEU B CA 1
ATOM 5711 C C . LEU B 1 310 ? 107.236 114.210 -0.670 1.00 42.70 412 LEU B C 1
ATOM 5712 O O . LEU B 1 310 ? 106.599 114.593 -1.656 1.00 41.10 412 LEU B O 1
ATOM 5717 N N . ILE B 1 311 ? 108.304 113.422 -0.756 1.00 42.97 413 ILE B N 1
ATOM 5718 C CA . ILE B 1 311 ? 108.841 112.961 -2.029 1.00 40.75 413 ILE B CA 1
ATOM 5719 C C . ILE B 1 311 ? 109.024 111.454 -1.951 1.00 43.70 413 ILE B C 1
ATOM 5720 O O . ILE B 1 311 ? 109.658 110.951 -1.016 1.00 41.29 413 ILE B O 1
ATOM 5725 N N . ASN B 1 312 ? 108.469 110.737 -2.932 1.00 45.73 414 ASN B N 1
ATOM 5726 C CA . ASN B 1 312 ? 108.456 109.273 -2.925 1.00 49.96 414 ASN B CA 1
ATOM 5727 C C . ASN B 1 312 ? 107.910 108.732 -1.607 1.00 51.39 414 ASN B C 1
ATOM 5728 O O . ASN B 1 312 ? 108.418 107.757 -1.050 1.00 48.35 414 ASN B O 1
ATOM 5733 N N . ASN B 1 313 ? 106.861 109.378 -1.100 1.00 51.78 415 ASN B N 1
ATOM 5734 C CA . ASN B 1 313 ? 106.238 108.999 0.171 1.00 59.19 415 ASN B CA 1
ATOM 5735 C C . ASN B 1 313 ? 107.240 109.018 1.325 1.00 56.88 415 ASN B C 1
ATOM 5736 O O . ASN B 1 313 ? 107.150 108.211 2.256 1.00 57.77 415 ASN B O 1
ATOM 5741 N N . ARG B 1 314 ? 108.202 109.937 1.263 1.00 55.55 416 ARG B N 1
ATOM 5742 C CA . ARG B 1 314 ? 109.198 110.134 2.308 1.00 53.74 416 ARG B CA 1
ATOM 5743 C C . ARG B 1 314 ? 109.179 111.602 2.718 1.00 47.51 416 ARG B C 1
ATOM 5744 O O . ARG B 1 314 ? 109.172 112.489 1.856 1.00 42.16 416 ARG B O 1
ATOM 5752 N N . LEU B 1 315 ? 109.111 111.856 4.027 1.00 41.64 417 LEU B N 1
ATOM 5753 C CA . LEU B 1 315 ? 108.980 113.215 4.544 1.00 43.46 417 LEU B CA 1
ATOM 5754 C C . LEU B 1 315 ? 110.339 113.852 4.815 1.00 42.53 417 LEU B C 1
ATOM 5755 O O . LEU B 1 315 ? 111.240 113.228 5.389 1.00 45.75 417 LEU B O 1
ATOM 5760 N N . LEU B 1 316 ? 110.452 115.127 4.452 1.00 33.61 418 LEU B N 1
ATOM 5761 C CA . LEU B 1 316 ? 111.662 115.910 4.651 1.00 35.54 418 LEU B CA 1
ATOM 5762 C C . LEU B 1 316 ? 111.301 117.244 5.287 1.00 35.68 418 LEU B C 1
ATOM 5763 O O . LEU B 1 316 ? 110.186 117.741 5.127 1.00 36.41 418 LEU B O 1
ATOM 5768 N N . TYR B 1 317 ? 112.255 117.814 6.017 1.00 36.15 419 TYR B N 1
ATOM 5769 C CA . TYR B 1 317 ? 112.088 119.114 6.656 1.00 32.82 419 TYR B CA 1
ATOM 5770 C C . TYR B 1 317 ? 113.281 119.996 6.324 1.00 33.72 419 TYR B C 1
ATOM 5771 O O . TYR B 1 317 ? 114.410 119.686 6.712 1.00 35.37 419 TYR B O 1
ATOM 5780 N N . TYR B 1 318 ? 113.035 121.088 5.610 1.00 32.11 420 TYR B N 1
ATOM 5781 C CA . TYR B 1 318 ? 114.028 122.141 5.465 1.00 34.14 420 TYR B CA 1
ATOM 5782 C C . TYR B 1 318 ? 113.931 123.082 6.652 1.00 33.85 420 TYR B C 1
ATOM 5783 O O . TYR B 1 318 ? 112.831 123.469 7.056 1.00 33.19 420 TYR B O 1
ATOM 5792 N N . GLN B 1 319 ? 115.086 123.469 7.186 1.00 33.92 421 GLN B N 1
ATOM 5793 C CA . GLN B 1 319 ? 115.152 124.416 8.293 1.00 36.60 421 GLN B CA 1
ATOM 5794 C C . GLN B 1 319 ? 116.000 125.607 7.876 1.00 36.93 421 GLN B C 1
ATOM 5795 O O . GLN B 1 319 ? 117.158 125.439 7.476 1.00 36.20 421 GLN B O 1
ATOM 5801 N N . ARG B 1 320 ? 115.419 126.803 7.948 1.00 31.90 422 ARG B N 1
ATOM 5802 C CA . ARG B 1 320 ? 116.188 128.011 7.685 1.00 32.96 422 ARG B CA 1
ATOM 5803 C C . ARG B 1 320 ? 117.355 128.103 8.659 1.00 34.18 422 ARG B C 1
ATOM 5804 O O . ARG B 1 320 ? 117.223 127.786 9.843 1.00 39.50 422 ARG B O 1
ATOM 5812 N N . SER B 1 321 ? 118.509 128.533 8.152 1.00 32.97 423 SER B N 1
ATOM 5813 C CA . SER B 1 321 ? 119.708 128.666 8.976 1.00 35.03 423 SER B CA 1
ATOM 5814 C C . SER B 1 321 ? 119.715 130.016 9.700 1.00 37.43 423 SER B C 1
ATOM 5815 O O . SER B 1 321 ? 120.575 130.874 9.497 1.00 39.05 423 SER B O 1
ATOM 5818 N N . THR B 1 322 ? 118.712 130.188 10.562 1.00 38.98 424 THR B N 1
ATOM 5819 C CA . THR B 1 322 ? 118.620 131.396 11.368 1.00 34.25 424 THR B CA 1
ATOM 5820 C C . THR B 1 322 ? 119.679 131.421 12.460 1.00 40.77 424 THR B C 1
ATOM 5821 O O . THR B 1 322 ? 120.054 132.502 12.923 1.00 38.95 424 THR B O 1
ATOM 5825 N N . SER B 1 323 ? 120.206 130.262 12.837 1.00 40.03 425 SER B N 1
ATOM 5826 C CA . SER B 1 323 ? 121.209 130.169 13.887 1.00 42.81 425 SER B CA 1
ATOM 5827 C C . SER B 1 323 ? 122.609 130.246 13.270 1.00 40.61 425 SER B C 1
ATOM 5828 O O . SER B 1 323 ? 122.785 130.598 12.100 1.00 45.45 425 SER B O 1
ATOM 5831 N N . TRP B 1 324 ? 123.625 129.945 14.080 1.00 41.34 426 TRP B N 1
ATOM 5832 C CA . TRP B 1 324 ? 125.024 130.121 13.698 1.00 43.06 426 TRP B CA 1
ATOM 5833 C C . TRP B 1 324 ? 125.471 129.223 12.545 1.00 45.61 426 TRP B C 1
ATOM 5834 O O . TRP B 1 324 ? 126.446 129.560 11.863 1.00 46.44 426 TRP B O 1
ATOM 5845 N N . TRP B 1 325 ? 124.819 128.086 12.323 1.00 42.96 427 TRP B N 1
ATOM 5846 C CA . TRP B 1 325 ? 125.264 127.155 11.283 1.00 42.68 427 TRP B CA 1
ATOM 5847 C C . TRP B 1 325 ? 124.840 127.668 9.912 1.00 42.80 427 TRP B C 1
ATOM 5848 O O . TRP B 1 325 ? 123.637 127.787 9.652 1.00 42.84 427 TRP B O 1
ATOM 5859 N N . PRO B 1 326 ? 125.776 127.980 9.016 1.00 41.60 428 PRO B N 1
ATOM 5860 C CA . PRO B 1 326 ? 125.433 128.699 7.781 1.00 39.76 428 PRO B CA 1
ATOM 5861 C C . PRO B 1 326 ? 125.119 127.833 6.569 1.00 43.39 428 PRO B C 1
ATOM 5862 O O . PRO B 1 326 ? 124.820 128.389 5.506 1.00 41.23 428 PRO B O 1
ATOM 5866 N N . TYR B 1 327 ? 125.189 126.512 6.673 1.00 40.52 429 TYR B N 1
ATOM 5867 C CA . TYR B 1 327 ? 124.967 125.662 5.515 1.00 40.46 429 TYR B CA 1
ATOM 5868 C C . TYR B 1 327 ? 123.501 125.236 5.427 1.00 41.13 429 TYR B C 1
ATOM 5869 O O . TYR B 1 327 ? 122.701 125.458 6.339 1.00 38.69 429 TYR B O 1
ATOM 5878 N N . GLU B 1 328 ? 123.155 124.616 4.301 1.00 37.76 430 GLU B N 1
ATOM 5879 C CA . GLU B 1 328 ? 121.765 124.273 4.026 1.00 36.20 430 GLU B CA 1
ATOM 5880 C C . GLU B 1 328 ? 121.318 123.117 4.914 1.00 36.21 430 GLU B C 1
ATOM 5881 O O . GLU B 1 328 ? 121.985 122.082 4.983 1.00 36.03 430 GLU B O 1
ATOM 5887 N N . LEU B 1 329 ? 120.186 123.299 5.597 1.00 34.45 431 LEU B N 1
ATOM 5888 C CA . LEU B 1 329 ? 119.676 122.334 6.569 1.00 35.79 431 LEU B CA 1
ATOM 5889 C C . LEU B 1 329 ? 118.476 121.591 5.989 1.00 39.88 431 LEU B C 1
ATOM 5890 O O . LEU B 1 329 ? 117.391 122.168 5.842 1.00 38.15 431 LEU B O 1
ATOM 5895 N N . LEU B 1 330 ? 118.656 120.296 5.736 1.00 36.05 432 LEU B N 1
ATOM 5896 C CA . LEU B 1 330 ? 117.595 119.412 5.275 1.00 36.04 432 LEU B CA 1
ATOM 5897 C C . LEU B 1 330 ? 117.642 118.140 6.110 1.00 41.50 432 LEU B C 1
ATOM 5898 O O . LEU B 1 330 ? 118.718 117.563 6.303 1.00 42.92 432 LEU B O 1
ATOM 5903 N N . TYR B 1 331 ? 116.490 117.732 6.639 1.00 38.15 433 TYR B N 1
ATOM 5904 C CA . TYR B 1 331 ? 116.374 116.564 7.498 1.00 38.70 433 TYR B CA 1
ATOM 5905 C C . TYR B 1 331 ? 115.418 115.559 6.874 1.00 41.72 433 TYR B C 1
ATOM 5906 O O . TYR B 1 331 ? 114.390 115.933 6.306 1.00 39.64 433 TYR B O 1
ATOM 5915 N N . GLU B 1 332 ? 115.762 114.282 6.985 1.00 37.74 434 GLU B N 1
ATOM 5916 C CA . GLU B 1 332 ? 114.817 113.198 6.745 1.00 39.42 434 GLU B CA 1
ATOM 5917 C C . GLU B 1 332 ? 114.008 112.989 8.020 1.00 43.48 434 GLU B C 1
ATOM 5918 O O . GLU B 1 332 ? 114.592 112.764 9.081 1.00 42.32 434 GLU B O 1
ATOM 5924 N N . ILE B 1 333 ? 112.678 113.064 7.945 1.00 41.87 435 ILE B N 1
ATOM 5925 C CA . ILE B 1 333 ? 111.873 113.023 9.161 1.00 44.18 435 ILE B CA 1
ATOM 5926 C C . ILE B 1 333 ? 110.840 111.910 9.066 1.00 47.15 435 ILE B C 1
ATOM 5927 O O . ILE B 1 333 ? 110.437 111.499 7.974 1.00 41.65 435 ILE B O 1
ATOM 5932 N N . SER B 1 334 ? 110.432 111.404 10.228 1.00 49.98 436 SER B N 1
ATOM 5933 C CA . SER B 1 334 ? 109.350 110.431 10.295 1.00 53.62 436 SER B CA 1
ATOM 5934 C C . SER B 1 334 ? 108.587 110.609 11.600 1.00 53.90 436 SER B C 1
ATOM 5935 O O . SER B 1 334 ? 109.188 110.823 12.656 1.00 52.99 436 SER B O 1
ATOM 5938 N N . PHE B 1 335 ? 107.266 110.495 11.524 1.00 49.32 437 PHE B N 1
ATOM 5939 C CA . PHE B 1 335 ? 106.396 110.684 12.674 1.00 47.65 437 PHE B CA 1
ATOM 5940 C C . PHE B 1 335 ? 105.928 109.346 13.234 1.00 49.63 437 PHE B C 1
ATOM 5941 O O . PHE B 1 335 ? 105.740 108.371 12.500 1.00 48.40 437 PHE B O 1
ATOM 5949 N N . THR B 1 336 ? 105.750 109.312 14.553 1.00 50.28 438 THR B N 1
ATOM 5950 C CA . THR B 1 336 ? 105.128 108.196 15.259 1.00 56.50 438 THR B CA 1
ATOM 5951 C C . THR B 1 336 ? 103.843 108.696 15.908 1.00 60.02 438 THR B C 1
ATOM 5952 O O . THR B 1 336 ? 103.888 109.475 16.869 1.00 61.61 438 THR B O 1
ATOM 5956 N N . PHE B 1 337 ? 102.707 108.276 15.354 1.00 76.54 439 PHE B N 1
ATOM 5957 C CA . PHE B 1 337 ? 101.387 108.599 15.880 1.00 79.06 439 PHE B CA 1
ATOM 5958 C C . PHE B 1 337 ? 100.860 107.405 16.674 1.00 88.12 439 PHE B C 1
ATOM 5959 O O . PHE B 1 337 ? 100.706 106.311 16.122 1.00 89.62 439 PHE B O 1
ATOM 5967 N N . THR B 1 338 ? 100.589 107.614 17.965 1.00 95.06 440 THR B N 1
ATOM 5968 C CA . THR B 1 338 ? 100.020 106.584 18.830 1.00 107.60 440 THR B CA 1
ATOM 5969 C C . THR B 1 338 ? 98.596 106.945 19.263 1.00 116.27 440 THR B C 1
ATOM 5970 O O . THR B 1 338 ? 98.023 106.288 20.136 1.00 120.31 440 THR B O 1
ATOM 5974 N N . ASN B 1 339 ? 98.017 107.975 18.640 1.00 117.08 441 ASN B N 1
ATOM 5975 C CA . ASN B 1 339 ? 96.666 108.509 18.919 1.00 120.66 441 ASN B CA 1
ATOM 5976 C C . ASN B 1 339 ? 96.416 108.835 20.393 1.00 125.22 441 ASN B C 1
ATOM 5977 O O . ASN B 1 339 ? 95.272 108.842 20.851 1.00 129.65 441 ASN B O 1
ATOM 5982 N N . SER B 1 340 ? 97.464 109.133 21.157 1.00 121.29 442 SER B N 1
ATOM 5983 C CA . SER B 1 340 ? 97.284 109.470 22.569 1.00 118.01 442 SER B CA 1
ATOM 5984 C C . SER B 1 340 ? 97.964 110.794 22.890 1.00 117.09 442 SER B C 1
ATOM 5985 O O . SER B 1 340 ? 98.496 111.000 23.983 1.00 117.62 442 SER B O 1
ATOM 5988 N N . GLY B 1 341 ? 97.919 111.726 21.936 1.00 112.95 443 GLY B N 1
ATOM 5989 C CA . GLY B 1 341 ? 98.479 113.063 22.082 1.00 109.27 443 GLY B CA 1
ATOM 5990 C C . GLY B 1 341 ? 99.948 113.079 22.465 1.00 106.77 443 GLY B C 1
ATOM 5991 O O . GLY B 1 341 ? 100.494 114.125 22.825 1.00 104.92 443 GLY B O 1
ATOM 5992 N N . GLN B 1 342 ? 100.595 111.916 22.385 1.00 104.46 444 GLN B N 1
ATOM 5993 C CA . GLN B 1 342 ? 102.026 111.768 22.623 1.00 95.50 444 GLN B CA 1
ATOM 5994 C C . GLN B 1 342 ? 102.792 111.477 21.336 1.00 85.08 444 GLN B C 1
ATOM 5995 O O . GLN B 1 342 ? 103.829 110.809 21.365 1.00 85.79 444 GLN B O 1
ATOM 6001 N N . SER B 1 343 ? 102.278 111.945 20.201 1.00 78.59 445 SER B N 1
ATOM 6002 C CA . SER B 1 343 ? 102.965 111.741 18.934 1.00 69.14 445 SER B CA 1
ATOM 6003 C C . SER B 1 343 ? 104.383 112.295 19.007 1.00 65.25 445 SER B C 1
ATOM 6004 O O . SER B 1 343 ? 104.668 113.245 19.741 1.00 65.90 445 SER B O 1
ATOM 6007 N N . SER B 1 344 ? 105.283 111.680 18.248 1.00 62.36 446 SER B N 1
ATOM 6008 C CA . SER B 1 344 ? 106.676 112.098 18.236 1.00 57.11 446 SER B CA 1
ATOM 6009 C C . SER B 1 344 ? 107.156 112.225 16.800 1.00 49.97 446 SER B C 1
ATOM 6010 O O . SER B 1 344 ? 106.522 111.738 15.863 1.00 49.76 446 SER B O 1
ATOM 6013 N N . VAL B 1 345 ? 108.293 112.888 16.633 1.00 49.70 447 VAL B N 1
ATOM 6014 C CA . VAL B 1 345 ? 108.946 112.995 15.336 1.00 49.48 447 VAL B CA 1
ATOM 6015 C C . VAL B 1 345 ? 110.428 112.705 15.523 1.00 52.68 447 VAL B C 1
ATOM 6016 O O . VAL B 1 345 ? 111.028 113.083 16.537 1.00 49.68 447 VAL B O 1
ATOM 6020 N N . ASN B 1 346 ? 111.005 112.000 14.559 1.00 53.16 448 ASN B N 1
ATOM 6021 C CA . ASN B 1 346 ? 112.423 111.688 14.532 1.00 53.79 448 ASN B CA 1
ATOM 6022 C C . ASN B 1 346 ? 113.027 112.313 13.287 1.00 51.34 448 ASN B C 1
ATOM 6023 O O . ASN B 1 346 ? 112.446 112.231 12.200 1.00 47.18 448 ASN B O 1
ATOM 6028 N N . MET B 1 347 ? 114.194 112.931 13.446 1.00 48.25 449 MET B N 1
ATOM 6029 C CA . MET B 1 347 ? 114.829 113.658 12.360 1.00 52.41 449 MET B CA 1
ATOM 6030 C C . MET B 1 347 ? 116.272 113.214 12.195 1.00 48.22 449 MET B C 1
ATOM 6031 O O . MET B 1 347 ? 116.966 112.935 13.177 1.00 50.21 449 MET B O 1
ATOM 6036 N N . SER B 1 348 ? 116.718 113.172 10.942 1.00 48.02 450 SER B N 1
ATOM 6037 C CA . SER B 1 348 ? 118.046 112.699 10.572 1.00 50.37 450 SER B CA 1
ATOM 6038 C C . SER B 1 348 ? 118.636 113.704 9.593 1.00 44.10 450 SER B C 1
ATOM 6039 O O . SER B 1 348 ? 118.191 113.793 8.444 1.00 40.82 450 SER B O 1
ATOM 6042 N N . TRP B 1 349 ? 119.603 114.479 10.068 1.00 43.44 451 TRP B N 1
ATOM 6043 C CA . TRP B 1 349 ? 120.245 115.511 9.267 1.00 45.18 451 TRP B CA 1
ATOM 6044 C C . TRP B 1 349 ? 120.937 114.917 8.044 1.00 48.41 451 TRP B C 1
ATOM 6045 O O . TRP B 1 349 ? 121.686 113.943 8.153 1.00 46.25 451 TRP B O 1
ATOM 6056 N N . ILE B 1 350 ? 120.670 115.490 6.871 1.00 49.33 452 ILE B N 1
ATOM 6057 C CA . ILE B 1 350 ? 121.465 115.188 5.684 1.00 47.31 452 ILE B CA 1
ATOM 6058 C C . ILE B 1 350 ? 122.690 116.092 5.738 1.00 46.62 452 ILE B C 1
ATOM 6059 O O . ILE B 1 350 ? 122.552 117.323 5.685 1.00 49.44 452 ILE B O 1
ATOM 6064 N N . PRO B 1 351 ? 123.897 115.541 5.831 1.00 47.78 453 PRO B N 1
ATOM 6065 C CA . PRO B 1 351 ? 125.077 116.387 6.062 1.00 51.33 453 PRO B CA 1
ATOM 6066 C C . PRO B 1 351 ? 125.509 117.166 4.827 1.00 47.79 453 PRO B C 1
ATOM 6067 O O . PRO B 1 351 ? 126.184 116.628 3.943 1.00 49.07 453 PRO B O 1
ATOM 6071 N N . ILE B 1 352 ? 125.122 118.439 4.763 1.00 43.94 454 ILE B N 1
ATOM 6072 C CA . ILE B 1 352 ? 125.372 119.298 3.610 1.00 42.06 454 ILE B CA 1
ATOM 6073 C C . ILE B 1 352 ? 126.334 120.400 4.033 1.00 42.26 454 ILE B C 1
ATOM 6074 O O . ILE B 1 352 ? 126.134 121.043 5.071 1.00 43.35 454 ILE B O 1
ATOM 6079 N 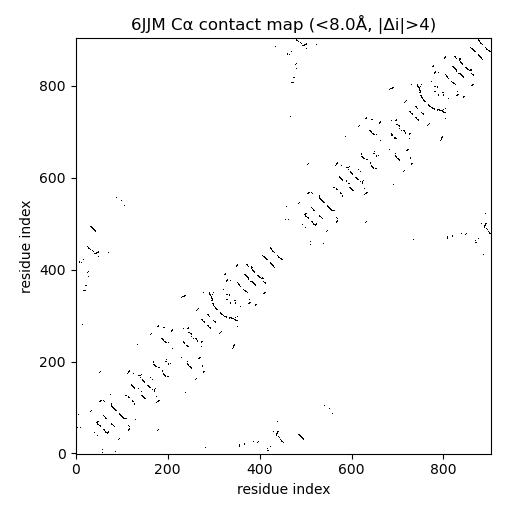N . TYR B 1 353 ? 127.381 120.614 3.225 1.00 44.05 455 TYR B N 1
ATOM 6080 C CA . TYR B 1 353 ? 128.440 121.574 3.525 1.00 49.65 455 TYR B CA 1
ATOM 6081 C C . TYR B 1 353 ? 128.759 122.472 2.335 1.00 49.67 455 TYR B C 1
ATOM 6082 O O . TYR B 1 353 ? 129.874 122.999 2.251 1.00 53.78 455 TYR B O 1
ATOM 6091 N N . SER B 1 354 ? 127.819 122.642 1.406 1.00 44.76 456 SER B N 1
ATOM 6092 C CA . SER B 1 354 ? 128.167 123.177 0.088 1.00 49.44 456 SER B CA 1
ATOM 6093 C C . SER B 1 354 ? 128.290 124.698 0.087 1.00 58.08 456 SER B C 1
ATOM 6094 O O . SER B 1 354 ? 129.395 125.240 -0.000 1.00 72.31 456 SER B O 1
ATOM 6097 N N . PHE B 1 355 ? 127.171 125.403 0.199 1.00 50.16 457 PHE B N 1
ATOM 6098 C CA . PHE B 1 355 ? 127.163 126.855 0.091 1.00 45.83 457 PHE B CA 1
ATOM 6099 C C . PHE B 1 355 ? 126.641 127.450 1.390 1.00 45.12 457 PHE B C 1
ATOM 6100 O O . PHE B 1 355 ? 126.028 126.762 2.212 1.00 43.04 457 PHE B O 1
ATOM 6108 N N . THR B 1 356 ? 126.894 128.740 1.567 1.00 39.86 458 THR B N 1
ATOM 6109 C CA . THR B 1 356 ? 126.544 129.433 2.792 1.00 47.42 458 THR B CA 1
ATOM 6110 C C . THR B 1 356 ? 125.493 130.505 2.521 1.00 44.50 458 THR B C 1
ATOM 6111 O O . THR B 1 356 ? 125.386 131.025 1.405 1.00 45.96 458 THR B O 1
ATOM 6115 N N . ARG B 1 357 ? 124.665 130.832 3.594 1.00 43.41 459 ARG B N 1
ATOM 6116 C CA . ARG B 1 357 ? 123.675 131.893 3.475 1.00 39.16 459 ARG B CA 1
ATOM 6117 C C . ARG B 1 357 ? 124.194 133.187 4.099 1.00 41.31 459 ARG B C 1
ATOM 6118 O O . ARG B 1 357 ? 125.018 133.155 5.017 1.00 43.72 459 ARG B O 1
ATOM 6126 N N . PRO B 1 358 ? 123.738 134.346 3.624 1.00 39.19 460 PRO B N 1
ATOM 6127 C CA . PRO B 1 358 ? 124.225 135.610 4.188 1.00 35.43 460 PRO B CA 1
ATOM 6128 C C . PRO B 1 358 ? 123.680 135.858 5.586 1.00 41.38 460 PRO B C 1
ATOM 6129 O O . PRO B 1 358 ? 122.557 135.473 5.923 1.00 39.70 460 PRO B O 1
ATOM 6133 N N . GLY B 1 359 ? 124.492 136.534 6.394 1.00 42.05 461 GLY B N 1
ATOM 6134 C CA . GLY B 1 359 ? 124.107 136.898 7.745 1.00 41.59 461 GLY B CA 1
ATOM 6135 C C . GLY B 1 359 ? 124.885 138.113 8.194 1.00 48.17 461 GLY B C 1
ATOM 6136 O O . GLY B 1 359 ? 125.826 138.558 7.532 1.00 51.15 461 GLY B O 1
ATOM 6137 N N . SER B 1 360 ? 124.491 138.643 9.346 1.00 54.92 462 SER B N 1
ATOM 6138 C CA . SER B 1 360 ? 125.062 139.880 9.859 1.00 55.86 462 SER B CA 1
ATOM 6139 C C . SER B 1 360 ? 126.027 139.605 11.008 1.00 55.92 462 SER B C 1
ATOM 6140 O O . SER B 1 360 ? 125.840 138.672 11.792 1.00 57.13 462 SER B O 1
ATOM 6143 N N . GLY B 1 361 ? 127.060 140.437 11.093 1.00 58.34 463 GLY B N 1
ATOM 6144 C CA . GLY B 1 361 ? 127.941 140.446 12.253 1.00 60.17 463 GLY B CA 1
ATOM 6145 C C . GLY B 1 361 ? 128.647 139.120 12.471 1.00 58.97 463 GLY B C 1
ATOM 6146 O O . GLY B 1 361 ? 129.331 138.598 11.582 1.00 63.12 463 GLY B O 1
ATOM 6147 N N . ASN B 1 362 ? 128.484 138.563 13.672 1.00 55.09 464 ASN B N 1
ATOM 6148 C CA . ASN B 1 362 ? 129.061 137.274 14.039 1.00 55.98 464 ASN B CA 1
ATOM 6149 C C . ASN B 1 362 ? 128.311 136.090 13.442 1.00 52.00 464 ASN B C 1
ATOM 6150 O O . ASN B 1 362 ? 128.676 134.942 13.718 1.00 50.46 464 ASN B O 1
ATOM 6155 N N . CYS B 1 363 ? 127.273 136.338 12.646 1.00 45.93 465 CYS B N 1
ATOM 6156 C CA . CYS B 1 363 ? 126.421 135.288 12.106 1.00 49.33 465 CYS B CA 1
ATOM 6157 C C . CYS B 1 363 ? 126.457 135.279 10.584 1.00 48.71 465 CYS B C 1
ATOM 6158 O O . CYS B 1 363 ? 125.512 134.828 9.935 1.00 46.10 465 CYS B O 1
ATOM 6161 N N . SER B 1 364 ? 127.551 135.766 10.007 1.00 49.45 466 SER B N 1
ATOM 6162 C CA . SER B 1 364 ? 127.684 135.791 8.562 1.00 51.61 466 SER B CA 1
ATOM 6163 C C . SER B 1 364 ? 127.925 134.382 8.026 1.00 52.04 466 SER B C 1
ATOM 6164 O O . SER B 1 364 ? 128.090 133.414 8.776 1.00 48.19 466 SER B O 1
ATOM 6167 N N . GLY B 1 365 ? 127.958 134.282 6.697 1.00 48.54 467 GLY B N 1
ATOM 6168 C CA . GLY B 1 365 ? 128.211 133.016 6.034 1.00 44.81 467 GLY B CA 1
ATOM 6169 C C . GLY B 1 365 ? 129.587 132.430 6.285 1.00 48.00 467 GLY B C 1
ATOM 6170 O O . GLY B 1 365 ? 129.797 131.246 5.996 1.00 50.05 467 GLY B O 1
ATOM 6171 N N . GLU B 1 366 ? 130.521 133.218 6.810 1.00 44.08 468 GLU B N 1
ATOM 6172 C CA . GLU B 1 366 ? 131.862 132.739 7.115 1.00 53.63 468 GLU B CA 1
ATOM 6173 C C . GLU B 1 366 ? 131.988 132.144 8.511 1.00 52.76 468 GLU B C 1
ATOM 6174 O O . GLU B 1 366 ? 132.998 131.494 8.800 1.00 55.20 468 GLU B O 1
ATOM 6180 N N . ASN B 1 367 ? 131.003 132.349 9.381 1.00 53.04 469 ASN B N 1
ATOM 6181 C CA . ASN B 1 367 ? 131.050 131.818 10.737 1.00 56.01 469 ASN B CA 1
ATOM 6182 C C . ASN B 1 367 ? 130.517 130.392 10.773 1.00 52.36 469 ASN B C 1
ATOM 6183 O O . ASN B 1 367 ? 129.450 130.108 10.222 1.00 45.26 469 ASN B O 1
ATOM 6188 N N . VAL B 1 368 ? 131.263 129.501 11.422 1.00 53.86 470 VAL B N 1
ATOM 6189 C CA . VAL B 1 368 ? 130.839 128.116 11.602 1.00 50.27 470 VAL B CA 1
ATOM 6190 C C . VAL B 1 368 ? 130.952 127.748 13.076 1.00 52.34 470 VAL B C 1
ATOM 6191 O O . VAL B 1 368 ? 130.962 126.565 13.434 1.00 51.30 470 VAL B O 1
ATOM 6195 N N . CYS B 1 369 ? 131.031 128.765 13.949 1.00 54.36 471 CYS B N 1
ATOM 6196 C CA . CYS B 1 369 ? 131.226 128.512 15.367 1.00 55.36 471 CYS B CA 1
ATOM 6197 C C . CYS B 1 369 ? 129.957 128.803 16.159 1.00 56.00 471 CYS B C 1
ATOM 6198 O O . CYS B 1 369 ? 129.233 129.756 15.846 1.00 52.41 471 CYS B O 1
ATOM 6201 N N . PRO B 1 370 ? 129.665 128.001 17.183 1.00 56.24 472 PRO B N 1
ATOM 6202 C CA . PRO B 1 370 ? 128.417 128.175 17.945 1.00 57.02 472 PRO B CA 1
ATOM 6203 C C . PRO B 1 370 ? 128.366 129.512 18.666 1.00 55.51 472 PRO B C 1
ATOM 6204 O O . PRO B 1 370 ? 129.204 129.811 19.521 1.00 56.25 472 PRO B O 1
ATOM 6208 N N . THR B 1 371 ? 127.369 130.321 18.315 1.00 52.87 473 THR B N 1
ATOM 6209 C CA . THR B 1 371 ? 127.097 131.563 19.022 1.00 53.85 473 THR B CA 1
ATOM 6210 C C . THR B 1 371 ? 125.613 131.881 18.889 1.00 53.05 473 THR B C 1
ATOM 6211 O O . THR B 1 371 ? 124.907 131.300 18.061 1.00 48.60 473 THR B O 1
ATOM 6215 N N . ALA B 1 372 ? 125.143 132.804 19.725 1.00 52.12 474 ALA B N 1
ATOM 6216 C CA . ALA B 1 372 ? 123.732 133.187 19.724 1.00 51.78 474 ALA B CA 1
ATOM 6217 C C . ALA B 1 372 ? 123.423 133.996 18.470 1.00 51.29 474 ALA B C 1
ATOM 6218 O O . ALA B 1 372 ? 123.876 135.137 18.332 1.00 54.44 474 ALA B O 1
ATOM 6220 N N . CYS B 1 373 ? 122.652 133.411 17.552 1.00 47.86 475 CYS B N 1
ATOM 6221 C CA . CYS B 1 373 ? 122.361 134.032 16.266 1.00 51.51 475 CYS B CA 1
ATOM 6222 C C . CYS B 1 373 ? 120.866 134.027 15.988 1.00 50.96 475 CYS B C 1
ATOM 6223 O O . CYS B 1 373 ? 120.203 132.998 16.148 1.00 49.86 475 CYS B O 1
ATOM 6226 N N . VAL B 1 374 ? 120.347 135.177 15.568 1.00 48.47 476 VAL B N 1
ATOM 6227 C CA . VAL B 1 374 ? 119.064 135.285 14.882 1.00 46.02 476 VAL B CA 1
ATOM 6228 C C . VAL B 1 374 ? 119.374 136.041 13.598 1.00 45.16 476 VAL B C 1
ATOM 6229 O O . VAL B 1 374 ? 119.436 137.272 13.592 1.00 46.62 476 VAL B O 1
ATOM 6233 N N . SER B 1 375 ? 119.543 135.314 12.505 1.00 40.45 477 SER B N 1
ATOM 6234 C CA . SER B 1 375 ? 120.111 135.869 11.284 1.00 43.94 477 SER B CA 1
ATOM 6235 C C . SER B 1 375 ? 119.662 134.990 10.122 1.00 43.03 477 SER B C 1
ATOM 6236 O O . SER B 1 375 ? 118.653 134.282 10.212 1.00 42.15 477 SER B O 1
ATOM 6239 N N . GLY B 1 376 ? 120.346 135.108 8.994 1.00 41.73 478 GLY B N 1
ATOM 6240 C CA . GLY B 1 376 ? 120.081 134.220 7.882 1.00 37.52 478 GLY B CA 1
ATOM 6241 C C . GLY B 1 376 ? 118.956 134.747 7.013 1.00 37.70 478 GLY B C 1
ATOM 6242 O O . GLY B 1 376 ? 118.570 135.921 7.071 1.00 34.46 478 GLY B O 1
ATOM 6243 N N . VAL B 1 377 ? 118.393 133.832 6.219 1.00 32.88 479 VAL B N 1
ATOM 6244 C CA . VAL B 1 377 ? 117.348 134.145 5.248 1.00 36.97 479 VAL B CA 1
ATOM 6245 C C . VAL B 1 377 ? 116.754 132.828 4.755 1.00 37.95 479 VAL B C 1
ATOM 6246 O O . VAL B 1 377 ? 117.428 131.791 4.763 1.00 34.49 479 VAL B O 1
ATOM 6250 N N . TYR B 1 378 ? 115.477 132.843 4.367 1.00 34.91 480 TYR B N 1
ATOM 6251 C CA . TYR B 1 378 ? 114.807 131.637 3.888 1.00 32.81 480 TYR B CA 1
ATOM 6252 C C . TYR B 1 378 ? 115.265 131.318 2.469 1.00 35.87 480 TYR B C 1
ATOM 6253 O O . TYR B 1 378 ? 115.038 132.109 1.547 1.00 32.77 480 TYR B O 1
ATOM 6262 N N . LEU B 1 379 ? 115.899 130.154 2.296 1.00 33.84 481 LEU B N 1
ATOM 6263 C CA . LEU B 1 379 ? 116.349 129.681 0.984 1.00 36.08 481 LEU B CA 1
ATOM 6264 C C . LEU B 1 379 ? 116.208 128.161 0.989 1.00 34.95 481 LEU B C 1
ATOM 6265 O O . LEU B 1 379 ? 117.111 127.462 1.461 1.00 32.24 481 LEU B O 1
ATOM 6270 N N . ASP B 1 380 ? 115.077 127.649 0.469 1.00 31.60 482 ASP B N 1
ATOM 6271 C CA . ASP B 1 380 ? 114.871 126.219 0.664 1.00 31.39 482 ASP B CA 1
ATOM 6272 C C . ASP B 1 380 ? 115.414 125.415 -0.510 1.00 36.91 482 ASP B C 1
ATOM 6273 O O . ASP B 1 380 ? 115.657 125.955 -1.594 1.00 36.87 482 ASP B O 1
ATOM 6278 N N . PRO B 1 381 ? 115.683 124.129 -0.301 1.00 36.01 483 PRO B N 1
ATOM 6279 C CA . PRO B 1 381 ? 116.203 123.301 -1.396 1.00 34.37 483 PRO B CA 1
ATOM 6280 C C . PRO B 1 381 ? 115.149 122.363 -1.962 1.00 38.43 483 PRO B C 1
ATOM 6281 O O . PRO B 1 381 ? 114.157 122.054 -1.297 1.00 40.99 483 PRO B O 1
ATOM 6285 N N . TRP B 1 382 ? 115.380 121.854 -3.164 1.00 33.83 484 TRP B N 1
ATOM 6286 C CA . TRP B 1 382 ? 114.562 120.772 -3.704 1.00 30.78 484 TRP B CA 1
ATOM 6287 C C . TRP B 1 382 ? 115.497 119.613 -3.977 1.00 33.23 484 TRP B C 1
ATOM 6288 O O . TRP B 1 382 ? 116.411 119.744 -4.813 1.00 33.03 484 TRP B O 1
ATOM 6299 N N . PRO B 1 383 ? 115.340 118.486 -3.282 1.00 37.17 485 PRO B N 1
ATOM 6300 C CA . PRO B 1 383 ? 116.248 117.349 -3.486 1.00 35.98 485 PRO B CA 1
ATOM 6301 C C . PRO B 1 383 ? 115.902 116.606 -4.768 1.00 35.81 485 PRO B C 1
ATOM 6302 O O . PRO B 1 383 ? 114.751 116.226 -4.992 1.00 33.21 485 PRO B O 1
ATOM 6306 N N . LEU B 1 384 ? 116.911 116.404 -5.611 1.00 37.10 486 LEU B N 1
ATOM 6307 C CA . LEU B 1 384 ? 116.739 115.678 -6.858 1.00 36.95 486 LEU B CA 1
ATOM 6308 C C . LEU B 1 384 ? 116.932 114.179 -6.689 1.00 37.92 486 LEU B C 1
ATOM 6309 O O . LEU B 1 384 ? 116.499 113.405 -7.552 1.00 37.58 486 LEU B O 1
ATOM 6314 N N . THR B 1 385 ? 117.548 113.760 -5.591 1.00 36.11 487 THR B N 1
ATOM 6315 C CA . THR B 1 385 ? 117.916 112.386 -5.302 1.00 40.83 487 THR B CA 1
ATOM 6316 C C . THR B 1 385 ? 117.473 112.031 -3.894 1.00 43.41 487 THR B C 1
ATOM 6317 O O . THR B 1 385 ? 117.410 112.904 -3.024 1.00 38.71 487 THR B O 1
ATOM 6321 N N . PRO B 1 386 ? 117.174 110.763 -3.631 1.00 43.29 488 PRO B N 1
ATOM 6322 C CA . PRO B 1 386 ? 117.058 110.324 -2.240 1.00 45.93 488 PRO B CA 1
ATOM 6323 C C . PRO B 1 386 ? 118.425 110.361 -1.579 1.00 46.24 488 PRO B C 1
ATOM 6324 O O . PRO B 1 386 ? 119.466 110.288 -2.236 1.00 45.46 488 PRO B O 1
ATOM 6328 N N . TYR B 1 387 ? 118.420 110.506 -0.257 1.00 47.16 489 TYR B N 1
ATOM 6329 C CA . TYR B 1 387 ? 119.657 110.376 0.500 1.00 49.24 489 TYR B CA 1
ATOM 6330 C C . TYR B 1 387 ? 119.762 109.024 1.186 1.00 56.08 489 TYR B C 1
ATOM 6331 O O . TYR B 1 387 ? 120.710 108.276 0.943 1.00 62.09 489 TYR B O 1
ATOM 6340 N N . SER B 1 388 ? 118.777 108.679 2.003 1.00 54.38 490 SER B N 1
ATOM 6341 C CA . SER B 1 388 ? 118.688 107.361 2.608 1.00 53.77 490 SER B CA 1
ATOM 6342 C C . SER B 1 388 ? 117.702 106.533 1.803 1.00 58.37 490 SER B C 1
ATOM 6343 O O . SER B 1 388 ? 116.592 106.990 1.514 1.00 57.80 490 SER B O 1
ATOM 6346 N N . HIS B 1 389 ? 118.119 105.334 1.414 1.00 63.50 491 HIS B N 1
ATOM 6347 C CA . HIS B 1 389 ? 117.235 104.422 0.710 1.00 69.85 491 HIS B CA 1
ATOM 6348 C C . HIS B 1 389 ? 117.385 103.034 1.312 1.00 76.55 491 HIS B C 1
ATOM 6349 O O . HIS B 1 389 ? 118.262 102.776 2.141 1.00 73.26 491 HIS B O 1
ATOM 6356 N N . GLN B 1 390 ? 116.492 102.140 0.886 1.00 85.72 492 GLN B N 1
ATOM 6357 C CA . GLN B 1 390 ? 116.417 100.800 1.459 1.00 94.04 492 GLN B CA 1
ATOM 6358 C C . GLN B 1 390 ? 117.758 100.079 1.383 1.00 95.35 492 GLN B C 1
ATOM 6359 O O . GLN B 1 390 ? 118.123 99.331 2.297 1.00 96.14 492 GLN B O 1
ATOM 6365 N N . SER B 1 391 ? 118.511 100.300 0.303 1.00 94.03 493 SER B N 1
ATOM 6366 C CA . SER B 1 391 ? 119.789 99.619 0.127 1.00 94.20 493 SER B CA 1
ATOM 6367 C C . SER B 1 391 ? 120.905 100.265 0.939 1.00 88.38 493 SER B C 1
ATOM 6368 O O . SER B 1 391 ? 121.865 99.583 1.313 1.00 88.65 493 SER B O 1
ATOM 6371 N N . GLY B 1 392 ? 120.803 101.562 1.219 1.00 82.20 494 GLY B N 1
ATOM 6372 C CA . GLY B 1 392 ? 121.897 102.265 1.875 1.00 76.31 494 GLY B CA 1
ATOM 6373 C C . GLY B 1 392 ? 121.731 103.769 1.789 1.00 69.23 494 GLY B C 1
ATOM 6374 O O . GLY B 1 392 ? 120.609 104.288 1.801 1.00 70.62 494 GLY B O 1
ATOM 6375 N N . ILE B 1 393 ? 122.863 104.462 1.696 1.00 64.88 495 ILE B N 1
ATOM 6376 C CA . ILE B 1 393 ? 122.905 105.919 1.710 1.00 65.48 495 ILE B CA 1
ATOM 6377 C C . ILE B 1 393 ? 123.575 106.401 0.432 1.00 63.87 495 ILE B C 1
ATOM 6378 O O . ILE B 1 393 ? 124.666 105.939 0.079 1.00 64.76 495 ILE B O 1
ATOM 6383 N N . ASN B 1 394 ? 122.920 107.336 -0.257 1.00 60.91 496 ASN B N 1
ATOM 6384 C CA . ASN B 1 394 ? 123.389 107.853 -1.541 1.00 58.21 496 ASN B CA 1
ATOM 6385 C C . ASN B 1 394 ? 124.339 109.013 -1.283 1.00 57.80 496 ASN B C 1
ATOM 6386 O O . ASN B 1 394 ? 123.908 110.127 -0.977 1.00 55.80 496 ASN B O 1
ATOM 6391 N N . ARG B 1 395 ? 125.642 108.755 -1.416 1.00 59.26 497 ARG B N 1
ATOM 6392 C CA . ARG B 1 395 ? 126.621 109.828 -1.291 1.00 62.69 497 ARG B CA 1
ATOM 6393 C C . ARG B 1 395 ? 126.551 110.781 -2.475 1.00 54.47 497 ARG B C 1
ATOM 6394 O O . ARG B 1 395 ? 126.947 111.945 -2.350 1.00 55.16 497 ARG B O 1
ATOM 6402 N N . ASN B 1 396 ? 126.014 110.328 -3.609 1.00 52.45 498 ASN B N 1
ATOM 6403 C CA . ASN B 1 396 ? 125.785 111.200 -4.766 1.00 48.41 498 ASN B CA 1
ATOM 6404 C C . ASN B 1 396 ? 124.410 111.858 -4.635 1.00 51.83 498 ASN B C 1
ATOM 6405 O O . ASN B 1 396 ? 123.490 111.634 -5.422 1.00 52.62 498 ASN B O 1
ATOM 6410 N N . PHE B 1 397 ? 124.305 112.717 -3.628 1.00 45.77 499 PHE B N 1
ATOM 6411 C CA . PHE B 1 397 ? 123.088 113.457 -3.335 1.00 41.38 499 PHE B CA 1
ATOM 6412 C C . PHE B 1 397 ? 123.162 114.802 -4.039 1.00 40.16 499 PHE B C 1
ATOM 6413 O O . PHE B 1 397 ? 124.199 115.468 -3.999 1.00 41.81 499 PHE B O 1
ATOM 6421 N N . TYR B 1 398 ? 122.072 115.187 -4.701 1.00 38.16 500 TYR B N 1
ATOM 6422 C CA . TYR B 1 398 ? 122.012 116.451 -5.421 1.00 38.51 500 TYR B CA 1
ATOM 6423 C C . TYR B 1 398 ? 120.721 117.178 -5.086 1.00 42.88 500 TYR B C 1
ATOM 6424 O O . TYR B 1 398 ? 119.652 116.564 -4.999 1.00 38.22 500 TYR B O 1
ATOM 6433 N N . PHE B 1 399 ? 120.823 118.494 -4.926 1.00 37.73 501 PHE B N 1
ATOM 6434 C CA . PHE B 1 399 ? 119.646 119.320 -4.706 1.00 39.57 501 PHE B CA 1
ATOM 6435 C C . PHE B 1 399 ? 119.824 120.628 -5.458 1.00 37.17 501 PHE B C 1
ATOM 6436 O O . PHE B 1 399 ? 120.924 120.975 -5.889 1.00 34.82 501 PHE B O 1
ATOM 6444 N N . THR B 1 400 ? 118.720 121.336 -5.659 1.00 36.62 502 THR B N 1
ATOM 6445 C CA . THR B 1 400 ? 118.761 122.548 -6.463 1.00 37.28 502 THR B CA 1
ATOM 6446 C C . THR B 1 400 ? 117.933 123.635 -5.797 1.00 37.29 502 THR B C 1
ATOM 6447 O O . THR B 1 400 ? 117.019 123.356 -5.015 1.00 34.48 502 THR B O 1
ATOM 6451 N N . GLY B 1 401 ? 118.273 124.881 -6.096 1.00 37.85 503 GLY B N 1
ATOM 6452 C CA . GLY B 1 401 ? 117.512 125.983 -5.533 1.00 35.98 503 GLY B CA 1
ATOM 6453 C C . GLY B 1 401 ? 118.062 127.324 -5.953 1.00 37.09 503 GLY B C 1
ATOM 6454 O O . GLY B 1 401 ? 118.779 127.429 -6.946 1.00 34.73 503 GLY B O 1
ATOM 6455 N N . ALA B 1 402 ? 117.709 128.358 -5.192 1.00 34.08 504 ALA B N 1
ATOM 6456 C CA . ALA B 1 402 ? 118.233 129.701 -5.404 1.00 33.81 504 ALA B CA 1
ATOM 6457 C C . ALA B 1 402 ? 118.918 130.175 -4.130 1.00 37.53 504 ALA B C 1
ATOM 6458 O O . ALA B 1 402 ? 118.307 130.179 -3.056 1.00 34.45 504 ALA B O 1
ATOM 6460 N N . LEU B 1 403 ? 120.183 130.561 -4.248 1.00 37.31 505 LEU B N 1
ATOM 6461 C CA . LEU B 1 403 ? 120.954 131.097 -3.138 1.00 40.18 505 LEU B CA 1
ATOM 6462 C C . LEU B 1 403 ? 121.186 132.589 -3.341 1.00 37.99 505 LEU B C 1
ATOM 6463 O O . LEU B 1 403 ? 120.887 133.155 -4.394 1.00 37.05 505 LEU B O 1
ATOM 6468 N N . LEU B 1 404 ? 121.729 133.226 -2.309 1.00 35.57 506 LEU B N 1
ATOM 6469 C CA . LEU B 1 404 ? 122.125 134.628 -2.358 1.00 37.25 506 LEU B CA 1
ATOM 6470 C C . LEU B 1 404 ? 123.641 134.679 -2.248 1.00 40.12 506 LEU B C 1
ATOM 6471 O O . LEU B 1 404 ? 124.205 134.314 -1.210 1.00 43.62 506 LEU B O 1
ATOM 6476 N N . ASN B 1 405 ? 124.297 135.133 -3.314 1.00 39.96 507 ASN B N 1
ATOM 6477 C CA . ASN B 1 405 ? 125.748 135.002 -3.430 1.00 42.31 507 ASN B CA 1
ATOM 6478 C C . ASN B 1 405 ? 126.415 136.160 -2.694 1.00 42.71 507 ASN B C 1
ATOM 6479 O O . ASN B 1 405 ? 126.885 137.139 -3.280 1.00 42.53 507 ASN B O 1
ATOM 6484 N N . SER B 1 406 ? 126.470 136.015 -1.373 1.00 44.72 508 SER B N 1
ATOM 6485 C CA . SER B 1 406 ? 127.123 136.950 -0.468 1.00 45.26 508 SER B CA 1
ATOM 6486 C C . SER B 1 406 ? 127.119 136.331 0.918 1.00 45.40 508 SER B C 1
ATOM 6487 O O . SER B 1 406 ? 126.159 135.653 1.291 1.00 44.85 508 SER B O 1
ATOM 6490 N N . SER B 1 407 ? 128.185 136.566 1.675 1.00 46.30 509 SER B N 1
ATOM 6491 C CA . SER B 1 407 ? 128.253 136.064 3.039 1.00 47.29 509 SER B CA 1
ATOM 6492 C C . SER B 1 407 ? 127.595 136.998 4.047 1.00 47.48 509 SER B C 1
ATOM 6493 O O . SER B 1 407 ? 127.335 136.582 5.180 1.00 46.50 509 SER B O 1
ATOM 6496 N N . THR B 1 408 ? 127.290 138.234 3.654 1.00 47.17 510 THR B N 1
ATOM 6497 C CA . THR B 1 408 ? 126.796 139.245 4.579 1.00 47.02 510 THR B CA 1
ATOM 6498 C C . THR B 1 408 ? 125.508 139.925 4.143 1.00 49.63 510 THR B C 1
ATOM 6499 O O . THR B 1 408 ? 124.820 140.494 4.999 1.00 48.49 510 THR B O 1
ATOM 6503 N N . THR B 1 409 ? 125.156 139.888 2.860 1.00 46.65 511 THR B N 1
ATOM 6504 C CA . THR B 1 409 ? 124.123 140.748 2.304 1.00 46.24 511 THR B CA 1
ATOM 6505 C C . THR B 1 409 ? 123.161 139.918 1.466 1.00 42.85 511 THR B C 1
ATOM 6506 O O . THR B 1 409 ? 123.575 138.989 0.767 1.00 43.11 511 THR B O 1
ATOM 6510 N N . ARG B 1 410 ? 121.873 140.256 1.542 1.00 40.24 512 ARG B N 1
ATOM 6511 C CA . ARG B 1 410 ? 120.837 139.581 0.759 1.00 38.28 512 ARG B CA 1
ATOM 6512 C C . ARG B 1 410 ? 120.858 140.166 -0.647 1.00 40.47 512 ARG B C 1
ATOM 6513 O O . ARG B 1 410 ? 120.118 141.095 -0.978 1.00 40.73 512 ARG B O 1
ATOM 6521 N N . VAL B 1 411 ? 121.720 139.603 -1.492 1.00 39.18 513 VAL B N 1
ATOM 6522 C CA . VAL B 1 411 ? 122.001 140.157 -2.809 1.00 39.13 513 VAL B CA 1
ATOM 6523 C C . VAL B 1 411 ? 122.477 139.020 -3.703 1.00 40.69 513 VAL B C 1
ATOM 6524 O O . VAL B 1 411 ? 122.845 137.946 -3.228 1.00 39.12 513 VAL B O 1
ATOM 6528 N N . ASN B 1 412 ? 122.440 139.256 -5.020 1.00 40.14 514 ASN B N 1
ATOM 6529 C CA . ASN B 1 412 ? 122.945 138.340 -6.043 1.00 38.34 514 ASN B CA 1
ATOM 6530 C C . ASN B 1 412 ? 122.197 137.012 -6.058 1.00 37.12 514 ASN B C 1
ATOM 6531 O O . ASN B 1 412 ? 122.795 135.966 -5.763 1.00 40.74 514 ASN B O 1
ATOM 6536 N N . PRO B 1 413 ? 120.910 137.002 -6.406 1.00 37.78 515 PRO B N 1
ATOM 6537 C CA . PRO B 1 413 ? 120.189 135.725 -6.494 1.00 36.53 515 PRO B CA 1
ATOM 6538 C C . PRO B 1 413 ? 120.798 134.848 -7.577 1.00 37.26 515 PRO B C 1
ATOM 6539 O O . PRO B 1 413 ? 121.105 135.316 -8.673 1.00 31.80 515 PRO B O 1
ATOM 6543 N N . THR B 1 414 ? 120.999 133.573 -7.251 1.00 37.54 516 THR B N 1
ATOM 6544 C CA . THR B 1 414 ? 121.703 132.662 -8.143 1.00 36.16 516 THR B CA 1
ATOM 6545 C C . THR B 1 414 ? 121.054 131.292 -8.080 1.00 38.13 516 THR B C 1
ATOM 6546 O O . THR B 1 414 ? 120.969 130.696 -7.003 1.00 37.06 516 THR B O 1
ATOM 6550 N N . LEU B 1 415 ? 120.604 130.792 -9.229 1.00 35.04 517 LEU B N 1
ATOM 6551 C CA . LEU B 1 415 ? 120.119 129.423 -9.307 1.00 37.70 517 LEU B CA 1
ATOM 6552 C C . LEU B 1 415 ? 121.302 128.468 -9.229 1.00 36.75 517 LEU B C 1
ATOM 6553 O O . LEU B 1 415 ? 122.380 128.754 -9.749 1.00 35.45 517 LEU B O 1
ATOM 6558 N N . TYR B 1 416 ? 121.117 127.336 -8.558 1.00 38.73 518 TYR B N 1
ATOM 6559 C CA . TYR B 1 416 ? 122.228 126.420 -8.371 1.00 38.83 518 TYR B CA 1
ATOM 6560 C C . TYR B 1 416 ? 121.730 124.986 -8.383 1.00 36.88 518 TYR B C 1
ATOM 6561 O O . TYR B 1 416 ? 120.578 124.699 -8.026 1.00 34.92 518 TYR B O 1
ATOM 6570 N N . VAL B 1 417 ? 122.641 124.092 -8.758 1.00 34.33 519 VAL B N 1
ATOM 6571 C CA . VAL B 1 417 ? 122.580 122.686 -8.385 1.00 37.22 519 VAL B CA 1
ATOM 6572 C C . VAL B 1 417 ? 123.822 122.389 -7.559 1.00 40.46 519 VAL B C 1
ATOM 6573 O O . VAL B 1 417 ? 124.943 122.735 -7.965 1.00 43.64 519 VAL B O 1
ATOM 6577 N N . SER B 1 418 ? 123.614 121.728 -6.420 1.00 38.09 520 SER B N 1
ATOM 6578 C CA . SER B 1 418 ? 124.622 121.470 -5.407 1.00 42.09 520 SER B CA 1
ATOM 6579 C C . SER B 1 418 ? 124.692 119.983 -5.088 1.00 42.76 520 SER B C 1
ATOM 6580 O O . SER B 1 418 ? 123.669 119.286 -5.076 1.00 40.05 520 SER B O 1
ATOM 6583 N N . ALA B 1 419 ? 125.908 119.509 -4.827 1.00 42.69 521 ALA B N 1
ATOM 6584 C CA . ALA B 1 419 ? 126.147 118.205 -4.230 1.00 42.78 521 ALA B CA 1
ATOM 6585 C C . ALA B 1 419 ? 126.221 118.368 -2.710 1.00 47.12 521 ALA B C 1
ATOM 6586 O O . ALA B 1 419 ? 125.899 119.426 -2.159 1.00 43.97 521 ALA B O 1
ATOM 6588 N N . LEU B 1 420 ? 126.631 117.309 -2.008 1.00 44.67 522 LEU B N 1
ATOM 6589 C CA . LEU B 1 420 ? 126.774 117.397 -0.557 1.00 44.48 522 LEU B CA 1
ATOM 6590 C C . LEU B 1 420 ? 127.855 118.397 -0.159 1.00 49.71 522 LEU B C 1
ATOM 6591 O O . LEU B 1 420 ? 127.646 119.223 0.738 1.00 48.35 522 LEU B O 1
ATOM 6596 N N . ASN B 1 421 ? 129.013 118.350 -0.826 1.00 48.72 523 ASN B N 1
ATOM 6597 C CA . ASN B 1 421 ? 130.189 119.108 -0.412 1.00 48.96 523 ASN B CA 1
ATOM 6598 C C . ASN B 1 421 ? 130.501 120.309 -1.292 1.00 51.64 523 ASN B C 1
ATOM 6599 O O . ASN B 1 421 ? 131.330 121.139 -0.900 1.00 52.09 523 ASN B O 1
ATOM 6604 N N . ASN B 1 422 ? 129.892 120.416 -2.469 1.00 48.41 524 ASN B N 1
ATOM 6605 C CA . ASN B 1 422 ? 130.299 121.433 -3.426 1.00 51.69 524 ASN B CA 1
ATOM 6606 C C . ASN B 1 422 ? 129.152 121.718 -4.384 1.00 46.45 524 ASN B C 1
ATOM 6607 O O . ASN B 1 422 ? 128.222 120.921 -4.527 1.00 45.91 524 ASN B O 1
ATOM 6612 N N . LEU B 1 423 ? 129.241 122.869 -5.045 1.00 45.80 525 LEU B N 1
ATOM 6613 C CA . LEU B 1 423 ? 128.246 123.269 -6.028 1.00 45.03 525 LEU B CA 1
ATOM 6614 C C . LEU B 1 423 ? 128.552 122.647 -7.382 1.00 49.02 525 LEU B C 1
ATOM 6615 O O . LEU B 1 423 ? 129.708 122.595 -7.812 1.00 48.47 525 LEU B O 1
ATOM 6620 N N . LYS B 1 424 ? 127.505 122.176 -8.059 1.00 49.29 526 LYS B N 1
ATOM 6621 C CA . LYS B 1 424 ? 127.678 121.577 -9.377 1.00 47.58 526 LYS B CA 1
ATOM 6622 C C . LYS B 1 424 ? 127.515 122.595 -10.498 1.00 48.80 526 LYS B C 1
ATOM 6623 O O . LYS B 1 424 ? 128.268 122.554 -11.478 1.00 51.48 526 LYS B O 1
ATOM 6629 N N . VAL B 1 425 ? 126.562 123.521 -10.380 1.00 42.77 527 VAL B N 1
ATOM 6630 C CA . VAL B 1 425 ? 126.387 124.538 -11.417 1.00 40.52 527 VAL B CA 1
ATOM 6631 C C . VAL B 1 425 ? 125.691 125.756 -10.822 1.00 44.94 527 VAL B C 1
ATOM 6632 O O . VAL B 1 425 ? 124.875 125.636 -9.903 1.00 43.89 527 VAL B O 1
ATOM 6636 N N . LEU B 1 426 ? 126.010 126.936 -11.376 1.00 43.39 528 LEU B N 1
ATOM 6637 C CA . LEU B 1 426 ? 125.487 128.229 -10.947 1.00 46.32 528 LEU B CA 1
ATOM 6638 C C . LEU B 1 426 ? 124.979 129.024 -12.145 1.00 47.89 528 LEU B C 1
ATOM 6639 O O . LEU B 1 426 ? 125.585 128.997 -13.222 1.00 52.32 528 LEU B O 1
ATOM 6644 N N . ALA B 1 427 ? 123.865 129.745 -11.947 1.00 40.93 529 ALA B N 1
ATOM 6645 C CA . ALA B 1 427 ? 123.290 130.608 -12.980 1.00 44.87 529 ALA B CA 1
ATOM 6646 C C . ALA B 1 427 ? 122.664 131.830 -12.310 1.00 41.11 529 ALA B C 1
ATOM 6647 O O . ALA B 1 427 ? 121.550 131.753 -11.769 1.00 35.83 529 ALA B O 1
ATOM 6649 N N . PRO B 1 428 ? 123.355 132.971 -12.309 1.00 43.71 530 PRO B N 1
ATOM 6650 C CA . PRO B 1 428 ? 122.777 134.176 -11.701 1.00 42.84 530 PRO B CA 1
ATOM 6651 C C . PRO B 1 428 ? 121.492 134.591 -12.401 1.00 46.05 530 PRO B C 1
ATOM 6652 O O . PRO B 1 428 ? 121.317 134.378 -13.603 1.00 45.81 530 PRO B O 1
ATOM 6656 N N . TYR B 1 429 ? 120.579 135.180 -11.633 1.00 41.04 531 TYR B N 1
ATOM 6657 C CA . TYR B 1 429 ? 119.440 135.889 -12.199 1.00 44.37 531 TYR B CA 1
ATOM 6658 C C . TYR B 1 429 ? 119.702 137.385 -12.095 1.00 42.88 531 TYR B C 1
ATOM 6659 O O . TYR B 1 429 ? 119.908 137.910 -10.995 1.00 43.56 531 TYR B O 1
ATOM 6668 N N . GLY B 1 430 ? 119.689 138.062 -13.233 1.00 44.00 532 GLY B N 1
ATOM 6669 C CA . GLY B 1 430 ? 119.895 139.488 -13.250 1.00 45.09 532 GLY B CA 1
ATOM 6670 C C . GLY B 1 430 ? 121.357 139.856 -13.101 1.00 48.80 532 GLY B C 1
ATOM 6671 O O . GLY B 1 430 ? 122.267 139.027 -13.201 1.00 45.17 532 GLY B O 1
ATOM 6672 N N . ASN B 1 431 ? 121.574 141.137 -12.838 1.00 51.82 533 ASN B N 1
ATOM 6673 C CA . ASN B 1 431 ? 122.911 141.700 -12.754 1.00 57.54 533 ASN B CA 1
ATOM 6674 C C . ASN B 1 431 ? 123.470 141.578 -11.343 1.00 53.73 533 ASN B C 1
ATOM 6675 O O . ASN B 1 431 ? 122.735 141.407 -10.367 1.00 47.70 533 ASN B O 1
ATOM 6680 N N . GLN B 1 432 ? 124.796 141.657 -11.253 1.00 52.19 534 GLN B N 1
ATOM 6681 C CA . GLN B 1 432 ? 125.457 141.724 -9.959 1.00 52.62 534 GLN B CA 1
ATOM 6682 C C . GLN B 1 432 ? 124.963 142.936 -9.179 1.00 50.00 534 GLN B C 1
ATOM 6683 O O . GLN B 1 432 ? 124.807 144.029 -9.730 1.00 52.57 534 GLN B O 1
ATOM 6689 N N . GLY B 1 433 ? 124.704 142.734 -7.889 1.00 49.35 535 GLY B N 1
ATOM 6690 C CA . GLY B 1 433 ? 124.196 143.792 -7.044 1.00 46.06 535 GLY B CA 1
ATOM 6691 C C . GLY B 1 433 ? 122.692 143.832 -6.896 1.00 43.89 535 GLY B C 1
ATOM 6692 O O . GLY B 1 433 ? 122.184 144.662 -6.130 1.00 45.79 535 GLY B O 1
ATOM 6693 N N . LEU B 1 434 ? 121.962 142.969 -7.598 1.00 42.92 536 LEU B N 1
ATOM 6694 C CA . LEU B 1 434 ? 120.512 142.909 -7.462 1.00 42.51 536 LEU B CA 1
ATOM 6695 C C . LEU B 1 434 ? 120.134 142.368 -6.087 1.00 42.11 536 LEU B C 1
ATOM 6696 O O . LEU B 1 434 ? 120.509 141.246 -5.730 1.00 40.80 536 LEU B O 1
ATOM 6701 N N . PHE B 1 435 ? 119.372 143.153 -5.330 1.00 41.17 537 PHE B N 1
ATOM 6702 C CA . PHE B 1 435 ? 118.908 142.716 -4.020 1.00 42.78 537 PHE B CA 1
ATOM 6703 C C . PHE B 1 435 ? 117.812 141.665 -4.161 1.00 40.13 537 PHE B C 1
ATOM 6704 O O . PHE B 1 435 ? 116.963 141.741 -5.054 1.00 36.38 537 PHE B O 1
ATOM 6712 N N . ALA B 1 436 ? 117.844 140.675 -3.269 1.00 38.44 538 ALA B N 1
ATOM 6713 C CA . ALA B 1 436 ? 116.884 139.578 -3.267 1.00 40.35 538 ALA B CA 1
ATOM 6714 C C . ALA B 1 436 ? 116.844 138.974 -1.871 1.00 40.63 538 ALA B C 1
ATOM 6715 O O . ALA B 1 436 ? 117.775 139.145 -1.083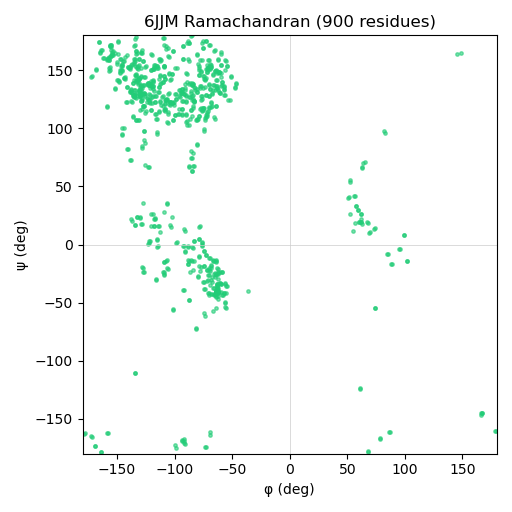 1.00 48.27 538 ALA B O 1
ATOM 6717 N N . SER B 1 437 ? 115.757 138.258 -1.573 1.00 40.38 539 SER B N 1
ATOM 6718 C CA . SER B 1 437 ? 115.613 137.663 -0.246 1.00 37.80 539 SER B CA 1
ATOM 6719 C C . SER B 1 437 ? 115.148 136.209 -0.282 1.00 35.24 539 SER B C 1
ATOM 6720 O O . SER B 1 437 ? 115.915 135.325 -0.675 1.00 32.67 539 SER B O 1
ATOM 6723 N N . TYR B 1 438 ? 113.913 135.945 0.159 1.00 33.04 540 TYR B N 1
ATOM 6724 C CA . TYR B 1 438 ? 113.423 134.572 0.273 1.00 35.40 540 TYR B CA 1
ATOM 6725 C C . TYR B 1 438 ? 113.341 133.900 -1.093 1.00 31.90 540 TYR B C 1
ATOM 6726 O O . TYR B 1 438 ? 112.950 134.520 -2.085 1.00 29.95 540 TYR B O 1
ATOM 6735 N N . THR B 1 439 ? 113.691 132.612 -1.136 1.00 31.05 541 THR B N 1
ATOM 6736 C CA . THR B 1 439 ? 113.529 131.787 -2.328 1.00 31.90 541 THR B CA 1
ATOM 6737 C C . THR B 1 439 ? 112.959 130.430 -1.936 1.00 36.40 541 THR B C 1
ATOM 6738 O O . THR B 1 439 ? 113.351 129.853 -0.916 1.00 33.68 541 THR B O 1
ATOM 6742 N N . THR B 1 440 ? 112.026 129.930 -2.746 1.00 27.19 542 THR B N 1
ATOM 6743 C CA . THR B 1 440 ? 111.489 128.585 -2.580 1.00 31.03 542 THR B CA 1
ATOM 6744 C C . THR B 1 440 ? 111.440 127.898 -3.939 1.00 33.44 542 THR B C 1
ATOM 6745 O O . THR B 1 440 ? 110.980 128.482 -4.926 1.00 30.39 542 THR B O 1
ATOM 6749 N N . THR B 1 441 ? 111.920 126.660 -3.991 1.00 31.40 543 THR B N 1
ATOM 6750 C CA . THR B 1 441 ? 112.126 125.960 -5.249 1.00 31.51 543 THR B CA 1
ATOM 6751 C C . THR B 1 441 ? 111.351 124.652 -5.258 1.00 32.95 543 THR B C 1
ATOM 6752 O O . THR B 1 441 ? 111.313 123.933 -4.254 1.00 30.15 543 THR B O 1
ATOM 6756 N N . THR B 1 442 ? 110.741 124.350 -6.406 1.00 27.92 544 THR B N 1
ATOM 6757 C CA . THR B 1 442 ? 110.046 123.083 -6.617 1.00 28.14 544 THR B CA 1
ATOM 6758 C C . THR B 1 442 ? 110.372 122.562 -8.008 1.00 35.60 544 THR B C 1
ATOM 6759 O O . THR B 1 442 ? 110.308 123.323 -8.974 1.00 30.73 544 THR B O 1
ATOM 6763 N N . CYS B 1 443 ? 110.706 121.275 -8.120 1.00 35.58 545 CYS B N 1
ATOM 6764 C CA . CYS B 1 443 ? 110.950 120.654 -9.415 1.00 32.59 545 CYS B CA 1
ATOM 6765 C C . CYS B 1 443 ? 109.952 119.530 -9.668 1.00 35.62 545 CYS B C 1
ATOM 6766 O O . CYS B 1 443 ? 109.436 118.905 -8.736 1.00 34.75 545 CYS B O 1
ATOM 6769 N N . PHE B 1 444 ? 109.687 119.286 -10.950 1.00 34.35 546 PHE B N 1
ATOM 6770 C CA . PHE B 1 444 ? 108.746 118.268 -11.390 1.00 30.80 546 PHE B CA 1
ATOM 6771 C C . PHE B 1 444 ? 109.142 117.816 -12.789 1.00 36.51 546 PHE B C 1
ATOM 6772 O O . PHE B 1 444 ? 109.976 118.440 -13.449 1.00 37.82 546 PHE B O 1
ATOM 6780 N N . GLN B 1 445 ? 108.582 116.690 -13.220 1.00 35.79 547 GLN B N 1
ATOM 6781 C CA . GLN B 1 445 ? 108.954 116.105 -14.499 1.00 37.64 547 GLN B CA 1
ATOM 6782 C C . GLN B 1 445 ? 107.743 115.957 -15.410 1.00 35.51 547 GLN B C 1
ATOM 6783 O O . GLN B 1 445 ? 106.663 115.550 -14.972 1.00 41.89 547 GLN B O 1
ATOM 6789 N N . ASP B 1 446 ? 107.944 116.300 -16.680 1.00 34.75 548 ASP B N 1
ATOM 6790 C CA . ASP B 1 446 ? 107.007 115.999 -17.758 1.00 35.77 548 ASP B CA 1
ATOM 6791 C C . ASP B 1 446 ? 107.241 114.552 -18.178 1.00 39.68 548 ASP B C 1
ATOM 6792 O O . ASP B 1 446 ? 108.264 114.240 -18.792 1.00 39.65 548 ASP B O 1
ATOM 6797 N N . THR B 1 447 ? 106.307 113.660 -17.841 1.00 38.71 549 THR B N 1
ATOM 6798 C CA . THR B 1 447 ? 106.479 112.253 -18.188 1.00 38.81 549 THR B CA 1
ATOM 6799 C C . THR B 1 447 ? 106.146 111.961 -19.644 1.00 41.70 549 THR B C 1
ATOM 6800 O O . THR B 1 447 ? 106.161 110.793 -20.041 1.00 44.37 549 THR B O 1
ATOM 6804 N N . GLY B 1 448 ? 105.838 112.983 -20.439 1.00 43.09 550 GLY B N 1
ATOM 6805 C CA . GLY B 1 448 ? 105.647 112.811 -21.866 1.00 43.15 550 GLY B CA 1
ATOM 6806 C C . GLY B 1 448 ? 106.938 112.936 -22.653 1.00 43.04 550 GLY B C 1
ATOM 6807 O O . GLY B 1 448 ? 107.230 112.094 -23.506 1.00 41.25 550 GLY B O 1
ATOM 6808 N N . ASP B 1 449 ? 107.721 113.981 -22.377 1.00 39.95 551 ASP B N 1
ATOM 6809 C CA . ASP B 1 449 ? 108.976 114.218 -23.078 1.00 43.50 551 ASP B CA 1
ATOM 6810 C C . ASP B 1 449 ? 110.198 114.110 -22.176 1.00 42.25 551 ASP B C 1
ATOM 6811 O O . ASP B 1 449 ? 111.315 114.377 -22.635 1.00 40.52 551 ASP B O 1
ATOM 6816 N N . ALA B 1 450 ? 110.011 113.746 -20.906 1.00 39.56 552 ALA B N 1
ATOM 6817 C CA . ALA B 1 450 ? 111.051 113.572 -19.891 1.00 36.80 552 ALA B CA 1
ATOM 6818 C C . ALA B 1 450 ? 111.709 114.880 -19.469 1.00 35.07 552 ALA B C 1
ATOM 6819 O O . ALA B 1 450 ? 112.703 114.848 -18.732 1.00 40.79 552 ALA B O 1
ATOM 6821 N N . SER B 1 451 ? 111.168 116.028 -19.877 1.00 34.71 553 SER B N 1
ATOM 6822 C CA . SER B 1 451 ? 111.731 117.304 -19.453 1.00 34.56 553 SER B CA 1
ATOM 6823 C C . SER B 1 451 ? 111.616 117.467 -17.944 1.00 37.20 553 SER B C 1
ATOM 6824 O O . SER B 1 451 ? 110.584 117.157 -17.345 1.00 37.92 553 SER B O 1
ATOM 6827 N N . VAL B 1 452 ? 112.688 117.953 -17.330 1.00 36.69 554 VAL B N 1
ATOM 6828 C CA . VAL B 1 452 ? 112.718 118.246 -15.902 1.00 36.67 554 VAL B CA 1
ATOM 6829 C C . VAL B 1 452 ? 112.633 119.757 -15.729 1.00 38.37 554 VAL B C 1
ATOM 6830 O O . VAL B 1 452 ? 113.479 120.496 -16.246 1.00 37.59 554 VAL B O 1
ATOM 6834 N N . TYR B 1 453 ? 111.605 120.219 -15.020 1.00 34.98 555 TYR B N 1
ATOM 6835 C CA . TYR B 1 453 ? 111.375 121.635 -14.792 1.00 32.85 555 TYR B CA 1
ATOM 6836 C C . TYR B 1 453 ? 111.585 121.968 -13.323 1.00 34.10 555 TYR B C 1
ATOM 6837 O O . TYR B 1 453 ? 111.184 121.205 -12.441 1.00 36.53 555 TYR B O 1
ATOM 6846 N N . CYS B 1 454 ? 112.223 123.103 -13.067 1.00 31.76 556 CYS B N 1
ATOM 6847 C CA . CYS B 1 454 ? 112.332 123.643 -11.718 1.00 33.82 556 CYS B CA 1
ATOM 6848 C C . CYS B 1 454 ? 111.836 125.078 -11.729 1.00 33.10 556 CYS B C 1
ATOM 6849 O O . CYS B 1 454 ? 112.234 125.869 -12.591 1.00 31.89 556 CYS B O 1
ATOM 6852 N N . VAL B 1 455 ? 110.947 125.404 -10.796 1.00 30.88 557 VAL B N 1
ATOM 6853 C CA . VAL B 1 455 ? 110.505 126.775 -10.587 1.00 28.66 557 VAL B CA 1
ATOM 6854 C C . VAL B 1 455 ? 111.189 127.299 -9.329 1.00 29.31 557 VAL B C 1
ATOM 6855 O O . VAL B 1 455 ? 111.123 126.680 -8.254 1.00 29.96 557 VAL B O 1
ATOM 6859 N N . TYR B 1 456 ? 111.913 128.401 -9.501 1.00 28.95 558 TYR B N 1
ATOM 6860 C CA . TYR B 1 456 ? 112.621 129.112 -8.444 1.00 31.31 558 TYR B CA 1
ATOM 6861 C C . TYR B 1 456 ? 111.821 130.381 -8.177 1.00 29.62 558 TYR B C 1
ATOM 6862 O O . TYR B 1 456 ? 111.823 131.309 -8.990 1.00 32.87 558 TYR B O 1
ATOM 6871 N N . ILE B 1 457 ? 111.094 130.402 -7.070 1.00 29.01 559 ILE B N 1
ATOM 6872 C CA . ILE B 1 457 ? 110.276 131.546 -6.693 1.00 30.37 559 ILE B CA 1
ATOM 6873 C C . ILE B 1 457 ? 111.116 132.424 -5.775 1.00 33.18 559 ILE B C 1
ATOM 6874 O O . ILE B 1 457 ? 111.518 131.988 -4.692 1.00 33.00 559 ILE B O 1
ATOM 6879 N N . MET B 1 458 ? 111.396 133.655 -6.211 1.00 32.11 560 MET B N 1
ATOM 6880 C CA . MET B 1 458 ? 112.385 134.503 -5.549 1.00 28.98 560 MET B CA 1
ATOM 6881 C C . MET B 1 458 ? 111.821 135.892 -5.280 1.00 32.90 560 MET B C 1
ATOM 6882 O O . MET B 1 458 ? 111.232 136.507 -6.172 1.00 30.52 560 MET B O 1
ATOM 6887 N N . GLU B 1 459 ? 112.014 136.388 -4.058 1.00 35.57 561 GLU B N 1
ATOM 6888 C CA . GLU B 1 459 ? 111.771 137.797 -3.756 1.00 34.34 561 GLU B CA 1
ATOM 6889 C C . GLU B 1 459 ? 112.871 138.631 -4.404 1.00 34.32 561 GLU B C 1
ATOM 6890 O O . GLU B 1 459 ? 114.035 138.537 -4.003 1.00 34.16 561 GLU B O 1
ATOM 6896 N N . LEU B 1 460 ? 112.530 139.441 -5.407 1.00 36.15 562 LEU B N 1
ATOM 6897 C CA . LEU B 1 460 ? 113.510 140.254 -6.114 1.00 34.14 562 LEU B CA 1
ATOM 6898 C C . LEU B 1 460 ? 113.177 141.730 -5.948 1.00 34.87 562 LEU B C 1
ATOM 6899 O O . LEU B 1 460 ? 112.006 142.112 -5.970 1.00 33.07 562 LEU B O 1
ATOM 6904 N N . ALA B 1 461 ? 114.202 142.563 -5.784 1.00 30.66 563 ALA B N 1
ATOM 6905 C CA . ALA B 1 461 ? 113.989 144.001 -5.670 1.00 34.31 563 ALA B CA 1
ATOM 6906 C C . ALA B 1 461 ? 113.704 144.579 -7.050 1.00 38.81 563 ALA B C 1
ATOM 6907 O O . ALA B 1 461 ? 114.485 144.381 -7.987 1.00 41.46 563 ALA B O 1
ATOM 6909 N N . SER B 1 462 ? 112.580 145.277 -7.183 1.00 39.89 564 SER B N 1
ATOM 6910 C CA . SER B 1 462 ? 112.163 145.863 -8.449 1.00 37.40 564 SER B CA 1
ATOM 6911 C C . SER B 1 462 ? 112.292 147.378 -8.403 1.00 39.83 564 SER B C 1
ATOM 6912 O O . SER B 1 462 ? 112.055 148.000 -7.362 1.00 39.79 564 SER B O 1
ATOM 6915 N N . ASN B 1 463 ? 112.657 147.965 -9.545 1.00 40.15 565 ASN B N 1
ATOM 6916 C CA . ASN B 1 463 ? 112.780 149.414 -9.643 1.00 41.34 565 ASN B CA 1
ATOM 6917 C C . ASN B 1 463 ? 111.431 150.121 -9.699 1.00 43.25 565 ASN B C 1
ATOM 6918 O O . ASN B 1 463 ? 111.375 151.327 -9.444 1.00 44.09 565 ASN B O 1
ATOM 6923 N N . ILE B 1 464 ? 110.348 149.419 -10.035 1.00 40.47 566 ILE B N 1
ATOM 6924 C CA . ILE B 1 464 ? 109.079 150.109 -10.256 1.00 47.74 566 ILE B CA 1
ATOM 6925 C C . ILE B 1 464 ? 108.017 149.699 -9.242 1.00 41.60 566 ILE B C 1
ATOM 6926 O O . ILE B 1 464 ? 107.147 150.506 -8.894 1.00 47.08 566 ILE B O 1
ATOM 6931 N N . VAL B 1 465 ? 108.069 148.461 -8.750 1.00 39.55 567 VAL B N 1
ATOM 6932 C CA . VAL B 1 465 ? 107.120 148.066 -7.714 1.00 50.33 567 VAL B CA 1
ATOM 6933 C C . VAL B 1 465 ? 107.877 147.927 -6.405 1.00 58.96 567 VAL B C 1
ATOM 6934 O O . VAL B 1 465 ? 109.106 148.085 -6.365 1.00 54.60 567 VAL B O 1
ATOM 6938 N N . GLY B 1 466 ? 107.157 147.616 -5.332 1.00 77.81 568 GLY B N 1
ATOM 6939 C CA . GLY B 1 466 ? 107.725 147.773 -4.011 1.00 82.96 568 GLY B CA 1
ATOM 6940 C C . GLY B 1 466 ? 108.826 146.777 -3.712 1.00 82.45 568 GLY B C 1
ATOM 6941 O O . GLY B 1 466 ? 109.366 146.134 -4.620 1.00 89.17 568 GLY B O 1
ATOM 6942 N N . GLU B 1 467 ? 109.165 146.627 -2.435 1.00 69.57 569 GLU B N 1
ATOM 6943 C CA . GLU B 1 467 ? 110.201 145.671 -2.082 1.00 60.79 569 GLU B CA 1
ATOM 6944 C C . GLU B 1 467 ? 109.699 144.273 -2.392 1.00 69.04 569 GLU B C 1
ATOM 6945 O O . GLU B 1 467 ? 108.759 143.772 -1.765 1.00 66.69 569 GLU B O 1
ATOM 6951 N N . PHE B 1 468 ? 110.300 143.690 -3.424 1.00 65.91 570 PHE B N 1
ATOM 6952 C CA . PHE B 1 468 ? 110.172 142.299 -3.838 1.00 52.68 570 PHE B CA 1
ATOM 6953 C C . PHE B 1 468 ? 108.937 142.043 -4.689 1.00 48.72 570 PHE B C 1
ATOM 6954 O O . PHE B 1 468 ? 107.817 141.852 -4.205 1.00 45.12 570 PHE B O 1
ATOM 6962 N N . GLN B 1 469 ? 109.168 142.065 -5.991 1.00 35.95 571 GLN B N 1
ATOM 6963 C CA . GLN B 1 469 ? 108.389 141.289 -6.933 1.00 34.38 571 GLN B CA 1
ATOM 6964 C C . GLN B 1 469 ? 108.787 139.847 -6.711 1.00 33.52 571 GLN B C 1
ATOM 6965 O O . GLN B 1 469 ? 109.960 139.495 -6.840 1.00 35.18 571 GLN B O 1
ATOM 6971 N N . ILE B 1 470 ? 107.840 139.042 -6.257 1.00 31.91 572 ILE B N 1
ATOM 6972 C CA . ILE B 1 470 ? 108.081 137.619 -6.069 1.00 30.67 572 ILE B CA 1
ATOM 6973 C C . ILE B 1 470 ? 107.927 136.966 -7.437 1.00 31.94 572 ILE B C 1
ATOM 6974 O O . ILE B 1 470 ? 106.817 136.856 -7.961 1.00 36.22 572 ILE B O 1
ATOM 6979 N N . LEU B 1 471 ? 109.050 136.554 -8.029 1.00 30.84 573 LEU B N 1
ATOM 6980 C CA . LEU B 1 471 ? 109.082 136.093 -9.407 1.00 31.39 573 LEU B CA 1
ATOM 6981 C C . LEU B 1 471 ? 109.239 134.582 -9.458 1.00 31.19 573 LEU B C 1
ATOM 6982 O O . LEU B 1 471 ? 110.186 134.035 -8.868 1.00 32.70 573 LEU B O 1
ATOM 6987 N N . PRO B 1 472 ? 108.330 133.874 -10.135 1.00 27.67 574 PRO B N 1
ATOM 6988 C CA . PRO B 1 472 ? 108.519 132.435 -10.352 1.00 28.10 574 PRO B CA 1
ATOM 6989 C C . PRO B 1 472 ? 109.275 132.172 -11.645 1.00 28.78 574 PRO B C 1
ATOM 6990 O O . PRO B 1 472 ? 108.717 132.308 -12.738 1.00 29.09 574 PRO B O 1
ATOM 6994 N N . VAL B 1 473 ? 110.543 131.797 -11.543 1.00 30.09 575 VAL B N 1
ATOM 6995 C CA . VAL B 1 473 ? 111.389 131.572 -12.707 1.00 31.26 575 VAL B CA 1
ATOM 6996 C C . VAL B 1 473 ? 111.361 130.083 -13.011 1.00 33.88 575 VAL B C 1
ATOM 6997 O O . VAL B 1 473 ? 111.851 129.270 -12.223 1.00 31.13 575 VAL B O 1
ATOM 7001 N N . LEU B 1 474 ? 110.766 129.720 -14.140 1.00 32.30 576 LEU B N 1
ATOM 7002 C CA . LEU B 1 474 ? 110.699 128.333 -14.574 1.00 30.20 576 LEU B CA 1
ATOM 7003 C C . LEU B 1 474 ? 111.847 128.053 -15.530 1.00 32.32 576 LEU B C 1
ATOM 7004 O O . LEU B 1 474 ? 112.030 128.778 -16.514 1.00 33.58 576 LEU B O 1
ATOM 7009 N N . THR B 1 475 ? 112.618 127.009 -15.240 1.00 30.90 577 THR B N 1
ATOM 7010 C CA . THR B 1 475 ? 113.706 126.590 -16.106 1.00 32.65 577 THR B CA 1
ATOM 7011 C C . THR B 1 475 ? 113.604 125.095 -16.354 1.00 37.33 577 THR B C 1
ATOM 7012 O O . THR B 1 475 ? 112.973 124.356 -15.592 1.00 35.32 577 THR B O 1
ATOM 7016 N N . ARG B 1 476 ? 114.247 124.662 -17.432 1.00 34.79 578 ARG B N 1
ATOM 7017 C CA . ARG B 1 476 ? 114.449 123.251 -17.717 1.00 37.04 578 ARG B CA 1
ATOM 7018 C C . ARG B 1 476 ? 115.826 122.860 -17.201 1.00 39.63 578 ARG B C 1
ATOM 7019 O O . ARG B 1 476 ? 116.805 123.581 -17.423 1.00 41.61 578 ARG B O 1
ATOM 7027 N N . LEU B 1 477 ? 115.894 121.740 -16.492 1.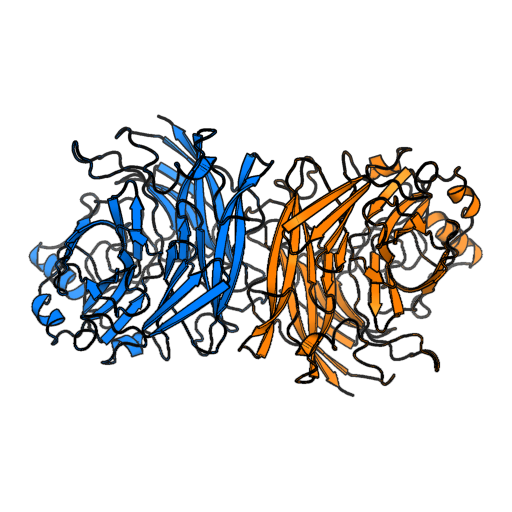00 37.73 579 LEU B N 1
ATOM 7028 C CA . LEU B 1 477 ? 117.144 121.232 -15.945 1.00 40.93 579 LEU B CA 1
ATOM 7029 C C . LEU B 1 477 ? 117.631 120.081 -16.816 1.00 42.81 579 LEU B C 1
ATOM 7030 O O . LEU B 1 477 ? 116.911 119.095 -17.003 1.00 44.09 579 LEU B O 1
ATOM 7035 N N . THR B 1 478 ? 118.842 120.206 -17.350 1.00 42.57 580 THR B N 1
ATOM 7036 C CA . THR B 1 478 ? 119.448 119.157 -18.156 1.00 44.02 580 THR B CA 1
ATOM 7037 C C . THR B 1 478 ? 120.413 118.363 -17.289 1.00 46.57 580 THR B C 1
ATOM 7038 O O . THR B 1 478 ? 121.313 118.938 -16.668 1.00 48.26 580 THR B O 1
ATOM 7042 N N . ILE B 1 479 ? 120.217 117.048 -17.250 1.00 45.76 581 ILE B N 1
ATOM 7043 C CA . ILE B 1 479 ? 120.980 116.147 -16.395 1.00 42.65 581 ILE B CA 1
ATOM 7044 C C . ILE B 1 479 ? 121.704 115.146 -17.283 1.00 46.60 581 ILE B C 1
ATOM 7045 O O . ILE B 1 479 ? 121.081 114.502 -18.135 1.00 48.12 581 ILE B O 1
ATOM 7050 N N . THR B 1 480 ? 123.017 115.025 -17.094 1.00 45.68 582 THR B N 1
ATOM 7051 C CA . THR B 1 480 ? 123.842 114.115 -17.879 1.00 54.46 582 THR B CA 1
ATOM 7052 C C . THR B 1 480 ? 124.772 113.347 -16.948 1.00 58.40 582 THR B C 1
ATOM 7053 O O . THR B 1 480 ? 124.810 113.581 -15.738 1.00 59.42 582 THR B O 1
ATOM 7057 N N . GLY B 1 481 ? 125.545 112.435 -17.531 1.00 65.56 583 GLY B N 1
ATOM 7058 C CA . GLY B 1 481 ? 126.543 111.689 -16.786 1.00 67.91 583 GLY B CA 1
ATOM 7059 C C . GLY B 1 481 ? 127.900 112.364 -16.791 1.00 71.32 583 GLY B C 1
ATOM 7060 O O . GLY B 1 481 ? 128.690 112.198 -15.861 1.00 77.45 583 GLY B O 1
#

Radius of gyration: 30.31 Å; Cα contacts (8 Å, |Δi|>4): 2687; chains: 2; bounding box: 69×80×90 Å

GO terms:
  GO:0004308 exo-alpha-sialidase activity (F, EXP)

B-factor: mean 48.59, std 16.72, range [24.53, 136.75]

Sequence (904 aa):
IPLVNDLRFINGINKFIIEDYATHDFSIGHPLNMPSFIPTATSPNGCTRIPSFSLGKTHWCYTHNVINANCKDHTSSNQYISMGILVQTASGYPMFKTLKIQYLSDGLNRKSCSIATVPDGCAMYCYVSTQLETDDYAGSSPPTQKLTLLFYNDTVTERTISPTGLEGNWATLVPGVGSGIYFENKLIFPAYGGVLPNSTLGVKSAREFFRPVNPYNPCSGPQQDLDQRALRSYFPSYFSNRRVQSAFLVCAWNQILVTNCELVVPSNNQTLMGAEGRVLLINNRLLYYQRSTSWWPYELLYEISFTFTNSGQSSVNMSWIPIYSFTRPGSGNCSGENVCPTACVSGVYLDPWPLTPYSHQSGINRNFYFTGALLNSSTTRVNPTLYVSALNNLKVLAPYGNQGLFASYTTTTCFQDTGDASVYCVYIMELASNIVGEFQILPVLTRLTITGIPLVNDLRFINGINKFIIEDYATHDFSIGHPLNMPSFIPTATSPNGCTRIPSFSLGKTHWCYTHNVINANCKDHTSSNQYISMGILVQTASGYPMFKTLKIQYLSDGLNRKSCSIATVPDGCAMYCYVSTQLETDDYAGSSPPTQKLTLLFYNDTVTERTISPTGLEGNWATLVPGVGSGIYFENKLIFPAYGGVLPNSTLGVKSAREFFRPVNPYNPCSGPQQDLDQRALRSYFPSYFSNRRVQSAFLVCAWNQILVTNCELVVPSNNQTLMGAEGRVLLINNRLLYYQRSTSWWPYELLYEISFTFTNSGQSSVNMSWIPIYSFTRPGSGNCSGENVCPTACVSGVYLDPWPLTPYSHQSGINRNFYFTGALLNSSTTRVNPTLYVSALNNLKVLAPYGNQGLFASYTTTTCFQDTGDASVYCVYIMELASNIVGEFQILPVLTRLTITG

CATH classification: 2.120.10.10

Secondary structure (DSSP, 8-state):
--S---HHHHTTSS--S--S-S--EEEEPPPPP---SSPPPSSTT-EEEEEEEEE-SS-EEEEEEEESS-SS--S--EEEEEEEEEEE-TTSSEEEEEEEEEEE-SS--EEEEEEEEETTEEEEEEEE--S-HHHHHHSSSPPPEEEEEEETTS-EEEEEE--BT-TTTEEEEEE-BS--EEETTEEEEEEEEEE-TTSHHHHHTTT-------TTSPPPS-HHHHHHHHHHTTS-GGGTT-EEEEEEEEEEGGGTTT---EEE---TTSS-S---EEEEEETTEEEEEE---SS--B-EEEEEEEE--TTT--EEEEEE----S-B----GGGSTT--S---------B--EESS-SEETTEE-SS--EEEEEE--SSSSB-EEEEEE-SSSEEEEEE-SSTT-BEEEEEEEEEE-TTT--EEEEEEEEE--SSSSS-EEEEEEEEEEEE-/--S---HHHHTTSSS-S--S----EEEEPPPBP---SSPPPSSTT-EEEEEEEEE-SS-EEEEEEEESS-TT--S--EEEEEEEEEEE-TTSSEEEEEEEEEEE-SS--EEEEEEEEETTEEEEEEEE--S-HHHHHHSSSPPPEEEEEEETTS-EEEEEE--BT-TTTEEEEEE-BS--EEETTEEEEEEEEEE-TTSHHHHHTTT------BTTBPPPS-HHHHHHHHHHTTS-GGGTT-EEEEEEEEEEGGGTTT---EEE---TTSS-S---EEEEEETTEEEEEE---SS--B-EEEEEEEE--SSS--EEEEEE----S-B----GGGSTT--S---------B-EEESS-SEETTEE-SS--EEEEEES-SSSSB-EEEEEE-SSSEEEEEE-SSTT-BEEEEEEEEEE-TTT--EEEEEEEEE--SSSSS-EEEEEEEEEEEE-

Solvent-accessible surface area: 31197 Å² total; per-residue (Å²): 89,96,17,58,2,42,142,88,0,26,90,3,8,39,93,15,28,9,99,92,83,42,88,22,73,17,61,19,28,161,35,27,5,4,6,8,12,2,10,2,2,0,2,55,107,1,5,2,42,30,2,1,2,9,6,9,115,52,4,0,0,0,0,0,14,1,7,55,41,74,27,190,56,52,106,43,2,10,4,9,3,2,8,0,12,0,50,42,10,62,42,33,10,0,5,4,31,13,25,53,23,52,28,24,23,87,48,74,6,5,59,15,2,0,0,0,20,3,56,98,0,0,0,0,1,0,4,12,5,118,83,120,58,38,62,7,1,60,29,83,81,24,24,62,3,31,2,1,3,4,40,54,114,53,61,59,43,56,50,77,3,70,4,84,34,11,138,48,24,1,0,0,0,5,0,0,1,2,4,1,20,72,25,123,52,36,0,0,0,0,0,20,0,0,0,30,53,145,14,115,32,3,99,179,5,44,190,36,58,32,36,5,65,9,83,154,67,86,23,103,37,94,120,152,54,4,42,106,77,0,20,168,2,1,49,3,91,128,6,49,78,40,2,0,1,0,0,0,0,3,0,21,34,115,90,13,113,113,28,72,9,32,17,2,41,4,39,0,88,50,0,3,3,1,1,11,0,4,1,7,27,0,60,119,68,7,5,0,4,0,29,8,13,4,2,1,1,12,10,1,0,0,11,1,58,30,84,68,57,151,83,48,123,20,55,14,83,6,59,51,0,23,0,28,22,16,39,8,3,6,85,70,116,11,12,3,137,29,18,31,2,44,65,0,52,17,6,2,2,4,0,0,4,1,0,1,9,26,46,31,185,103,31,116,3,140,39,2,7,0,0,0,1,9,1,91,29,33,84,56,78,15,29,1,6,5,2,0,0,15,3,52,77,59,72,36,90,26,101,8,42,124,171,42,23,115,1,3,13,0,4,0,4,2,1,48,1,76,64,85,68,15,11,0,0,0,0,0,0,0,0,25,17,81,4,4,5,97,15,0,1,0,3,0,0,0,78,8,74,47,75,86,88,98,20,58,2,42,140,89,0,36,102,3,1,26,82,13,29,9,92,81,86,43,82,22,77,18,60,19,28,158,34,23,3,5,4,8,12,2,12,3,2,0,2,59,103,1,4,1,42,29,3,0,2,8,7,9,89,56,5,0,0,0,0,0,14,1,15,49,36,81,22,173,49,80,109,44,2,8,3,10,3,2,5,0,12,0,51,43,10,63,43,31,4,0,6,6,27,13,23,50,21,34,31,26,23,86,51,74,14,5,58,17,2,0,0,0,20,3,57,99,0,0,0,0,0,0,4,14,8,117,86,97,57,40,62,5,0,59,29,83,77,22,23,60,2,31,3,1,4,2,42,56,111,48,63,59,47,55,50,78,3,68,4,81,34,6,126,49,28,1,0,0,0,4,0,0,1,3,3,0,20,65,26,120,85,49,0,0,0,0,0,20,0,0,0,26,51,145,14,110,36,4,97,176,6,47,187,39,56,34,48,6,64,6,85,156,65,79,22,110,42,92,139,156,57,10,40,113,102,0,21,147,2,1,50,4,89,130,5,48,72,43,1,0,1,0,0,0,0,4,0,29,38,117,97,12,112,100,31,74,9,27,16,1,40,2,38,0,89,52,0,3,2,1,1,11,0,4,1,7,26,0,59,120,61,8,3,0,4,0,28,8,12,3,1,1,1,18,9,1,0,0,14,2,59,30,81,68,79,148,66,52,139,19,54,14,86,5,59,51,0,22,0,28,22,15,37,8,3,6,85,69,120,13,14,5,136,31,16,46,4,44,59,0,54,16,5,2,2,2,1,0,4,0,0,0,8,20,47,31,186,105,31,110,4,144,42,2,6,0,0,0,1,9,1,90,29,35,83,57,79,16,29,1,5,5,1,0,0,14,4,56,78,57,73,37,91,26,102,7,39,124,172,42,22,115,1,3,14,0,4,0,5,2,0,49,2,75,64,84,66,17,9,0,0,0,0,0,0,0,0,22,17,79,4,4,4,100,18,0,0,0,3,0,0,0,77,7,73,46,75,84

Organism: Mumps orthorubulavirus (NCBI:txid2560602)